Protein AF-0000000072290385 (afdb_homodimer)

Radius of gyration: 40.35 Å; Cα contacts (8 Å, |Δi|>4): 2577; chains: 2; bounding box: 77×145×84 Å

Secondary structure (DSSP, 8-state):
--TTSSTT--------SEEEEEEEE--SSB-EEEEEEEE-TTS--S--S-PPPEEP---TT--STTTTS-B--EE--TTS-TTSPPB-HHHHHHHHHSS----GGGEETTGGGGGS-TTSHHHHHHHHHHHHHHHHHT--HHHHHHHHHHHHHIIIII-TTSSS-STTTTTSPPGGGEEEEEEEEE-TTS-HHHHHHHHHHH--TT--GGGEEEEEHHHHHHHHHHHHHHHHT-S---TT-EEEEEEE-SSEEEEEEEEEEETTTTEEEE-S--EEEE-SHHHHHHHHHHHHHHHS-TTSTTHHHHHHHHHHHHHHTHHHHTTT----SPEEE--TT-SSPEEE-HHHHHHHHHHHHHHHHHHHHHHHTSSSS---SEEEEESTGGGSHHHHHHHHHHTTTSEEEE--S-TTHHHHHHHHHHHSSSSEEEEE-SSEEEEEEEEE--HHHHTTBTTTB-GGGEEE-TTT--EEEEEEEEEE-TT-EEETT--B-S--STT-EEEEE--SSTT--EEEEEEEEE-----TT--EEEE-TTS-EE-TTSPEEPPPSEEEEEEEEGGGGT--GGGS-EE--SSSSPEEEEEEEEEEEE-SS-EEEEEEEE-TT--EEEE-TT-EEEE---HHHHHHHHHHHS--S---------------------------------GGGTHHHHHHHHHHTT-/--TTSSTTS-------SEEEEEEEE--SSB-EEEEEEEE-TTS--S--S-PPPEEP---TT--STTTTS-B--EE--TTS-TTSPPB-HHHHHHHHHSS----GGGEETTGGGGGS-TTSHHHHHHHHHHHHHHHHHT--HHHHHHHHHHHHHHHHT-SS-SS--SSSTTTSPPGGGEEEEEEEEE-TTS-HHHHHHHHHHH--TT--GGGEEEEEHHHHHHHHHHHHHHHHT-S---TT-EEEEEEE-SSEEEEEEEEEEETTTTEEEE-S--EEEE-SHHHHHHHHHHHHHHHS-TTSTTHHHHHHHHHHHHHHTHHHHTTT----SPEEE--TT-SSPEEE-HHHHHHHHHHHHHHHHHHHHHHHTSSSS---SEEEEESTGGGSHHHHHHHHHHTTTSEEEE--S-TTHHHHHHHHHHHSSSSEEEEE-SSEEEEEEEEE--HHHHTTBTTTB-GGGEEE-TTT--EEEEEEEEEE-TT-EEETT--B-S--STT-EEEEE--SSTT--EEEEEEEEE-----TT--EEEE-TTS-EE-TTSPEEPPPSEEEEEEEEGGGGT--GGGS-EE--SSS--EEEEEEEEEEEE-SS-EEEEEEEE-TT--EEEEES--EEEE---HHHHHHHHHHHHS-S--------------------------------GGGGHHHHHHHHHHHTT-

Nearest PDB structures (foldseek):
  7n6g-assembly1_6L  TM=5.863E-01  e=6.118E-16  Chlamydomonas reinhardtii
  3l4i-assembly2_B  TM=6.721E-01  e=3.064E-13  Cryptosporidium parvum Iowa II
  3qfp-assembly1_A  TM=6.679E-01  e=7.447E-13  Saccharomyces cerevisiae
  6cz1-assembly2_B  TM=6.716E-01  e=2.350E-12  Homo sapiens
  7fgm-assembly1_A  TM=6.314E-01  e=1.547E-12  Homo sapiens

Sequence (1382 aa):
MSVMKLRNVVNNQSASKGRLIMGIDMGTTRGAVADLLLPDGNQELGHQHEPEPFLFADWKGSWGSGDEFPLTALYYNENDQQETLPMTGHELRMLLDSATPFNTERFFPIWKLLFHDSRDPVTASLQKPMLARLEKLNKTREDLLRDWVSIVYKELIYDSFGNLPALRKGVIPDLEDLKIEVIVPVPPGRSTIAHEMVRNALVQGPITSEQVFLVSEPECSFGWWCHIEAEKGQHEWKIGTRYIVLDAGGGTACTVTYKLTGINPPRFKQEFESESMICGAETISENFRRLLDAKVPEGIAHRPWAIQHALNSFNKGYKNYFGISKDPRPFCILIPGLVNELTINHEDIVQCFAKPLERLVIAVKRQMNRDRESVPDYLIMGGGMCLNTYISEALRKEFRQLKVCQLRHNKAHIVKGAVWLRSQQDFITRRPLKYTIGVVTSKEVDFSVRRFSGKGYRSEDTWKNQRDGKHYISVVYFLAKKGQLVDSSYKVTSEGFKDARLRYSTSALLQDLSFEDVVYTINYTPDQDEKFVFVRQDGRLVNIHGALIRDPEKSDRIRWNAMDSGIDLRELKQKRFRESTPSYMIKYTIHAEMTDVDCKYCVMIFSISGQQHGFCGDLQVKSITDIQQISENLSQSFAFGQREVAPARASKQTPTGASERPTKKVTRSSVRASNLQQISKAANAMIGERNMSVMKLRNVVNNQSASKGRLIMGIDMGTTRGAVADLLLPDGNQELGHQHEPEPFLFADWKGSWGSGDEFPLTALYYNENDQQETLPMTGHELRMLLDSATPFNTERFFPIWKLLFHDSRDPVTASLQKPMLARLEKLNKTREDLLRDWVSIVYKELIYDSFGNLPALRKGVIPDLEDLKIEVIVPVPPGRSTIAHEMVRNALVQGPITSEQVFLVSEPECSFGWWCHIEAEKGQHEWKIGTRYIVLDAGGGTACTVTYKLTGINPPRFKQEFESESMICGAETISENFRRLLDAKVPEGIAHRPWAIQHALNSFNKGYKNYFGISKDPRPFCILIPGLVNELTINHEDIVQCFAKPLERLVIAVKRQMNRDRESVPDYLIMGGGMCLNTYISEALRKEFRQLKVCQLRHNKAHIVKGAVWLRSQQDFITRRPLKYTIGVVTSKEVDFSVRRFSGKGYRSEDTWKNQRDGKHYISVVYFLAKKGQLVDSSYKVTSEGFKDARLRYSTSALLQDLSFEDVVYTINYTPDQDEKFVFVRQDGRLVNIHGALIRDPEKSDRIRWNAMDSGIDLRELKQKRFRESTPSYMIKYTIHAEMTDVDCKYCVMIFSISGQQHGFCGDLQVKSITDIQQISENLSQSFAFGQREVAPARASKQTPTGASERPTKKVTRSSVRASNLQQISKAANAMIGERN

pLDDT: mean 75.85, std 22.79, range [15.6, 97.5]

Structure (mmCIF, N/CA/C/O backbone):
data_AF-0000000072290385-model_v1
#
loop_
_entity.id
_entity.type
_entity.pdbx_description
1 polymer 'Hsp70 family protein'
#
loop_
_atom_site.group_PDB
_atom_site.id
_atom_site.type_symbol
_atom_site.label_atom_id
_atom_site.label_alt_id
_atom_site.label_comp_id
_atom_site.label_asym_id
_atom_site.label_entity_id
_atom_site.label_seq_id
_atom_site.pdbx_PDB_ins_code
_atom_site.Cartn_x
_atom_site.Cartn_y
_atom_site.Cartn_z
_atom_site.occupancy
_atom_site.B_iso_or_equiv
_atom_site.auth_seq_id
_atom_site.auth_comp_id
_atom_site.auth_asym_id
_atom_site.auth_atom_id
_atom_site.pdbx_PDB_model_num
ATOM 1 N N . MET A 1 1 ? -23.719 -56.969 23.625 1 21.11 1 MET A N 1
ATOM 2 C CA . MET A 1 1 ? -24.094 -55.625 24.109 1 21.11 1 MET A CA 1
ATOM 3 C C . MET A 1 1 ? -23.016 -54.594 23.766 1 21.11 1 MET A C 1
ATOM 5 O O . MET A 1 1 ? -23.281 -53.406 23.75 1 21.11 1 MET A O 1
ATOM 9 N N . SER A 1 2 ? -21.75 -54.938 24.016 1 23.09 2 SER A N 1
ATOM 10 C CA . SER A 1 2 ? -20.531 -54.125 24 1 23.09 2 SER A CA 1
ATOM 11 C C . SER A 1 2 ? -20.219 -53.625 22.594 1 23.09 2 SER A C 1
ATOM 13 O O . SER A 1 2 ? -19.438 -52.688 22.422 1 23.09 2 SER A O 1
ATOM 15 N N . VAL A 1 3 ? -20.359 -54.406 21.547 1 23.22 3 VAL A N 1
ATOM 16 C CA . VAL A 1 3 ? -20.125 -54.156 20.125 1 23.22 3 VAL A CA 1
ATOM 17 C C . VAL A 1 3 ? -20.984 -53 19.656 1 23.22 3 VAL A C 1
ATOM 19 O O . VAL A 1 3 ? -20.781 -52.438 18.562 1 23.22 3 VAL A O 1
ATOM 22 N N . MET A 1 4 ? -22.156 -52.688 20.25 1 21.08 4 MET A N 1
ATOM 23 C CA . MET A 1 4 ? -23.109 -51.625 19.891 1 21.08 4 MET A CA 1
ATOM 24 C C . MET A 1 4 ? -22.531 -50.25 20.156 1 21.08 4 MET A C 1
ATOM 26 O O . MET A 1 4 ? -23.125 -49.25 19.781 1 21.08 4 MET A O 1
ATOM 30 N N . LYS A 1 5 ? -21.656 -50.094 21.203 1 25.19 5 LYS A N 1
ATOM 31 C CA . LYS A 1 5 ? -21.234 -48.781 21.625 1 25.19 5 LYS A CA 1
ATOM 32 C C . LYS A 1 5 ? -20.344 -48.094 20.594 1 25.19 5 LYS A C 1
ATOM 34 O O . LYS A 1 5 ? -19.969 -46.938 20.734 1 25.19 5 LYS A O 1
ATOM 39 N N . LEU A 1 6 ? -19.547 -48.781 19.891 1 24.3 6 LEU A N 1
ATOM 40 C CA . LEU A 1 6 ? -18.562 -48.25 18.969 1 24.3 6 LEU A CA 1
ATOM 41 C C . LEU A 1 6 ? -19.234 -47.594 17.781 1 24.3 6 LEU A C 1
ATOM 43 O O . LEU A 1 6 ? -18.578 -46.969 16.953 1 24.3 6 LEU A O 1
ATOM 47 N N . ARG A 1 7 ? -20.344 -48 17.266 1 28.03 7 ARG A N 1
ATOM 48 C CA . ARG A 1 7 ? -21 -47.562 16.031 1 28.03 7 ARG A CA 1
ATOM 49 C C . ARG A 1 7 ? -21.453 -46.125 16.125 1 28.03 7 ARG A C 1
ATOM 51 O O . ARG A 1 7 ? -21.812 -45.5 15.117 1 28.03 7 ARG A O 1
ATOM 58 N N . ASN A 1 8 ? -21.922 -45.656 17.297 1 25.31 8 ASN A N 1
ATOM 59 C CA . ASN A 1 8 ? -22.531 -44.344 17.531 1 25.31 8 ASN A CA 1
ATOM 60 C C . ASN A 1 8 ? -21.5 -43.25 17.5 1 25.31 8 ASN A C 1
ATOM 62 O O . ASN A 1 8 ? -21.703 -42.188 18.094 1 25.31 8 ASN A O 1
ATOM 66 N N . VAL A 1 9 ? -20.203 -43.5 17.547 1 27.97 9 VAL A N 1
ATOM 67 C CA . VAL A 1 9 ? -19.344 -42.344 17.312 1 27.97 9 VAL A CA 1
ATOM 68 C C . VAL A 1 9 ? -19.781 -41.625 16.031 1 27.97 9 VAL A C 1
ATOM 70 O O . VAL A 1 9 ? -19.484 -42.062 14.93 1 27.97 9 VAL A O 1
ATOM 73 N N . VAL A 1 10 ? -21.031 -41.344 15.766 1 28.5 10 VAL A N 1
ATOM 74 C CA . VAL A 1 10 ? -21.875 -40.594 14.867 1 28.5 10 VAL A CA 1
ATOM 75 C C . VAL A 1 10 ? -21.141 -39.312 14.414 1 28.5 10 VAL A C 1
ATOM 77 O O . VAL A 1 10 ? -20.266 -38.812 15.117 1 28.5 10 VAL A O 1
ATOM 80 N N . ASN A 1 11 ? -21.375 -38.938 13.031 1 29.78 11 ASN A N 1
ATOM 81 C CA . ASN A 1 11 ? -21.094 -37.719 12.25 1 29.78 11 ASN A CA 1
ATOM 82 C C . ASN A 1 11 ? -21.375 -36.469 13.062 1 29.78 11 ASN A C 1
ATOM 84 O O . ASN A 1 11 ? -22.5 -35.938 13.047 1 29.78 11 ASN A O 1
ATOM 88 N N . ASN A 1 12 ? -21.297 -36.406 14.305 1 32.28 12 ASN A N 1
ATOM 89 C CA . ASN A 1 12 ? -21.328 -35.094 14.984 1 32.28 12 ASN A CA 1
ATOM 90 C C . ASN A 1 12 ? -20.578 -34.031 14.172 1 32.28 12 ASN A C 1
ATOM 92 O O . ASN A 1 12 ? -19.391 -33.844 14.359 1 32.28 12 ASN A O 1
ATOM 96 N N . GLN A 1 13 ? -20.703 -34.031 12.859 1 36.91 13 GLN A N 1
ATOM 97 C CA . GLN A 1 13 ? -20.422 -32.844 12.07 1 36.91 13 GLN A CA 1
ATOM 98 C C . GLN A 1 13 ? -20.828 -31.578 12.828 1 36.91 13 GLN A C 1
ATOM 100 O O . GLN A 1 13 ? -22.016 -31.234 12.891 1 36.91 13 GLN A O 1
ATOM 105 N N . SER A 1 14 ? -20.578 -31.344 13.992 1 41.06 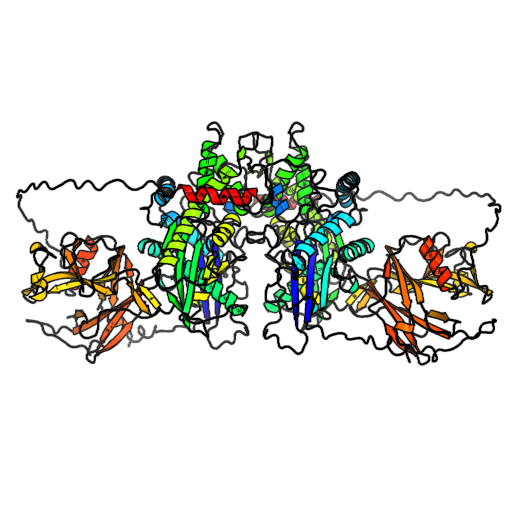14 SER A N 1
ATOM 106 C CA . SER A 1 14 ? -20.672 -30.047 14.664 1 41.06 14 SER A CA 1
ATOM 107 C C . SER A 1 14 ? -20.672 -28.891 13.656 1 41.06 14 SER A C 1
ATOM 109 O O . SER A 1 14 ? -19.812 -28.844 12.773 1 41.06 14 SER A O 1
ATOM 111 N N . ALA A 1 15 ? -21.828 -28.266 13.312 1 49.81 15 ALA A N 1
ATOM 112 C CA . ALA A 1 15 ? -22.25 -27.188 12.422 1 49.81 15 ALA A CA 1
ATOM 113 C C . ALA A 1 15 ? -21.188 -26.094 12.352 1 49.81 15 ALA A C 1
ATOM 115 O O . ALA A 1 15 ? -20.906 -25.422 13.352 1 49.81 15 ALA A O 1
ATOM 116 N N . SER A 1 16 ? -20.172 -26.234 11.594 1 61.44 16 SER A N 1
ATOM 117 C CA . SER A 1 16 ? -19.219 -25.156 11.367 1 61.44 16 SER A CA 1
ATOM 118 C C . SER A 1 16 ? -19.922 -23.797 11.367 1 61.44 16 SER A C 1
ATOM 120 O O . SER A 1 16 ? -21.031 -23.672 10.875 1 61.44 16 SER A O 1
ATOM 122 N N . LYS A 1 17 ? -19.609 -23 12.344 1 68.62 17 LYS A N 1
ATOM 123 C CA . LYS A 1 17 ? -20.141 -21.656 12.477 1 68.62 17 LYS A CA 1
ATOM 124 C C . LYS A 1 17 ? -19.875 -20.828 11.219 1 68.62 17 LYS A C 1
ATOM 126 O O . LYS A 1 17 ? -20.484 -19.766 11.023 1 68.62 17 LYS A O 1
ATOM 131 N N . GLY A 1 18 ? -19.047 -21.453 10.398 1 78.19 18 GLY A N 1
ATOM 132 C CA . GLY A 1 18 ? -18.75 -20.719 9.18 1 78.19 18 GLY A CA 1
ATOM 133 C C . GLY A 1 18 ? -17.594 -21.297 8.398 1 78.19 18 GLY A C 1
ATOM 134 O O . GLY A 1 18 ? -17.047 -22.344 8.766 1 78.19 18 GLY A O 1
ATOM 135 N N . ARG A 1 19 ? -17.391 -20.766 7.297 1 84.25 19 ARG A N 1
ATOM 136 C CA . ARG A 1 19 ? -16.328 -21.188 6.383 1 84.25 19 ARG A CA 1
ATOM 137 C C . ARG A 1 19 ? -15.273 -20.094 6.234 1 84.25 19 ARG A C 1
ATOM 139 O O . ARG A 1 19 ? -15.617 -18.922 6.023 1 84.25 19 ARG A O 1
ATOM 146 N N . LEU A 1 20 ? -13.977 -20.547 6.551 1 85.69 20 LEU A N 1
ATOM 147 C CA . LEU A 1 20 ? -12.867 -19.625 6.355 1 85.69 20 LEU A CA 1
ATOM 148 C C . LEU A 1 20 ? -12.023 -20.031 5.148 1 85.69 20 LEU A C 1
ATOM 150 O O . LEU A 1 20 ? -11.414 -21.094 5.145 1 85.69 20 LEU A O 1
ATOM 154 N N . ILE A 1 21 ? -12 -19.203 4.145 1 91.19 21 ILE A N 1
ATOM 155 C CA . ILE A 1 21 ? -11.156 -19.422 2.975 1 91.19 21 ILE A CA 1
ATOM 156 C C . ILE A 1 21 ? -9.867 -18.609 3.111 1 91.19 21 ILE A C 1
ATOM 158 O O . ILE A 1 21 ? -9.898 -17.391 3.242 1 91.19 21 ILE A O 1
ATOM 162 N N . MET A 1 22 ? -8.789 -19.281 3.121 1 91.44 22 MET A N 1
ATOM 163 C CA . MET A 1 22 ? -7.477 -18.656 3.188 1 91.44 22 MET A CA 1
ATOM 164 C C . MET A 1 22 ? -6.738 -18.797 1.861 1 91.44 22 MET A C 1
ATOM 166 O O . MET A 1 22 ? -6.469 -19.922 1.413 1 91.44 22 MET A O 1
ATOM 170 N N . GLY A 1 23 ? -6.477 -17.641 1.262 1 94.94 23 GLY A N 1
ATOM 171 C CA . GLY A 1 23 ? -5.672 -17.641 0.049 1 94.94 23 GLY A CA 1
ATOM 172 C C . GLY A 1 23 ? -4.203 -17.375 0.306 1 94.94 23 GLY A C 1
ATOM 173 O O . GLY A 1 23 ? -3.852 -16.453 1.044 1 94.94 23 GLY A O 1
ATOM 174 N N . ILE A 1 24 ? -3.33 -18.234 -0.231 1 94.88 24 ILE A N 1
ATOM 175 C CA . ILE A 1 24 ? -1.886 -18.078 -0.101 1 94.88 24 ILE A CA 1
ATOM 176 C C . ILE A 1 24 ? -1.25 -17.984 -1.486 1 94.88 24 ILE A C 1
ATOM 178 O O . ILE A 1 24 ? -1.144 -18.984 -2.201 1 94.88 24 ILE A O 1
ATOM 182 N N . ASP A 1 25 ? -0.816 -16.844 -1.859 1 95.12 25 ASP A N 1
ATOM 183 C CA . ASP A 1 25 ? -0.102 -16.609 -3.113 1 95.12 25 ASP A CA 1
ATOM 184 C C . ASP A 1 25 ? 1.408 -16.734 -2.912 1 95.12 25 ASP A C 1
ATOM 186 O O . ASP A 1 25 ? 2.029 -15.836 -2.324 1 95.12 25 ASP A O 1
ATOM 190 N N . MET A 1 26 ? 1.876 -17.766 -3.391 1 94.19 26 MET A N 1
ATOM 191 C CA . MET A 1 26 ? 3.322 -17.969 -3.367 1 94.19 26 MET A CA 1
ATOM 192 C C . MET A 1 26 ? 3.975 -17.375 -4.613 1 94.19 26 MET A C 1
ATOM 194 O O . MET A 1 26 ? 4.449 -18.109 -5.48 1 94.19 26 MET A O 1
ATOM 198 N N . GLY A 1 27 ? 4.117 -16.062 -4.652 1 92.25 27 GLY A N 1
ATOM 199 C CA . GLY A 1 27 ? 4.75 -15.422 -5.797 1 92.25 27 GLY A CA 1
ATOM 200 C C . GLY A 1 27 ? 6.223 -15.758 -5.922 1 92.25 27 GLY A C 1
ATOM 201 O O . GLY A 1 27 ? 6.844 -16.219 -4.969 1 92.25 27 GLY A O 1
ATOM 202 N N . THR A 1 28 ? 6.73 -15.547 -7.113 1 93.5 28 THR A N 1
ATOM 203 C CA . THR A 1 28 ? 8.148 -15.812 -7.332 1 93.5 28 THR A CA 1
ATOM 204 C C . THR A 1 28 ? 9.016 -14.828 -6.555 1 93.5 28 THR A C 1
ATOM 206 O O . THR A 1 28 ? 10.055 -15.195 -6.02 1 93.5 28 THR A O 1
ATOM 209 N N . THR A 1 29 ? 8.594 -13.586 -6.5 1 93.44 29 THR A N 1
ATOM 210 C CA . THR A 1 29 ? 9.375 -12.555 -5.824 1 93.44 29 THR A CA 1
ATOM 211 C C . THR A 1 29 ? 8.742 -12.18 -4.488 1 93.44 29 THR A C 1
ATOM 213 O O . THR A 1 29 ? 9.438 -12.047 -3.48 1 93.44 29 THR A O 1
ATOM 216 N N . ARG A 1 30 ? 7.457 -11.961 -4.543 1 92.25 30 ARG A N 1
ATOM 217 C CA . ARG A 1 30 ? 6.723 -11.57 -3.348 1 92.25 30 ARG A CA 1
ATOM 218 C C . ARG A 1 30 ? 5.469 -12.414 -3.168 1 92.25 30 ARG A C 1
ATOM 220 O O . ARG A 1 30 ? 4.84 -12.82 -4.148 1 92.25 30 ARG A O 1
ATOM 227 N N . GLY A 1 31 ? 5.152 -12.625 -1.897 1 92 31 GLY A N 1
ATOM 228 C CA . GLY A 1 31 ? 3.943 -13.367 -1.583 1 92 31 GLY A CA 1
ATOM 229 C C . GLY A 1 31 ? 2.859 -12.508 -0.954 1 92 31 GLY A C 1
ATOM 230 O O . GLY A 1 31 ? 3.078 -11.328 -0.677 1 92 31 GLY A O 1
ATOM 231 N N . ALA A 1 32 ? 1.714 -13.109 -0.82 1 92.88 32 ALA A N 1
ATOM 232 C CA . ALA A 1 32 ? 0.582 -12.438 -0.185 1 92.88 32 ALA A CA 1
ATOM 233 C C . ALA A 1 32 ? -0.418 -13.453 0.364 1 92.88 32 ALA A C 1
ATOM 235 O O . ALA A 1 32 ? -0.515 -14.57 -0.141 1 92.88 32 ALA A O 1
ATOM 236 N N . VAL A 1 33 ? -1.116 -13.055 1.402 1 92 33 VAL A N 1
ATOM 237 C CA . VAL A 1 33 ? -2.164 -13.891 1.989 1 92 33 VAL A CA 1
ATOM 238 C C . VAL A 1 33 ? -3.434 -13.062 2.174 1 92 33 VAL A C 1
ATOM 240 O O . VAL A 1 33 ? -3.371 -11.891 2.561 1 92 33 VAL A O 1
ATOM 243 N N . ALA A 1 34 ? -4.508 -13.609 1.805 1 90.75 34 ALA A N 1
ATOM 244 C CA . ALA A 1 34 ? -5.82 -13.008 2.029 1 90.75 34 ALA A CA 1
ATOM 245 C C . ALA A 1 34 ? -6.809 -14.031 2.57 1 90.75 34 ALA A C 1
ATOM 247 O O . ALA A 1 34 ? -6.617 -15.242 2.4 1 90.75 34 ALA A O 1
ATOM 248 N N . ASP A 1 35 ? -7.805 -13.57 3.27 1 87.5 35 ASP A N 1
ATOM 249 C CA . ASP A 1 35 ? -8.805 -14.508 3.777 1 87.5 35 ASP A CA 1
ATOM 250 C C . ASP A 1 35 ? -10.219 -13.938 3.621 1 87.5 35 ASP A C 1
ATOM 252 O O . ASP A 1 35 ? -10.383 -12.742 3.391 1 87.5 35 ASP A O 1
ATOM 256 N N . LEU A 1 36 ? -11.164 -14.781 3.611 1 86.38 36 LEU A N 1
ATOM 257 C CA . LEU A 1 36 ? -12.586 -14.469 3.566 1 86.38 36 LEU A CA 1
ATOM 258 C C . LEU A 1 36 ? -13.375 -15.375 4.504 1 86.38 36 LEU A C 1
ATOM 260 O O . LEU A 1 36 ? -13.305 -16.594 4.395 1 86.38 36 LEU A O 1
ATOM 264 N N . LEU A 1 37 ? -14.055 -14.758 5.477 1 81.62 37 LEU A N 1
ATOM 265 C CA . LEU A 1 37 ? -14.906 -15.492 6.406 1 81.62 37 LEU A CA 1
ATOM 266 C C . LEU A 1 37 ? -16.359 -15.484 5.934 1 81.62 37 LEU A C 1
ATOM 268 O O . LEU A 1 37 ? -16.938 -14.422 5.715 1 81.62 37 LEU A O 1
ATOM 272 N N . LEU A 1 38 ? -16.891 -16.625 5.66 1 80.69 38 LEU A N 1
ATOM 273 C CA . LEU A 1 38 ? -18.297 -16.797 5.262 1 80.69 38 LEU A CA 1
ATOM 274 C C . LEU A 1 38 ? -19.094 -17.453 6.379 1 80.69 38 LEU A C 1
ATOM 276 O O . LEU A 1 38 ? -18.828 -18.609 6.734 1 80.69 38 LEU A O 1
ATOM 280 N N . PRO A 1 39 ? -19.938 -16.656 7 1 72.25 39 PRO A N 1
ATOM 281 C CA . PRO A 1 39 ? -20.734 -17.25 8.078 1 72.25 39 PRO A CA 1
ATOM 282 C C . PRO A 1 39 ? -21.703 -18.328 7.582 1 72.25 39 PRO A C 1
ATOM 284 O O . PRO A 1 39 ? -22.078 -18.328 6.406 1 72.25 39 PRO A O 1
ATOM 287 N N . ASP A 1 40 ? -21.922 -19.281 8.383 1 65.75 40 ASP A N 1
ATOM 288 C CA . ASP A 1 40 ? -22.922 -20.281 8.031 1 65.75 40 ASP A CA 1
ATOM 289 C C . ASP A 1 40 ? -24.328 -19.688 8.07 1 65.75 40 ASP A C 1
ATOM 291 O O . ASP A 1 40 ? -24.609 -18.781 8.852 1 65.75 40 ASP A O 1
ATOM 295 N N . GLY A 1 41 ? -25.234 -19.844 7.02 1 53.12 41 GLY A N 1
ATOM 296 C CA . GLY A 1 41 ? -26.594 -19.438 6.711 1 53.12 41 GLY A CA 1
ATOM 297 C C . GLY A 1 41 ? -27.234 -18.625 7.812 1 53.12 41 GLY A C 1
ATOM 298 O O . GLY A 1 41 ? -27.969 -17.672 7.543 1 53.12 41 GLY A O 1
ATOM 299 N N . ASN A 1 42 ? -27.391 -19.203 9.031 1 45.81 42 ASN A N 1
ATOM 300 C CA . ASN A 1 42 ? -28.344 -18.641 9.984 1 45.81 42 ASN A CA 1
ATOM 301 C C . ASN A 1 42 ? -27.797 -17.375 10.641 1 45.81 42 ASN A C 1
ATOM 303 O O . ASN A 1 42 ? -28.5 -16.703 11.383 1 45.81 42 ASN A O 1
ATOM 307 N N . GLN A 1 43 ? -26.656 -17.312 10.781 1 42.97 43 GLN A N 1
ATOM 308 C CA . GLN A 1 43 ? -26.25 -16.156 11.578 1 42.97 43 GLN A CA 1
ATOM 309 C C . GLN A 1 43 ? -26 -14.938 10.695 1 42.97 43 GLN A C 1
ATOM 311 O O . GLN A 1 43 ? -25.25 -15.023 9.719 1 42.97 43 GLN A O 1
ATOM 316 N N . GLU A 1 44 ? -27.047 -14.219 10.508 1 39.72 44 GLU A N 1
ATOM 317 C CA . GLU A 1 44 ? -26.984 -12.883 9.914 1 39.72 44 GLU A CA 1
ATOM 318 C C . GLU A 1 44 ? -25.688 -12.172 10.297 1 39.72 44 GLU A C 1
ATOM 320 O O . GLU A 1 44 ? -25.578 -11.625 11.391 1 39.72 44 GLU A O 1
ATOM 325 N N . LEU A 1 45 ? -24.625 -12.805 10.141 1 39.66 45 LEU A N 1
ATOM 326 C CA . LEU A 1 45 ? -23.609 -11.797 10.43 1 39.66 45 LEU A CA 1
ATOM 327 C C . LEU A 1 45 ? -23.922 -10.484 9.711 1 39.66 45 LEU A C 1
ATOM 329 O O . LEU A 1 45 ? -24.359 -10.5 8.555 1 39.66 45 LEU A O 1
ATOM 333 N N . GLY A 1 46 ? -24.438 -9.648 10.375 1 35.09 46 GLY A N 1
ATOM 334 C CA . GLY A 1 46 ? -24.859 -8.281 10.102 1 35.09 46 GLY A CA 1
ATOM 335 C C . GLY A 1 46 ? -24.203 -7.68 8.875 1 35.09 46 GLY A C 1
ATOM 336 O O . GLY A 1 46 ? -24.125 -6.457 8.742 1 35.09 46 GLY A O 1
ATOM 337 N N . HIS A 1 47 ? -23.453 -8.617 8.148 1 39.22 47 HIS A N 1
ATOM 338 C CA . HIS A 1 47 ? -22.797 -7.797 7.137 1 39.22 47 HIS A CA 1
ATOM 339 C C . HIS A 1 47 ? -23.734 -7.512 5.965 1 39.22 47 HIS A C 1
ATOM 341 O O . HIS A 1 47 ? -24.281 -8.438 5.367 1 39.22 47 HIS A O 1
ATOM 347 N N . GLN A 1 48 ? -24.375 -6.551 5.98 1 41.16 48 GLN A N 1
ATOM 348 C CA . GLN A 1 48 ? -25.125 -5.977 4.867 1 41.16 48 GLN A CA 1
ATOM 349 C C . GLN A 1 48 ? -24.312 -6.02 3.578 1 41.16 48 GLN A C 1
ATOM 351 O O . GLN A 1 48 ? -24.828 -5.766 2.492 1 41.16 48 GLN A O 1
ATOM 356 N N . HIS A 1 49 ? -23.047 -6.207 3.576 1 44.41 49 HIS A N 1
ATOM 357 C CA . HIS A 1 49 ? -22.203 -6.109 2.385 1 44.41 49 HIS A CA 1
ATOM 358 C C . HIS A 1 49 ? -21.5 -7.434 2.096 1 44.41 49 HIS A C 1
ATOM 360 O O . HIS A 1 49 ? -21.312 -8.25 3 1 44.41 49 HIS A O 1
ATOM 366 N N . GLU A 1 50 ? -21.562 -7.879 0.817 1 56.22 50 GLU A N 1
ATOM 367 C CA . GLU A 1 50 ? -20.766 -9.047 0.431 1 56.22 50 GLU A CA 1
ATOM 368 C C . GLU A 1 50 ? -19.375 -9 1.059 1 56.22 50 GLU A C 1
ATOM 370 O O . GLU A 1 50 ? -18.688 -7.973 1 1 56.22 50 GLU A O 1
ATOM 375 N N . PRO A 1 51 ? -19.094 -9.961 1.715 1 65.62 51 PRO A N 1
ATOM 376 C CA . PRO A 1 51 ? -17.781 -9.961 2.375 1 65.62 51 PRO A CA 1
ATOM 377 C C . PRO A 1 51 ? -16.625 -9.797 1.393 1 65.62 51 PRO A C 1
ATOM 379 O O . PRO A 1 51 ? -16.688 -10.297 0.266 1 65.62 51 PRO A O 1
ATOM 382 N N . GLU A 1 52 ? -15.773 -8.914 1.6 1 77.25 52 GLU A N 1
ATOM 383 C CA . GLU A 1 52 ? -14.578 -8.688 0.787 1 77.25 52 GLU A CA 1
ATOM 384 C C . GLU A 1 52 ? -13.359 -9.383 1.388 1 77.25 52 GLU A C 1
ATOM 386 O O . GLU A 1 52 ? -13.234 -9.477 2.609 1 77.25 52 GLU A O 1
ATOM 391 N N . PRO A 1 53 ? -12.539 -9.969 0.426 1 85.19 53 PRO A N 1
ATOM 392 C CA . PRO A 1 53 ? -11.305 -10.578 0.931 1 85.19 53 PRO A CA 1
ATOM 393 C C . PRO A 1 53 ? -10.461 -9.602 1.755 1 85.19 53 PRO A C 1
ATOM 395 O O . PRO A 1 53 ? -10.344 -8.43 1.397 1 85.19 53 PRO A O 1
ATOM 398 N N . PHE A 1 54 ? -9.977 -10.086 2.83 1 81.38 54 PHE A N 1
ATOM 399 C CA . PHE A 1 54 ? -9.109 -9.305 3.707 1 81.38 54 PHE A CA 1
ATOM 400 C C . PHE A 1 54 ? -7.645 -9.648 3.457 1 81.38 54 PHE A C 1
ATOM 402 O O . PHE A 1 54 ? -7.242 -10.805 3.582 1 81.38 54 PHE A O 1
ATOM 409 N N . LEU A 1 55 ? -6.895 -8.641 3.061 1 84.38 55 LEU A N 1
ATOM 410 C CA . LEU A 1 55 ? -5.469 -8.836 2.812 1 84.38 55 LEU A CA 1
ATOM 411 C C . LEU A 1 55 ? -4.68 -8.781 4.113 1 84.38 55 LEU A C 1
ATOM 413 O O . LEU A 1 55 ? -4.809 -7.832 4.887 1 84.38 55 LEU A O 1
ATOM 417 N N . PHE A 1 56 ? -3.84 -9.75 4.355 1 82.75 56 PHE A N 1
ATOM 418 C CA . PHE A 1 56 ? -3.01 -9.797 5.555 1 82.75 56 PHE A CA 1
ATOM 419 C C . PHE A 1 56 ? -1.834 -8.828 5.434 1 82.75 56 PHE A C 1
ATOM 421 O O . PHE A 1 56 ? -1.132 -8.82 4.422 1 82.75 56 PHE A O 1
ATOM 428 N N . ALA A 1 57 ? -1.596 -8.055 6.457 1 78.56 57 ALA A N 1
ATOM 429 C CA . ALA A 1 57 ? -0.549 -7.043 6.363 1 78.56 57 ALA A CA 1
ATOM 430 C C . ALA A 1 57 ? 0.38 -7.102 7.574 1 78.56 57 ALA A C 1
ATOM 432 O O . ALA A 1 57 ? 1.453 -6.496 7.57 1 78.56 57 ALA A O 1
ATOM 433 N N . ASP A 1 58 ? 0.104 -7.852 8.609 1 76.5 58 ASP A N 1
ATOM 434 C CA . ASP A 1 58 ? 0.844 -7.828 9.867 1 76.5 58 ASP A CA 1
ATOM 435 C C . ASP A 1 58 ? 1.946 -8.883 9.875 1 76.5 58 ASP A C 1
ATOM 437 O O . ASP A 1 58 ? 2.051 -9.672 10.82 1 76.5 58 ASP A O 1
ATOM 441 N N . TRP A 1 59 ? 2.682 -8.891 8.812 1 83.81 59 TRP A N 1
ATOM 442 C CA . TRP A 1 59 ? 3.82 -9.797 8.734 1 83.81 59 TRP A CA 1
ATOM 443 C C . TRP A 1 59 ? 4.906 -9.406 9.727 1 83.81 59 TRP A C 1
ATOM 445 O O . TRP A 1 59 ? 5.039 -8.227 10.078 1 83.81 59 TRP A O 1
ATOM 455 N N . LYS A 1 60 ? 5.648 -10.359 10.133 1 78.75 60 LYS A N 1
ATOM 456 C CA . LYS A 1 60 ? 6.816 -10.07 10.961 1 78.75 60 LYS A CA 1
ATOM 457 C C . LYS A 1 60 ? 7.754 -9.094 10.258 1 78.75 60 LYS A C 1
ATOM 459 O O . LYS A 1 60 ? 8.125 -9.305 9.102 1 78.75 60 LYS A O 1
ATOM 464 N N . GLY A 1 61 ? 8.016 -8.023 10.891 1 76.69 61 GLY A N 1
ATOM 465 C CA . GLY A 1 61 ? 8.93 -7.039 10.344 1 76.69 61 GLY A CA 1
ATOM 466 C C . GLY A 1 61 ? 8.234 -5.977 9.508 1 76.69 61 GLY A C 1
ATOM 467 O O . GLY A 1 61 ? 8.891 -5.125 8.914 1 76.69 61 GLY A O 1
ATOM 468 N N . SER A 1 62 ? 6.922 -5.996 9.508 1 77.38 62 SER A N 1
ATOM 469 C CA . SER A 1 62 ? 6.172 -5.035 8.711 1 77.38 62 SER A CA 1
ATOM 470 C C . SER A 1 62 ? 6.152 -3.66 9.375 1 77.38 62 SER A C 1
ATOM 472 O O . SER A 1 62 ? 6.125 -3.559 10.602 1 77.38 62 SER A O 1
ATOM 474 N N . TRP A 1 63 ? 6.312 -2.455 8.734 1 67.81 63 TRP A N 1
ATOM 475 C CA . TRP A 1 63 ? 6.23 -1.125 9.328 1 67.81 63 TRP A CA 1
ATOM 476 C C . TRP A 1 63 ? 5.344 -0.209 8.484 1 67.81 63 TRP A C 1
ATOM 478 O O . TRP A 1 63 ? 4.859 0.815 8.977 1 67.81 63 TRP A O 1
ATOM 488 N N . GLY A 1 64 ? 5.113 -0.518 7.242 1 60.84 64 GLY A N 1
ATOM 489 C CA . GLY A 1 64 ? 4.359 0.472 6.484 1 60.84 64 GLY A CA 1
ATOM 490 C C . GLY A 1 64 ? 3.635 -0.114 5.289 1 60.84 64 GLY A C 1
ATOM 491 O O . GLY A 1 64 ? 3.441 -1.329 5.207 1 60.84 64 GLY A O 1
ATOM 492 N N . SER A 1 65 ? 3.215 0.905 4.527 1 56.97 65 SER A N 1
ATOM 493 C CA . SER A 1 65 ? 2.49 0.562 3.307 1 56.97 65 SER A CA 1
ATOM 494 C C . SER A 1 65 ? 3.357 -0.269 2.365 1 56.97 65 SER A C 1
ATOM 496 O O . SER A 1 65 ? 4.551 -0.002 2.213 1 56.97 65 SER A O 1
ATOM 498 N N . GLY A 1 66 ? 2.818 -1.288 1.832 1 62.75 66 GLY A N 1
ATOM 499 C CA . GLY A 1 66 ? 3.488 -2.203 0.922 1 62.75 66 GLY A CA 1
ATOM 500 C C . GLY A 1 66 ? 3.996 -3.459 1.606 1 62.75 66 GLY A C 1
ATOM 501 O O . GLY A 1 66 ? 4.395 -4.418 0.941 1 62.75 66 GLY A O 1
ATOM 502 N N . ASP A 1 67 ? 3.857 -3.402 2.91 1 75.25 67 ASP A N 1
ATOM 503 C CA . ASP A 1 67 ? 4.387 -4.543 3.648 1 75.25 67 ASP A CA 1
ATOM 504 C C . ASP A 1 67 ? 3.41 -5.719 3.621 1 75.25 67 ASP A C 1
ATOM 506 O O . ASP A 1 67 ? 3.648 -6.746 4.262 1 75.25 67 ASP A O 1
ATOM 510 N N . GLU A 1 68 ? 2.422 -5.523 2.805 1 82.44 68 GLU A N 1
ATOM 511 C CA . GLU A 1 68 ? 1.48 -6.621 2.623 1 82.44 68 GLU A CA 1
ATOM 512 C C . GLU A 1 68 ? 2.078 -7.719 1.747 1 82.44 68 GLU A C 1
ATOM 514 O O . GLU A 1 68 ? 1.56 -8.836 1.703 1 82.44 68 GLU A O 1
ATOM 519 N N . PHE A 1 69 ? 3.246 -7.398 1.161 1 88.88 69 PHE A N 1
ATOM 520 C CA . PHE A 1 69 ? 3.814 -8.328 0.187 1 88.88 69 PHE A CA 1
ATOM 521 C C . PHE A 1 69 ? 5.246 -8.688 0.555 1 88.88 69 PHE A C 1
ATOM 523 O O . PHE A 1 69 ? 6.195 -8.148 -0.022 1 88.88 69 PHE A O 1
ATOM 530 N N . PRO A 1 70 ? 5.473 -9.617 1.449 1 91.69 70 PRO A N 1
ATOM 531 C CA . PRO A 1 70 ? 6.828 -10.008 1.849 1 91.69 70 PRO A CA 1
ATOM 532 C C . PRO A 1 70 ? 7.574 -10.766 0.752 1 91.69 70 PRO A C 1
ATOM 534 O O . PRO A 1 70 ? 6.945 -11.383 -0.111 1 91.69 70 PRO A O 1
ATOM 537 N N . LEU A 1 71 ? 8.891 -10.719 0.802 1 94.25 71 LEU A N 1
ATOM 538 C CA . LEU A 1 71 ? 9.711 -11.508 -0.107 1 94.25 71 LEU A CA 1
ATOM 539 C C . LEU A 1 71 ? 9.477 -13 0.1 1 94.25 71 LEU A C 1
ATOM 541 O O . LEU A 1 71 ? 9.227 -13.438 1.224 1 94.25 71 LEU A O 1
ATOM 545 N N . THR A 1 72 ? 9.57 -13.734 -0.967 1 96.75 72 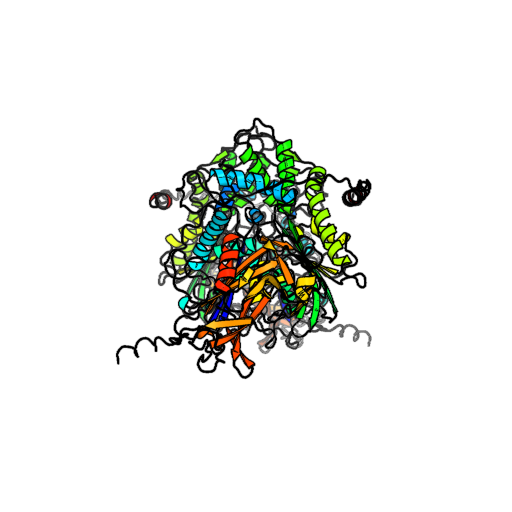THR A N 1
ATOM 546 C CA . THR A 1 72 ? 9.414 -15.18 -0.863 1 96.75 72 THR A CA 1
ATOM 547 C C . THR A 1 72 ? 10.781 -15.867 -0.865 1 96.75 72 THR A C 1
ATOM 549 O O . THR A 1 72 ? 10.883 -17.047 -0.522 1 96.75 72 THR A O 1
ATOM 552 N N . ALA A 1 73 ? 11.828 -15.094 -1.214 1 97.19 73 ALA A N 1
ATOM 553 C CA . ALA A 1 73 ? 13.172 -15.648 -1.23 1 97.19 73 ALA A CA 1
ATOM 554 C C . ALA A 1 73 ? 13.555 -16.203 0.141 1 97.19 73 ALA A C 1
ATOM 556 O O . ALA A 1 73 ? 13 -15.781 1.161 1 97.19 73 ALA A O 1
ATOM 557 N N . LEU A 1 74 ? 14.508 -17.156 0.137 1 97.31 74 LEU A N 1
ATOM 558 C CA . LEU A 1 74 ? 14.945 -17.797 1.372 1 97.31 74 LEU A CA 1
ATOM 559 C C . LEU A 1 74 ? 16.453 -17.656 1.548 1 97.31 74 LEU A C 1
ATOM 561 O O . LEU A 1 74 ? 17.203 -17.75 0.574 1 97.31 74 LEU A O 1
ATOM 565 N N . TYR A 1 75 ? 16.844 -17.375 2.707 1 96.31 75 TYR A N 1
ATOM 566 C CA . TYR A 1 75 ? 18.266 -17.375 3.076 1 96.31 75 TYR A CA 1
ATOM 567 C C . TYR A 1 75 ? 18.516 -18.25 4.293 1 96.31 75 TYR A C 1
ATOM 569 O O . TYR A 1 75 ? 17.969 -18 5.371 1 96.31 75 TYR A O 1
ATOM 577 N N . TYR A 1 76 ? 19.25 -19.297 4.098 1 95.12 76 TYR A N 1
ATOM 578 C CA . TYR A 1 76 ? 19.641 -20.188 5.191 1 95.12 76 TYR A CA 1
ATOM 579 C C . TYR A 1 76 ? 20.922 -19.703 5.863 1 95.12 76 TYR A C 1
ATOM 581 O O . TYR A 1 76 ? 22.016 -19.922 5.355 1 95.12 76 TYR A O 1
ATOM 589 N N . ASN A 1 77 ? 20.766 -19.156 7.012 1 89 77 ASN A N 1
ATOM 590 C CA . ASN A 1 77 ? 21.906 -18.562 7.727 1 89 77 ASN A CA 1
ATOM 591 C C . ASN A 1 77 ? 22.938 -19.625 8.102 1 89 77 ASN A C 1
ATOM 593 O O . ASN A 1 77 ? 22.578 -20.719 8.562 1 89 77 ASN A O 1
ATOM 597 N N . GLU A 1 78 ? 24.172 -19.312 7.938 1 84.56 78 GLU A N 1
ATOM 598 C CA . GLU A 1 78 ? 25.266 -20.25 8.195 1 84.56 78 GLU A CA 1
ATOM 599 C C . GLU A 1 78 ? 25.359 -20.594 9.68 1 84.56 78 GLU A C 1
ATOM 601 O O . GLU A 1 78 ? 25.781 -21.688 10.047 1 84.56 78 GLU A O 1
ATOM 606 N N . ASN A 1 79 ? 24.922 -19.672 10.445 1 80.38 79 ASN A N 1
ATOM 607 C CA . ASN A 1 79 ? 25.078 -19.844 11.891 1 80.38 79 ASN A CA 1
ATOM 608 C C . ASN A 1 79 ? 23.922 -20.625 12.492 1 80.38 79 ASN A C 1
ATOM 610 O O . ASN A 1 79 ? 23.953 -21.016 13.664 1 80.38 79 ASN A O 1
ATOM 614 N N . ASP A 1 80 ? 22.969 -20.875 11.68 1 78.81 80 ASP A N 1
ATOM 615 C CA . ASP A 1 80 ? 21.797 -21.562 12.195 1 78.81 80 ASP A CA 1
ATOM 616 C C . ASP A 1 80 ? 21.938 -23.078 12.062 1 78.81 80 ASP A C 1
ATOM 618 O O . ASP A 1 80 ? 22.734 -23.562 11.273 1 78.81 80 ASP A O 1
ATOM 622 N N . GLN A 1 81 ? 21.234 -23.703 12.938 1 72.81 81 GLN A N 1
ATOM 623 C CA . GLN A 1 81 ? 21.172 -25.172 12.844 1 72.81 81 GLN A CA 1
ATOM 624 C C . GLN A 1 81 ? 20.406 -25.594 11.602 1 72.81 81 GLN A C 1
ATOM 626 O O . GLN A 1 81 ? 19.625 -24.828 11.039 1 72.81 81 GLN A O 1
ATOM 631 N N . GLN A 1 82 ? 20.609 -26.766 11.25 1 66.38 82 GLN A N 1
ATOM 632 C CA . GLN A 1 82 ? 20.016 -27.312 10.031 1 66.38 82 GLN A CA 1
ATOM 633 C C . GLN A 1 82 ? 18.5 -27.281 10.078 1 66.38 82 GLN A C 1
ATOM 635 O O . GLN A 1 82 ? 17.844 -27.094 9.055 1 66.38 82 GLN A O 1
ATOM 640 N N . GLU A 1 83 ? 17.984 -27.359 11.227 1 71.69 83 GLU A N 1
ATOM 641 C CA . GLU A 1 83 ? 16.547 -27.469 11.367 1 71.69 83 GLU A CA 1
ATOM 642 C C . GLU A 1 83 ? 15.898 -26.094 11.5 1 71.69 83 GLU A C 1
ATOM 644 O O . GLU A 1 83 ? 14.672 -25.969 11.414 1 71.69 83 GLU A O 1
ATOM 649 N N . THR A 1 84 ? 16.75 -25.141 11.508 1 86.06 84 THR A N 1
ATOM 650 C CA . THR A 1 84 ? 16.219 -23.797 11.68 1 86.06 84 THR A CA 1
ATOM 651 C C . THR A 1 84 ? 15.602 -23.281 10.375 1 86.06 84 THR A C 1
ATOM 653 O O . THR A 1 84 ? 16.156 -23.516 9.297 1 86.06 84 THR A O 1
ATOM 656 N N . LEU A 1 85 ? 14.453 -22.734 10.5 1 91.25 85 LEU A N 1
ATOM 657 C CA . LEU A 1 85 ? 13.781 -22.172 9.336 1 91.25 85 LEU A CA 1
ATOM 658 C C . LEU A 1 85 ? 14.586 -21.016 8.758 1 91.25 85 LEU A C 1
ATOM 660 O O . LEU A 1 85 ? 15.227 -20.266 9.5 1 91.25 85 LEU A O 1
ATOM 664 N N . PRO A 1 86 ? 14.609 -20.875 7.48 1 94.88 86 PRO A N 1
ATOM 665 C CA . PRO A 1 86 ? 15.375 -19.828 6.82 1 94.88 86 PRO A CA 1
ATOM 666 C C . PRO A 1 86 ? 14.781 -18.438 7.047 1 94.88 86 PRO A C 1
ATOM 668 O O . PRO A 1 86 ? 13.625 -18.312 7.453 1 94.88 86 PRO A O 1
ATOM 671 N N . MET A 1 87 ? 15.656 -17.422 6.809 1 92.69 87 MET A N 1
ATOM 672 C CA . MET A 1 87 ? 15.188 -16.047 6.801 1 92.69 87 MET A CA 1
ATOM 673 C C . MET A 1 87 ? 14.422 -15.734 5.52 1 92.69 87 MET A C 1
ATOM 675 O O . MET A 1 87 ? 14.805 -16.188 4.438 1 92.69 87 MET A O 1
ATOM 679 N N . THR A 1 88 ? 13.266 -15.07 5.645 1 94.5 88 THR A N 1
ATOM 680 C CA . THR A 1 88 ? 12.453 -14.664 4.5 1 94.5 88 THR A CA 1
ATOM 681 C C . THR A 1 88 ? 11.664 -13.398 4.816 1 94.5 88 THR A C 1
ATOM 683 O O . THR A 1 88 ? 11.922 -12.734 5.824 1 94.5 88 THR A O 1
ATOM 686 N N . GLY A 1 89 ? 10.875 -12.922 3.895 1 91.69 89 GLY A N 1
ATOM 687 C CA . GLY A 1 89 ? 9.977 -11.805 4.148 1 91.69 89 GLY A CA 1
ATOM 688 C C . GLY A 1 89 ? 10.711 -10.492 4.375 1 91.69 89 GLY A C 1
ATOM 689 O O . GLY A 1 89 ? 11.672 -10.18 3.668 1 91.69 89 GLY A O 1
ATOM 690 N N . HIS A 1 90 ? 10.273 -9.781 5.316 1 88.19 90 HIS A N 1
ATOM 691 C CA . HIS A 1 90 ? 10.797 -8.438 5.57 1 88.19 90 HIS A CA 1
ATOM 692 C C . HIS A 1 90 ? 12.156 -8.5 6.254 1 88.19 90 HIS A C 1
ATOM 694 O O . HIS A 1 90 ? 13 -7.621 6.047 1 88.19 90 HIS A O 1
ATOM 700 N N . GLU A 1 91 ? 12.375 -9.523 6.988 1 86.25 91 GLU A N 1
ATOM 701 C CA . GLU A 1 91 ? 13.695 -9.688 7.594 1 86.25 91 GLU A CA 1
ATOM 702 C C . GLU A 1 91 ? 14.773 -9.859 6.531 1 86.25 91 GLU A C 1
ATOM 704 O O . GLU A 1 91 ? 15.867 -9.305 6.66 1 86.25 91 GLU A O 1
ATOM 709 N N . LEU A 1 92 ? 14.453 -10.68 5.59 1 91.06 92 LEU A N 1
ATOM 710 C CA . LEU A 1 92 ? 15.406 -10.859 4.5 1 91.06 92 LEU A CA 1
ATOM 711 C C . LEU A 1 92 ? 15.594 -9.562 3.721 1 91.06 92 LEU A C 1
ATOM 713 O O . LEU A 1 92 ? 16.703 -9.258 3.268 1 91.06 92 LEU A O 1
ATOM 717 N N . ARG A 1 93 ? 14.508 -8.859 3.488 1 90 93 ARG A N 1
ATOM 718 C CA . ARG A 1 93 ? 14.602 -7.57 2.818 1 90 93 ARG A CA 1
ATOM 719 C C . ARG A 1 93 ? 15.609 -6.66 3.514 1 90 93 ARG A C 1
ATOM 721 O O . ARG A 1 93 ? 16.391 -5.98 2.854 1 90 93 ARG A O 1
ATOM 728 N N . MET A 1 94 ? 15.609 -6.656 4.816 1 87.06 94 MET A N 1
ATOM 729 C CA . MET A 1 94 ? 16.516 -5.824 5.598 1 87.06 94 MET A CA 1
ATOM 730 C C . MET A 1 94 ? 17.969 -6.246 5.367 1 87.06 94 MET A C 1
ATOM 732 O O . MET A 1 94 ? 18.859 -5.398 5.25 1 87.06 94 MET A O 1
ATOM 736 N N . LEU A 1 95 ? 18.125 -7.5 5.312 1 88.25 95 LEU A N 1
ATOM 737 C CA . LEU A 1 95 ? 19.469 -8.023 5.047 1 88.25 95 LEU A CA 1
ATOM 738 C C . LEU A 1 95 ? 19.938 -7.613 3.656 1 88.25 95 LEU A C 1
ATOM 740 O O . LEU A 1 95 ? 21.094 -7.195 3.488 1 88.25 95 LEU A O 1
ATOM 744 N N . LEU A 1 96 ? 19.062 -7.715 2.701 1 90.69 96 LEU A N 1
ATOM 745 C CA . LEU A 1 96 ? 19.422 -7.406 1.321 1 90.69 96 LEU A CA 1
ATOM 746 C C . LEU A 1 96 ? 19.719 -5.918 1.156 1 90.69 96 LEU A C 1
ATOM 748 O O . LEU A 1 96 ? 20.531 -5.531 0.325 1 90.69 96 LEU A O 1
ATOM 752 N N . ASP A 1 97 ? 19.078 -5.09 1.926 1 86.75 97 ASP A N 1
ATOM 753 C CA . ASP A 1 97 ? 19.234 -3.641 1.84 1 86.75 97 ASP A CA 1
ATOM 754 C C . ASP A 1 97 ? 20.516 -3.186 2.533 1 86.75 97 ASP A C 1
ATOM 756 O O . ASP A 1 97 ? 21.031 -2.102 2.252 1 86.75 97 ASP A O 1
ATOM 760 N N . SER A 1 98 ? 20.984 -4.012 3.414 1 85.62 98 SER A N 1
ATOM 761 C CA . SER A 1 98 ? 22.172 -3.662 4.188 1 85.62 98 SER A CA 1
ATOM 762 C C . SER A 1 98 ? 23.438 -3.84 3.363 1 85.62 98 SER A C 1
ATOM 764 O O . SER A 1 98 ? 23.5 -4.711 2.492 1 85.62 98 SER A O 1
ATOM 766 N N . ALA A 1 99 ? 24.344 -2.953 3.57 1 90.12 99 ALA A N 1
ATOM 767 C CA . ALA A 1 99 ? 25.641 -3.098 2.912 1 90.12 99 ALA A CA 1
ATOM 768 C C . ALA A 1 99 ? 26.562 -4.008 3.715 1 90.12 99 ALA A C 1
ATOM 770 O O . ALA A 1 99 ? 27.719 -3.664 3.959 1 90.12 99 ALA A O 1
ATOM 771 N N . THR A 1 100 ? 26.062 -5.062 4.23 1 89.06 100 THR A N 1
ATOM 772 C CA . THR A 1 100 ? 26.828 -6.102 4.918 1 89.06 100 THR A CA 1
ATOM 773 C C . THR A 1 100 ? 26.844 -7.383 4.09 1 89.06 100 THR A C 1
ATOM 775 O O . THR A 1 100 ? 25.797 -7.961 3.795 1 89.06 100 THR A O 1
ATOM 778 N N . PRO A 1 101 ? 28.031 -7.789 3.787 1 90.94 101 PRO A N 1
ATOM 779 C CA . PRO A 1 101 ? 28.125 -9 2.965 1 90.94 101 PRO A CA 1
ATOM 780 C C . PRO A 1 101 ? 27.516 -10.219 3.643 1 90.94 101 PRO A C 1
ATOM 782 O O . PRO A 1 101 ? 27.609 -10.367 4.863 1 90.94 101 PRO A O 1
ATOM 785 N N . PHE A 1 102 ? 26.844 -11.062 2.891 1 91.5 102 PHE A N 1
ATOM 786 C CA . PHE A 1 102 ? 26.359 -12.359 3.338 1 91.5 102 PHE A CA 1
ATOM 787 C C . PHE A 1 102 ? 26.672 -13.445 2.314 1 91.5 102 PHE A C 1
ATOM 789 O O . PHE A 1 102 ? 27.078 -13.141 1.189 1 91.5 102 PHE A O 1
ATOM 796 N N . ASN A 1 103 ? 26.594 -14.703 2.684 1 93.69 103 ASN A N 1
ATOM 797 C CA . ASN A 1 103 ? 26.922 -15.82 1.811 1 93.69 103 ASN A CA 1
ATOM 798 C C . ASN A 1 103 ? 25.812 -16.078 0.787 1 93.69 103 ASN A C 1
ATOM 800 O O . ASN A 1 103 ? 24.828 -16.734 1.088 1 93.69 103 ASN A O 1
ATOM 804 N N . THR A 1 104 ? 26.047 -15.695 -0.452 1 94.5 104 THR A N 1
ATOM 805 C CA . THR A 1 104 ? 25.031 -15.773 -1.494 1 94.5 104 THR A CA 1
ATOM 806 C C . THR A 1 104 ? 24.781 -17.219 -1.9 1 94.5 104 THR A C 1
ATOM 808 O O . THR A 1 104 ? 23.781 -17.531 -2.549 1 94.5 104 THR A O 1
ATOM 811 N N . GLU A 1 105 ? 25.641 -18.156 -1.5 1 94.19 105 GLU A N 1
ATOM 812 C CA . GLU A 1 105 ? 25.453 -19.578 -1.812 1 94.19 105 GLU A CA 1
ATOM 813 C C . GLU A 1 105 ? 24.297 -20.172 -1.032 1 94.19 105 GLU A C 1
ATOM 815 O O . GLU A 1 105 ? 23.781 -21.234 -1.377 1 94.19 105 GLU A O 1
ATOM 820 N N . ARG A 1 106 ? 23.875 -19.469 -0.048 1 95.5 106 ARG A N 1
ATOM 821 C CA . ARG A 1 106 ? 22.797 -19.953 0.81 1 95.5 106 ARG A CA 1
ATOM 822 C C . ARG A 1 106 ? 21.516 -19.156 0.603 1 95.5 106 ARG A C 1
ATOM 824 O O . ARG A 1 106 ? 20.594 -19.219 1.421 1 95.5 106 ARG A O 1
ATOM 831 N N . PHE A 1 107 ? 21.641 -18.344 -0.414 1 96 107 PHE A N 1
ATOM 832 C CA . PHE A 1 107 ? 20.531 -17.484 -0.796 1 96 107 PHE A CA 1
ATOM 833 C C . PHE A 1 107 ? 19.766 -18.062 -1.978 1 96 107 PHE A C 1
ATOM 835 O O . PHE A 1 107 ? 20.359 -18.359 -3.02 1 96 107 PHE A O 1
ATOM 842 N N . PHE A 1 108 ? 18.422 -18.25 -1.845 1 97 108 PHE A N 1
ATOM 843 C CA . PHE A 1 108 ? 17.594 -18.891 -2.873 1 97 108 PHE A CA 1
ATOM 844 C C . PHE A 1 108 ? 16.469 -17.969 -3.305 1 97 108 PHE A C 1
ATOM 846 O O . PHE A 1 108 ? 15.32 -18.156 -2.895 1 97 108 PHE A O 1
ATOM 853 N N . PRO A 1 109 ? 16.891 -17.016 -4.188 1 94.88 109 PRO A N 1
ATOM 854 C CA . PRO A 1 109 ? 15.828 -16.219 -4.797 1 94.88 109 PRO A CA 1
ATOM 855 C C . PRO A 1 109 ? 15.062 -16.969 -5.887 1 94.88 109 PRO A C 1
ATOM 857 O O . PRO A 1 109 ? 15.602 -17.891 -6.488 1 94.88 109 PRO A O 1
ATOM 860 N N . ILE A 1 110 ? 13.844 -16.766 -6.16 1 94.56 110 ILE A N 1
ATOM 861 C CA . ILE A 1 110 ? 13 -17.234 -7.258 1 94.56 110 ILE A CA 1
ATOM 862 C C . ILE A 1 110 ? 12.922 -18.766 -7.23 1 94.56 110 ILE A C 1
ATOM 864 O O . ILE A 1 110 ? 12.898 -19.406 -8.281 1 94.56 110 ILE A O 1
ATOM 868 N N . TRP A 1 111 ? 13.078 -19.375 -6.074 1 95.06 111 TRP A N 1
ATOM 869 C CA . TRP A 1 111 ? 13.125 -20.828 -5.945 1 95.06 111 TRP A CA 1
ATOM 870 C C . TRP A 1 111 ? 11.852 -21.469 -6.492 1 95.06 111 TRP A C 1
ATOM 872 O O . TRP A 1 111 ? 11.852 -22.641 -6.844 1 95.06 111 TRP A O 1
ATOM 882 N N . LYS A 1 112 ? 10.828 -20.719 -6.609 1 92.25 112 LYS A N 1
ATOM 883 C CA . LYS A 1 112 ? 9.57 -21.203 -7.172 1 92.25 112 LYS A CA 1
ATOM 884 C C . LYS A 1 112 ? 9.773 -21.719 -8.594 1 92.25 112 LYS A C 1
ATOM 886 O O . LYS A 1 112 ? 9.031 -22.594 -9.047 1 92.25 112 LYS A O 1
ATOM 891 N N . LEU A 1 113 ? 10.719 -21.25 -9.297 1 91.12 113 LEU A N 1
ATOM 892 C CA . LEU A 1 113 ? 10.961 -21.609 -10.688 1 91.12 113 LEU A CA 1
ATOM 893 C C . LEU A 1 113 ? 11.516 -23.031 -10.789 1 91.12 113 LEU A C 1
ATOM 895 O O . LEU A 1 113 ? 11.523 -23.625 -11.867 1 91.12 113 LEU A O 1
ATOM 899 N N . LEU A 1 114 ? 11.906 -23.578 -9.664 1 90.81 114 LEU A N 1
ATOM 900 C CA . LEU A 1 114 ? 12.422 -24.938 -9.648 1 90.81 114 LEU A CA 1
ATOM 901 C C . LEU A 1 114 ? 11.312 -25.953 -9.938 1 90.81 114 LEU A C 1
ATOM 903 O O . LEU A 1 114 ? 11.594 -27.109 -10.25 1 90.81 114 LEU A O 1
ATOM 907 N N . PHE A 1 115 ? 10.07 -25.516 -9.914 1 87.19 115 PHE A N 1
ATOM 908 C CA . PHE A 1 115 ? 8.945 -26.422 -10.094 1 87.19 115 PHE A CA 1
ATOM 909 C C . PHE A 1 115 ? 8.438 -26.391 -11.531 1 87.19 115 PHE A C 1
ATOM 911 O O . PHE A 1 115 ? 7.473 -27.062 -11.875 1 87.19 115 PHE A O 1
ATOM 918 N N . HIS A 1 116 ? 9.094 -25.672 -12.328 1 82.56 116 HIS A N 1
ATOM 919 C CA . HIS A 1 116 ? 8.727 -25.625 -13.742 1 82.56 116 HIS A CA 1
ATOM 920 C C . HIS A 1 116 ? 9.523 -26.641 -14.555 1 82.56 116 HIS A C 1
ATOM 922 O O . HIS A 1 116 ? 10.57 -27.109 -14.109 1 82.56 116 HIS A O 1
ATOM 928 N N . ASP A 1 117 ? 8.93 -26.875 -15.727 1 75.81 117 ASP A N 1
ATOM 929 C CA . ASP A 1 117 ? 9.578 -27.828 -16.609 1 75.81 117 ASP A CA 1
ATOM 930 C C . ASP A 1 117 ? 10.883 -27.266 -17.172 1 75.81 117 ASP A C 1
ATOM 932 O O . ASP A 1 117 ? 10.922 -26.109 -17.609 1 75.81 117 ASP A O 1
ATOM 936 N N . SER A 1 118 ? 11.914 -28.031 -17.125 1 69.31 118 SER A N 1
ATOM 937 C CA . SER A 1 118 ? 13.266 -27.562 -17.453 1 69.31 118 SER A CA 1
ATOM 938 C C . SER A 1 118 ? 13.586 -27.797 -18.922 1 69.31 118 SER A C 1
ATOM 940 O O . SER A 1 118 ? 14.742 -27.672 -19.328 1 69.31 118 SER A O 1
ATOM 942 N N . ARG A 1 119 ? 12.734 -28.078 -19.797 1 70.75 119 ARG A N 1
ATOM 943 C CA . ARG A 1 119 ? 13.062 -28.391 -21.188 1 70.75 119 ARG A CA 1
ATOM 944 C C . ARG A 1 119 ? 13.438 -27.125 -21.953 1 70.75 119 ARG A C 1
ATOM 946 O O . ARG A 1 119 ? 14.258 -27.172 -22.875 1 70.75 119 ARG A O 1
ATOM 953 N N . ASP A 1 120 ? 12.898 -26.031 -21.5 1 75.12 120 ASP A N 1
ATOM 954 C CA . ASP A 1 120 ? 13.258 -24.75 -22.109 1 75.12 120 ASP A CA 1
ATOM 955 C C . ASP A 1 120 ? 14.617 -24.266 -21.594 1 75.12 120 ASP A C 1
ATOM 957 O O . ASP A 1 120 ? 14.891 -24.297 -20.391 1 75.12 120 ASP A O 1
ATOM 961 N N . PRO A 1 121 ? 15.523 -23.906 -22.484 1 76.94 121 PRO A N 1
ATOM 962 C CA . PRO A 1 121 ? 16.875 -23.5 -22.109 1 76.94 121 PRO A CA 1
ATOM 963 C C . PRO A 1 121 ? 16.906 -22.344 -21.109 1 76.94 121 PRO A C 1
ATOM 965 O O . PRO A 1 121 ? 17.766 -22.297 -20.234 1 76.94 121 PRO A O 1
ATOM 968 N N . VAL A 1 122 ? 16.031 -21.422 -21.281 1 75.81 122 VAL A N 1
ATOM 969 C CA . VAL A 1 122 ? 15.961 -20.281 -20.359 1 75.81 122 VAL A CA 1
ATOM 970 C C . VAL A 1 122 ? 15.656 -20.781 -18.953 1 75.81 122 VAL A C 1
ATOM 972 O O . VAL A 1 122 ? 16.281 -20.344 -17.984 1 75.81 122 VAL A O 1
ATOM 975 N N . THR A 1 123 ? 14.758 -21.719 -18.859 1 81.81 123 THR A N 1
ATOM 976 C CA . THR A 1 123 ? 14.375 -22.297 -17.578 1 81.81 123 THR A CA 1
ATOM 977 C C . THR A 1 123 ? 15.531 -23.062 -16.953 1 81.81 123 THR A C 1
ATOM 979 O O . THR A 1 123 ? 15.82 -22.906 -15.766 1 81.81 123 THR A O 1
ATOM 982 N N . ALA A 1 124 ? 16.141 -23.781 -17.75 1 84.5 124 ALA A N 1
ATOM 983 C CA . ALA A 1 124 ? 17.25 -24.594 -17.266 1 84.5 124 ALA A CA 1
ATOM 984 C C . ALA A 1 124 ? 18.391 -23.719 -16.734 1 84.5 124 ALA A C 1
ATOM 986 O O . ALA A 1 124 ? 19.031 -24.078 -15.75 1 84.5 124 ALA A O 1
ATOM 987 N N . SER A 1 125 ? 18.625 -22.641 -17.438 1 85.38 125 SER A N 1
ATOM 988 C CA . SER A 1 125 ? 19.703 -21.75 -17.047 1 85.38 125 SER A CA 1
ATOM 989 C C . SER A 1 125 ? 19.453 -21.125 -15.688 1 85.38 125 SER A C 1
ATOM 991 O O . SER A 1 125 ? 20.391 -20.828 -14.953 1 85.38 125 SER A O 1
ATOM 993 N N . LEU A 1 126 ? 18.266 -20.953 -15.328 1 86.75 126 LEU A N 1
ATOM 994 C CA . LEU A 1 126 ? 17.906 -20.359 -14.047 1 86.75 126 LEU A CA 1
ATOM 995 C C . LEU A 1 126 ? 17.891 -21.422 -12.945 1 86.75 126 LEU A C 1
ATOM 997 O O . LEU A 1 126 ? 18.188 -21.125 -11.789 1 86.75 126 LEU A O 1
ATOM 1001 N N . GLN A 1 127 ? 17.594 -22.672 -13.297 1 89.62 127 GLN A N 1
ATOM 1002 C CA . GLN A 1 127 ? 17.391 -23.734 -12.32 1 89.62 127 GLN A CA 1
ATOM 1003 C C . GLN A 1 127 ? 18.734 -24.359 -11.914 1 89.62 127 GLN A C 1
ATOM 1005 O O . GLN A 1 127 ? 18.938 -24.703 -10.75 1 89.62 127 GLN A O 1
ATOM 1010 N N . LYS A 1 128 ? 19.656 -24.469 -12.82 1 90.88 128 LYS A N 1
ATOM 1011 C CA . LYS A 1 128 ? 20.875 -25.25 -12.617 1 90.88 128 LYS A CA 1
ATOM 1012 C C . LYS A 1 128 ? 21.703 -24.688 -11.461 1 90.88 128 LYS A C 1
ATOM 1014 O O . LYS A 1 128 ? 22.094 -25.422 -10.555 1 90.88 128 LYS A O 1
ATOM 1019 N N . PRO A 1 129 ? 21.938 -23.375 -11.492 1 90.81 129 PRO A N 1
ATOM 1020 C CA . PRO A 1 129 ? 22.734 -22.859 -10.375 1 90.81 129 PRO A CA 1
ATOM 1021 C C . PRO A 1 129 ? 22.047 -23.031 -9.023 1 90.81 129 PRO A C 1
ATOM 1023 O O . PRO A 1 129 ? 22.719 -23.281 -8.016 1 90.81 129 PRO A O 1
ATOM 1026 N N . MET A 1 130 ? 20.828 -22.906 -8.93 1 93.88 130 MET A N 1
ATOM 1027 C CA . MET A 1 130 ? 20.078 -23.047 -7.68 1 93.88 130 MET A CA 1
ATOM 1028 C C . MET A 1 130 ? 20.109 -24.5 -7.199 1 93.88 130 MET A C 1
ATOM 1030 O O . MET A 1 130 ? 20.25 -24.75 -6 1 93.88 130 MET A O 1
ATOM 1034 N N . LEU A 1 131 ? 19.984 -25.438 -8.148 1 93.62 131 LEU A N 1
ATOM 1035 C CA . LEU A 1 131 ? 20.031 -26.859 -7.805 1 93.62 131 LEU A CA 1
ATOM 1036 C C . LEU A 1 131 ? 21.391 -27.25 -7.254 1 93.62 131 LEU A C 1
ATOM 1038 O O . LEU A 1 131 ? 21.484 -28.047 -6.316 1 93.62 131 LEU A O 1
ATOM 1042 N N . ALA A 1 132 ? 22.391 -26.656 -7.875 1 94.44 132 ALA A N 1
ATOM 1043 C CA . ALA A 1 132 ? 23.75 -26.922 -7.395 1 94.44 132 ALA A CA 1
ATOM 1044 C C . ALA A 1 132 ? 23.922 -26.422 -5.961 1 94.44 132 ALA A C 1
ATOM 1046 O O . ALA A 1 132 ? 24.562 -27.078 -5.145 1 94.44 132 ALA A O 1
ATOM 1047 N N . ARG A 1 133 ? 23.391 -25.297 -5.641 1 94.56 133 ARG A N 1
ATOM 1048 C CA . ARG A 1 133 ? 23.469 -24.75 -4.293 1 94.56 133 ARG A CA 1
ATOM 1049 C C . ARG A 1 133 ? 22.672 -25.578 -3.309 1 94.56 133 ARG A C 1
ATOM 1051 O O . ARG A 1 133 ? 23.078 -25.766 -2.16 1 94.56 133 ARG A O 1
ATOM 1058 N N . LEU A 1 134 ? 21.531 -26.062 -3.701 1 95.06 134 LEU A N 1
ATOM 1059 C CA . LEU A 1 134 ? 20.688 -26.891 -2.852 1 95.06 134 LEU A CA 1
ATOM 1060 C C . LEU A 1 134 ? 21.406 -28.172 -2.469 1 95.06 134 LEU A C 1
ATOM 1062 O O . LEU A 1 134 ? 21.281 -28.641 -1.333 1 95.06 134 LEU A O 1
ATOM 1066 N N . GLU A 1 135 ? 22.094 -28.719 -3.436 1 94.06 135 GLU A N 1
ATOM 1067 C CA . GLU A 1 135 ? 22.844 -29.953 -3.184 1 94.06 135 GLU A CA 1
ATOM 1068 C C . GLU A 1 135 ? 23.906 -29.734 -2.1 1 94.06 135 GLU A C 1
ATOM 1070 O O . GLU A 1 135 ? 24.094 -30.609 -1.245 1 94.06 135 GLU A O 1
ATOM 1075 N N . LYS A 1 136 ? 24.5 -28.594 -2.15 1 92.38 136 LYS A N 1
ATOM 1076 C CA . LYS A 1 136 ? 25.516 -28.281 -1.158 1 92.38 136 LYS A CA 1
ATOM 1077 C C . LYS A 1 136 ? 24.922 -28.172 0.238 1 92.38 136 LYS A C 1
ATOM 1079 O O . LYS A 1 136 ? 25.594 -28.422 1.236 1 92.38 136 LYS A O 1
ATOM 1084 N N . LEU A 1 137 ? 23.672 -27.766 0.358 1 93.19 137 LEU A N 1
ATOM 1085 C CA . LEU A 1 137 ? 23 -27.594 1.641 1 93.19 137 LEU A CA 1
ATOM 1086 C C . LEU A 1 137 ? 22.234 -28.875 2.029 1 93.19 137 LEU A C 1
ATOM 1088 O O . LEU A 1 137 ? 21.625 -28.938 3.098 1 93.19 137 LEU A O 1
ATOM 1092 N N . ASN A 1 138 ? 22.25 -29.938 1.177 1 91.94 138 ASN A N 1
ATOM 1093 C CA . ASN A 1 138 ? 21.5 -31.188 1.38 1 91.94 138 ASN A CA 1
ATOM 1094 C C . ASN A 1 138 ? 20 -30.922 1.529 1 91.94 138 ASN A C 1
ATOM 1096 O O . ASN A 1 138 ? 19.375 -31.406 2.467 1 91.94 138 ASN A O 1
ATOM 1100 N N . LYS A 1 139 ? 19.531 -30.016 0.666 1 93.44 139 LYS A N 1
ATOM 1101 C CA . LYS A 1 139 ? 18.109 -29.703 0.624 1 93.44 139 LYS A CA 1
ATOM 1102 C C . LYS A 1 139 ? 17.531 -29.922 -0.774 1 93.44 139 LYS A C 1
ATOM 1104 O O . LYS A 1 139 ? 18.281 -29.922 -1.759 1 93.44 139 LYS A O 1
ATOM 1109 N N . THR A 1 140 ? 16.234 -30.109 -0.855 1 92.56 140 THR A N 1
ATOM 1110 C CA . THR A 1 140 ? 15.531 -30.266 -2.121 1 92.56 140 THR A CA 1
ATOM 1111 C C . THR A 1 140 ? 14.609 -29.078 -2.377 1 92.56 140 THR A C 1
ATOM 1113 O O . THR A 1 140 ? 14.414 -28.234 -1.493 1 92.56 140 THR A O 1
ATOM 1116 N N . ARG A 1 141 ? 14.141 -29 -3.602 1 92.38 141 ARG A N 1
ATOM 1117 C CA . ARG A 1 141 ? 13.195 -27.953 -3.926 1 92.38 141 ARG A CA 1
ATOM 1118 C C . ARG A 1 141 ? 11.938 -28.062 -3.072 1 92.38 141 ARG A C 1
ATOM 1120 O O . ARG A 1 141 ? 11.336 -27.047 -2.711 1 92.38 141 ARG A O 1
ATOM 1127 N N . GLU A 1 142 ? 11.523 -29.234 -2.641 1 92.44 142 GLU A N 1
ATOM 1128 C CA . GLU A 1 142 ? 10.367 -29.422 -1.776 1 92.44 142 GLU A CA 1
ATOM 1129 C C . GLU A 1 142 ? 10.625 -28.891 -0.373 1 92.44 142 GLU A C 1
ATOM 1131 O O . GLU A 1 142 ? 9.719 -28.375 0.284 1 92.44 142 GLU A O 1
ATOM 1136 N N . ASP A 1 143 ? 11.875 -29.047 0.014 1 93.81 143 ASP A N 1
ATOM 1137 C CA . ASP A 1 143 ? 12.234 -28.516 1.326 1 93.81 143 ASP A CA 1
ATOM 1138 C C . ASP A 1 143 ? 12.047 -27 1.38 1 93.81 143 ASP A C 1
ATOM 1140 O O . ASP A 1 143 ? 11.594 -26.469 2.393 1 93.81 143 ASP A O 1
ATOM 1144 N N . LEU A 1 144 ? 12.484 -26.328 0.304 1 96 144 LEU A N 1
ATOM 1145 C CA . LEU A 1 144 ? 12.328 -24.875 0.241 1 96 144 LEU A CA 1
ATOM 1146 C C . LEU A 1 144 ? 10.859 -24.484 0.376 1 96 144 LEU A C 1
ATOM 1148 O O . LEU A 1 144 ? 10.531 -23.578 1.156 1 96 144 LEU A O 1
ATOM 1152 N N . LEU A 1 145 ? 10.062 -25.188 -0.368 1 95.5 145 LEU A N 1
ATOM 1153 C CA . LEU A 1 145 ? 8.633 -24.906 -0.351 1 95.5 145 LEU A CA 1
ATOM 1154 C C . LEU A 1 145 ? 8.031 -25.203 1.021 1 95.5 145 LEU A C 1
ATOM 1156 O O . LEU A 1 145 ? 7.258 -24.406 1.55 1 95.5 145 LEU A O 1
ATOM 1160 N N . ARG A 1 146 ? 8.32 -26.281 1.589 1 94.31 146 ARG A N 1
ATOM 1161 C CA . ARG A 1 146 ? 7.812 -26.672 2.902 1 94.31 146 ARG A CA 1
ATOM 1162 C C . ARG A 1 146 ? 8.25 -25.672 3.971 1 94.31 146 ARG A C 1
ATOM 1164 O O . ARG A 1 146 ? 7.465 -25.328 4.855 1 94.31 146 ARG A O 1
ATOM 1171 N N . ASP A 1 147 ? 9.531 -25.328 3.932 1 95.25 147 ASP A N 1
ATOM 1172 C CA . ASP A 1 147 ? 10.039 -24.344 4.887 1 95.25 147 ASP A CA 1
ATOM 1173 C C . ASP A 1 147 ? 9.281 -23.031 4.77 1 95.25 147 ASP A C 1
ATOM 1175 O O . ASP A 1 147 ? 8.914 -22.438 5.781 1 95.25 147 ASP A O 1
ATOM 1179 N N . TRP A 1 148 ? 9.102 -22.547 3.564 1 96.31 148 TRP A N 1
ATOM 1180 C CA . TRP A 1 148 ? 8.398 -21.297 3.354 1 96.31 148 TRP A CA 1
ATOM 1181 C C . TRP A 1 148 ? 6.965 -21.375 3.879 1 96.31 148 TRP A C 1
ATOM 1183 O O . TRP A 1 148 ? 6.488 -20.453 4.543 1 96.31 148 TRP A O 1
ATOM 1193 N N . VAL A 1 149 ? 6.262 -22.453 3.584 1 94.12 149 VAL A N 1
ATOM 1194 C CA . VAL A 1 149 ? 4.887 -22.656 4.035 1 94.12 149 VAL A CA 1
ATOM 1195 C C . VAL A 1 149 ? 4.844 -22.672 5.562 1 94.12 149 VAL A C 1
ATOM 1197 O O . VAL A 1 149 ? 3.926 -22.125 6.172 1 94.12 149 VAL A O 1
ATOM 1200 N N . SER A 1 150 ? 5.793 -23.359 6.137 1 91.81 150 SER A N 1
ATOM 1201 C CA . SER A 1 150 ? 5.863 -23.422 7.59 1 91.81 150 SER A CA 1
ATOM 1202 C C . SER A 1 150 ? 5.941 -22.031 8.203 1 91.81 150 SER A C 1
ATOM 1204 O O . SER A 1 150 ? 5.336 -21.766 9.242 1 91.81 150 SER A O 1
ATOM 1206 N N . ILE A 1 151 ? 6.723 -21.203 7.602 1 91.62 151 ILE A N 1
ATOM 1207 C CA . ILE A 1 151 ? 6.875 -19.844 8.094 1 91.62 151 ILE A CA 1
ATOM 1208 C C . ILE A 1 151 ? 5.559 -19.078 7.934 1 91.62 151 ILE A C 1
ATOM 1210 O O . ILE A 1 151 ? 5.129 -18.359 8.844 1 91.62 151 ILE A O 1
ATOM 1214 N N . VAL A 1 152 ? 4.91 -19.188 6.801 1 90.5 152 VAL A N 1
ATOM 1215 C CA . VAL A 1 152 ? 3.643 -18.516 6.52 1 90.5 152 VAL A CA 1
ATOM 1216 C C . VAL A 1 152 ? 2.59 -18.953 7.535 1 90.5 152 VAL A C 1
ATOM 1218 O O . VAL A 1 152 ? 1.879 -18.125 8.102 1 90.5 152 VAL A O 1
ATOM 1221 N N . TYR A 1 153 ? 2.537 -20.281 7.758 1 87.06 153 TYR A N 1
ATOM 1222 C CA . TYR A 1 153 ? 1.556 -20.812 8.703 1 87.06 153 TYR A CA 1
ATOM 1223 C C . TYR A 1 153 ? 1.839 -20.312 10.117 1 87.06 153 TYR A C 1
ATOM 1225 O O . TYR A 1 153 ? 0.913 -20 10.867 1 87.06 153 TYR A O 1
ATOM 1233 N N . LYS A 1 154 ? 3.068 -20.359 10.422 1 83.06 154 LYS A N 1
ATOM 1234 C CA . LYS A 1 154 ? 3.447 -19.891 11.75 1 83.06 154 LYS A CA 1
ATOM 1235 C C . LYS A 1 154 ? 3.02 -18.438 11.969 1 83.06 154 LYS A C 1
ATOM 1237 O O . LYS A 1 154 ? 2.57 -18.078 13.055 1 83.06 154 LYS A O 1
ATOM 1242 N N . GLU A 1 155 ? 3.182 -17.641 10.969 1 81 155 GLU A N 1
ATOM 1243 C CA . GLU A 1 155 ? 2.828 -16.234 11.094 1 81 155 GLU A CA 1
ATOM 1244 C C . GLU A 1 155 ? 1.316 -16.031 11.023 1 81 155 GLU A C 1
ATOM 1246 O O . GLU A 1 155 ? 0.776 -15.102 11.617 1 81 155 GLU A O 1
ATOM 1251 N N . LEU A 1 156 ? 0.71 -16.828 10.328 1 74.81 156 LEU A N 1
ATOM 1252 C CA . LEU A 1 156 ? -0.726 -16.656 10.133 1 74.81 156 LEU A CA 1
ATOM 1253 C C . LEU A 1 156 ? -1.51 -17.359 11.242 1 74.81 156 LEU A C 1
ATOM 1255 O O . LEU A 1 156 ? -2.502 -16.828 11.734 1 74.81 156 LEU A O 1
ATOM 1259 N N . ILE A 1 157 ? -1.135 -18.625 11.469 1 63.5 157 ILE A N 1
ATOM 1260 C CA . ILE A 1 157 ? -1.953 -19.484 12.32 1 63.5 157 ILE A CA 1
ATOM 1261 C C . ILE A 1 157 ? -1.389 -19.5 13.734 1 63.5 157 ILE A C 1
ATOM 1263 O O . ILE A 1 157 ? -2.137 -19.391 14.711 1 63.5 157 ILE A O 1
ATOM 1267 N N . TYR A 1 158 ? 0.067 -19.766 13.852 1 53.69 158 TYR A N 1
ATOM 1268 C CA . TYR A 1 158 ? 0.645 -20.109 15.141 1 53.69 158 TYR A CA 1
ATOM 1269 C C . TYR A 1 158 ? 1.16 -18.875 15.867 1 53.69 158 TYR A C 1
ATOM 1271 O O . TYR A 1 158 ? 1.617 -18.953 17 1 53.69 158 TYR A O 1
ATOM 1279 N N . ASP A 1 159 ? 1.187 -17.812 15.531 1 45.97 159 ASP A N 1
ATOM 1280 C CA . ASP A 1 159 ? 2.035 -16.906 16.297 1 45.97 159 ASP A CA 1
ATOM 1281 C C . ASP A 1 159 ? 1.862 -17.141 17.797 1 45.97 159 ASP A C 1
ATOM 1283 O O . ASP A 1 159 ? 0.943 -17.844 18.219 1 45.97 159 ASP A O 1
ATOM 1287 N N . SER A 1 160 ? 2.842 -16.297 18.547 1 34.31 160 SER A N 1
ATOM 1288 C CA . SER A 1 160 ? 3.357 -16.422 19.906 1 34.31 160 SER A CA 1
ATOM 1289 C C . SER A 1 160 ? 2.256 -16.812 20.891 1 34.31 160 SER A C 1
ATOM 1291 O O . SER A 1 160 ? 2.539 -17.219 22.016 1 34.31 160 SER A O 1
ATOM 1293 N N . PHE A 1 161 ? 1.229 -16.016 21.047 1 31.23 161 PHE A N 1
ATOM 1294 C CA . PHE A 1 161 ? 0.475 -16.188 22.281 1 31.23 161 PHE A CA 1
ATOM 1295 C C . PHE A 1 161 ? -0.364 -17.453 22.219 1 31.23 161 PHE A C 1
ATOM 1297 O O . PHE A 1 161 ? -1.208 -17.688 23.094 1 31.23 161 PHE A O 1
ATOM 1304 N N . GLY A 1 162 ? -0.002 -18.875 21.719 1 29.95 162 GLY A N 1
ATOM 1305 C CA . GLY A 1 162 ? -0.869 -20.031 21.734 1 29.95 162 GLY A CA 1
ATOM 1306 C C . GLY A 1 162 ? -2.01 -19.953 20.75 1 29.95 162 GLY A C 1
ATOM 1307 O O . GLY A 1 162 ? -2.672 -20.953 20.453 1 29.95 162 GLY A O 1
ATOM 1308 N N . ASN A 1 163 ? -3.104 -19.281 21.109 1 27.83 163 ASN A N 1
ATOM 1309 C CA . ASN A 1 163 ? -4.32 -19.094 20.328 1 27.83 163 ASN A CA 1
ATOM 1310 C C . ASN A 1 163 ? -4.012 -18.547 18.938 1 27.83 163 ASN A C 1
ATOM 1312 O O . ASN A 1 163 ? -2.951 -17.953 18.719 1 27.83 163 ASN A O 1
ATOM 1316 N N . LEU A 1 164 ? -4.688 -19.094 17.719 1 32.53 164 LEU A N 1
ATOM 1317 C CA . LEU A 1 164 ? -4.723 -18.719 16.312 1 32.53 164 LEU A CA 1
ATOM 1318 C C . LEU A 1 164 ? -4.262 -17.266 16.125 1 32.53 164 LEU A C 1
ATOM 1320 O O . LEU A 1 164 ? -4.551 -16.406 16.969 1 32.53 164 LEU A O 1
ATOM 1324 N N . PRO A 1 165 ? -3.211 -17.141 15.508 1 34.88 165 PRO A N 1
ATOM 1325 C CA . PRO A 1 165 ? -2.662 -15.875 15.039 1 34.88 165 PRO A CA 1
ATOM 1326 C C . PRO A 1 165 ? -3.703 -14.758 15.016 1 34.88 165 PRO A C 1
ATOM 1328 O O . PRO A 1 165 ? -4.906 -15.023 15.039 1 34.88 165 PRO A O 1
ATOM 1331 N N . ALA A 1 166 ? -3.152 -13.336 14.82 1 39.44 166 ALA A N 1
ATOM 1332 C CA . ALA A 1 166 ? -3.461 -11.93 14.57 1 39.44 166 ALA A CA 1
ATOM 1333 C C . ALA A 1 166 ? -4.523 -11.789 13.484 1 39.44 166 ALA A C 1
ATOM 1335 O O . ALA A 1 166 ? -4.734 -10.695 12.953 1 39.44 166 ALA A O 1
ATOM 1336 N N . LEU A 1 167 ? -4.695 -12.812 12.539 1 38.44 167 LEU A N 1
ATOM 1337 C CA . LEU A 1 167 ? -5.883 -12.469 11.766 1 38.44 167 LEU A CA 1
ATOM 1338 C C . LEU A 1 167 ? -6.938 -11.805 12.641 1 38.44 167 LEU A C 1
ATOM 1340 O O . LEU A 1 167 ? -7.113 -12.188 13.805 1 38.44 167 LEU A O 1
ATOM 1344 N N . ARG A 1 168 ? -7.664 -10.938 12.023 1 41.59 168 ARG A N 1
ATOM 1345 C CA . ARG A 1 168 ? -8.586 -9.969 12.609 1 41.59 168 ARG A CA 1
ATOM 1346 C C . ARG A 1 168 ? -8.781 -10.227 14.102 1 41.59 168 ARG A C 1
ATOM 1348 O O . ARG A 1 168 ? -9.672 -10.984 14.492 1 41.59 168 ARG A O 1
ATOM 1355 N N . LYS A 1 169 ? -7.762 -10.242 14.883 1 39.22 169 LYS A N 1
ATOM 1356 C CA . LYS A 1 169 ? -7.996 -10.258 16.328 1 39.22 169 LYS A CA 1
ATOM 1357 C C . LYS A 1 169 ? -9.352 -9.641 16.672 1 39.22 169 LYS A C 1
ATOM 1359 O O . LYS A 1 169 ? -9.703 -8.578 16.156 1 39.22 169 LYS A O 1
ATOM 1364 N N . GLY A 1 170 ? -10.148 -10.531 17.156 1 43.69 170 GLY A N 1
ATOM 1365 C CA . GLY A 1 170 ? -11.469 -10.133 17.625 1 43.69 170 GLY A CA 1
ATOM 1366 C C . GLY A 1 170 ? -12.562 -10.359 16.609 1 43.69 170 GLY A C 1
ATOM 1367 O O . GLY A 1 170 ? -13.75 -10.289 16.938 1 43.69 170 GLY A O 1
ATOM 1368 N N . VAL A 1 171 ? -12.07 -10.484 15.289 1 45.47 171 VAL A N 1
ATOM 1369 C CA . VAL A 1 171 ? -13.164 -10.594 14.328 1 45.47 171 VAL A CA 1
ATOM 1370 C C . VAL A 1 171 ? -13.461 -12.07 14.055 1 45.47 171 VAL A C 1
ATOM 1372 O O . VAL A 1 171 ? -14.625 -12.453 13.898 1 45.47 171 VAL A O 1
ATOM 1375 N N . ILE A 1 172 ? -12.406 -12.992 14.016 1 50.25 172 ILE A N 1
ATOM 1376 C CA . ILE A 1 172 ? -12.648 -14.375 13.609 1 50.25 172 ILE A CA 1
ATOM 1377 C C . ILE A 1 172 ? -12.898 -15.234 14.844 1 50.25 172 ILE A C 1
ATOM 1379 O O . ILE A 1 172 ? -12.117 -15.195 15.805 1 50.25 172 ILE A O 1
ATOM 1383 N N . PRO A 1 173 ? -14.125 -15.891 14.859 1 54.69 173 PRO A N 1
ATOM 1384 C CA . PRO A 1 173 ? -14.367 -16.859 15.93 1 54.69 173 PRO A CA 1
ATOM 1385 C C . PRO A 1 173 ? -13.258 -17.906 16.047 1 54.69 173 PRO A C 1
ATOM 1387 O O . PRO A 1 173 ? -12.336 -17.922 15.234 1 54.69 173 PRO A O 1
ATOM 1390 N N . ASP A 1 174 ? -13.305 -18.688 17.016 1 60.56 174 ASP A N 1
ATOM 1391 C CA . ASP A 1 174 ? -12.336 -19.75 17.234 1 60.56 174 ASP A CA 1
ATOM 1392 C C . ASP A 1 174 ? -12.211 -20.641 16 1 60.56 174 ASP A C 1
ATOM 1394 O O . ASP A 1 174 ? -13.211 -21.109 15.461 1 60.56 174 ASP A O 1
ATOM 1398 N N . LEU A 1 175 ? -11.094 -20.828 15.445 1 65.19 175 LEU A N 1
ATOM 1399 C CA . LEU A 1 175 ? -10.766 -21.562 14.227 1 65.19 175 LEU A CA 1
ATOM 1400 C C . LEU A 1 175 ? -11.344 -22.969 14.273 1 65.19 175 LEU A C 1
ATOM 1402 O O . LEU A 1 175 ? -11.672 -23.547 13.234 1 65.19 175 LEU A O 1
ATOM 1406 N N . GLU A 1 176 ? -11.398 -23.453 15.523 1 66 176 GLU A N 1
ATOM 1407 C CA . GLU A 1 176 ? -11.875 -24.828 15.672 1 66 176 GLU A CA 1
ATOM 1408 C C . GLU A 1 176 ? -13.336 -24.953 15.25 1 66 176 GLU A C 1
ATOM 1410 O O . GLU A 1 176 ? -13.789 -26.031 14.867 1 66 176 GLU A O 1
ATOM 1415 N N . ASP A 1 177 ? -13.867 -23.766 15.219 1 72.06 177 ASP A N 1
ATOM 1416 C CA . ASP A 1 177 ? -15.297 -23.781 14.906 1 72.06 177 ASP A CA 1
ATOM 1417 C C . ASP A 1 177 ? -15.531 -23.5 13.422 1 72.06 177 ASP A C 1
ATOM 1419 O O . ASP A 1 177 ? -16.672 -23.5 12.961 1 72.06 177 ASP A O 1
ATOM 1423 N N . LEU A 1 178 ? -14.422 -23.375 12.703 1 77.44 178 LEU A N 1
ATOM 1424 C CA . LEU A 1 178 ? -14.57 -22.984 11.305 1 77.44 178 LEU A CA 1
ATOM 1425 C C . LEU A 1 178 ? -14.07 -24.094 10.375 1 77.44 178 LEU A C 1
ATOM 1427 O O . LEU A 1 178 ? -13.148 -24.828 10.727 1 77.44 178 LEU A O 1
ATOM 1431 N N . LYS A 1 179 ? -14.781 -24.25 9.328 1 83.25 179 LYS A N 1
ATOM 1432 C CA . LYS A 1 179 ? -14.227 -25.031 8.227 1 83.25 179 LYS A CA 1
ATOM 1433 C C . LYS A 1 179 ? -13.172 -24.25 7.465 1 83.25 179 LYS A C 1
ATOM 1435 O O . LYS A 1 179 ? -13.492 -23.266 6.785 1 83.25 179 LYS A O 1
ATOM 1440 N N . ILE A 1 180 ? -11.984 -24.75 7.547 1 86.19 180 ILE A N 1
ATOM 1441 C CA . ILE A 1 180 ? -10.867 -24.016 6.953 1 86.19 180 ILE A CA 1
ATOM 1442 C C . ILE A 1 180 ? -10.578 -24.562 5.559 1 86.19 180 ILE A C 1
ATOM 1444 O O . ILE A 1 180 ? -10.492 -25.781 5.371 1 86.19 180 ILE A O 1
ATOM 1448 N N . GLU A 1 181 ? -10.453 -23.703 4.613 1 90.31 181 GLU A N 1
ATOM 1449 C CA . GLU A 1 181 ? -10.023 -24.031 3.258 1 90.31 181 GLU A CA 1
ATOM 1450 C C . GLU A 1 181 ? -8.82 -23.188 2.842 1 90.31 181 GLU A C 1
ATOM 1452 O O . GLU A 1 181 ? -8.805 -21.984 3.049 1 90.31 181 GLU A O 1
ATOM 1457 N N . VAL A 1 182 ? -7.812 -23.906 2.355 1 92.94 182 VAL A N 1
ATOM 1458 C CA . VAL A 1 182 ? -6.633 -23.219 1.842 1 92.94 182 VAL A CA 1
ATOM 1459 C C . VAL A 1 182 ? -6.633 -23.25 0.316 1 92.94 182 VAL A C 1
ATOM 1461 O O . VAL A 1 182 ? -6.676 -24.344 -0.28 1 92.94 182 VAL A O 1
ATOM 1464 N N . ILE A 1 183 ? -6.652 -22.125 -0.318 1 94.75 183 ILE A N 1
ATOM 1465 C CA . ILE A 1 183 ? -6.641 -22.047 -1.775 1 94.75 183 ILE A CA 1
ATOM 1466 C C . ILE A 1 183 ? -5.34 -21.406 -2.252 1 94.75 183 ILE A C 1
ATOM 1468 O O . ILE A 1 183 ? -4.926 -20.375 -1.726 1 94.75 183 ILE A O 1
ATOM 1472 N N . VAL A 1 184 ? -4.668 -22 -3.219 1 95.62 184 VAL A N 1
ATOM 1473 C CA . VAL A 1 184 ? -3.346 -21.562 -3.65 1 95.62 184 VAL A CA 1
ATOM 1474 C C . VAL A 1 184 ? -3.324 -21.391 -5.168 1 95.62 184 VAL A C 1
ATOM 1476 O O . VAL A 1 184 ? -3.582 -22.359 -5.906 1 95.62 184 VAL A O 1
ATOM 1479 N N . PRO A 1 185 ? -3.082 -20.172 -5.645 1 95.25 185 PRO A N 1
ATOM 1480 C CA . PRO A 1 185 ? -2.902 -19.984 -7.086 1 95.25 185 PRO A CA 1
ATOM 1481 C C . PRO A 1 185 ? -1.577 -20.547 -7.59 1 95.25 185 PRO A C 1
ATOM 1483 O O . PRO A 1 185 ? -0.532 -20.328 -6.973 1 95.25 185 PRO A O 1
ATOM 1486 N N . VAL A 1 186 ? -1.617 -21.281 -8.664 1 93.19 186 VAL A N 1
ATOM 1487 C CA . VAL A 1 186 ? -0.42 -21.844 -9.273 1 93.19 186 VAL A CA 1
ATOM 1488 C C . VAL A 1 186 ? -0.458 -21.625 -10.789 1 93.19 186 VAL A C 1
ATOM 1490 O O . VAL A 1 186 ? -1.535 -21.531 -11.383 1 93.19 186 VAL A O 1
ATOM 1493 N N . PRO A 1 187 ? 0.743 -21.453 -11.406 1 90.56 187 PRO A N 1
ATOM 1494 C CA . PRO A 1 187 ? 0.742 -21.359 -12.867 1 90.56 187 PRO A CA 1
ATOM 1495 C C . PRO A 1 187 ? 0.25 -22.656 -13.531 1 90.56 187 PRO A C 1
ATOM 1497 O O . PRO A 1 187 ? 0.672 -23.75 -13.148 1 90.56 187 PRO A O 1
ATOM 1500 N N . PRO A 1 188 ? -0.598 -22.547 -14.516 1 86.75 188 PRO A N 1
ATOM 1501 C CA . PRO A 1 188 ? -1.161 -23.75 -15.141 1 86.75 188 PRO A CA 1
ATOM 1502 C C . PRO A 1 188 ? -0.13 -24.531 -15.953 1 86.75 188 PRO A C 1
ATOM 1504 O O . PRO A 1 188 ? -0.328 -25.719 -16.219 1 86.75 188 PRO A O 1
ATOM 1507 N N . GLY A 1 189 ? 0.933 -23.922 -16.328 1 75.12 189 GLY A N 1
ATOM 1508 C CA . GLY A 1 189 ? 1.907 -24.578 -17.188 1 75.12 189 GLY A CA 1
ATOM 1509 C C . GLY A 1 189 ? 2.826 -25.531 -16.422 1 75.12 189 GLY A C 1
ATOM 1510 O O . GLY A 1 189 ? 3.598 -26.266 -17.031 1 75.12 189 GLY A O 1
ATOM 1511 N N . ARG A 1 190 ? 2.727 -25.625 -15.133 1 75.56 190 ARG A N 1
ATOM 1512 C CA . ARG A 1 190 ? 3.527 -26.547 -14.344 1 75.56 190 ARG A CA 1
ATOM 1513 C C . ARG A 1 190 ? 3.008 -27.984 -14.492 1 75.56 190 ARG A C 1
ATOM 1515 O O . ARG A 1 190 ? 1.858 -28.188 -14.891 1 75.56 190 ARG A O 1
ATOM 1522 N N . SER A 1 191 ? 3.926 -28.875 -14.219 1 70.88 191 SER A N 1
ATOM 1523 C CA . SER A 1 191 ? 3.539 -30.281 -14.305 1 70.88 191 SER A CA 1
ATOM 1524 C C . SER A 1 191 ? 2.58 -30.656 -13.18 1 70.88 191 SER A C 1
ATOM 1526 O O . SER A 1 191 ? 2.508 -29.969 -12.164 1 70.88 191 SER A O 1
ATOM 1528 N N . THR A 1 192 ? 1.911 -31.703 -13.461 1 71.81 192 THR A N 1
ATOM 1529 C CA . THR A 1 192 ? 1.001 -32.219 -12.445 1 71.81 192 THR A CA 1
ATOM 1530 C C . THR A 1 192 ? 1.763 -32.594 -11.172 1 71.81 192 THR A C 1
ATOM 1532 O O . THR A 1 192 ? 1.263 -32.406 -10.062 1 71.81 192 THR A O 1
ATOM 1535 N N . ILE A 1 193 ? 2.904 -33.094 -11.391 1 71.56 193 ILE A N 1
ATOM 1536 C CA . ILE A 1 193 ? 3.727 -33.469 -10.25 1 71.56 193 ILE A CA 1
ATOM 1537 C C . ILE A 1 193 ? 4.102 -32.219 -9.445 1 71.56 193 ILE A C 1
ATOM 1539 O O . ILE A 1 193 ? 4.113 -32.25 -8.211 1 71.56 193 ILE A O 1
ATOM 1543 N N . ALA A 1 194 ? 4.461 -31.203 -10.156 1 81 194 ALA A N 1
ATOM 1544 C CA . ALA A 1 194 ? 4.801 -29.953 -9.5 1 81 194 ALA A CA 1
ATOM 1545 C C . ALA A 1 194 ? 3.617 -29.406 -8.695 1 81 194 ALA A C 1
ATOM 1547 O O . ALA A 1 194 ? 3.791 -28.906 -7.59 1 81 194 ALA A O 1
ATOM 1548 N N . HIS A 1 195 ? 2.453 -29.531 -9.219 1 84.62 195 HIS A N 1
ATOM 1549 C CA . HIS A 1 195 ? 1.25 -29.094 -8.523 1 84.62 195 HIS A CA 1
ATOM 1550 C C . HIS A 1 195 ? 1.01 -29.922 -7.266 1 84.62 195 HIS A C 1
ATOM 1552 O O . HIS A 1 195 ? 0.607 -29.391 -6.23 1 84.62 195 HIS A O 1
ATOM 1558 N N . GLU A 1 196 ? 1.266 -31.172 -7.398 1 82 196 GLU A N 1
ATOM 1559 C CA . GLU A 1 196 ? 1.105 -32.031 -6.242 1 82 196 GLU A CA 1
ATOM 1560 C C . GLU A 1 196 ? 2.115 -31.703 -5.148 1 82 196 GLU A C 1
ATOM 1562 O O . GLU A 1 196 ? 1.812 -31.828 -3.959 1 82 196 GLU A O 1
ATOM 1567 N N . MET A 1 197 ? 3.303 -31.406 -5.566 1 83.12 197 MET A N 1
ATOM 1568 C CA . MET A 1 197 ? 4.32 -31 -4.598 1 83.12 197 MET A CA 1
ATOM 1569 C C . MET A 1 197 ? 3.881 -29.766 -3.824 1 83.12 197 MET A C 1
ATOM 1571 O O . MET A 1 197 ? 4.113 -29.656 -2.619 1 83.12 197 MET A O 1
ATOM 1575 N N . VAL A 1 198 ? 3.295 -28.844 -4.527 1 88.88 198 VAL A N 1
ATOM 1576 C CA . VAL A 1 198 ? 2.775 -27.641 -3.891 1 88.88 198 VAL A CA 1
ATOM 1577 C C . VAL A 1 198 ? 1.686 -28.016 -2.889 1 88.88 198 VAL A C 1
ATOM 1579 O O . VAL A 1 198 ? 1.699 -27.547 -1.745 1 88.88 198 VAL A O 1
ATOM 1582 N N . ARG A 1 199 ? 0.785 -28.844 -3.293 1 88.31 199 ARG A N 1
ATOM 1583 C CA . ARG A 1 199 ? -0.291 -29.297 -2.412 1 88.31 199 ARG A CA 1
ATOM 1584 C C . ARG A 1 199 ? 0.266 -29.953 -1.155 1 88.31 199 ARG A C 1
ATOM 1586 O O . ARG A 1 199 ? -0.161 -29.641 -0.042 1 88.31 199 ARG A O 1
ATOM 1593 N N . ASN A 1 200 ? 1.14 -30.828 -1.38 1 86.12 200 ASN A N 1
ATOM 1594 C CA . ASN A 1 200 ? 1.714 -31.578 -0.269 1 86.12 200 ASN A CA 1
ATOM 1595 C C . ASN A 1 200 ? 2.443 -30.672 0.709 1 86.12 200 ASN A C 1
ATOM 1597 O O . ASN A 1 200 ? 2.439 -30.906 1.917 1 86.12 200 ASN A O 1
ATOM 1601 N N . ALA A 1 201 ? 3.092 -29.703 0.171 1 90.56 201 ALA A N 1
ATOM 1602 C CA . ALA A 1 201 ? 3.834 -28.766 1.02 1 90.56 201 ALA A CA 1
ATOM 1603 C C . ALA A 1 201 ? 2.893 -27.969 1.917 1 90.56 201 ALA A C 1
ATOM 1605 O O . ALA A 1 201 ? 3.281 -27.547 3.004 1 90.56 201 ALA A O 1
ATOM 1606 N N . LEU A 1 202 ? 1.68 -27.781 1.476 1 92 202 LEU A N 1
ATOM 1607 C CA . LEU A 1 202 ? 0.706 -27 2.221 1 92 202 LEU A CA 1
ATOM 1608 C C . LEU A 1 202 ? 0.069 -27.828 3.332 1 92 202 LEU A C 1
ATOM 1610 O O . LEU A 1 202 ? -0.546 -27.281 4.246 1 92 202 LEU A O 1
ATOM 1614 N N . VAL A 1 203 ? 0.147 -29.109 3.195 1 90.88 203 VAL A N 1
ATOM 1615 C CA . VAL A 1 203 ? -0.399 -30 4.223 1 90.88 203 VAL A CA 1
ATOM 1616 C C . VAL A 1 203 ? 0.549 -30.047 5.418 1 90.88 203 VAL A C 1
ATOM 1618 O O . VAL A 1 203 ? 1.473 -30.859 5.457 1 90.88 203 VAL A O 1
ATOM 1621 N N . GLN A 1 204 ? 0.372 -29.219 6.312 1 87 204 GLN A N 1
ATOM 1622 C CA . GLN A 1 204 ? 1.172 -29.094 7.527 1 87 204 GLN A CA 1
ATOM 1623 C C . GLN A 1 204 ? 0.298 -28.75 8.727 1 87 204 GLN A C 1
ATOM 1625 O O . GLN A 1 204 ? -0.682 -28.016 8.594 1 87 204 GLN A O 1
ATOM 1630 N N . GLY A 1 205 ? 0.668 -29.219 9.906 1 80.06 205 GLY A N 1
ATOM 1631 C CA . GLY A 1 205 ? -0.097 -28.922 11.102 1 80.06 205 GLY A CA 1
ATOM 1632 C C . GLY A 1 205 ? -1.54 -29.375 11.023 1 80.06 205 GLY A C 1
ATOM 1633 O O . GLY A 1 205 ? -1.811 -30.531 10.711 1 80.06 205 GLY A O 1
ATOM 1634 N N . PRO A 1 206 ? -2.434 -28.375 11.266 1 76.25 206 PRO A N 1
ATOM 1635 C CA . PRO A 1 206 ? -3.846 -28.75 11.273 1 76.25 206 PRO A CA 1
ATOM 1636 C C . PRO A 1 206 ? -4.449 -28.812 9.875 1 76.25 206 PRO A C 1
ATOM 1638 O O . PRO A 1 206 ? -5.586 -29.266 9.703 1 76.25 206 PRO A O 1
ATOM 1641 N N . ILE A 1 207 ? -3.697 -28.469 8.945 1 85.81 207 ILE A N 1
ATOM 1642 C CA . ILE A 1 207 ? -4.223 -28.422 7.586 1 85.81 207 ILE A CA 1
ATOM 1643 C C . ILE A 1 207 ? -4.031 -29.781 6.914 1 85.81 207 ILE A C 1
ATOM 1645 O O . ILE A 1 207 ? -2.908 -30.281 6.824 1 85.81 207 ILE A O 1
ATOM 1649 N N . THR A 1 208 ? -5.078 -30.297 6.438 1 83.25 208 THR A N 1
ATOM 1650 C CA . THR A 1 208 ? -5.043 -31.594 5.77 1 83.25 208 THR A CA 1
ATOM 1651 C C . THR A 1 208 ? -5.203 -31.422 4.262 1 83.25 208 THR A C 1
ATOM 1653 O O . THR A 1 208 ? -5.512 -30.328 3.781 1 83.25 208 THR A O 1
ATOM 1656 N N . SER A 1 209 ? -4.949 -32.469 3.549 1 80.69 209 SER A N 1
ATOM 1657 C CA . SER A 1 209 ? -4.969 -32.438 2.09 1 80.69 209 SER A CA 1
ATOM 1658 C C . SER A 1 209 ? -6.355 -32.062 1.565 1 80.69 209 SER A C 1
ATOM 1660 O O . SER A 1 209 ? -6.48 -31.453 0.501 1 80.69 209 SER A O 1
ATOM 1662 N N . GLU A 1 210 ? -7.395 -32.344 2.311 1 77.31 210 GLU A N 1
ATOM 1663 C CA . GLU A 1 210 ? -8.758 -32.094 1.876 1 77.31 210 GLU A CA 1
ATOM 1664 C C . GLU A 1 210 ? -9.086 -30.594 1.944 1 77.31 210 GLU A C 1
ATOM 1666 O O . GLU A 1 210 ? -10.031 -30.141 1.312 1 77.31 210 GLU A O 1
ATOM 1671 N N . GLN A 1 211 ? -8.297 -29.984 2.664 1 87 211 GLN A N 1
ATOM 1672 C CA . GLN A 1 211 ? -8.562 -28.562 2.887 1 87 211 GLN A CA 1
ATOM 1673 C C . GLN A 1 211 ? -7.805 -27.703 1.886 1 87 211 GLN A C 1
ATOM 1675 O O . GLN A 1 211 ? -8.016 -26.484 1.829 1 87 211 GLN A O 1
ATOM 1680 N N . VAL A 1 212 ? -6.949 -28.359 1.107 1 90.19 212 VAL A N 1
ATOM 1681 C CA . VAL A 1 212 ? -6.078 -27.594 0.221 1 90.19 212 VAL A CA 1
ATOM 1682 C C . VAL A 1 212 ? -6.609 -27.672 -1.209 1 90.19 212 VAL A C 1
ATOM 1684 O O . VAL A 1 212 ? -6.875 -28.75 -1.729 1 90.19 212 VAL A O 1
ATOM 1687 N N . PHE A 1 213 ? -6.723 -26.516 -1.841 1 89.31 213 PHE A N 1
ATOM 1688 C CA . PHE A 1 213 ? -7.203 -26.406 -3.213 1 89.31 213 PHE A CA 1
ATOM 1689 C C . PHE A 1 213 ? -6.246 -25.578 -4.059 1 89.31 213 PHE A C 1
ATOM 1691 O O . PHE A 1 213 ? -5.676 -24.594 -3.576 1 89.31 213 PHE A O 1
ATOM 1698 N N . LEU A 1 214 ? -6.078 -25.969 -5.277 1 91.19 214 LEU A N 1
ATOM 1699 C CA . LEU A 1 214 ? -5.273 -25.203 -6.223 1 91.19 214 LEU A CA 1
ATOM 1700 C C . LEU A 1 214 ? -6.16 -24.484 -7.238 1 91.19 214 LEU A C 1
ATOM 1702 O O . LEU A 1 214 ? -7.246 -24.969 -7.562 1 91.19 214 LEU A O 1
ATOM 1706 N N . VAL A 1 215 ? -5.73 -23.359 -7.656 1 92 215 VAL A N 1
ATOM 1707 C CA . VAL A 1 215 ? -6.449 -22.594 -8.664 1 92 215 VAL A CA 1
ATOM 1708 C C . VAL A 1 215 ? -5.461 -21.969 -9.641 1 92 215 VAL A C 1
ATOM 1710 O O . VAL A 1 215 ? -4.305 -21.719 -9.289 1 92 215 VAL A O 1
ATOM 1713 N N . SER A 1 216 ? -5.918 -21.797 -10.883 1 92.44 216 SER A N 1
ATOM 1714 C CA . SER A 1 216 ? -5.074 -21.234 -11.93 1 92.44 216 SER A CA 1
ATOM 1715 C C . SER A 1 216 ? -4.828 -19.75 -11.695 1 92.44 216 SER A C 1
ATOM 1717 O O . SER A 1 216 ? -5.77 -18.984 -11.469 1 92.44 216 SER A O 1
ATOM 1719 N N . GLU A 1 217 ? -3.539 -19.266 -11.805 1 92.81 217 GLU A N 1
ATOM 1720 C CA . GLU A 1 217 ? -3.168 -17.875 -11.547 1 92.81 217 GLU A CA 1
ATOM 1721 C C . GLU A 1 217 ? -3.879 -16.938 -12.508 1 92.81 217 GLU A C 1
ATOM 1723 O O . GLU A 1 217 ? -4.461 -15.93 -12.086 1 92.81 217 GLU A O 1
ATOM 1728 N N . PRO A 1 218 ? -3.889 -17.188 -13.82 1 93.06 218 PRO A N 1
ATOM 1729 C CA . PRO A 1 218 ? -4.582 -16.25 -14.711 1 93.06 218 PRO A CA 1
ATOM 1730 C C . PRO A 1 218 ? -6.086 -16.188 -14.438 1 93.06 218 PRO A C 1
ATOM 1732 O O . PRO A 1 218 ? -6.711 -15.148 -14.664 1 93.06 218 PRO A O 1
ATOM 1735 N N . GLU A 1 219 ? -6.613 -17.328 -14.023 1 93.5 219 GLU A N 1
ATOM 1736 C CA . GLU A 1 219 ? -8.023 -17.328 -13.656 1 93.5 219 GLU A CA 1
ATOM 1737 C C . GLU A 1 219 ? -8.289 -16.391 -12.477 1 93.5 219 GLU A C 1
ATOM 1739 O O . GLU A 1 219 ? -9.32 -15.719 -12.43 1 93.5 219 GLU A O 1
ATOM 1744 N N . CYS A 1 220 ? -7.367 -16.438 -11.547 1 93.75 220 CYS A N 1
ATOM 1745 C CA . CYS A 1 220 ? -7.477 -15.547 -10.391 1 93.75 220 CYS A CA 1
ATOM 1746 C C . CYS A 1 220 ? -7.43 -14.094 -10.828 1 93.75 220 CYS A C 1
ATOM 1748 O O . CYS A 1 220 ? -8.242 -13.281 -10.383 1 93.75 220 CYS A O 1
ATOM 1750 N N . SER A 1 221 ? -6.473 -13.781 -11.672 1 92.88 221 SER A N 1
ATOM 1751 C CA . SER A 1 221 ? -6.344 -12.422 -12.18 1 92.88 221 SER A CA 1
ATOM 1752 C C . SER A 1 221 ? -7.617 -11.977 -12.891 1 92.88 221 SER A C 1
ATOM 1754 O O . SER A 1 221 ? -8.102 -10.867 -12.664 1 92.88 221 SER A O 1
ATOM 1756 N N . PHE A 1 222 ? -8.133 -12.836 -13.719 1 94.69 222 PHE A N 1
ATOM 1757 C CA . PHE A 1 222 ? -9.328 -12.531 -14.5 1 94.69 222 PHE A CA 1
ATOM 1758 C C . PHE A 1 222 ? -10.547 -12.383 -13.594 1 94.69 222 PHE A C 1
ATOM 1760 O O . PHE A 1 222 ? -11.336 -11.445 -13.75 1 94.69 222 PHE A O 1
ATOM 1767 N N . GLY A 1 223 ? -10.695 -13.344 -12.695 1 92.56 223 GLY A N 1
ATOM 1768 C CA . GLY A 1 223 ? -11.812 -13.273 -11.758 1 92.56 223 GLY A CA 1
ATOM 1769 C C . GLY A 1 223 ? -11.844 -11.984 -10.961 1 92.56 223 GLY A C 1
ATOM 1770 O O . GLY A 1 223 ? -12.906 -11.391 -10.789 1 92.56 223 GLY A O 1
ATOM 1771 N N . TRP A 1 224 ? -10.711 -11.578 -10.477 1 91.88 224 TRP A N 1
ATOM 1772 C CA . TRP A 1 224 ? -10.656 -10.352 -9.688 1 91.88 224 TRP A CA 1
ATOM 1773 C C . TRP A 1 224 ? -11 -9.133 -10.547 1 91.88 224 TRP A C 1
ATOM 1775 O O . TRP A 1 224 ? -11.68 -8.219 -10.078 1 91.88 224 TRP A O 1
ATOM 1785 N N . TRP A 1 225 ? -10.469 -9.078 -11.773 1 90.88 225 TRP A N 1
ATOM 1786 C CA . TRP A 1 225 ? -10.812 -7.996 -12.688 1 90.88 225 TRP A CA 1
ATOM 1787 C C . TRP A 1 225 ? -12.32 -7.914 -12.898 1 90.88 225 TRP A C 1
ATOM 1789 O O . TRP A 1 225 ? -12.898 -6.828 -12.859 1 90.88 225 TRP A O 1
ATOM 1799 N N . CYS A 1 226 ? -12.922 -9.047 -13.109 1 91.44 226 CYS A N 1
ATOM 1800 C CA . CYS A 1 226 ? -14.367 -9.102 -13.328 1 91.44 226 CYS A CA 1
ATOM 1801 C C . CYS A 1 226 ? -15.117 -8.594 -12.102 1 91.44 226 CYS A C 1
ATOM 1803 O O . CYS A 1 226 ? -16.109 -7.871 -12.234 1 91.44 226 CYS A O 1
ATOM 1805 N N . HIS A 1 227 ? -14.625 -9.062 -10.961 1 87.19 227 HIS A N 1
ATOM 1806 C CA . HIS A 1 227 ? -15.25 -8.625 -9.719 1 87.19 227 HIS A CA 1
ATOM 1807 C C . HIS A 1 227 ? -15.203 -7.109 -9.578 1 87.19 227 HIS A C 1
ATOM 1809 O O . HIS A 1 227 ? -16.219 -6.48 -9.266 1 87.19 227 HIS A O 1
ATOM 1815 N N . ILE A 1 228 ? -14.094 -6.5 -9.805 1 81.75 228 ILE A N 1
ATOM 1816 C CA . ILE A 1 228 ? -13.898 -5.062 -9.664 1 81.75 228 ILE A CA 1
ATOM 1817 C C . ILE A 1 228 ? -14.742 -4.324 -10.695 1 81.75 228 ILE A C 1
ATOM 1819 O O . ILE A 1 228 ? -15.391 -3.32 -10.383 1 81.75 228 ILE A O 1
ATOM 1823 N N . GLU A 1 229 ? -14.734 -4.801 -11.945 1 82.31 229 GLU A N 1
ATOM 1824 C CA . GLU A 1 229 ? -15.492 -4.152 -13.016 1 82.31 229 GLU A CA 1
ATOM 1825 C C . GLU A 1 229 ? -17 -4.262 -12.773 1 82.31 229 GLU A C 1
ATOM 1827 O O . GLU A 1 229 ? -17.75 -3.352 -13.117 1 82.31 229 GLU A O 1
ATOM 1832 N N . ALA A 1 230 ? -17.375 -5.359 -12.266 1 79.31 230 ALA A N 1
ATOM 1833 C CA . ALA A 1 230 ? -18.781 -5.531 -11.93 1 79.31 230 ALA A CA 1
ATOM 1834 C C . ALA A 1 230 ? -19.219 -4.547 -10.844 1 79.31 230 ALA A C 1
ATOM 1836 O O . ALA A 1 230 ? -20.328 -4.012 -10.891 1 79.31 230 ALA A O 1
ATOM 1837 N N . GLU A 1 231 ? -18.359 -4.41 -9.898 1 72.19 231 GLU A N 1
ATOM 1838 C CA . GLU A 1 231 ? -18.656 -3.479 -8.812 1 72.19 231 GLU A CA 1
ATOM 1839 C C . GLU A 1 231 ? -18.719 -2.041 -9.32 1 72.19 231 GLU A C 1
ATOM 1841 O O . GLU A 1 231 ? -19.547 -1.25 -8.859 1 72.19 231 GLU A O 1
ATOM 1846 N N . LYS A 1 232 ? -17.859 -1.729 -10.211 1 68 232 LYS A N 1
ATOM 1847 C CA . LYS A 1 232 ? -17.828 -0.383 -10.781 1 68 232 LYS A CA 1
ATOM 1848 C C . LYS A 1 232 ? -19.047 -0.132 -11.664 1 68 232 LYS A C 1
ATOM 1850 O O . LYS A 1 232 ? -19.5 1.004 -11.789 1 68 232 LYS A O 1
ATOM 1855 N N . GLY A 1 233 ? -19.5 -1.139 -12.336 1 70.38 233 GLY A N 1
ATOM 1856 C CA . GLY A 1 233 ? -20.672 -1.058 -13.195 1 70.38 233 GLY A CA 1
ATOM 1857 C C . GLY A 1 233 ? -20.406 -0.366 -14.516 1 70.38 233 GLY A C 1
ATOM 1858 O O . GLY A 1 233 ? -21.328 0.087 -15.188 1 70.38 233 GLY A O 1
ATOM 1859 N N . GLN A 1 234 ? -19.188 -0.209 -14.938 1 69.44 234 GLN A N 1
ATOM 1860 C CA . GLN A 1 234 ? -18.844 0.543 -16.141 1 69.44 234 GLN A CA 1
ATOM 1861 C C . GLN A 1 234 ? -18.641 -0.388 -17.328 1 69.44 234 GLN A C 1
ATOM 1863 O O . GLN A 1 234 ? -18.734 0.038 -18.484 1 69.44 234 GLN A O 1
ATOM 1868 N N . HIS A 1 235 ? -18.312 -1.621 -17.094 1 83.12 235 HIS A N 1
ATOM 1869 C CA . HIS A 1 235 ? -18.031 -2.576 -18.172 1 83.12 235 HIS A CA 1
ATOM 1870 C C . HIS A 1 235 ? -19.328 -3.111 -18.766 1 83.12 235 HIS A C 1
ATOM 1872 O O . HIS A 1 235 ? -20.234 -3.512 -18.047 1 83.12 235 HIS A O 1
ATOM 1878 N N . GLU A 1 236 ? -19.438 -3 -20.047 1 87.88 236 GLU A N 1
ATOM 1879 C CA . GLU A 1 236 ? -20.578 -3.564 -20.75 1 87.88 236 GLU A CA 1
ATOM 1880 C C . GLU A 1 236 ? -20.406 -5.059 -20.984 1 87.88 236 GLU A C 1
ATOM 1882 O O . GLU A 1 236 ? -19.609 -5.457 -21.844 1 87.88 236 GLU A O 1
ATOM 1887 N N . TRP A 1 237 ? -21.203 -5.789 -20.328 1 93.19 237 TRP A N 1
ATOM 1888 C CA . TRP A 1 237 ? -21.156 -7.238 -20.484 1 93.19 237 TRP A CA 1
ATOM 1889 C C . TRP A 1 237 ? -22.016 -7.691 -21.656 1 93.19 237 TRP A C 1
ATOM 1891 O O . TRP A 1 237 ? -23.25 -7.582 -21.609 1 93.19 237 TRP A O 1
ATOM 1901 N N . LYS A 1 238 ? -21.422 -8.109 -22.703 1 94.44 238 LYS A N 1
ATOM 1902 C CA . LYS A 1 238 ? -22.109 -8.641 -23.875 1 94.44 238 LYS A CA 1
ATOM 1903 C C . LYS A 1 238 ? -21.719 -10.094 -24.141 1 94.44 238 LYS A C 1
ATOM 1905 O O . LYS A 1 238 ? -20.531 -10.391 -24.312 1 94.44 238 LYS A O 1
ATOM 1910 N N . ILE A 1 239 ? -22.734 -10.945 -24.203 1 95.31 239 ILE A N 1
ATOM 1911 C CA . ILE A 1 239 ? -22.469 -12.359 -24.453 1 95.31 239 ILE A CA 1
ATOM 1912 C C . ILE A 1 239 ? -21.703 -12.523 -25.766 1 95.31 239 ILE A C 1
ATOM 1914 O O . ILE A 1 239 ? -22.047 -11.898 -26.766 1 95.31 239 ILE A O 1
ATOM 1918 N N . GLY A 1 240 ? -20.625 -13.305 -25.719 1 94.25 240 GLY A N 1
ATOM 1919 C CA . GLY A 1 240 ? -19.797 -13.523 -26.891 1 94.25 240 GLY A CA 1
ATOM 1920 C C . GLY A 1 240 ? -18.484 -12.758 -26.859 1 94.25 240 GLY A C 1
ATOM 1921 O O . GLY A 1 240 ? -17.562 -13.047 -27.625 1 94.25 240 GLY A O 1
ATOM 1922 N N . THR A 1 241 ? -18.438 -11.789 -25.922 1 96 241 THR A N 1
ATOM 1923 C CA . THR A 1 241 ? -17.203 -11.031 -25.781 1 96 241 THR A CA 1
ATOM 1924 C C . THR A 1 241 ? -16.047 -11.938 -25.375 1 96 241 THR A C 1
ATOM 1926 O O . THR A 1 241 ? -16.219 -12.844 -24.547 1 96 241 THR A O 1
ATOM 1929 N N . ARG A 1 242 ? -14.898 -11.742 -26 1 96.5 242 ARG A N 1
ATOM 1930 C CA . ARG A 1 242 ? -13.727 -12.586 -25.766 1 96.5 242 ARG A CA 1
ATOM 1931 C C . ARG A 1 242 ? -12.617 -11.789 -25.078 1 96.5 242 ARG A C 1
ATOM 1933 O O . ARG A 1 242 ? -12.32 -10.664 -25.484 1 96.5 242 ARG A O 1
ATOM 1940 N N . TYR A 1 243 ? -12.008 -12.398 -24.031 1 96.94 243 TYR A N 1
ATOM 1941 C CA . TYR A 1 243 ? -11 -11.758 -23.203 1 96.94 243 TYR A CA 1
ATOM 1942 C C . TYR A 1 243 ? -9.703 -12.562 -23.203 1 96.94 243 TYR A C 1
ATOM 1944 O O . TYR A 1 243 ? -9.664 -13.688 -22.703 1 96.94 243 TYR A O 1
ATOM 1952 N N . ILE A 1 244 ? -8.664 -12.047 -23.719 1 97.5 244 ILE A N 1
ATOM 1953 C CA . ILE A 1 244 ? -7.34 -12.625 -23.5 1 97.5 244 ILE A CA 1
ATOM 1954 C C . ILE A 1 244 ? -6.785 -12.148 -22.156 1 97.5 244 ILE A C 1
ATOM 1956 O O . ILE A 1 244 ? -6.777 -10.945 -21.875 1 97.5 244 ILE A O 1
ATOM 1960 N N . VAL A 1 245 ? -6.398 -13.062 -21.328 1 96.69 245 VAL A N 1
ATOM 1961 C CA . VAL A 1 245 ? -5.773 -12.727 -20.062 1 96.69 245 VAL A CA 1
ATOM 1962 C C . VAL A 1 245 ? -4.27 -12.969 -20.141 1 96.69 245 VAL A C 1
ATOM 1964 O O . VAL A 1 245 ? -3.826 -14.047 -20.531 1 96.69 245 VAL A O 1
ATOM 1967 N N . LEU A 1 246 ? -3.523 -11.969 -19.922 1 96.56 246 LEU A N 1
ATOM 1968 C CA . LEU A 1 246 ? -2.078 -12.062 -19.766 1 96.56 246 LEU A CA 1
ATOM 1969 C C . LEU A 1 246 ? -1.67 -11.758 -18.328 1 96.56 246 LEU A C 1
ATOM 1971 O O . LEU A 1 246 ? -1.717 -10.602 -17.891 1 96.56 246 LEU A O 1
ATOM 1975 N N . ASP A 1 247 ? -1.265 -12.742 -17.609 1 94.06 247 ASP A N 1
ATOM 1976 C CA . ASP A 1 247 ? -0.746 -12.578 -16.25 1 94.06 247 ASP A CA 1
ATOM 1977 C C . ASP A 1 247 ? 0.765 -12.797 -16.219 1 94.06 247 ASP A C 1
ATOM 1979 O O . ASP A 1 247 ? 1.231 -13.938 -16.219 1 94.06 247 ASP A O 1
ATOM 1983 N N . ALA A 1 248 ? 1.469 -11.703 -16.219 1 94.38 248 ALA A N 1
ATOM 1984 C CA . ALA A 1 248 ? 2.928 -11.758 -16.156 1 94.38 248 ALA A CA 1
ATOM 1985 C C . ALA A 1 248 ? 3.443 -11.281 -14.805 1 94.38 248 ALA A C 1
ATOM 1987 O O . ALA A 1 248 ? 3.471 -10.07 -14.539 1 94.38 248 ALA A O 1
ATOM 1988 N N . GLY A 1 249 ? 3.918 -12.211 -13.961 1 91.75 249 GLY A N 1
ATOM 1989 C CA . GLY A 1 249 ? 4.383 -11.898 -12.617 1 91.75 249 GLY A CA 1
ATOM 1990 C C . GLY A 1 249 ? 5.895 -11.805 -12.516 1 91.75 249 GLY A C 1
ATOM 1991 O O . GLY A 1 249 ? 6.543 -11.234 -13.398 1 91.75 249 GLY A O 1
ATOM 1992 N N . GLY A 1 250 ? 6.41 -12.289 -11.438 1 90.56 250 GLY A N 1
ATOM 1993 C CA . GLY A 1 250 ? 7.848 -12.258 -11.219 1 90.56 250 GLY A CA 1
ATOM 1994 C C . GLY A 1 250 ? 8.594 -13.297 -12.031 1 90.56 250 GLY A C 1
ATOM 1995 O O . GLY A 1 250 ? 9.664 -13.023 -12.578 1 90.56 250 GLY A O 1
ATOM 1996 N N . GLY A 1 251 ? 7.973 -14.453 -12.086 1 90.25 251 GLY A N 1
ATOM 1997 C CA . GLY A 1 251 ? 8.711 -15.539 -12.719 1 90.25 251 GLY A CA 1
ATOM 1998 C C . GLY A 1 251 ? 8.039 -16.062 -13.969 1 90.25 251 GLY A C 1
ATOM 1999 O O . GLY A 1 251 ? 8.711 -16.516 -14.898 1 90.25 251 GLY A O 1
ATOM 2000 N N . THR A 1 252 ? 6.758 -16.031 -13.969 1 91.31 252 THR A N 1
ATOM 2001 C CA . THR A 1 252 ? 6.035 -16.688 -15.055 1 91.31 252 THR A CA 1
ATOM 2002 C C . THR A 1 252 ? 5.066 -15.711 -15.719 1 91.31 252 THR A C 1
ATOM 2004 O O . THR A 1 252 ? 4.668 -14.711 -15.109 1 91.31 252 THR A O 1
ATOM 2007 N N . ALA A 1 253 ? 4.84 -15.93 -16.922 1 93.94 253 ALA A N 1
ATOM 2008 C CA . ALA A 1 253 ? 3.77 -15.281 -17.672 1 93.94 253 ALA A CA 1
ATOM 2009 C C . ALA A 1 253 ? 2.779 -16.312 -18.203 1 93.94 253 ALA A C 1
ATOM 2011 O O . ALA A 1 253 ? 3.18 -17.328 -18.797 1 93.94 253 ALA A O 1
ATOM 2012 N N . CYS A 1 254 ? 1.521 -16.109 -17.906 1 94.38 254 CYS A N 1
ATOM 2013 C CA . CYS A 1 254 ? 0.468 -17.031 -18.328 1 94.38 254 CYS A CA 1
ATOM 2014 C C . CYS A 1 254 ? -0.554 -16.328 -19.203 1 94.38 254 CYS A C 1
ATOM 2016 O O . CYS A 1 254 ? -0.88 -15.156 -18.984 1 94.38 254 CYS A O 1
ATOM 2018 N N . THR A 1 255 ? -1.006 -16.984 -20.234 1 95.06 255 THR A N 1
ATOM 2019 C CA . THR A 1 255 ? -2.039 -16.453 -21.125 1 95.06 255 THR A CA 1
ATOM 2020 C C . THR A 1 255 ? -3.188 -17.438 -21.266 1 95.06 255 THR A C 1
ATOM 2022 O O . THR A 1 255 ? -2.973 -18.656 -21.25 1 95.06 255 THR A O 1
ATOM 2025 N N . VAL A 1 256 ? -4.344 -16.984 -21.359 1 95.19 256 VAL A N 1
ATOM 2026 C CA . VAL A 1 256 ? -5.543 -17.781 -21.578 1 95.19 256 VAL A CA 1
ATOM 2027 C C . VAL A 1 256 ? -6.656 -16.906 -22.156 1 95.19 256 VAL A C 1
ATOM 2029 O O . VAL A 1 256 ? -6.656 -15.688 -21.953 1 95.19 256 VAL A O 1
ATOM 2032 N N . THR A 1 257 ? -7.555 -17.484 -22.906 1 95.81 257 THR A N 1
ATOM 2033 C CA . THR A 1 257 ? -8.672 -16.734 -23.484 1 95.81 257 THR A CA 1
ATOM 2034 C C . THR A 1 257 ? -10 -17.25 -22.922 1 95.81 257 THR A C 1
ATOM 2036 O O . THR A 1 257 ? -10.266 -18.453 -22.938 1 95.81 257 THR A O 1
ATOM 2039 N N . TYR A 1 258 ? -10.812 -16.344 -22.469 1 96.25 258 TYR A N 1
ATOM 2040 C CA . TYR A 1 258 ? -12.148 -16.641 -21.969 1 96.25 258 TYR A CA 1
ATOM 2041 C C . TYR A 1 258 ? -13.211 -15.977 -22.828 1 96.25 258 TYR A C 1
ATOM 2043 O O . TYR A 1 258 ? -12.984 -14.906 -23.391 1 96.25 258 TYR A O 1
ATOM 2051 N N . LYS A 1 259 ? -14.359 -16.609 -22.922 1 95.62 259 LYS A N 1
ATOM 2052 C CA . LYS A 1 259 ? -15.523 -16.078 -23.625 1 95.62 259 LYS A CA 1
ATOM 2053 C C . LYS A 1 259 ? -16.734 -15.969 -22.703 1 95.62 259 LYS A C 1
ATOM 2055 O O . LYS A 1 259 ? -17.047 -16.906 -21.969 1 95.62 259 LYS A O 1
ATOM 2060 N N . LEU A 1 260 ? -17.312 -14.836 -22.734 1 96.44 260 LEU A N 1
ATOM 2061 C CA . LEU A 1 260 ? -18.5 -14.625 -21.922 1 96.44 260 LEU A CA 1
ATOM 2062 C C . LEU A 1 260 ? -19.688 -15.43 -22.453 1 96.44 260 LEU A C 1
ATOM 2064 O O . LEU A 1 260 ? -20.062 -15.273 -23.625 1 96.44 260 LEU A O 1
ATOM 2068 N N . THR A 1 261 ? -20.312 -16.234 -21.625 1 94 261 THR A N 1
ATOM 2069 C CA . THR A 1 261 ? -21.391 -17.109 -22.062 1 94 261 THR A CA 1
ATOM 2070 C C . THR A 1 261 ? -22.688 -16.766 -21.328 1 94 261 THR A C 1
ATOM 2072 O O . THR A 1 261 ? -23.781 -17.188 -21.75 1 94 261 THR A O 1
ATOM 2075 N N . GLY A 1 262 ? -22.609 -16.109 -20.219 1 91.56 262 GLY A N 1
ATOM 2076 C CA . GLY A 1 262 ? -23.781 -15.711 -19.453 1 91.56 262 GLY A CA 1
ATOM 2077 C C . GLY A 1 262 ? -23.578 -14.422 -18.688 1 91.56 262 GLY A C 1
ATOM 2078 O O . GLY A 1 262 ? -22.453 -14.016 -18.422 1 91.56 262 GLY A O 1
ATOM 2079 N N . ILE A 1 263 ? -24.719 -13.883 -18.375 1 89.12 263 ILE A N 1
ATOM 2080 C CA . ILE A 1 263 ? -24.656 -12.625 -17.625 1 89.12 263 ILE A CA 1
ATOM 2081 C C . ILE A 1 263 ? -25.5 -12.734 -16.359 1 89.12 263 ILE A C 1
ATOM 2083 O O . ILE A 1 263 ? -26.375 -13.602 -16.25 1 89.12 263 ILE A O 1
ATOM 2087 N N . ASN A 1 264 ? -25.453 -11.961 -15.297 1 81.56 264 ASN A N 1
ATOM 2088 C CA . ASN A 1 264 ? -26.203 -11.836 -14.047 1 81.56 264 ASN A CA 1
ATOM 2089 C C . ASN A 1 264 ? -26.297 -13.164 -13.305 1 81.56 264 ASN A C 1
ATOM 2091 O O . ASN A 1 264 ? -27.391 -13.695 -13.109 1 81.56 264 ASN A O 1
ATOM 2095 N N . PRO A 1 265 ? -25.047 -13.641 -12.883 1 81.44 265 PRO A N 1
ATOM 2096 C CA . PRO A 1 265 ? -23.703 -13.086 -12.906 1 81.44 265 PRO A CA 1
ATOM 2097 C C . PRO A 1 265 ? -22.891 -13.516 -14.133 1 81.44 265 PRO A C 1
ATOM 2099 O O . PRO A 1 265 ? -23.297 -14.445 -14.844 1 81.44 265 PRO A O 1
ATOM 2102 N N . PRO A 1 266 ? -21.875 -12.883 -14.398 1 88.69 266 PRO A N 1
ATOM 2103 C CA . PRO A 1 266 ? -21.078 -13.266 -15.57 1 88.69 266 PRO A CA 1
ATOM 2104 C C . PRO A 1 266 ? -20.484 -14.672 -15.453 1 88.69 266 PRO A C 1
ATOM 2106 O O . PRO A 1 266 ? -20 -15.047 -14.383 1 88.69 266 PRO A O 1
ATOM 2109 N N . ARG A 1 267 ? -20.625 -15.453 -16.469 1 91.19 267 ARG A N 1
ATOM 2110 C CA . ARG A 1 267 ? -20.062 -16.797 -16.594 1 91.19 267 ARG A CA 1
ATOM 2111 C C . ARG A 1 267 ? -19.234 -16.922 -17.859 1 91.19 267 ARG A C 1
ATOM 2113 O O . ARG A 1 267 ? -19.562 -16.328 -18.891 1 91.19 267 ARG A O 1
ATOM 2120 N N . PHE A 1 268 ? -18.234 -17.766 -17.75 1 94.38 268 PHE A N 1
ATOM 2121 C CA . PHE A 1 268 ? -17.281 -17.797 -18.859 1 94.38 268 PHE A CA 1
ATOM 2122 C C . PHE A 1 268 ? -16.938 -19.219 -19.25 1 94.38 268 PHE A C 1
ATOM 2124 O O . PHE A 1 268 ? -17.062 -20.141 -18.422 1 94.38 268 PHE A O 1
ATOM 2131 N N . LYS A 1 269 ? -16.609 -19.375 -20.438 1 92.38 269 LYS A N 1
ATOM 2132 C CA . LYS A 1 269 ? -15.977 -20.594 -20.906 1 92.38 269 LYS A CA 1
ATOM 2133 C C . LYS A 1 269 ? -14.531 -20.344 -21.312 1 92.38 269 LYS A C 1
ATOM 2135 O O . LYS A 1 269 ? -14.219 -19.297 -21.891 1 92.38 269 LYS A O 1
ATOM 2140 N N . GLN A 1 270 ? -13.664 -21.203 -20.938 1 92.31 270 GLN A N 1
ATOM 2141 C CA . GLN A 1 270 ? -12.297 -21.156 -21.438 1 92.31 270 GLN A CA 1
ATOM 2142 C C . GLN A 1 270 ? -12.203 -21.703 -22.859 1 92.31 270 GLN A C 1
ATOM 2144 O O . GLN A 1 270 ? -12.547 -22.859 -23.109 1 92.31 270 GLN A O 1
ATOM 2149 N N . GLU A 1 271 ? -11.711 -20.922 -23.766 1 90.25 271 GLU A N 1
ATOM 2150 C CA . GLU A 1 271 ? -11.781 -21.312 -25.172 1 90.25 271 GLU A CA 1
ATOM 2151 C C . GLU A 1 271 ? -10.633 -22.25 -25.547 1 90.25 271 GLU A C 1
ATOM 2153 O O . GLU A 1 271 ? -10.82 -23.188 -26.328 1 90.25 271 GLU A O 1
ATOM 2158 N N . PHE A 1 272 ? -9.492 -21.953 -25.031 1 87.62 272 PHE A N 1
ATOM 2159 C CA . PHE A 1 272 ? -8.305 -22.719 -25.359 1 87.62 272 PHE A CA 1
ATOM 2160 C C . PHE A 1 272 ? -7.504 -23.062 -24.109 1 87.62 272 PHE A C 1
ATOM 2162 O O . PHE A 1 272 ? -7.766 -22.531 -23.031 1 87.62 272 PHE A O 1
ATOM 2169 N N . GLU A 1 273 ? -6.59 -23.969 -24.297 1 83.88 273 GLU A N 1
ATOM 2170 C CA . GLU A 1 273 ? -5.703 -24.328 -23.203 1 83.88 273 GLU A CA 1
ATOM 2171 C C . GLU A 1 273 ? -4.859 -23.141 -22.75 1 83.88 273 GLU A C 1
ATOM 2173 O O . GLU A 1 273 ? -4.418 -22.328 -23.578 1 83.88 273 GLU A O 1
ATOM 2178 N N . SER A 1 274 ? -4.637 -23 -21.5 1 88.75 274 SER A N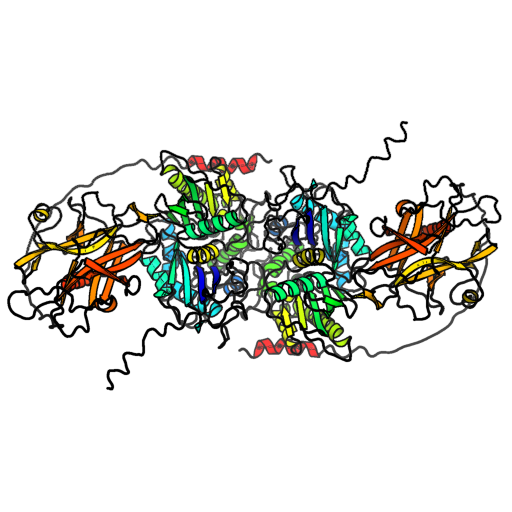 1
ATOM 2179 C CA . SER A 1 274 ? -3.771 -21.953 -20.953 1 88.75 274 SER A CA 1
ATOM 2180 C C . SER A 1 274 ? -2.305 -22.234 -21.266 1 88.75 274 SER A C 1
ATOM 2182 O O . SER A 1 274 ? -1.907 -23.391 -21.422 1 88.75 274 SER A O 1
ATOM 2184 N N . GLU A 1 275 ? -1.577 -21.188 -21.406 1 85.69 275 GLU A N 1
ATOM 2185 C CA . GLU A 1 275 ? -0.138 -21.297 -21.625 1 85.69 275 GLU A CA 1
ATOM 2186 C C . GLU A 1 275 ? 0.645 -20.609 -20.516 1 85.69 275 GLU A C 1
ATOM 2188 O O . GLU A 1 275 ? 0.213 -19.578 -19.984 1 85.69 275 GLU A O 1
ATOM 2193 N N . SER A 1 276 ? 1.754 -21.234 -20.109 1 87.69 276 SER A N 1
ATOM 2194 C CA . SER A 1 276 ? 2.645 -20.672 -19.109 1 87.69 276 SER A CA 1
ATOM 2195 C C . SER A 1 276 ? 4.102 -20.734 -19.547 1 87.69 276 SER A C 1
ATOM 2197 O O . SER A 1 276 ? 4.531 -21.734 -20.125 1 87.69 276 SER A O 1
ATOM 2199 N N . MET A 1 277 ? 4.797 -19.688 -19.422 1 85.31 277 MET A N 1
ATOM 2200 C CA . MET A 1 277 ? 6.223 -19.641 -19.734 1 85.31 277 MET A CA 1
ATOM 2201 C C . MET A 1 277 ? 7.008 -18.922 -18.641 1 85.31 277 MET A C 1
ATOM 2203 O O . MET A 1 277 ? 6.449 -18.094 -17.922 1 85.31 277 MET A O 1
ATOM 2207 N N . ILE A 1 278 ? 8.242 -19.328 -18.531 1 87.88 278 ILE A N 1
ATOM 2208 C CA . ILE A 1 278 ? 9.125 -18.578 -17.641 1 87.88 278 ILE A CA 1
ATOM 2209 C C . ILE A 1 278 ? 9.531 -17.266 -18.312 1 87.88 278 ILE A C 1
ATOM 2211 O O . ILE A 1 278 ? 10.422 -17.234 -19.172 1 87.88 278 ILE A O 1
ATOM 2215 N N . CYS A 1 279 ? 8.867 -16.266 -18.047 1 88.69 279 CYS A N 1
ATOM 2216 C CA . CYS A 1 279 ? 9.078 -14.93 -18.578 1 88.69 279 CYS A CA 1
ATOM 2217 C C . CYS A 1 279 ? 8.461 -13.875 -17.672 1 88.69 279 CYS A C 1
ATOM 2219 O O . CYS A 1 279 ? 7.516 -13.195 -18.062 1 88.69 279 CYS A O 1
ATOM 2221 N N . GLY A 1 280 ? 8.969 -13.789 -16.531 1 90.88 280 GLY A N 1
ATOM 2222 C CA . GLY A 1 280 ? 8.523 -12.766 -15.594 1 90.88 280 GLY A CA 1
ATOM 2223 C C . GLY A 1 280 ? 9.539 -11.664 -15.375 1 90.88 280 GLY A C 1
ATOM 2224 O O . GLY A 1 280 ? 10.586 -11.641 -16.031 1 90.88 280 GLY A O 1
ATOM 2225 N N . ALA A 1 281 ? 9.203 -10.766 -14.508 1 92.44 281 ALA A N 1
ATOM 2226 C CA . ALA A 1 281 ? 10.039 -9.609 -14.234 1 92.44 281 ALA A CA 1
ATOM 2227 C C . ALA A 1 281 ? 11.438 -10.031 -13.789 1 92.44 281 ALA A C 1
ATOM 2229 O O . ALA A 1 281 ? 12.414 -9.305 -14.008 1 92.44 281 ALA A O 1
ATOM 2230 N N . GLU A 1 282 ? 11.523 -11.188 -13.227 1 92.88 282 GLU A N 1
ATOM 2231 C CA . GLU A 1 282 ? 12.812 -11.672 -12.75 1 92.88 282 GLU A CA 1
ATOM 2232 C C . GLU A 1 282 ? 13.742 -12 -13.906 1 92.88 282 GLU A C 1
ATOM 2234 O O . GLU A 1 282 ? 14.961 -12.055 -13.742 1 92.88 282 GLU A O 1
ATOM 2239 N N . THR A 1 283 ? 13.18 -12.281 -15.086 1 92.38 283 THR A N 1
ATOM 2240 C CA . THR A 1 283 ? 14.031 -12.5 -16.25 1 92.38 283 THR A CA 1
ATOM 2241 C C . THR A 1 283 ? 14.758 -11.211 -16.625 1 92.38 283 THR A C 1
ATOM 2243 O O . THR A 1 283 ? 15.891 -11.25 -17.125 1 92.38 283 THR A O 1
ATOM 2246 N N . ILE A 1 284 ? 14.133 -10.07 -16.406 1 94.81 284 ILE A N 1
ATOM 2247 C CA . ILE A 1 284 ? 14.773 -8.773 -16.625 1 94.81 284 ILE A CA 1
ATOM 2248 C C . ILE A 1 284 ? 15.906 -8.594 -15.617 1 94.81 284 ILE A C 1
ATOM 2250 O O . ILE A 1 284 ? 17 -8.156 -15.977 1 94.81 284 ILE A O 1
ATOM 2254 N N . SER A 1 285 ? 15.617 -8.969 -14.375 1 95.31 285 SER A N 1
ATOM 2255 C CA . SER A 1 285 ? 16.625 -8.883 -13.32 1 95.31 285 SER A CA 1
ATOM 2256 C C . SER A 1 285 ? 17.828 -9.75 -13.641 1 95.31 285 SER A C 1
ATOM 2258 O O . SER A 1 285 ? 18.969 -9.336 -13.414 1 95.31 285 SER A O 1
ATOM 2260 N N . GLU A 1 286 ? 17.562 -10.938 -14.18 1 92.88 286 GLU A N 1
ATOM 2261 C CA . GLU A 1 286 ? 18.656 -11.844 -14.5 1 92.88 286 GLU A CA 1
ATOM 2262 C C . GLU A 1 286 ? 19.484 -11.32 -15.68 1 92.88 286 GLU A C 1
ATOM 2264 O O . GLU A 1 286 ? 20.688 -11.547 -15.742 1 92.88 286 GLU A O 1
ATOM 2269 N N . ASN A 1 287 ? 18.828 -10.742 -16.656 1 94.12 287 ASN A N 1
ATOM 2270 C CA . ASN A 1 287 ? 19.562 -10.086 -17.734 1 94.12 287 ASN A CA 1
ATOM 2271 C C . ASN A 1 287 ? 20.453 -8.969 -17.203 1 94.12 287 ASN A C 1
ATOM 2273 O O . ASN A 1 287 ? 21.578 -8.797 -17.656 1 94.12 287 ASN A O 1
ATOM 2277 N N . PHE A 1 288 ? 19.969 -8.219 -16.297 1 96.56 288 PHE A N 1
ATOM 2278 C CA . PHE A 1 288 ? 20.75 -7.145 -15.703 1 96.56 288 PHE A CA 1
ATOM 2279 C C . PHE A 1 288 ? 21.906 -7.703 -14.883 1 96.56 288 PHE A C 1
ATOM 2281 O O . PHE A 1 288 ? 22.984 -7.129 -14.859 1 96.56 288 PHE A O 1
ATOM 2288 N N . ARG A 1 289 ? 21.625 -8.773 -14.164 1 95.19 289 ARG A N 1
ATOM 2289 C CA . ARG A 1 289 ? 22.688 -9.43 -13.43 1 95.19 289 ARG A CA 1
ATOM 2290 C C . ARG A 1 289 ? 23.844 -9.789 -14.352 1 95.19 289 ARG A C 1
ATOM 2292 O O . ARG A 1 289 ? 25.016 -9.586 -14 1 95.19 289 ARG A O 1
ATOM 2299 N N . ARG A 1 290 ? 23.5 -10.32 -15.484 1 93.81 290 ARG A N 1
ATOM 2300 C CA . ARG A 1 290 ? 24.531 -10.672 -16.453 1 93.81 290 ARG A CA 1
ATOM 2301 C C . ARG A 1 290 ? 25.312 -9.43 -16.906 1 93.81 290 ARG A C 1
ATOM 2303 O O . ARG A 1 290 ? 26.531 -9.5 -17.109 1 93.81 290 ARG A O 1
ATOM 2310 N N . LEU A 1 291 ? 24.562 -8.391 -17.094 1 95.88 291 LEU A N 1
ATOM 2311 C CA . LEU A 1 291 ? 25.203 -7.125 -17.438 1 95.88 291 LEU A CA 1
ATOM 2312 C C . LEU A 1 291 ? 26.172 -6.695 -16.344 1 95.88 291 LEU A C 1
ATOM 2314 O O . LEU A 1 291 ? 27.281 -6.254 -16.625 1 95.88 291 LEU A O 1
ATOM 2318 N N . LEU A 1 292 ? 25.766 -6.816 -15.031 1 96.38 292 LEU A N 1
ATOM 2319 C CA . LEU A 1 292 ? 26.625 -6.477 -13.898 1 96.38 292 LEU A CA 1
ATOM 2320 C C . LEU A 1 292 ? 27.844 -7.383 -13.844 1 96.38 292 LEU A C 1
ATOM 2322 O O . LEU A 1 292 ? 28.953 -6.922 -13.562 1 96.38 292 LEU A O 1
ATOM 2326 N N . ASP A 1 293 ? 27.625 -8.648 -14.117 1 95 293 ASP A N 1
ATOM 2327 C CA . ASP A 1 293 ? 28.719 -9.609 -14.102 1 95 293 ASP A CA 1
ATOM 2328 C C . ASP A 1 293 ? 29.781 -9.242 -15.125 1 95 293 ASP A C 1
ATOM 2330 O O . ASP A 1 293 ? 30.969 -9.477 -14.906 1 95 293 ASP A O 1
ATOM 2334 N N . ALA A 1 294 ? 29.359 -8.68 -16.203 1 94.94 294 ALA A N 1
ATOM 2335 C CA . ALA A 1 294 ? 30.281 -8.289 -17.266 1 94.94 294 ALA A CA 1
ATOM 2336 C C . ALA A 1 294 ? 30.984 -6.98 -16.938 1 94.94 294 ALA A C 1
ATOM 2338 O O . ALA A 1 294 ? 32.125 -6.773 -17.328 1 94.94 294 ALA A O 1
ATOM 2339 N N . LYS A 1 295 ? 30.391 -6.113 -16.188 1 94.38 295 LYS A N 1
ATOM 2340 C CA . LYS A 1 295 ? 30.906 -4.758 -16.031 1 94.38 295 LYS A CA 1
ATOM 2341 C C . LYS A 1 295 ? 31.656 -4.613 -14.703 1 94.38 295 LYS A C 1
ATOM 2343 O O . LYS A 1 295 ? 32.562 -3.775 -14.586 1 94.38 295 LYS A O 1
ATOM 2348 N N . VAL A 1 296 ? 31.234 -5.375 -13.672 1 95.19 296 VAL A N 1
ATOM 2349 C CA . VAL A 1 296 ? 31.891 -5.281 -12.367 1 95.19 296 VAL A CA 1
ATOM 2350 C C . VAL A 1 296 ? 33.219 -6.023 -12.391 1 95.19 296 VAL A C 1
ATOM 2352 O O . VAL A 1 296 ? 33.281 -7.195 -12.773 1 95.19 296 VAL A O 1
ATOM 2355 N N . PRO A 1 297 ? 34.25 -5.414 -11.945 1 93.56 297 PRO A N 1
ATOM 2356 C CA . PRO A 1 297 ? 35.562 -6.027 -12.016 1 93.56 297 PRO A CA 1
ATOM 2357 C C . PRO A 1 297 ? 35.688 -7.277 -11.148 1 93.56 297 PRO A C 1
ATOM 2359 O O . PRO A 1 297 ? 35.062 -7.363 -10.094 1 93.56 297 PRO A O 1
ATOM 2362 N N . GLU A 1 298 ? 36.594 -8.25 -11.469 1 92.31 298 GLU A N 1
ATOM 2363 C CA . GLU A 1 298 ? 36.781 -9.516 -10.773 1 92.31 298 GLU A CA 1
ATOM 2364 C C . GLU A 1 298 ? 37.531 -9.32 -9.461 1 92.31 298 GLU A C 1
ATOM 2366 O O . GLU A 1 298 ? 37.375 -10.117 -8.531 1 92.31 298 GLU A O 1
ATOM 2371 N N . GLY A 1 299 ? 38.156 -8.32 -9.203 1 88.56 299 GLY A N 1
ATOM 2372 C CA . GLY A 1 299 ? 39 -8.133 -8.039 1 88.56 299 GLY A CA 1
ATOM 2373 C C . GLY A 1 299 ? 38.25 -7.559 -6.844 1 88.56 299 GLY A C 1
ATOM 2374 O O . GLY A 1 299 ? 38.844 -7.43 -5.758 1 88.56 299 GLY A O 1
ATOM 2375 N N . ILE A 1 300 ? 36.938 -7.402 -6.953 1 89.62 300 ILE A N 1
ATOM 2376 C CA . ILE A 1 300 ? 36.188 -6.797 -5.867 1 89.62 300 ILE A CA 1
ATOM 2377 C C . ILE A 1 300 ? 35.938 -7.832 -4.777 1 89.62 300 ILE A C 1
ATOM 2379 O O . ILE A 1 300 ? 35.656 -8.992 -5.07 1 89.62 300 ILE A O 1
ATOM 2383 N N . ALA A 1 301 ? 36.156 -7.371 -3.459 1 88.75 301 ALA A N 1
ATOM 2384 C CA . ALA A 1 301 ? 35.875 -8.25 -2.322 1 88.75 301 ALA A CA 1
ATOM 2385 C C . ALA A 1 301 ? 34.406 -8.656 -2.281 1 88.75 301 ALA A C 1
ATOM 2387 O O . ALA A 1 301 ? 33.531 -7.84 -2.531 1 88.75 301 ALA A O 1
ATOM 2388 N N . HIS A 1 302 ? 34.125 -9.914 -1.979 1 92.75 302 HIS A N 1
ATOM 2389 C CA . HIS A 1 302 ? 32.75 -10.445 -1.895 1 92.75 302 HIS A CA 1
ATOM 2390 C C . HIS A 1 302 ? 31.953 -10.117 -3.154 1 92.75 302 HIS A C 1
ATOM 2392 O O . HIS A 1 302 ? 30.844 -9.602 -3.074 1 92.75 302 HIS A O 1
ATOM 2398 N N . ARG A 1 303 ? 32.531 -10.328 -4.25 1 94.88 303 ARG A N 1
ATOM 2399 C CA . ARG A 1 303 ? 32 -9.922 -5.551 1 94.88 303 ARG A CA 1
ATOM 2400 C C . ARG A 1 303 ? 30.594 -10.461 -5.766 1 94.88 303 ARG A C 1
ATOM 2402 O O . ARG A 1 303 ? 29.719 -9.734 -6.223 1 94.88 303 ARG A O 1
ATOM 2409 N N . PRO A 1 304 ? 30.328 -11.805 -5.418 1 94.44 304 PRO A N 1
ATOM 2410 C CA . PRO A 1 304 ? 28.969 -12.289 -5.629 1 94.44 304 PRO A CA 1
ATOM 2411 C C . PRO A 1 304 ? 27.938 -11.508 -4.828 1 94.44 304 PRO A C 1
ATOM 2413 O O . PRO A 1 304 ? 26.844 -11.211 -5.336 1 94.44 304 PRO A O 1
ATOM 2416 N N . TRP A 1 305 ? 28.297 -11.188 -3.658 1 95.12 305 TRP A N 1
ATOM 2417 C CA . TRP A 1 305 ? 27.406 -10.398 -2.822 1 95.12 305 TRP A CA 1
ATOM 2418 C C . TRP A 1 305 ? 27.266 -8.977 -3.361 1 95.12 305 TRP A C 1
ATOM 2420 O O . TRP A 1 305 ? 26.172 -8.406 -3.357 1 95.12 305 TRP A O 1
ATOM 2430 N N . ALA A 1 306 ? 28.344 -8.344 -3.785 1 94.88 306 ALA A N 1
ATOM 2431 C CA . ALA A 1 306 ? 28.328 -6.984 -4.32 1 94.88 306 ALA A CA 1
ATOM 2432 C C . ALA A 1 306 ? 27.375 -6.887 -5.516 1 94.88 306 ALA A C 1
ATOM 2434 O O . ALA A 1 306 ? 26.625 -5.914 -5.648 1 94.88 306 ALA A O 1
ATOM 2435 N N . ILE A 1 307 ? 27.453 -7.887 -6.32 1 95.81 307 ILE A N 1
ATOM 2436 C CA . ILE A 1 307 ? 26.594 -7.938 -7.492 1 95.81 307 ILE A CA 1
ATOM 2437 C C . ILE A 1 307 ? 25.141 -8.102 -7.051 1 95.81 307 ILE A C 1
ATOM 2439 O O . ILE A 1 307 ? 24.25 -7.441 -7.586 1 95.81 307 ILE A O 1
ATOM 2443 N N . GLN A 1 308 ? 24.922 -8.977 -6.062 1 95.81 308 GLN A N 1
ATOM 2444 C CA . GLN A 1 308 ? 23.578 -9.172 -5.543 1 95.81 308 GLN A CA 1
ATOM 2445 C C . GLN A 1 308 ? 23.031 -7.883 -4.934 1 95.81 308 GLN A C 1
ATOM 2447 O O . GLN A 1 308 ? 21.844 -7.574 -5.09 1 95.81 308 GLN A O 1
ATOM 2452 N N . HIS A 1 309 ? 23.875 -7.164 -4.227 1 94.62 309 HIS A N 1
ATOM 2453 C CA . HIS A 1 309 ? 23.469 -5.902 -3.613 1 94.62 309 HIS A CA 1
ATOM 2454 C C . HIS A 1 309 ? 23.047 -4.883 -4.668 1 94.62 309 HIS A C 1
ATOM 2456 O O . HIS A 1 309 ? 22.047 -4.191 -4.512 1 94.62 309 HIS A O 1
ATOM 2462 N N . ALA A 1 310 ? 23.828 -4.789 -5.711 1 93.94 310 ALA A N 1
ATOM 2463 C CA . ALA A 1 310 ? 23.531 -3.887 -6.82 1 93.94 310 ALA A CA 1
ATOM 2464 C C . ALA A 1 310 ? 22.234 -4.297 -7.52 1 93.94 310 ALA A C 1
ATOM 2466 O O . ALA A 1 310 ? 21.422 -3.445 -7.895 1 93.94 310 ALA A O 1
ATOM 2467 N N . LEU A 1 311 ? 22.094 -5.602 -7.68 1 95.94 311 LEU A N 1
ATOM 2468 C CA . LEU A 1 311 ? 20.891 -6.117 -8.312 1 95.94 311 LEU A CA 1
ATOM 2469 C C . LEU A 1 311 ? 19.656 -5.746 -7.5 1 95.94 311 LEU A C 1
ATOM 2471 O O . LEU A 1 311 ? 18.609 -5.387 -8.062 1 95.94 311 LEU A O 1
ATOM 2475 N N . ASN A 1 312 ? 19.766 -5.867 -6.219 1 93.69 312 ASN A N 1
ATOM 2476 C CA . ASN A 1 312 ? 18.672 -5.5 -5.336 1 93.69 312 ASN A CA 1
ATOM 2477 C C . ASN A 1 312 ? 18.297 -4.027 -5.484 1 93.69 312 ASN A C 1
ATOM 2479 O O . ASN A 1 312 ? 17.109 -3.678 -5.48 1 93.69 312 ASN A O 1
ATOM 2483 N N . SER A 1 313 ? 19.281 -3.188 -5.586 1 90.88 313 SER A N 1
ATOM 2484 C CA . SER A 1 313 ? 19.047 -1.761 -5.773 1 90.88 313 SER A CA 1
ATOM 2485 C C . SER A 1 313 ? 18.328 -1.489 -7.09 1 90.88 313 SER A C 1
ATOM 2487 O O . SER A 1 313 ? 17.438 -0.635 -7.152 1 90.88 313 SER A O 1
ATOM 2489 N N . PHE A 1 314 ? 18.734 -2.205 -8.156 1 93.19 314 PHE A N 1
ATOM 2490 C CA . PHE A 1 314 ? 18.078 -2.092 -9.453 1 93.19 314 PHE A CA 1
ATOM 2491 C C . PHE A 1 314 ? 16.609 -2.533 -9.359 1 93.19 314 PHE A C 1
ATOM 2493 O O . PHE A 1 314 ? 15.719 -1.843 -9.852 1 93.19 314 PHE A O 1
ATOM 2500 N N . ASN A 1 315 ? 16.375 -3.688 -8.68 1 92 315 ASN A N 1
ATOM 2501 C CA . ASN A 1 315 ? 15.047 -4.285 -8.594 1 92 315 ASN A CA 1
ATOM 2502 C C . ASN A 1 315 ? 14.086 -3.4 -7.801 1 92 315 ASN A C 1
ATOM 2504 O O . ASN A 1 315 ? 12.898 -3.338 -8.117 1 92 315 ASN A O 1
ATOM 2508 N N . LYS A 1 316 ? 14.562 -2.707 -6.828 1 83.5 316 LYS A N 1
ATOM 2509 C CA . LYS A 1 316 ? 13.719 -1.888 -5.961 1 83.5 316 LYS A CA 1
ATOM 2510 C C . LYS A 1 316 ? 13.5 -0.501 -6.559 1 83.5 316 LYS A C 1
ATOM 2512 O O . LYS A 1 316 ? 12.555 0.198 -6.188 1 83.5 316 LYS A O 1
ATOM 2517 N N . GLY A 1 317 ? 14.305 -0.179 -7.48 1 83.38 317 GLY A N 1
ATOM 2518 C CA . GLY A 1 317 ? 14.266 1.181 -7.992 1 83.38 317 GLY A CA 1
ATOM 2519 C C . GLY A 1 317 ? 14.039 1.245 -9.492 1 83.38 317 GLY A C 1
ATOM 2520 O O . GLY A 1 317 ? 12.906 1.14 -9.961 1 83.38 317 GLY A O 1
ATOM 2521 N N . TYR A 1 318 ? 15.164 1.285 -10.18 1 82.5 318 TYR A N 1
ATOM 2522 C CA . TYR A 1 318 ? 15.18 1.656 -11.586 1 82.5 318 TYR A CA 1
ATOM 2523 C C . TYR A 1 318 ? 14.328 0.694 -12.414 1 82.5 318 TYR A C 1
ATOM 2525 O O . TYR A 1 318 ? 13.695 1.098 -13.391 1 82.5 318 TYR A O 1
ATOM 2533 N N . LYS A 1 319 ? 14.359 -0.554 -12.07 1 88.69 319 LYS A N 1
ATOM 2534 C CA . LYS A 1 319 ? 13.562 -1.512 -12.828 1 88.69 319 LYS A CA 1
ATOM 2535 C C . LYS A 1 319 ? 12.086 -1.117 -12.828 1 88.69 319 LYS A C 1
ATOM 2537 O O . LYS A 1 319 ? 11.414 -1.227 -13.859 1 88.69 319 LYS A O 1
ATOM 2542 N N . ASN A 1 320 ? 11.68 -0.694 -11.75 1 81.69 320 ASN A N 1
ATOM 2543 C CA . ASN A 1 320 ? 10.273 -0.348 -11.594 1 81.69 320 ASN A CA 1
ATOM 2544 C C . ASN A 1 320 ? 9.945 0.986 -12.266 1 81.69 320 ASN A C 1
ATOM 2546 O O . ASN A 1 320 ? 8.82 1.205 -12.703 1 81.69 320 ASN A O 1
ATOM 2550 N N . TYR A 1 321 ? 10.977 1.811 -12.477 1 80.25 321 TYR A N 1
ATOM 2551 C CA . TYR A 1 321 ? 10.781 3.158 -13 1 80.25 321 TYR A CA 1
ATOM 2552 C C . TYR A 1 321 ? 11.047 3.203 -14.5 1 80.25 321 TYR A C 1
ATOM 2554 O O . TYR A 1 321 ? 10.766 4.211 -15.156 1 80.25 321 TYR A O 1
ATOM 2562 N N . PHE A 1 322 ? 11.547 2.189 -14.867 1 85.38 322 PHE A N 1
ATOM 2563 C CA . PHE A 1 322 ? 11.961 2.232 -16.266 1 85.38 322 PHE A CA 1
ATOM 2564 C C . PHE A 1 322 ? 10.758 2.459 -17.172 1 85.38 322 PHE A C 1
ATOM 2566 O O . PHE A 1 322 ? 9.758 1.751 -17.078 1 85.38 322 PHE A O 1
ATOM 2573 N N . GLY A 1 323 ? 10.844 3.488 -17.906 1 81.56 323 GLY A N 1
ATOM 2574 C CA . GLY A 1 323 ? 9.75 3.865 -18.781 1 81.56 323 GLY A CA 1
ATOM 2575 C C . GLY A 1 323 ? 9.055 5.145 -18.344 1 81.56 323 GLY A C 1
ATOM 2576 O O . GLY A 1 323 ? 8.359 5.773 -19.141 1 81.56 323 GLY A O 1
ATOM 2577 N N . ILE A 1 324 ? 9.195 5.484 -17.078 1 75.5 324 ILE A N 1
ATOM 2578 C CA . ILE A 1 324 ? 8.539 6.676 -16.547 1 75.5 324 ILE A CA 1
ATOM 2579 C C . ILE A 1 324 ? 9.492 7.871 -16.641 1 75.5 324 ILE A C 1
ATOM 2581 O O . ILE A 1 324 ? 9.102 8.938 -17.109 1 75.5 324 ILE A O 1
ATOM 2585 N N . SER A 1 325 ? 10.68 7.613 -16.219 1 66.31 325 SER A N 1
ATOM 2586 C CA . SER A 1 325 ? 11.656 8.688 -16.109 1 66.31 325 SER A CA 1
ATOM 2587 C C . SER A 1 325 ? 12.086 9.18 -17.484 1 66.31 325 SER A C 1
ATOM 2589 O O . SER A 1 325 ? 12.336 8.375 -18.391 1 66.31 325 SER A O 1
ATOM 2591 N N . LYS A 1 326 ? 12.125 10.539 -17.547 1 67.5 326 LYS A N 1
ATOM 2592 C CA . LYS A 1 326 ? 12.578 11.133 -18.797 1 67.5 326 LYS A CA 1
ATOM 2593 C C . LYS A 1 326 ? 13.984 11.711 -18.656 1 67.5 326 LYS A C 1
ATOM 2595 O O . LYS A 1 326 ? 14.438 12.469 -19.516 1 67.5 326 LYS A O 1
ATOM 2600 N N . ASP A 1 327 ? 14.539 11.305 -17.578 1 73.19 327 ASP A N 1
ATOM 2601 C CA . ASP A 1 327 ? 15.906 11.766 -17.375 1 73.19 327 ASP A CA 1
ATOM 2602 C C . ASP A 1 327 ? 16.844 11.172 -18.422 1 73.19 327 ASP A C 1
ATOM 2604 O O . ASP A 1 327 ? 17.016 9.953 -18.5 1 73.19 327 ASP A O 1
ATOM 2608 N N . PRO A 1 328 ? 17.422 12.039 -19.172 1 79.12 328 PRO A N 1
ATOM 2609 C CA . PRO A 1 328 ? 18.281 11.531 -20.25 1 79.12 328 PRO A CA 1
ATOM 2610 C C . PRO A 1 328 ? 19.609 11.008 -19.734 1 79.12 328 PRO A C 1
ATOM 2612 O O . PRO A 1 328 ? 20.344 10.336 -20.469 1 79.12 328 PRO A O 1
ATOM 2615 N N . ARG A 1 329 ? 20.062 11.18 -18.656 1 84.94 329 ARG A N 1
ATOM 2616 C CA . ARG A 1 329 ? 21.344 10.727 -18.109 1 84.94 329 ARG A CA 1
ATOM 2617 C C . ARG A 1 329 ? 21.344 9.219 -17.906 1 84.94 329 ARG A C 1
ATOM 2619 O O . ARG A 1 329 ? 20.297 8.617 -17.656 1 84.94 329 ARG A O 1
ATOM 2626 N N . PRO A 1 330 ? 22.516 8.695 -17.875 1 88.5 330 PRO A N 1
ATOM 2627 C CA . PRO A 1 330 ? 22.594 7.246 -17.656 1 88.5 330 PRO A CA 1
ATOM 2628 C C . PRO A 1 330 ? 22.219 6.832 -16.25 1 88.5 330 PRO A C 1
ATOM 2630 O O . PRO A 1 330 ? 22.188 7.672 -15.336 1 88.5 330 PRO A O 1
ATOM 2633 N N . PHE A 1 331 ? 21.953 5.59 -16.25 1 87.75 331 PHE A N 1
ATOM 2634 C CA . PHE A 1 331 ? 21.641 5.02 -14.945 1 87.75 331 PHE A CA 1
ATOM 2635 C C . PHE A 1 331 ? 22.922 4.715 -14.18 1 87.75 331 PHE A C 1
ATOM 2637 O O . PHE A 1 331 ? 23.812 4.027 -14.688 1 87.75 331 PHE A O 1
ATOM 2644 N N . CYS A 1 332 ? 22.984 5.312 -12.953 1 91.5 332 CYS A N 1
ATOM 2645 C CA . CYS A 1 332 ? 24.172 5.094 -12.133 1 91.5 332 CYS A CA 1
ATOM 2646 C C . CYS A 1 332 ? 23.812 4.305 -10.875 1 91.5 332 CYS A C 1
ATOM 2648 O O . CYS A 1 332 ? 22.797 4.555 -10.242 1 91.5 332 CYS A O 1
ATOM 2650 N N . ILE A 1 333 ? 24.688 3.322 -10.531 1 92.06 333 ILE A N 1
ATOM 2651 C CA . ILE A 1 333 ? 24.438 2.475 -9.375 1 92.06 333 ILE A CA 1
ATOM 2652 C C . ILE A 1 333 ? 25.719 2.295 -8.578 1 92.06 333 ILE A C 1
ATOM 2654 O O . ILE A 1 333 ? 26.812 2.252 -9.156 1 92.06 333 ILE A O 1
ATOM 2658 N N . LEU A 1 334 ? 25.609 2.266 -7.289 1 92.94 334 LEU A N 1
ATOM 2659 C CA . LEU A 1 334 ? 26.766 2.033 -6.43 1 92.94 334 LEU A CA 1
ATOM 2660 C C . LEU A 1 334 ? 27.062 0.542 -6.297 1 92.94 334 LEU A C 1
ATOM 2662 O O . LEU A 1 334 ? 26.141 -0.261 -6.133 1 92.94 334 LEU A O 1
ATOM 2666 N N . ILE A 1 335 ? 28.25 0.217 -6.48 1 93.19 335 ILE A N 1
ATOM 2667 C CA . ILE A 1 335 ? 28.719 -1.153 -6.293 1 93.19 335 ILE A CA 1
ATOM 2668 C C . ILE A 1 335 ? 29.641 -1.224 -5.082 1 93.19 335 ILE A C 1
ATOM 2670 O O . ILE A 1 335 ? 30.672 -0.539 -5.039 1 93.19 335 ILE A O 1
ATOM 2674 N N . PRO A 1 336 ? 29.219 -2.047 -4.082 1 90.5 336 PRO A N 1
ATOM 2675 C CA . PRO A 1 336 ? 30.172 -2.203 -2.975 1 90.5 336 PRO A CA 1
ATOM 2676 C C . PRO A 1 336 ? 31.578 -2.576 -3.445 1 90.5 336 PRO A C 1
ATOM 2678 O O . PRO A 1 336 ? 31.734 -3.471 -4.277 1 90.5 336 PRO A O 1
ATOM 2681 N N . GLY A 1 337 ? 32.594 -1.905 -2.918 1 88.25 337 GLY A N 1
ATOM 2682 C CA . GLY A 1 337 ? 33.969 -2.199 -3.291 1 88.25 337 GLY A CA 1
ATOM 2683 C C . GLY A 1 337 ? 34.469 -1.294 -4.391 1 88.25 337 GLY A C 1
ATOM 2684 O O . GLY A 1 337 ? 35.688 -1.27 -4.66 1 88.25 337 GLY A O 1
ATOM 2685 N N . LEU A 1 338 ? 33.594 -0.595 -5.035 1 89.31 338 LEU A N 1
ATOM 2686 C CA . LEU A 1 338 ? 34 0.36 -6.062 1 89.31 338 LEU A CA 1
ATOM 2687 C C . LEU A 1 338 ? 33.875 1.791 -5.555 1 89.31 338 LEU A C 1
ATOM 2689 O O . LEU A 1 338 ? 32.906 2.129 -4.875 1 89.31 338 LEU A O 1
ATOM 2693 N N . VAL A 1 339 ? 34.844 2.561 -5.84 1 82.75 339 VAL A N 1
ATOM 2694 C CA . VAL A 1 339 ? 34.844 3.945 -5.375 1 82.75 339 VAL A CA 1
ATOM 2695 C C . VAL A 1 339 ? 33.781 4.742 -6.109 1 82.75 339 VAL A C 1
ATOM 2697 O O . VAL A 1 339 ? 33 5.488 -5.488 1 82.75 339 VAL A O 1
ATOM 2700 N N . ASN A 1 340 ? 33.75 4.535 -7.43 1 83.19 340 ASN A N 1
ATOM 2701 C CA . ASN A 1 340 ? 32.812 5.297 -8.234 1 83.19 340 ASN A CA 1
ATOM 2702 C C . ASN A 1 340 ? 31.578 4.469 -8.594 1 83.19 340 ASN A C 1
ATOM 2704 O O . ASN A 1 340 ? 31.641 3.236 -8.578 1 83.19 340 ASN A O 1
ATOM 2708 N N . GLU A 1 341 ? 30.516 5.195 -8.883 1 89.31 341 GLU A N 1
ATOM 2709 C CA . GLU A 1 341 ? 29.312 4.539 -9.359 1 89.31 341 GLU A CA 1
ATOM 2710 C C . GLU A 1 341 ? 29.547 3.836 -10.695 1 89.31 341 GLU A C 1
ATOM 2712 O O . GLU A 1 341 ? 30.453 4.195 -11.438 1 89.31 341 GLU A O 1
ATOM 2717 N N . LEU A 1 342 ? 28.891 2.812 -10.867 1 92.69 342 LEU A N 1
ATOM 2718 C CA . LEU A 1 342 ? 28.859 2.168 -12.172 1 92.69 342 LEU A CA 1
ATOM 2719 C C . LEU A 1 342 ? 27.828 2.814 -13.078 1 92.69 342 LEU A C 1
ATOM 2721 O O . LEU A 1 342 ? 26.656 2.914 -12.703 1 92.69 342 LEU A O 1
ATOM 2725 N N . THR A 1 343 ? 28.203 3.242 -14.211 1 92.94 343 THR A N 1
ATOM 2726 C CA . THR A 1 343 ? 27.312 3.896 -15.164 1 92.94 343 THR A CA 1
ATOM 2727 C C . THR A 1 343 ? 26.781 2.896 -16.188 1 92.94 343 THR A C 1
ATOM 2729 O O . THR A 1 343 ? 27.562 2.182 -16.828 1 92.94 343 THR A O 1
ATOM 2732 N N . ILE A 1 344 ? 25.531 2.861 -16.312 1 92.5 344 ILE A N 1
ATOM 2733 C CA . ILE A 1 344 ? 24.875 1.984 -17.266 1 92.5 344 ILE A CA 1
ATOM 2734 C C . ILE A 1 344 ? 24.047 2.816 -18.25 1 92.5 344 ILE A C 1
ATOM 2736 O O . ILE A 1 344 ? 23.172 3.574 -17.828 1 92.5 344 ILE A O 1
ATOM 2740 N N . ASN A 1 345 ? 24.25 2.6 -19.484 1 91 345 ASN A N 1
ATOM 2741 C CA . ASN A 1 345 ? 23.5 3.334 -20.5 1 91 345 ASN A CA 1
ATOM 2742 C C . ASN A 1 345 ? 22.078 2.822 -20.609 1 91 345 ASN A C 1
ATOM 2744 O O . ASN A 1 345 ? 21.812 1.638 -20.406 1 91 345 ASN A O 1
ATOM 2748 N N . HIS A 1 346 ? 21.219 3.715 -21.016 1 88.75 346 HIS A N 1
ATOM 2749 C CA . HIS A 1 346 ? 19.812 3.361 -21.156 1 88.75 346 HIS A CA 1
ATOM 2750 C C . HIS A 1 346 ? 19.625 2.25 -22.188 1 88.75 346 HIS A C 1
ATOM 2752 O O . HIS A 1 346 ? 18.75 1.396 -22.031 1 88.75 346 HIS A O 1
ATOM 2758 N N . GLU A 1 347 ? 20.469 2.295 -23.188 1 90.75 347 GLU A N 1
ATOM 2759 C CA . GLU A 1 347 ? 20.359 1.296 -24.234 1 90.75 347 GLU A CA 1
ATOM 2760 C C . GLU A 1 347 ? 20.609 -0.109 -23.703 1 90.75 347 GLU A C 1
ATOM 2762 O O . GLU A 1 347 ? 19.984 -1.07 -24.125 1 90.75 347 GLU A O 1
ATOM 2767 N N . ASP A 1 348 ? 21.547 -0.183 -22.797 1 94.06 348 ASP A N 1
ATOM 2768 C CA . ASP A 1 348 ? 21.844 -1.477 -22.188 1 94.06 348 ASP A CA 1
ATOM 2769 C C . ASP A 1 348 ? 20.656 -1.98 -21.359 1 94.06 348 ASP A C 1
ATOM 2771 O O . ASP A 1 348 ? 20.391 -3.184 -21.312 1 94.06 348 ASP A O 1
ATOM 2775 N N . ILE A 1 349 ? 20 -1.104 -20.719 1 92.31 349 ILE A N 1
ATOM 2776 C CA . ILE A 1 349 ? 18.844 -1.476 -19.906 1 92.31 349 ILE A CA 1
ATOM 2777 C C . ILE A 1 349 ? 17.688 -1.909 -20.797 1 92.31 349 ILE A C 1
ATOM 2779 O O . ILE A 1 349 ? 16.984 -2.867 -20.484 1 92.31 349 ILE A O 1
ATOM 2783 N N . VAL A 1 350 ? 17.484 -1.208 -21.875 1 93.81 350 VAL A N 1
ATOM 2784 C CA . VAL A 1 350 ? 16.453 -1.564 -22.844 1 93.81 350 VAL A CA 1
ATOM 2785 C C . VAL A 1 350 ? 16.656 -2.998 -23.312 1 93.81 350 VAL A C 1
ATOM 2787 O O . VAL A 1 350 ? 15.695 -3.746 -23.5 1 93.81 350 VAL A O 1
ATOM 2790 N N . GLN A 1 351 ? 17.891 -3.352 -23.5 1 95.12 351 GLN A N 1
ATOM 2791 C CA . GLN A 1 351 ? 18.219 -4.703 -23.953 1 95.12 351 GLN A CA 1
ATOM 2792 C C . GLN A 1 351 ? 17.812 -5.742 -22.906 1 95.12 351 GLN A C 1
ATOM 2794 O O . GLN A 1 351 ? 17.453 -6.867 -23.266 1 95.12 351 GLN A O 1
ATOM 2799 N N . CYS A 1 352 ? 17.875 -5.395 -21.672 1 95.12 352 CYS A N 1
ATOM 2800 C CA . CYS A 1 352 ? 17.453 -6.309 -20.609 1 95.12 352 CYS A CA 1
ATOM 2801 C C . CYS A 1 352 ? 15.961 -6.574 -20.672 1 95.12 352 CYS A C 1
ATOM 2803 O O . CYS A 1 352 ? 15.492 -7.625 -20.219 1 95.12 352 CYS A O 1
ATOM 2805 N N . PHE A 1 353 ? 15.164 -5.633 -21.25 1 96.06 353 PHE A N 1
ATOM 2806 C CA . PHE A 1 353 ? 13.711 -5.742 -21.328 1 96.06 353 PHE A CA 1
ATOM 2807 C C . PHE A 1 353 ? 13.289 -6.375 -22.641 1 96.06 353 PHE A C 1
ATOM 2809 O O . PHE A 1 353 ? 12.156 -6.852 -22.766 1 96.06 353 PHE A O 1
ATOM 2816 N N . ALA A 1 354 ? 14.141 -6.379 -23.625 1 95.56 354 ALA A N 1
ATOM 2817 C CA . ALA A 1 354 ? 13.773 -6.645 -25.016 1 95.56 354 ALA A CA 1
ATOM 2818 C C . ALA A 1 354 ? 13.25 -8.07 -25.188 1 95.56 354 ALA A C 1
ATOM 2820 O O . ALA A 1 354 ? 12.156 -8.281 -25.719 1 95.56 354 ALA A O 1
ATOM 2821 N N . LYS A 1 355 ? 14.047 -9.016 -24.781 1 92.81 355 LYS A N 1
ATOM 2822 C CA . LYS A 1 355 ? 13.672 -10.414 -25 1 92.81 355 LYS A CA 1
ATOM 2823 C C . LYS A 1 355 ? 12.414 -10.773 -24.219 1 92.81 355 LYS A C 1
ATOM 2825 O O . LYS A 1 355 ? 11.508 -11.414 -24.75 1 92.81 355 LYS A O 1
ATOM 2830 N N . PRO A 1 356 ? 12.359 -10.438 -22.922 1 93.75 356 PRO A N 1
ATOM 2831 C CA . PRO A 1 356 ? 11.117 -10.711 -22.203 1 93.75 356 PRO A CA 1
ATOM 2832 C C . PRO A 1 356 ? 9.898 -10.086 -22.859 1 93.75 356 PRO A C 1
ATOM 2834 O O . PRO A 1 356 ? 8.836 -10.711 -22.938 1 93.75 356 PRO A O 1
ATOM 2837 N N . LEU A 1 357 ? 9.977 -8.859 -23.297 1 96.38 357 LEU A N 1
ATOM 2838 C CA . LEU A 1 357 ? 8.867 -8.18 -23.969 1 96.38 357 LEU A CA 1
ATOM 2839 C C . LEU A 1 357 ? 8.469 -8.914 -25.25 1 96.38 357 LEU A C 1
ATOM 2841 O O . LEU A 1 357 ? 7.285 -9.094 -25.516 1 96.38 357 LEU A O 1
ATOM 2845 N N . GLU A 1 358 ? 9.422 -9.281 -26.016 1 96.19 358 GLU A N 1
ATOM 2846 C CA . GLU A 1 358 ? 9.164 -10.023 -27.25 1 96.19 358 GLU A CA 1
ATOM 2847 C C . GLU A 1 358 ? 8.406 -11.32 -26.953 1 96.19 358 GLU A C 1
ATOM 2849 O O . GLU A 1 358 ? 7.48 -11.672 -27.688 1 96.19 358 GLU A O 1
ATOM 2854 N N . ARG A 1 359 ? 8.797 -11.984 -25.969 1 93.88 359 ARG A N 1
ATOM 2855 C CA . ARG A 1 359 ? 8.148 -13.242 -25.609 1 93.88 359 ARG A CA 1
ATOM 2856 C C . ARG A 1 359 ? 6.695 -13.016 -25.203 1 93.88 359 ARG A C 1
ATOM 2858 O O . ARG A 1 359 ? 5.824 -13.82 -25.531 1 93.88 359 ARG A O 1
ATOM 2865 N N . LEU A 1 360 ? 6.449 -11.969 -24.453 1 96.44 360 LEU A N 1
ATOM 2866 C CA . LEU A 1 360 ? 5.078 -11.641 -24.062 1 96.44 360 LEU A CA 1
ATOM 2867 C C . LEU A 1 360 ? 4.219 -11.375 -25.297 1 96.44 360 LEU A C 1
ATOM 2869 O O . LEU A 1 360 ? 3.088 -11.852 -25.391 1 96.44 360 LEU A O 1
ATOM 2873 N N . VAL A 1 361 ? 4.762 -10.602 -26.234 1 97.19 361 VAL A N 1
ATOM 2874 C CA . VAL A 1 361 ? 4.035 -10.242 -27.453 1 97.19 361 VAL A CA 1
ATOM 2875 C C . VAL A 1 361 ? 3.684 -11.508 -28.234 1 97.19 361 VAL A C 1
ATOM 2877 O O . VAL A 1 361 ? 2.555 -11.664 -28.703 1 97.19 361 VAL A O 1
ATOM 2880 N N . ILE A 1 362 ? 4.621 -12.391 -28.344 1 95.56 362 ILE A N 1
ATOM 2881 C CA . ILE A 1 362 ? 4.422 -13.633 -29.078 1 95.56 362 ILE A CA 1
ATOM 2882 C C . ILE A 1 362 ? 3.332 -14.461 -28.406 1 95.56 362 ILE A C 1
ATOM 2884 O O . ILE A 1 362 ? 2.49 -15.055 -29.078 1 95.56 362 ILE A O 1
ATOM 2888 N N . ALA A 1 363 ? 3.365 -14.523 -27.109 1 94.38 363 ALA A N 1
ATOM 2889 C CA . ALA A 1 363 ? 2.383 -15.305 -26.359 1 94.38 363 ALA A CA 1
ATOM 2890 C C . ALA A 1 363 ? 0.972 -14.773 -26.578 1 94.38 363 ALA A C 1
ATOM 2892 O O . ALA A 1 363 ? 0.032 -15.539 -26.781 1 94.38 363 ALA A O 1
ATOM 2893 N N . VAL A 1 364 ? 0.804 -13.477 -26.484 1 96 364 VAL A N 1
ATOM 2894 C CA . VAL A 1 364 ? -0.507 -12.859 -26.688 1 96 364 VAL A CA 1
ATOM 2895 C C . VAL A 1 364 ? -0.966 -13.07 -28.125 1 96 364 VAL A C 1
ATOM 2897 O O . VAL A 1 364 ? -2.137 -13.367 -28.375 1 96 364 VAL A O 1
ATOM 2900 N N . LYS A 1 365 ? -0.066 -12.914 -29.109 1 95 365 LYS A N 1
ATOM 2901 C CA . LYS A 1 365 ? -0.396 -13.117 -30.516 1 95 365 LYS A CA 1
ATOM 2902 C C . LYS A 1 365 ? -0.857 -14.555 -30.766 1 95 365 LYS A C 1
ATOM 2904 O O . LYS A 1 365 ? -1.731 -14.789 -31.609 1 95 365 LYS A O 1
ATOM 2909 N N . ARG A 1 366 ? -0.233 -15.461 -30.094 1 92.5 366 ARG A N 1
ATOM 2910 C CA . ARG A 1 366 ? -0.634 -16.859 -30.234 1 92.5 366 ARG A CA 1
ATOM 2911 C C . ARG A 1 366 ? -2.078 -17.062 -29.797 1 92.5 366 ARG A C 1
ATOM 2913 O O . ARG A 1 366 ? -2.85 -17.75 -30.469 1 92.5 366 ARG A O 1
ATOM 2920 N N . GLN A 1 367 ? -2.424 -16.516 -28.672 1 92.56 367 GLN A N 1
ATOM 2921 C CA . GLN A 1 367 ? -3.799 -16.609 -28.203 1 92.56 367 GLN A CA 1
ATOM 2922 C C . GLN A 1 367 ? -4.762 -15.906 -29.156 1 92.56 367 GLN A C 1
ATOM 2924 O O . GLN A 1 367 ? -5.867 -16.391 -29.406 1 92.56 367 GLN A O 1
ATOM 2929 N N . MET A 1 368 ? -4.328 -14.805 -29.625 1 92.75 368 MET A N 1
ATOM 2930 C CA . MET A 1 368 ? -5.156 -13.984 -30.516 1 92.75 368 MET A CA 1
ATOM 2931 C C . MET A 1 368 ? -5.449 -14.727 -31.812 1 92.75 368 MET A C 1
ATOM 2933 O O . MET A 1 368 ? -6.539 -14.586 -32.375 1 92.75 368 MET A O 1
ATOM 2937 N N . ASN A 1 369 ? -4.527 -15.492 -32.188 1 90.19 369 ASN A N 1
ATOM 2938 C CA . ASN A 1 369 ? -4.629 -16.109 -33.5 1 90.19 369 ASN A CA 1
ATOM 2939 C C . ASN A 1 369 ? -5.145 -17.547 -33.406 1 90.19 369 ASN A C 1
ATOM 2941 O O . ASN A 1 369 ? -5.16 -18.266 -34.406 1 90.19 369 ASN A O 1
ATOM 2945 N N . ARG A 1 370 ? -5.461 -17.984 -32.281 1 87.31 370 ARG A N 1
ATOM 2946 C CA . ARG A 1 370 ? -5.941 -19.359 -32.125 1 87.31 370 ARG A CA 1
ATOM 2947 C C . ARG A 1 370 ? -7.254 -19.562 -32.875 1 87.31 370 ARG A C 1
ATOM 2949 O O . ARG A 1 370 ? -7.52 -20.656 -33.375 1 87.31 370 ARG A O 1
ATOM 2956 N N . ASP A 1 371 ? -8.109 -18.531 -32.719 1 83.44 371 ASP A N 1
ATOM 2957 C CA . ASP A 1 371 ? -9.336 -18.562 -33.5 1 83.44 371 ASP A CA 1
ATOM 2958 C C . ASP A 1 371 ? -9.172 -17.797 -34.812 1 83.44 371 ASP A C 1
ATOM 2960 O O . ASP A 1 371 ? -8.93 -16.578 -34.812 1 83.44 371 ASP A O 1
ATOM 2964 N N . ARG A 1 372 ? -9.312 -18.453 -35.906 1 79.62 372 ARG A N 1
ATOM 2965 C CA . ARG A 1 372 ? -9.086 -17.844 -37.219 1 79.62 372 ARG A CA 1
ATOM 2966 C C . ARG A 1 372 ? -10.273 -16.984 -37.656 1 79.62 372 ARG A C 1
ATOM 2968 O O . ARG A 1 372 ? -10.148 -16.141 -38.531 1 79.62 372 ARG A O 1
ATOM 2975 N N . GLU A 1 373 ? -11.312 -17.094 -36.938 1 79.38 373 GLU A N 1
ATOM 2976 C CA . GLU A 1 373 ? -12.531 -16.438 -37.406 1 79.38 373 GLU A CA 1
ATOM 2977 C C . GLU A 1 373 ? -12.727 -15.094 -36.75 1 79.38 373 GLU A C 1
ATOM 2979 O O . GLU A 1 373 ? -13.406 -14.211 -37.281 1 79.38 373 GLU A O 1
ATOM 2984 N N . SER A 1 374 ? -12.336 -14.992 -35.531 1 83.5 374 SER A N 1
ATOM 2985 C CA . SER A 1 374 ? -12.633 -13.758 -34.812 1 83.5 374 SER A CA 1
ATOM 2986 C C . SER A 1 374 ? -11.477 -13.344 -33.906 1 83.5 374 SER A C 1
ATOM 2988 O O . SER A 1 374 ? -10.797 -14.203 -33.344 1 83.5 374 SER A O 1
ATOM 2990 N N . VAL A 1 375 ? -11.305 -12.008 -33.906 1 87.62 375 VAL A N 1
ATOM 2991 C CA . VAL A 1 375 ? -10.312 -11.422 -33.031 1 87.62 375 VAL A CA 1
ATOM 2992 C C . VAL A 1 375 ? -10.938 -11.117 -31.656 1 87.62 375 VAL A C 1
ATOM 2994 O O . VAL A 1 375 ? -12.078 -10.641 -31.594 1 87.62 375 VAL A O 1
ATOM 2997 N N . PRO A 1 376 ? -10.242 -11.508 -30.594 1 94.94 376 PRO A N 1
ATOM 2998 C CA . PRO A 1 376 ? -10.781 -11.195 -29.266 1 94.94 376 PRO A CA 1
ATOM 2999 C C . PRO A 1 376 ? -10.984 -9.7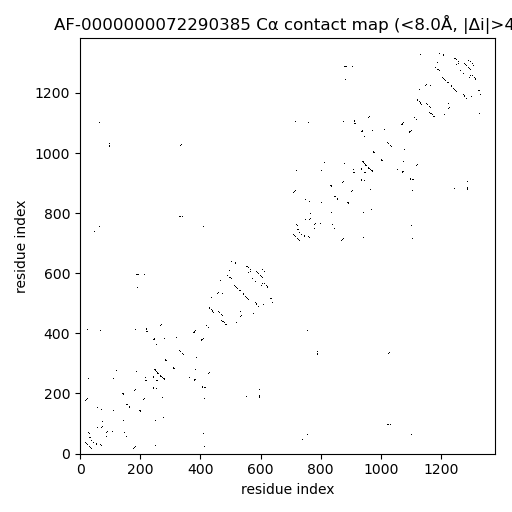03 -29.047 1 94.94 376 PRO A C 1
ATOM 3001 O O . PRO A 1 376 ? -10.453 -8.883 -29.812 1 94.94 376 PRO A O 1
ATOM 3004 N N . ASP A 1 377 ? -11.711 -9.312 -28.062 1 95.69 377 ASP A N 1
ATOM 3005 C CA . ASP A 1 377 ? -12.125 -7.934 -27.844 1 95.69 377 ASP A CA 1
ATOM 3006 C C . ASP A 1 377 ? -11.211 -7.227 -26.844 1 95.69 377 ASP A C 1
ATOM 3008 O O . ASP A 1 377 ? -10.922 -6.035 -27 1 95.69 377 ASP A O 1
ATOM 3012 N N . TYR A 1 378 ? -10.773 -8.008 -25.828 1 96.19 378 TYR A N 1
ATOM 3013 C CA . TYR A 1 378 ? -10.07 -7.387 -24.719 1 96.19 378 TYR A CA 1
ATOM 3014 C C . TYR A 1 378 ? -8.742 -8.094 -24.453 1 96.19 378 TYR A C 1
ATOM 3016 O O . TYR A 1 378 ? -8.602 -9.289 -24.734 1 96.19 378 TYR A O 1
ATOM 3024 N N . LEU A 1 379 ? -7.812 -7.391 -24 1 96.5 379 LEU A N 1
ATOM 3025 C CA . LEU A 1 379 ? -6.598 -7.895 -23.359 1 96.5 379 LEU A CA 1
ATOM 3026 C C . LEU A 1 379 ? -6.516 -7.438 -21.906 1 96.5 379 LEU A C 1
ATOM 3028 O O . LEU A 1 379 ? -6.387 -6.238 -21.641 1 96.5 379 LEU A O 1
ATOM 3032 N N . ILE A 1 380 ? -6.633 -8.352 -21 1 95.62 380 ILE A N 1
ATOM 3033 C CA . ILE A 1 380 ? -6.539 -8.055 -19.578 1 95.62 380 ILE A CA 1
ATOM 3034 C C . ILE A 1 380 ? -5.125 -8.359 -19.078 1 95.62 380 ILE A C 1
ATOM 3036 O O . ILE A 1 380 ? -4.707 -9.523 -19.062 1 95.62 380 ILE A O 1
ATOM 3040 N N . MET A 1 381 ? -4.41 -7.316 -18.672 1 93.5 381 MET A N 1
ATOM 3041 C CA . MET A 1 381 ? -3.033 -7.477 -18.219 1 93.5 381 MET A CA 1
ATOM 3042 C C . MET A 1 381 ? -2.957 -7.477 -16.703 1 93.5 381 MET A C 1
ATOM 3044 O O . MET A 1 381 ? -3.383 -6.52 -16.047 1 93.5 381 MET A O 1
ATOM 3048 N N . GLY A 1 382 ? -2.461 -8.531 -16.141 1 90.69 382 GLY A N 1
ATOM 3049 C CA . GLY A 1 382 ? -2.205 -8.656 -14.719 1 90.69 382 GLY A CA 1
ATOM 3050 C C . GLY A 1 382 ? -0.778 -9.062 -14.406 1 90.69 382 GLY A C 1
ATOM 3051 O O . GLY A 1 382 ? -0.03 -9.461 -15.297 1 90.69 382 GLY A O 1
ATOM 3052 N N . GLY A 1 383 ? -0.421 -8.883 -13.078 1 89.31 383 GLY A N 1
ATOM 3053 C CA . GLY A 1 383 ? 0.91 -9.266 -12.633 1 89.31 383 GLY A CA 1
ATOM 3054 C C . GLY A 1 383 ? 1.854 -8.086 -12.492 1 89.31 383 GLY A C 1
ATOM 3055 O O . GLY A 1 383 ? 1.677 -7.062 -13.156 1 89.31 383 GLY A O 1
ATOM 3056 N N . GLY A 1 384 ? 2.943 -8.32 -11.828 1 87 384 GLY A N 1
ATOM 3057 C CA . GLY A 1 384 ? 3.885 -7.258 -11.516 1 87 384 GLY A CA 1
ATOM 3058 C C . GLY A 1 384 ? 4.641 -6.754 -12.734 1 87 384 GLY A C 1
ATOM 3059 O O . GLY A 1 384 ? 4.984 -5.574 -12.812 1 87 384 GLY A O 1
ATOM 3060 N N . MET A 1 385 ? 4.934 -7.629 -13.68 1 91.25 385 MET A N 1
ATOM 3061 C CA . MET A 1 385 ? 5.672 -7.219 -14.875 1 91.25 385 MET A CA 1
ATOM 3062 C C . MET A 1 385 ? 4.855 -6.246 -15.711 1 91.25 385 MET A C 1
ATOM 3064 O O . MET A 1 385 ? 5.398 -5.301 -16.281 1 91.25 385 MET A O 1
ATOM 3068 N N . CYS A 1 386 ? 3.58 -6.5 -15.766 1 89.81 386 CYS A N 1
ATOM 3069 C CA . CYS A 1 386 ? 2.703 -5.652 -16.562 1 89.81 386 CYS A CA 1
ATOM 3070 C C . CYS A 1 386 ? 2.506 -4.293 -15.906 1 89.81 386 CYS A C 1
ATOM 3072 O O . CYS A 1 386 ? 2.033 -3.352 -16.547 1 89.81 386 CYS A O 1
ATOM 3074 N N . LEU A 1 387 ? 2.959 -4.176 -14.695 1 83.62 387 LEU A N 1
ATOM 3075 C CA . LEU A 1 387 ? 2.854 -2.895 -14 1 83.62 387 LEU A CA 1
ATOM 3076 C C . LEU A 1 387 ? 3.973 -1.952 -14.43 1 83.62 387 LEU A C 1
ATOM 3078 O O . LEU A 1 387 ? 3.881 -0.739 -14.234 1 83.62 387 LEU A O 1
ATOM 3082 N N . ASN A 1 388 ? 5.023 -2.557 -14.914 1 87.19 388 ASN A N 1
ATOM 3083 C CA . ASN A 1 388 ? 6.094 -1.717 -15.445 1 87.19 388 ASN A CA 1
ATOM 3084 C C . ASN A 1 388 ? 5.617 -0.881 -16.625 1 87.19 388 ASN A C 1
ATOM 3086 O O . ASN A 1 388 ? 5.066 -1.419 -17.594 1 87.19 388 ASN A O 1
ATOM 3090 N N . THR A 1 389 ? 5.855 0.362 -16.625 1 84.88 389 THR A N 1
ATOM 3091 C CA . THR A 1 389 ? 5.324 1.291 -17.609 1 84.88 389 THR A CA 1
ATOM 3092 C C . THR A 1 389 ? 5.906 1.002 -18.984 1 84.88 389 THR A C 1
ATOM 3094 O O . THR A 1 389 ? 5.215 1.128 -20 1 84.88 389 THR A O 1
ATOM 3097 N N . TYR A 1 390 ? 7.172 0.685 -19.031 1 90.5 390 TYR A N 1
ATOM 3098 C CA . TYR A 1 390 ? 7.797 0.389 -20.312 1 90.5 390 TYR A CA 1
ATOM 3099 C C . TYR A 1 390 ? 7.121 -0.799 -20.984 1 90.5 390 TYR A C 1
ATOM 3101 O O . TYR A 1 390 ? 6.82 -0.754 -22.172 1 90.5 390 TYR A O 1
ATOM 3109 N N . ILE A 1 391 ? 6.855 -1.803 -20.234 1 93 391 ILE A N 1
ATOM 3110 C CA . ILE A 1 391 ? 6.242 -3.025 -20.734 1 93 391 ILE A CA 1
ATOM 3111 C C . ILE A 1 391 ? 4.781 -2.76 -21.094 1 93 391 ILE A C 1
ATOM 3113 O O . ILE A 1 391 ? 4.324 -3.117 -22.188 1 93 391 ILE A O 1
ATOM 3117 N N . SER A 1 392 ? 4.023 -2.17 -20.234 1 89.94 392 SER A N 1
ATOM 3118 C CA . SER A 1 392 ? 2.598 -1.952 -20.453 1 89.94 392 SER A CA 1
ATOM 3119 C C . SER A 1 392 ? 2.354 -1.056 -21.656 1 89.94 392 SER A C 1
ATOM 3121 O O . SER A 1 392 ? 1.431 -1.298 -22.438 1 89.94 392 SER A O 1
ATOM 3123 N N . GLU A 1 393 ? 3.148 -0.037 -21.828 1 90.12 393 GLU A N 1
ATOM 3124 C CA . GLU A 1 393 ? 2.984 0.855 -22.969 1 90.12 393 GLU A CA 1
ATOM 3125 C C . GLU A 1 393 ? 3.338 0.15 -24.266 1 90.12 393 GLU A C 1
ATOM 3127 O O . GLU A 1 393 ? 2.693 0.372 -25.297 1 90.12 393 GLU A O 1
ATOM 3132 N N . ALA A 1 394 ? 4.367 -0.605 -24.203 1 94.81 394 ALA A N 1
ATOM 3133 C CA . ALA A 1 394 ? 4.746 -1.366 -25.391 1 94.81 394 ALA A CA 1
ATOM 3134 C C . ALA A 1 394 ? 3.633 -2.322 -25.812 1 94.81 394 ALA A C 1
ATOM 3136 O O . ALA A 1 394 ? 3.342 -2.461 -27 1 94.81 394 ALA A O 1
ATOM 3137 N N . LEU A 1 395 ? 3.031 -3.004 -24.891 1 95.56 395 LEU A N 1
ATOM 3138 C CA . LEU A 1 395 ? 1.952 -3.939 -25.172 1 95.56 395 LEU A CA 1
ATOM 3139 C C . LEU A 1 395 ? 0.722 -3.205 -25.703 1 95.56 395 LEU A C 1
ATOM 3141 O O . LEU A 1 395 ? 0.058 -3.68 -26.625 1 95.56 395 LEU A O 1
ATOM 3145 N N . ARG A 1 396 ? 0.433 -2.07 -25.141 1 94.31 396 ARG A N 1
ATOM 3146 C CA . ARG A 1 396 ? -0.694 -1.271 -25.609 1 94.31 396 ARG A CA 1
ATOM 3147 C C . ARG A 1 396 ? -0.489 -0.833 -27.047 1 94.31 396 ARG A C 1
ATOM 3149 O O . ARG A 1 396 ? -1.44 -0.791 -27.828 1 94.31 396 ARG A O 1
ATOM 3156 N N . LYS A 1 397 ? 0.68 -0.432 -27.328 1 94.56 397 LYS A N 1
ATOM 3157 C CA . LYS A 1 397 ? 1.009 -0.005 -28.688 1 94.56 397 LYS A CA 1
ATOM 3158 C C . LYS A 1 397 ? 0.92 -1.172 -29.672 1 94.56 397 LYS A C 1
ATOM 3160 O O . LYS A 1 397 ? 0.451 -1.008 -30.797 1 94.56 397 LYS A O 1
ATOM 3165 N N . GLU A 1 398 ? 1.45 -2.283 -29.234 1 96.5 398 GLU A N 1
ATOM 3166 C CA . GLU A 1 398 ? 1.469 -3.469 -30.094 1 96.5 398 GLU A CA 1
ATOM 3167 C C . GLU A 1 398 ? 0.056 -3.977 -30.359 1 96.5 398 GLU A C 1
ATOM 3169 O O . GLU A 1 398 ? -0.234 -4.473 -31.453 1 96.5 398 GLU A O 1
ATOM 3174 N N . PHE A 1 399 ? -0.782 -3.914 -29.391 1 96.38 399 PHE A N 1
ATOM 3175 C CA . PHE A 1 399 ? -2.111 -4.5 -29.5 1 96.38 399 PHE A CA 1
ATOM 3176 C C . PHE A 1 399 ? -3.186 -3.42 -29.469 1 96.38 399 PHE A C 1
ATOM 3178 O O . PHE A 1 399 ? -4.164 -3.529 -28.719 1 96.38 399 PHE A O 1
ATOM 3185 N N . ARG A 1 400 ? -3.084 -2.438 -30.219 1 92.06 400 ARG A N 1
ATOM 3186 C CA . ARG A 1 400 ? -3.982 -1.288 -30.266 1 92.06 400 ARG A CA 1
ATOM 3187 C C . ARG A 1 400 ? -5.371 -1.699 -30.75 1 92.06 400 ARG A C 1
ATOM 3189 O O . ARG A 1 400 ? -6.355 -1.001 -30.484 1 92.06 400 ARG A O 1
ATOM 3196 N N . GLN A 1 401 ? -5.465 -2.771 -31.422 1 91.44 401 GLN A N 1
ATOM 3197 C CA . GLN A 1 401 ? -6.742 -3.238 -31.938 1 91.44 401 GLN A CA 1
ATOM 3198 C C . GLN A 1 401 ? -7.609 -3.824 -30.828 1 91.44 401 GLN A C 1
ATOM 3200 O O . GLN A 1 401 ? -8.812 -4.012 -31.016 1 91.44 401 GLN A O 1
ATOM 3205 N N . LEU A 1 402 ? -7.031 -4.199 -29.719 1 93.94 402 LEU A N 1
ATOM 3206 C CA . LEU A 1 402 ? -7.754 -4.715 -28.562 1 93.94 402 LEU A CA 1
ATOM 3207 C C . LEU A 1 402 ? -8 -3.615 -27.547 1 93.94 402 LEU A C 1
ATOM 3209 O O . LEU A 1 402 ? -7.277 -2.615 -27.516 1 93.94 402 LEU A O 1
ATOM 3213 N N . LYS A 1 403 ? -9.016 -3.742 -26.797 1 93.69 403 LYS A N 1
ATOM 3214 C CA . LYS A 1 403 ? -9.164 -2.926 -25.594 1 93.69 403 LYS A CA 1
ATOM 3215 C C . LYS A 1 403 ? -8.281 -3.441 -24.453 1 93.69 403 LYS A C 1
ATOM 3217 O O . LYS A 1 403 ? -8.625 -4.418 -23.797 1 93.69 403 LYS A O 1
ATOM 3222 N N . VAL A 1 404 ? -7.27 -2.756 -24.188 1 93.25 404 VAL A N 1
ATOM 3223 C CA . VAL A 1 404 ? -6.273 -3.221 -23.219 1 93.25 404 VAL A CA 1
ATOM 3224 C C . VAL A 1 404 ? -6.605 -2.68 -21.828 1 93.25 404 VAL A C 1
ATOM 3226 O O . VAL A 1 404 ? -6.695 -1.464 -21.641 1 93.25 404 VAL A O 1
ATOM 3229 N N . CYS A 1 405 ? -6.871 -3.602 -20.891 1 89.62 405 CYS A N 1
ATOM 3230 C CA . CYS A 1 405 ? -7.141 -3.266 -19.5 1 89.62 405 CYS A CA 1
ATOM 3231 C C . CYS A 1 405 ? -6.02 -3.758 -18.594 1 89.62 405 CYS A C 1
ATOM 3233 O O . CYS A 1 405 ? -5.336 -4.73 -18.906 1 89.62 405 CYS A O 1
ATOM 3235 N N . GLN A 1 406 ? -5.812 -3.002 -17.594 1 85.25 406 GLN A N 1
ATOM 3236 C CA . GLN A 1 406 ? -4.742 -3.359 -16.672 1 85.25 406 GLN A CA 1
ATOM 3237 C C . GLN A 1 406 ? -5.246 -3.398 -15.227 1 85.25 406 GLN A C 1
ATOM 3239 O O . GLN A 1 406 ? -6.031 -2.543 -14.82 1 85.25 406 GLN A O 1
ATOM 3244 N N . LEU A 1 407 ? -5.027 -4.535 -14.57 1 80.62 407 LEU A N 1
ATOM 3245 C CA . LEU A 1 407 ? -5.289 -4.602 -13.133 1 80.62 407 LEU A CA 1
ATOM 3246 C C . LEU A 1 407 ? -4.285 -3.756 -12.359 1 80.62 407 LEU A C 1
ATOM 3248 O O . LEU A 1 407 ? -3.094 -4.07 -12.328 1 80.62 407 LEU A O 1
ATOM 3252 N N . ARG A 1 408 ? -4.832 -2.557 -12.062 1 63.16 408 ARG A N 1
ATOM 3253 C CA . ARG A 1 408 ? -3.945 -1.564 -11.461 1 63.16 408 ARG A CA 1
ATOM 3254 C C . ARG A 1 408 ? -3.875 -1.739 -9.945 1 63.16 408 ARG A C 1
ATOM 3256 O O . ARG A 1 408 ? -4.785 -2.307 -9.336 1 63.16 408 ARG A O 1
ATOM 3263 N N . HIS A 1 409 ? -2.771 -1.223 -9.078 1 57 409 HIS A N 1
ATOM 3264 C CA . HIS A 1 409 ? -2.223 -0.733 -7.816 1 57 409 HIS A CA 1
ATOM 3265 C C . HIS A 1 409 ? -2.408 -1.756 -6.699 1 57 409 HIS A C 1
ATOM 3267 O O . HIS A 1 409 ? -2.043 -1.5 -5.551 1 57 409 HIS A O 1
ATOM 3273 N N . ASN A 1 410 ? -3.088 -2.867 -7.172 1 59.94 410 ASN A N 1
ATOM 3274 C CA . ASN A 1 410 ? -2.994 -3.719 -5.992 1 59.94 410 ASN A CA 1
ATOM 3275 C C . ASN A 1 410 ? -2.402 -5.086 -6.328 1 59.94 410 ASN A C 1
ATOM 3277 O O . ASN A 1 410 ? -3.033 -5.883 -7.023 1 59.94 410 ASN A O 1
ATOM 3281 N N . LYS A 1 411 ? -1.201 -5.199 -6 1 69.31 411 LYS A N 1
ATOM 3282 C CA . LYS A 1 411 ? -0.469 -6.445 -6.211 1 69.31 411 LYS A CA 1
ATOM 3283 C C . LYS A 1 411 ? -1.183 -7.621 -5.547 1 69.31 411 LYS A C 1
ATOM 3285 O O . LYS A 1 411 ? -0.733 -8.766 -5.652 1 69.31 411 LYS A O 1
ATOM 3290 N N . ALA A 1 412 ? -2.338 -7.332 -5 1 83 412 ALA A N 1
ATOM 3291 C CA . ALA A 1 412 ? -3.018 -8.398 -4.273 1 83 412 ALA A CA 1
ATOM 3292 C C . ALA A 1 412 ? -4.09 -9.055 -5.137 1 83 412 ALA A C 1
ATOM 3294 O O . ALA A 1 412 ? -4.891 -9.852 -4.645 1 83 412 ALA A O 1
ATOM 3295 N N . HIS A 1 413 ? -4.105 -8.812 -6.414 1 87.06 413 HIS A N 1
ATOM 3296 C CA . HIS A 1 413 ? -5.203 -9.258 -7.266 1 87.06 413 HIS A CA 1
ATOM 3297 C C . HIS A 1 413 ? -5.234 -10.773 -7.375 1 87.06 413 HIS A C 1
ATOM 3299 O O . HIS A 1 413 ? -6.305 -11.375 -7.465 1 87.06 413 HIS A O 1
ATOM 3305 N N . ILE A 1 414 ? -4.039 -11.359 -7.324 1 91.94 414 ILE A N 1
ATOM 3306 C CA . ILE A 1 414 ? -4 -12.805 -7.492 1 91.94 414 ILE A CA 1
ATOM 3307 C C . ILE A 1 414 ? -4.59 -13.484 -6.262 1 91.94 414 ILE A C 1
ATOM 3309 O O . ILE A 1 414 ? -5.48 -14.328 -6.375 1 91.94 414 ILE A O 1
ATOM 3313 N N . VAL A 1 415 ? -4.102 -13.07 -5.113 1 94.75 415 VAL A N 1
ATOM 3314 C CA . VAL A 1 415 ? -4.539 -13.758 -3.904 1 94.75 415 VAL A CA 1
ATOM 3315 C C . VAL A 1 415 ? -6 -13.422 -3.613 1 94.75 415 VAL A C 1
ATOM 3317 O O . VAL A 1 415 ? -6.766 -14.273 -3.164 1 94.75 415 VAL A O 1
ATOM 3320 N N . LYS A 1 416 ? -6.414 -12.234 -3.791 1 92.81 416 LYS A N 1
ATOM 3321 C CA . LYS A 1 416 ? -7.816 -11.867 -3.611 1 92.81 416 LYS A CA 1
ATOM 3322 C C . LYS A 1 416 ? -8.703 -12.586 -4.621 1 92.81 416 LYS A C 1
ATOM 3324 O O . LYS A 1 416 ? -9.812 -13.008 -4.285 1 92.81 416 LYS A O 1
ATOM 3329 N N . GLY A 1 417 ? -8.211 -12.664 -5.848 1 93.5 417 GLY A N 1
ATOM 3330 C CA . GLY A 1 417 ? -8.938 -13.414 -6.855 1 93.5 417 GLY A CA 1
ATOM 3331 C C . GLY A 1 417 ? -9.125 -14.875 -6.492 1 93.5 417 GLY A C 1
ATOM 3332 O O . GLY A 1 417 ? -10.18 -15.461 -6.762 1 93.5 417 GLY A O 1
ATOM 3333 N N . ALA A 1 418 ? -8.109 -15.438 -5.914 1 95.06 418 ALA A N 1
ATOM 3334 C CA . ALA A 1 418 ? -8.18 -16.844 -5.516 1 95.06 418 ALA A CA 1
ATOM 3335 C C . ALA A 1 418 ? -9.281 -17.062 -4.477 1 95.06 418 ALA A C 1
ATOM 3337 O O . ALA A 1 418 ? -10.102 -17.969 -4.613 1 95.06 418 ALA A O 1
ATOM 3338 N N . VAL A 1 419 ? -9.266 -16.203 -3.443 1 94.31 419 VAL A N 1
ATOM 3339 C CA . VAL A 1 419 ? -10.242 -16.312 -2.363 1 94.31 419 VAL A CA 1
ATOM 3340 C C . VAL A 1 419 ? -11.641 -16.047 -2.906 1 94.31 419 VAL A C 1
ATOM 3342 O O . VAL A 1 419 ? -12.594 -16.766 -2.572 1 94.31 419 VAL A O 1
ATOM 3345 N N . TRP A 1 420 ? -11.758 -15.078 -3.686 1 92.69 420 TRP A N 1
ATOM 3346 C CA . TRP A 1 420 ? -13.047 -14.727 -4.273 1 92.69 420 TRP A CA 1
ATOM 3347 C C . TRP A 1 420 ? -13.578 -15.859 -5.141 1 92.69 420 TRP A C 1
ATOM 3349 O O . TRP A 1 420 ? -14.75 -16.234 -5.039 1 92.69 420 TRP A O 1
ATOM 3359 N N . LEU A 1 421 ? -12.766 -16.422 -6.027 1 91.5 421 LEU A N 1
ATOM 3360 C CA . LEU A 1 421 ? -13.172 -17.5 -6.922 1 91.5 421 LEU A CA 1
ATOM 3361 C C . LEU A 1 421 ? -13.672 -18.719 -6.133 1 91.5 421 LEU A C 1
ATOM 3363 O O . LEU A 1 421 ? -14.633 -19.375 -6.535 1 91.5 421 LEU A O 1
ATOM 3367 N N . ARG A 1 422 ? -12.938 -18.984 -5.059 1 91.38 422 ARG A N 1
ATOM 3368 C CA . ARG A 1 422 ? -13.344 -20.125 -4.234 1 91.38 422 ARG A CA 1
ATOM 3369 C C . ARG A 1 422 ? -14.719 -19.891 -3.625 1 91.38 422 ARG A C 1
ATOM 3371 O O . ARG A 1 422 ? -15.453 -20.859 -3.367 1 91.38 422 ARG A O 1
ATOM 3378 N N . SER A 1 423 ? -15.008 -18.641 -3.393 1 88.31 423 SER A N 1
ATOM 3379 C CA . SER A 1 423 ? -16.297 -18.312 -2.787 1 88.31 423 SER A CA 1
ATOM 3380 C C . SER A 1 423 ? -17.406 -18.312 -3.826 1 88.31 423 SER A C 1
ATOM 3382 O O . SER A 1 423 ? -18.594 -18.375 -3.475 1 88.31 423 SER A O 1
ATOM 3384 N N . GLN A 1 424 ? -17 -18.234 -5.082 1 82.19 424 GLN A N 1
ATOM 3385 C CA . GLN A 1 424 ? -17.984 -18.172 -6.156 1 82.19 424 GLN A CA 1
ATOM 3386 C C . GLN A 1 424 ? -18.344 -19.562 -6.652 1 82.19 424 GLN A C 1
ATOM 3388 O O . GLN A 1 424 ? -17.547 -20.5 -6.496 1 82.19 424 GLN A O 1
ATOM 3393 N N . GLN A 1 425 ? -19.531 -19.547 -7.129 1 72.25 425 GLN A N 1
ATOM 3394 C CA . GLN A 1 425 ? -19.953 -20.781 -7.773 1 72.25 425 GLN A CA 1
ATOM 3395 C C . GLN A 1 425 ? -20.016 -20.625 -9.289 1 72.25 425 GLN A C 1
ATOM 3397 O O . GLN A 1 425 ? -20.562 -19.641 -9.789 1 72.25 425 GLN A O 1
ATOM 3402 N N . ASP A 1 426 ? -19.359 -21.5 -10.07 1 77.56 426 ASP A N 1
ATOM 3403 C CA . ASP A 1 426 ? -19.516 -21.672 -11.516 1 77.56 426 ASP A CA 1
ATOM 3404 C C . ASP A 1 426 ? -19.047 -20.438 -12.273 1 77.56 426 ASP A C 1
ATOM 3406 O O . ASP A 1 426 ? -19.766 -19.906 -13.117 1 77.56 426 ASP A O 1
ATOM 3410 N N . PHE A 1 427 ? -17.953 -19.922 -12 1 89 427 PHE A N 1
ATOM 3411 C CA . PHE A 1 427 ? -17.391 -18.797 -12.727 1 89 427 PHE A CA 1
ATOM 3412 C C . PHE A 1 427 ? -16.906 -19.219 -14.109 1 89 427 PHE A C 1
ATOM 3414 O O . PHE A 1 427 ? -17.297 -18.625 -15.117 1 89 427 PHE A O 1
ATOM 3421 N N . ILE A 1 428 ? -16.047 -20.156 -14.18 1 88.75 428 ILE A N 1
ATOM 3422 C CA . ILE A 1 428 ? -15.711 -20.828 -15.438 1 88.75 428 ILE A CA 1
ATOM 3423 C C . ILE A 1 428 ? -16.562 -22.094 -15.594 1 88.75 428 ILE A C 1
ATOM 3425 O O . ILE A 1 428 ? -16.375 -23.047 -14.844 1 88.75 428 ILE A O 1
ATOM 3429 N N . THR A 1 429 ? -17.406 -22.109 -16.578 1 85.38 429 THR A N 1
ATOM 3430 C CA . THR A 1 429 ? -18.406 -23.156 -16.672 1 85.38 429 THR A CA 1
ATOM 3431 C C . THR A 1 429 ? -17.922 -24.297 -17.562 1 85.38 429 THR A C 1
ATOM 3433 O O . THR A 1 429 ? -18.344 -25.438 -17.391 1 85.38 429 THR A O 1
ATOM 3436 N N . ARG A 1 430 ? -17.062 -23.938 -18.5 1 86.94 430 ARG A N 1
ATOM 3437 C CA . ARG A 1 430 ? -16.547 -24.953 -19.406 1 86.94 430 ARG A CA 1
ATOM 3438 C C . ARG A 1 430 ? -15.078 -24.688 -19.734 1 86.94 430 ARG A C 1
ATOM 3440 O O . ARG A 1 430 ? -14.648 -23.531 -19.812 1 86.94 430 ARG A O 1
ATOM 3447 N N . ARG A 1 431 ? -14.422 -25.844 -19.891 1 88.38 431 ARG A N 1
ATOM 3448 C CA . ARG A 1 431 ? -13.016 -25.734 -20.281 1 88.38 431 ARG A CA 1
ATOM 3449 C C . ARG A 1 431 ? -12.57 -26.953 -21.078 1 88.38 431 ARG A C 1
ATOM 3451 O O . ARG A 1 431 ? -13.141 -28.031 -20.938 1 88.38 431 ARG A O 1
ATOM 3458 N N . PRO A 1 432 ? -11.586 -26.672 -21.891 1 85.38 432 PRO A N 1
ATOM 3459 C CA . PRO A 1 432 ? -11 -27.844 -22.562 1 85.38 432 PRO A CA 1
ATOM 3460 C C . PRO A 1 432 ? -10.102 -28.656 -21.625 1 85.38 432 PRO A C 1
ATOM 3462 O O . PRO A 1 432 ? -9.367 -28.094 -20.828 1 85.38 432 PRO A O 1
ATOM 3465 N N . LEU A 1 433 ? -10.172 -29.938 -21.812 1 82.94 433 LEU A N 1
ATOM 3466 C CA . LEU A 1 433 ? -9.297 -30.781 -21 1 82.94 433 LEU A CA 1
ATOM 3467 C C . LEU A 1 433 ? -7.848 -30.672 -21.453 1 82.94 433 LEU A C 1
ATOM 3469 O O . LEU A 1 433 ? -7.562 -30.703 -22.656 1 82.94 433 LEU A O 1
ATOM 3473 N N . LYS A 1 434 ? -7.062 -30.516 -20.562 1 80.12 434 LYS A N 1
ATOM 3474 C CA . LYS A 1 434 ? -5.645 -30.328 -20.844 1 80.12 434 LYS A CA 1
ATOM 3475 C C . LYS A 1 434 ? -4.973 -31.672 -21.172 1 80.12 434 LYS A C 1
ATOM 3477 O O . LYS A 1 434 ? -3.988 -31.703 -21.922 1 80.12 434 LYS A O 1
ATOM 3482 N N . TYR A 1 435 ? -5.5 -32.688 -20.547 1 84.06 435 TYR A N 1
ATOM 3483 C CA . TYR A 1 435 ? -4.895 -34.031 -20.688 1 84.06 435 TYR A CA 1
ATOM 3484 C C . TYR A 1 435 ? -5.949 -35.062 -20.984 1 84.06 435 TYR A C 1
ATOM 3486 O O . TYR A 1 435 ? -7.141 -34.844 -20.75 1 84.06 435 TYR A O 1
ATOM 3494 N N . THR A 1 436 ? -5.422 -36.094 -21.531 1 88.69 436 THR A N 1
ATOM 3495 C CA . THR A 1 436 ? -6.23 -37.281 -21.594 1 88.69 436 THR A CA 1
ATOM 3496 C C . THR A 1 436 ? -6.094 -38.094 -20.297 1 88.69 436 THR A C 1
ATOM 3498 O O . THR A 1 436 ? -4.984 -38.312 -19.812 1 88.69 436 THR A O 1
ATOM 3501 N N . ILE A 1 437 ? -7.238 -38.406 -19.797 1 87.62 437 ILE A N 1
ATOM 3502 C CA . ILE A 1 437 ? -7.27 -39.219 -18.594 1 87.62 437 ILE A CA 1
ATOM 3503 C C . ILE A 1 437 ? -7.723 -40.625 -18.922 1 87.62 437 ILE A C 1
ATOM 3505 O O . ILE A 1 437 ? -8.727 -40.812 -19.609 1 87.62 437 ILE A O 1
ATOM 3509 N N . GLY A 1 438 ? -6.895 -41.531 -18.438 1 89.81 438 GLY A N 1
ATOM 3510 C CA . GLY A 1 438 ? -7.254 -42.938 -18.703 1 89.81 438 GLY A CA 1
ATOM 3511 C C . GLY A 1 438 ? -6.977 -43.844 -17.516 1 89.81 438 GLY A C 1
ATOM 3512 O O . GLY A 1 438 ? -6.07 -43.594 -16.719 1 89.81 438 GLY A O 1
ATOM 3513 N N . VAL A 1 439 ? -7.77 -44.906 -17.406 1 88.81 439 VAL A N 1
ATOM 3514 C CA . VAL A 1 439 ? -7.578 -45.906 -16.375 1 88.81 439 VAL A CA 1
ATOM 3515 C C . VAL A 1 439 ? -6.824 -47.094 -16.953 1 88.81 439 VAL A C 1
ATOM 3517 O O . VAL A 1 439 ? -7.113 -47.562 -18.062 1 88.81 439 VAL A O 1
ATOM 3520 N N . VAL A 1 440 ? -5.805 -47.5 -16.172 1 87.62 440 VAL A N 1
ATOM 3521 C CA . VAL A 1 440 ? -5.074 -48.719 -16.578 1 87.62 440 VAL A CA 1
ATOM 3522 C C . VAL A 1 440 ? -5.906 -49.938 -16.25 1 87.62 440 VAL A C 1
ATOM 3524 O O . VAL A 1 440 ? -6.277 -50.156 -15.094 1 87.62 440 VAL A O 1
ATOM 3527 N N . THR A 1 441 ? -6.238 -50.656 -17.234 1 86.25 441 THR A N 1
ATOM 3528 C CA . THR A 1 441 ? -7.07 -51.812 -17.062 1 86.25 441 THR A CA 1
ATOM 3529 C C . THR A 1 441 ? -6.684 -52.906 -18.062 1 86.25 441 THR A C 1
ATOM 3531 O O . THR A 1 441 ? -5.754 -52.75 -18.844 1 86.25 441 THR A O 1
ATOM 3534 N N . SER A 1 442 ? -7.32 -54.062 -17.906 1 86.5 442 SER A N 1
ATOM 3535 C CA . SER A 1 442 ? -7.059 -55.188 -18.828 1 86.5 442 SER A CA 1
ATOM 3536 C C . SER A 1 442 ? -8.172 -55.312 -19.859 1 86.5 442 SER A C 1
ATOM 3538 O O . SER A 1 442 ? -9.352 -55.156 -19.531 1 86.5 442 SER A O 1
ATOM 3540 N N . LYS A 1 443 ? -7.754 -55.531 -21 1 87.75 443 LYS A N 1
ATOM 3541 C CA . LYS A 1 443 ? -8.695 -55.781 -22.094 1 87.75 443 LYS A CA 1
ATOM 3542 C C . LYS A 1 443 ? -8.516 -57.188 -22.672 1 87.75 443 LYS A C 1
ATOM 3544 O O . LYS A 1 443 ? -7.383 -57.625 -22.891 1 87.75 443 LYS A O 1
ATOM 3549 N N . GLU A 1 444 ? -9.641 -57.812 -22.875 1 87.94 444 GLU A N 1
ATOM 3550 C CA . GLU A 1 444 ? -9.602 -59.156 -23.469 1 87.94 444 GLU A CA 1
ATOM 3551 C C . GLU A 1 444 ? -9.109 -59.094 -24.922 1 87.94 444 GLU A C 1
ATOM 3553 O O . GLU A 1 444 ? -9.5 -58.188 -25.672 1 87.94 444 GLU A O 1
ATOM 3558 N N . VAL A 1 445 ? -8.273 -60.062 -25.234 1 92.38 445 VAL A N 1
ATOM 3559 C CA . VAL A 1 445 ? -7.766 -60.156 -26.609 1 92.38 445 VAL A CA 1
ATOM 3560 C C . VAL A 1 445 ? -8.781 -60.875 -27.484 1 92.38 445 VAL A C 1
ATOM 3562 O O . VAL A 1 445 ? -8.531 -62 -27.922 1 92.38 445 VAL A O 1
ATOM 3565 N N . ASP A 1 446 ? -9.812 -60.188 -27.781 1 89.5 446 ASP A N 1
ATOM 3566 C CA . ASP A 1 446 ? -10.82 -60.719 -28.703 1 89.5 446 ASP A CA 1
ATOM 3567 C C . ASP A 1 446 ? -10.484 -60.375 -30.141 1 89.5 446 ASP A C 1
ATOM 3569 O O . ASP A 1 446 ? -9.383 -59.938 -30.438 1 89.5 446 ASP A O 1
ATOM 3573 N N . PHE A 1 447 ? -11.445 -60.625 -31.031 1 89 447 PHE A N 1
ATOM 3574 C CA . PHE A 1 447 ? -11.203 -60.438 -32.438 1 89 447 PHE A CA 1
ATOM 3575 C C . PHE A 1 447 ? -10.867 -58.969 -32.75 1 89 447 PHE A C 1
ATOM 3577 O O . PHE A 1 447 ? -10.008 -58.688 -33.562 1 89 447 PHE A O 1
ATOM 3584 N N . SER A 1 448 ? -11.523 -58.156 -31.969 1 87.38 448 SER A N 1
ATOM 3585 C CA . SER A 1 448 ? -11.344 -56.719 -32.219 1 87.38 448 SER A CA 1
ATOM 3586 C C . SER A 1 448 ? -9.969 -56.25 -31.734 1 87.38 448 SER A C 1
ATOM 3588 O O . SER A 1 448 ? -9.422 -55.281 -32.281 1 87.38 448 SER A O 1
ATOM 3590 N N . VAL A 1 449 ? -9.398 -56.844 -30.797 1 90.88 449 VAL A N 1
ATOM 3591 C CA . VAL A 1 449 ? -8.109 -56.438 -30.234 1 90.88 449 VAL A CA 1
ATOM 3592 C C . VAL A 1 449 ? -6.98 -57.188 -30.969 1 90.88 449 VAL A C 1
ATOM 3594 O O . VAL A 1 449 ? -5.879 -56.656 -31.109 1 90.88 449 VAL A O 1
ATOM 3597 N N . ARG A 1 450 ? -7.223 -58.375 -31.438 1 89.88 450 ARG A N 1
ATOM 3598 C CA . ARG A 1 450 ? -6.219 -59.188 -32.094 1 89.88 450 ARG A CA 1
ATOM 3599 C C . ARG A 1 450 ? -5.684 -58.5 -33.344 1 89.88 450 ARG A C 1
ATOM 3601 O O . ARG A 1 450 ? -4.535 -58.719 -33.75 1 89.88 450 ARG A O 1
ATOM 3608 N N . ARG A 1 451 ? -6.578 -57.75 -33.906 1 88.62 451 ARG A N 1
ATOM 3609 C CA . ARG A 1 451 ? -6.191 -57.062 -35.125 1 88.62 451 ARG A CA 1
ATOM 3610 C C . ARG A 1 451 ? -5.016 -56.125 -34.875 1 88.62 451 ARG A C 1
ATOM 3612 O O . ARG A 1 451 ? -4.328 -55.719 -35.844 1 88.62 451 ARG A O 1
ATOM 3619 N N . PHE A 1 452 ? -4.816 -55.781 -33.688 1 90.62 452 PHE A N 1
ATOM 3620 C CA . PHE A 1 452 ? -3.75 -54.812 -33.406 1 90.62 452 PHE A CA 1
ATOM 3621 C C . PHE A 1 452 ? -2.467 -55.562 -33.031 1 90.62 452 PHE A C 1
ATOM 3623 O O . PHE A 1 452 ? -1.462 -54.938 -32.688 1 90.62 452 PHE A O 1
ATOM 3630 N N . SER A 1 453 ? -2.506 -56.875 -33.062 1 88.88 453 SER A N 1
ATOM 3631 C CA . SER A 1 453 ? -1.315 -57.656 -32.781 1 88.88 453 SER A CA 1
ATOM 3632 C C . SER A 1 453 ? -0.173 -57.312 -33.719 1 88.88 453 SER A C 1
ATOM 3634 O O . SER A 1 453 ? -0.377 -57.219 -34.938 1 88.88 453 SER A O 1
ATOM 3636 N N . GLY A 1 454 ? 1.054 -57.188 -33.219 1 84.56 454 GLY A N 1
ATOM 3637 C CA . GLY A 1 454 ? 2.207 -56.812 -34 1 84.56 454 GLY A CA 1
ATOM 3638 C C . GLY A 1 454 ? 2.385 -55.312 -34.156 1 84.56 454 GLY A C 1
ATOM 3639 O O . GLY A 1 454 ? 3.502 -54.812 -34.344 1 84.56 454 GLY A O 1
ATOM 3640 N N . LYS A 1 455 ? 1.29 -54.594 -34.094 1 86.19 455 LYS A N 1
ATOM 3641 C CA . LYS A 1 455 ? 1.322 -53.156 -34.219 1 86.19 455 LYS A CA 1
ATOM 3642 C C . LYS A 1 455 ? 1.213 -52.469 -32.844 1 86.19 455 LYS A C 1
ATOM 3644 O O . LYS A 1 455 ? 2.143 -51.812 -32.406 1 86.19 455 LYS A O 1
ATOM 3649 N N . GLY A 1 456 ? 0.172 -52.781 -32.25 1 88.94 456 GLY A N 1
ATOM 3650 C CA . GLY A 1 456 ? -0.104 -52.188 -30.938 1 88.94 456 GLY A CA 1
ATOM 3651 C C . GLY A 1 456 ? 0.562 -52.906 -29.797 1 88.94 456 GLY A C 1
ATOM 3652 O O . GLY A 1 456 ? 0.999 -52.281 -28.828 1 88.94 456 GLY A O 1
ATOM 3653 N N . TYR A 1 457 ? 0.598 -54.156 -29.875 1 90.69 457 TYR A N 1
ATOM 3654 C CA . TYR A 1 457 ? 1.178 -54.969 -28.812 1 90.69 457 TYR A CA 1
ATOM 3655 C C . TYR A 1 457 ? 1.83 -56.219 -29.391 1 90.69 457 TYR A C 1
ATOM 3657 O O . TYR A 1 457 ? 1.666 -56.531 -30.578 1 90.69 457 TYR A O 1
ATOM 3665 N N . ARG A 1 458 ? 2.619 -56.844 -28.547 1 91.62 458 ARG A N 1
ATOM 3666 C CA . ARG A 1 458 ? 3.305 -58.094 -28.906 1 91.62 458 ARG A CA 1
ATOM 3667 C C . ARG A 1 458 ? 2.711 -59.281 -28.156 1 91.62 458 ARG A C 1
ATOM 3669 O O . ARG A 1 458 ? 1.985 -59.094 -27.172 1 91.62 458 ARG A O 1
ATOM 3676 N N . SER A 1 459 ? 2.949 -60.438 -28.656 1 87.62 459 SER A N 1
ATOM 3677 C CA . SER A 1 459 ? 2.441 -61.656 -28.016 1 87.62 459 SER A CA 1
ATOM 3678 C C . SER A 1 459 ? 2.918 -61.75 -26.562 1 87.62 459 SER A C 1
ATOM 3680 O O . SER A 1 459 ? 2.188 -62.219 -25.688 1 87.62 459 SER A O 1
ATOM 3682 N N . GLU A 1 460 ? 4.07 -61.219 -26.312 1 88.69 460 GLU A N 1
ATOM 3683 C CA . GLU A 1 460 ? 4.648 -61.281 -24.969 1 88.69 460 GLU A CA 1
ATOM 3684 C C . GLU A 1 460 ? 3.947 -60.312 -24.031 1 88.69 460 GLU A C 1
ATOM 3686 O O . GLU A 1 460 ? 4.062 -60.438 -22.797 1 88.69 460 GLU A O 1
ATOM 3691 N N . ASP A 1 461 ? 3.217 -59.438 -24.656 1 90.81 461 ASP A N 1
ATOM 3692 C CA . ASP A 1 461 ? 2.549 -58.438 -23.844 1 90.81 461 ASP A CA 1
ATOM 3693 C C . ASP A 1 461 ? 1.222 -58.938 -23.297 1 90.81 461 ASP A C 1
ATOM 3695 O O . ASP A 1 461 ? 0.591 -58.312 -22.453 1 90.81 461 ASP A O 1
ATOM 3699 N N . THR A 1 462 ? 0.812 -60.031 -23.734 1 90.62 462 THR A N 1
ATOM 3700 C CA . THR A 1 462 ? -0.47 -60.594 -23.312 1 90.62 462 THR A CA 1
ATOM 3701 C C . THR A 1 462 ? -0.279 -61.562 -22.156 1 90.62 462 THR A C 1
ATOM 3703 O O . THR A 1 462 ? 0.83 -62.062 -21.938 1 90.62 462 THR A O 1
ATOM 3706 N N . TRP A 1 463 ? -1.309 -61.75 -21.406 1 86.88 463 TRP A N 1
ATOM 3707 C CA . TRP A 1 463 ? -1.3 -62.75 -20.328 1 86.88 463 TRP A CA 1
ATOM 3708 C C . TRP A 1 463 ? -2.6 -63.562 -20.312 1 86.88 463 TRP A C 1
ATOM 3710 O O . TRP A 1 463 ? -3.641 -63.062 -20.766 1 86.88 463 TRP A O 1
ATOM 3720 N N . LYS A 1 464 ? -2.541 -64.75 -19.844 1 85 464 LYS A N 1
ATOM 3721 C CA . LYS A 1 464 ? -3.707 -65.625 -19.766 1 85 464 LYS A CA 1
ATOM 3722 C C . LYS A 1 464 ? -4.277 -65.625 -18.359 1 85 464 LYS A C 1
ATOM 3724 O O . LYS A 1 464 ? -3.543 -65.875 -17.391 1 85 464 LYS A O 1
ATOM 3729 N N . ASN A 1 465 ? -5.543 -65.312 -18.312 1 77.44 465 ASN A N 1
ATOM 3730 C CA . ASN A 1 465 ? -6.227 -65.438 -17.031 1 77.44 465 ASN A CA 1
ATOM 3731 C C . ASN A 1 465 ? -6.59 -66.875 -16.734 1 77.44 465 ASN A C 1
ATOM 3733 O O . ASN A 1 465 ? -7.285 -67.5 -17.516 1 77.44 465 ASN A O 1
ATOM 3737 N N . GLN A 1 466 ? -6.184 -67.312 -15.586 1 71.75 466 GLN A N 1
ATOM 3738 C CA . GLN A 1 466 ? -6.387 -68.75 -15.227 1 71.75 466 GLN A CA 1
ATOM 3739 C C . GLN A 1 466 ? -7.852 -69 -14.891 1 71.75 466 GLN A C 1
ATOM 3741 O O . GLN A 1 466 ? -8.328 -70.125 -15.031 1 71.75 466 GLN A O 1
ATOM 3746 N N . ARG A 1 467 ? -8.5 -68 -14.633 1 68.25 467 ARG A N 1
ATOM 3747 C CA . ARG A 1 467 ? -9.875 -68.188 -14.188 1 68.25 467 ARG A CA 1
ATOM 3748 C C . ARG A 1 467 ? -10.82 -68.375 -15.375 1 68.25 467 ARG A C 1
ATOM 3750 O O . ARG A 1 467 ? -11.695 -69.25 -15.344 1 68.25 467 ARG A O 1
ATOM 3757 N N . ASP A 1 468 ? -10.656 -67.625 -16.344 1 74.31 468 ASP A N 1
ATOM 3758 C CA . ASP A 1 468 ? -11.586 -67.688 -17.469 1 74.31 468 ASP A CA 1
ATOM 3759 C C . ASP A 1 468 ? -10.898 -68.25 -18.703 1 74.31 468 ASP A C 1
ATOM 3761 O O . ASP A 1 468 ? -11.555 -68.562 -19.703 1 74.31 468 ASP A O 1
ATOM 3765 N N . GLY A 1 469 ? -9.586 -68.438 -18.594 1 77.69 469 GLY A N 1
ATOM 3766 C CA . GLY A 1 469 ? -8.82 -69.062 -19.672 1 77.69 469 GLY A CA 1
ATOM 3767 C C . GLY A 1 469 ? -8.609 -68.125 -20.859 1 77.69 469 GLY A C 1
ATOM 3768 O O . GLY A 1 469 ? -8.07 -68.5 -21.891 1 77.69 469 GLY A O 1
ATOM 3769 N N . LYS A 1 470 ? -9.016 -66.938 -20.672 1 83.5 470 LYS A N 1
ATOM 3770 C CA . LYS A 1 470 ? -8.906 -66 -21.781 1 83.5 470 LYS A CA 1
ATOM 3771 C C . LYS A 1 470 ? -7.609 -65.188 -21.688 1 83.5 470 LYS A C 1
ATOM 3773 O O . LYS A 1 470 ? -6.949 -65.188 -20.641 1 83.5 470 LYS A O 1
ATOM 3778 N N . HIS A 1 471 ? -7.211 -64.625 -22.875 1 88.69 471 HIS A N 1
ATOM 3779 C CA . HIS A 1 471 ? -6.023 -63.812 -22.922 1 88.69 471 HIS A CA 1
ATOM 3780 C C . HIS A 1 471 ? -6.387 -62.344 -22.766 1 88.69 471 HIS A C 1
ATOM 3782 O O . HIS A 1 471 ? -7.402 -61.875 -23.281 1 88.69 471 HIS A O 1
ATOM 3788 N N . TYR A 1 472 ? -5.547 -61.719 -21.953 1 89.5 472 TYR A N 1
ATOM 3789 C CA . TYR A 1 472 ? -5.777 -60.312 -21.703 1 89.5 472 TYR A CA 1
ATOM 3790 C C . TYR A 1 472 ? -4.523 -59.5 -22 1 89.5 472 TYR A C 1
ATOM 3792 O O . TYR A 1 472 ? -3.416 -60.031 -22.047 1 89.5 472 TYR A O 1
ATOM 3800 N N . ILE A 1 473 ? -4.703 -58.25 -22.281 1 89.81 473 ILE A N 1
ATOM 3801 C CA . ILE A 1 473 ? -3.627 -57.281 -22.438 1 89.81 473 ILE A CA 1
ATOM 3802 C C . ILE A 1 473 ? -3.953 -56 -21.625 1 89.81 473 ILE A C 1
ATOM 3804 O O . ILE A 1 473 ? -5.125 -55.688 -21.438 1 89.81 473 ILE A O 1
ATOM 3808 N N . SER A 1 474 ? -2.863 -55.406 -21.109 1 89.38 474 SER A N 1
ATOM 3809 C CA . SER A 1 474 ? -3.039 -54.156 -20.359 1 89.38 474 SER A CA 1
ATOM 3810 C C . SER A 1 474 ? -3.205 -52.969 -21.281 1 89.38 474 SER A C 1
ATOM 3812 O O . SER A 1 474 ? -2.477 -52.812 -22.266 1 89.38 474 SER A O 1
ATOM 3814 N N . VAL A 1 475 ? -4.195 -52.156 -21 1 91.31 475 VAL A N 1
ATOM 3815 C CA . VAL A 1 475 ? -4.453 -50.969 -21.797 1 91.31 475 VAL A CA 1
ATOM 3816 C C . VAL A 1 475 ? -4.734 -49.781 -20.859 1 91.31 475 VAL A C 1
ATOM 3818 O O . VAL A 1 475 ? -5.016 -49.969 -19.672 1 91.31 475 VAL A O 1
ATOM 3821 N N . VAL A 1 476 ? -4.512 -48.625 -21.359 1 93.06 476 VAL A N 1
ATOM 3822 C CA . VAL A 1 476 ? -5.047 -47.406 -20.734 1 93.06 476 VAL A CA 1
ATOM 3823 C C . VAL A 1 476 ? -6.34 -47 -21.438 1 93.06 476 VAL A C 1
ATOM 3825 O O . VAL A 1 476 ? -6.309 -46.469 -22.547 1 93.06 476 VAL A O 1
ATOM 3828 N N . TYR A 1 477 ? -7.422 -47.25 -20.766 1 90.62 477 TYR A N 1
ATOM 3829 C CA . TYR A 1 477 ? -8.727 -46.906 -21.328 1 90.62 477 TYR A CA 1
ATOM 3830 C C . TYR A 1 477 ? -9.055 -45.438 -21.031 1 90.62 477 TYR A C 1
ATOM 3832 O O . TYR A 1 477 ? -9.047 -45 -19.875 1 90.62 477 TYR A O 1
ATOM 3840 N N . PHE A 1 478 ? -9.383 -44.719 -22.109 1 90.44 478 PHE A N 1
ATOM 3841 C CA . PHE A 1 478 ? -9.578 -43.281 -21.969 1 90.44 478 PHE A CA 1
ATOM 3842 C C . PHE A 1 478 ? -10.914 -42.969 -21.297 1 90.44 478 PHE A C 1
ATOM 3844 O O . PHE A 1 478 ? -11.961 -43.438 -21.766 1 90.44 478 PHE A O 1
ATOM 3851 N N . LEU A 1 479 ? -10.805 -42.25 -20.203 1 86.69 479 LEU A N 1
ATOM 3852 C CA . LEU A 1 479 ? -12 -41.75 -19.547 1 86.69 479 LEU A CA 1
ATOM 3853 C C . LEU A 1 479 ? -12.414 -40.406 -20.125 1 86.69 479 LEU A C 1
ATOM 3855 O O . LEU A 1 479 ? -13.609 -40.094 -20.219 1 86.69 479 LEU A O 1
ATOM 3859 N N . ALA A 1 480 ? -11.461 -39.656 -20.406 1 87.19 480 ALA A N 1
ATOM 3860 C CA . ALA A 1 480 ? -11.617 -38.344 -21 1 87.19 480 ALA A CA 1
ATOM 3861 C C . ALA A 1 480 ? -10.445 -38.031 -21.938 1 87.19 480 ALA A C 1
ATOM 3863 O O . ALA A 1 480 ? -9.312 -38.438 -21.672 1 87.19 480 ALA A O 1
ATOM 3864 N N . LYS A 1 481 ? -10.766 -37.281 -22.984 1 88.5 481 LYS A N 1
ATOM 3865 C CA . LYS A 1 481 ? -9.758 -37.031 -24.016 1 88.5 481 LYS A CA 1
ATOM 3866 C C . LYS A 1 481 ? -9.336 -35.562 -24 1 88.5 481 LYS A C 1
ATOM 3868 O O . LYS A 1 481 ? -10.172 -34.656 -23.797 1 88.5 481 LYS A O 1
ATOM 3873 N N . LYS A 1 482 ? -8.109 -35.406 -24.188 1 87.75 482 LYS A N 1
ATOM 3874 C CA . LYS A 1 482 ? -7.547 -34.062 -24.266 1 87.75 482 LYS A CA 1
ATOM 3875 C C . LYS A 1 482 ? -8.273 -33.219 -25.312 1 87.75 482 LYS A C 1
ATOM 3877 O O . LYS A 1 482 ? -8.57 -33.719 -26.406 1 87.75 482 LYS A O 1
ATOM 3882 N N . GLY A 1 483 ? -8.547 -31.938 -24.984 1 82.62 483 GLY A N 1
ATOM 3883 C CA . GLY A 1 483 ? -9.18 -31.016 -25.922 1 82.62 483 GLY A CA 1
ATOM 3884 C C . GLY A 1 483 ? -10.695 -31 -25.812 1 82.62 483 GLY A C 1
ATOM 3885 O O . GLY A 1 483 ? -11.344 -30.062 -26.281 1 82.62 483 GLY A O 1
ATOM 3886 N N . GLN A 1 484 ? -11.234 -32.031 -25.203 1 81.81 484 GLN A N 1
ATOM 3887 C CA . GLN A 1 484 ? -12.68 -32.094 -25 1 81.81 484 GLN A CA 1
ATOM 3888 C C . GLN A 1 484 ? -13.156 -31 -24.047 1 81.81 484 GLN A C 1
ATOM 3890 O O . GLN A 1 484 ? -12.547 -30.766 -23 1 81.81 484 GLN A O 1
ATOM 3895 N N . LEU A 1 485 ? -14.211 -30.297 -24.5 1 80.94 485 LEU A N 1
ATOM 3896 C CA . LEU A 1 485 ? -14.797 -29.281 -23.641 1 80.94 485 LEU A CA 1
ATOM 3897 C C . LEU A 1 485 ? -15.688 -29.906 -22.578 1 80.94 485 LEU A C 1
ATOM 3899 O O . LEU A 1 485 ? -16.594 -30.688 -22.891 1 80.94 485 LEU A O 1
ATOM 3903 N N . VAL A 1 486 ? -15.352 -29.547 -21.375 1 79.31 486 VAL A N 1
ATOM 3904 C CA . VAL A 1 486 ? -16.109 -30.156 -20.297 1 79.31 486 VAL A CA 1
ATOM 3905 C C . VAL A 1 486 ? -16.641 -29.078 -19.344 1 79.31 486 VAL A C 1
ATOM 3907 O O . VAL A 1 486 ? -16.047 -28.016 -19.219 1 79.31 486 VAL A O 1
ATOM 3910 N N . ASP A 1 487 ? -17.719 -29.297 -18.75 1 73.62 487 ASP A N 1
ATOM 3911 C CA . ASP A 1 487 ? -18.312 -28.375 -17.797 1 73.62 487 ASP A CA 1
ATOM 3912 C C . ASP A 1 487 ? -17.594 -28.422 -16.453 1 73.62 487 ASP A C 1
ATOM 3914 O O . ASP A 1 487 ? -17.141 -29.484 -16.031 1 73.62 487 ASP A O 1
ATOM 3918 N N . SER A 1 488 ? -17.203 -27.156 -15.828 1 62 488 SER A N 1
ATOM 3919 C CA . SER A 1 488 ? -16.375 -26.953 -14.641 1 62 488 SER A CA 1
ATOM 3920 C C . SER A 1 488 ? -17.031 -27.578 -13.406 1 62 488 SER A C 1
ATOM 3922 O O . SER A 1 488 ? -16.328 -28 -12.484 1 62 488 SER A O 1
ATOM 3924 N N . SER A 1 489 ? -17.75 -28.438 -13.227 1 57.5 489 SER A N 1
ATOM 3925 C CA . SER A 1 489 ? -18.344 -29.141 -12.086 1 57.5 489 SER A CA 1
ATOM 3926 C C . SER A 1 489 ? -18.891 -30.5 -12.492 1 57.5 489 SER A C 1
ATOM 3928 O O . SER A 1 489 ? -19.516 -31.188 -11.688 1 57.5 489 SER A O 1
ATOM 3930 N N . TYR A 1 490 ? -18.375 -30.781 -13.68 1 56.97 490 TYR A N 1
ATOM 3931 C CA . TYR A 1 490 ? -18.969 -32.062 -14.094 1 56.97 490 TYR A CA 1
ATOM 3932 C C . TYR A 1 490 ? -17.906 -33.125 -14.18 1 56.97 490 TYR A C 1
ATOM 3934 O O . TYR A 1 490 ? -16.781 -32.875 -14.586 1 56.97 490 TYR A O 1
ATOM 3942 N N . LYS A 1 491 ? -18.297 -34.125 -13.625 1 65.06 491 LYS A N 1
ATOM 3943 C CA . LYS A 1 491 ? -17.547 -35.375 -13.719 1 65.06 491 LYS A CA 1
ATOM 3944 C C . LYS A 1 491 ? -17.531 -35.906 -15.148 1 65.06 491 LYS A C 1
ATOM 3946 O O . LYS A 1 491 ? -18.562 -35.875 -15.844 1 65.06 491 LYS A O 1
ATOM 3951 N N . VAL A 1 492 ? -16.297 -36 -15.602 1 68.5 492 VAL A N 1
ATOM 3952 C CA . VAL A 1 492 ? -16.172 -36.5 -16.969 1 68.5 492 VAL A CA 1
ATOM 3953 C C . VAL A 1 492 ? -15.727 -37.969 -16.969 1 68.5 492 VAL A C 1
ATOM 3955 O O . VAL A 1 492 ? -14.828 -38.344 -16.203 1 68.5 492 VAL A O 1
ATOM 3958 N N . THR A 1 493 ? -16.609 -38.719 -17.594 1 73.44 493 THR A N 1
ATOM 3959 C CA . THR A 1 493 ? -16.234 -40.125 -17.797 1 73.44 493 THR A CA 1
ATOM 3960 C C . THR A 1 493 ? -16.797 -40.625 -19.125 1 73.44 493 THR A C 1
ATOM 3962 O O . THR A 1 493 ? -17.781 -40.125 -19.625 1 73.44 493 THR A O 1
ATOM 3965 N N . SER A 1 494 ? -15.969 -41.406 -19.766 1 63.84 494 SER A N 1
ATOM 3966 C CA . SER A 1 494 ? -16.5 -42.125 -20.922 1 63.84 494 SER A CA 1
ATOM 3967 C C . SER A 1 494 ? -17.25 -43.375 -20.5 1 63.84 494 SER A C 1
ATOM 3969 O O . SER A 1 494 ? -17.828 -44.094 -21.344 1 63.84 494 SER A O 1
ATOM 3971 N N . GLU A 1 495 ? -17.281 -43.531 -19.203 1 67.69 495 GLU A N 1
ATOM 3972 C CA . GLU A 1 495 ? -17.859 -44.781 -18.703 1 67.69 495 GLU A CA 1
ATOM 3973 C C . GLU A 1 495 ? -19.281 -44.594 -18.219 1 67.69 495 GLU A C 1
ATOM 3975 O O . GLU A 1 495 ? -19.609 -43.562 -17.625 1 67.69 495 GLU A O 1
ATOM 3980 N N . GLY A 1 496 ? -20.188 -45.406 -18.766 1 63.91 496 GLY A N 1
ATOM 3981 C CA . GLY A 1 496 ? -21.531 -45.5 -18.219 1 63.91 496 GLY A CA 1
ATOM 3982 C C . GLY A 1 496 ? -21.812 -46.844 -17.562 1 63.91 496 GLY A C 1
ATOM 3983 O O . GLY A 1 496 ? -20.906 -47.625 -17.312 1 63.91 496 GLY A O 1
ATOM 3984 N N . PHE A 1 497 ? -23.047 -46.969 -17.188 1 64.06 497 PHE A N 1
ATOM 3985 C CA . PHE A 1 497 ? -23.469 -48.219 -16.547 1 64.06 497 PHE A CA 1
ATOM 3986 C C . PHE A 1 497 ? -23.109 -49.406 -17.391 1 64.06 497 PHE A C 1
ATOM 3988 O O . PHE A 1 497 ? -22.656 -50.438 -16.875 1 64.06 497 PHE A O 1
ATOM 3995 N N . LYS A 1 498 ? -23.219 -49.281 -18.688 1 62.22 498 LYS A N 1
ATOM 3996 C CA . LYS A 1 498 ? -22.969 -50.406 -19.609 1 62.22 498 LYS A CA 1
ATOM 3997 C C . LYS A 1 498 ? -21.484 -50.719 -19.688 1 62.22 498 LYS A C 1
ATOM 3999 O O . LYS A 1 498 ? -21.094 -51.844 -19.875 1 62.22 498 LYS A O 1
ATOM 4004 N N . ASP A 1 499 ? -20.703 -49.656 -19.422 1 70.38 499 ASP A N 1
ATOM 4005 C CA . ASP A 1 499 ? -19.266 -49.812 -19.562 1 70.38 499 ASP A CA 1
ATOM 4006 C C . ASP A 1 499 ? -18.578 -49.875 -18.203 1 70.38 499 ASP A C 1
ATOM 4008 O O . ASP A 1 499 ? -17.375 -49.656 -18.094 1 70.38 499 ASP A O 1
ATOM 4012 N N . ALA A 1 500 ? -19.422 -50.094 -17.25 1 77.31 500 ALA A N 1
ATOM 4013 C CA . ALA A 1 500 ? -18.875 -50.094 -15.898 1 77.31 500 ALA A CA 1
ATOM 4014 C C . ALA A 1 500 ? -17.891 -51.25 -15.688 1 77.31 500 ALA A C 1
ATOM 4016 O O . ALA A 1 500 ? -18.078 -52.312 -16.234 1 77.31 500 ALA A O 1
ATOM 4017 N N . ARG A 1 501 ? -16.953 -50.906 -15.031 1 78.19 501 ARG A N 1
ATOM 4018 C CA . ARG A 1 501 ? -15.969 -51.938 -14.656 1 78.19 501 ARG A CA 1
ATOM 4019 C C . ARG A 1 501 ? -16.516 -52.844 -13.555 1 78.19 501 ARG A C 1
ATOM 4021 O O . ARG A 1 501 ? -17.438 -52.469 -12.828 1 78.19 501 ARG A O 1
ATOM 4028 N N . LEU A 1 502 ? -15.898 -53.969 -13.555 1 76 502 LEU A N 1
ATOM 4029 C CA . LEU A 1 502 ? -16.391 -54.938 -12.594 1 76 502 LEU A CA 1
ATOM 4030 C C . LEU A 1 502 ? -15.297 -55.344 -11.602 1 76 502 LEU A C 1
ATOM 4032 O O . LEU A 1 502 ? -14.133 -55.5 -11.984 1 76 502 LEU A O 1
ATOM 4036 N N . ARG A 1 503 ? -15.688 -55.344 -10.406 1 75.44 503 ARG A N 1
ATOM 4037 C CA . ARG A 1 503 ? -14.891 -55.969 -9.344 1 75.44 503 ARG A CA 1
ATOM 4038 C C . ARG A 1 503 ? -15.68 -57.062 -8.633 1 75.44 503 ARG A C 1
ATOM 4040 O O . ARG A 1 503 ? -16.906 -57 -8.594 1 75.44 503 ARG A O 1
ATOM 4047 N N . TYR A 1 504 ? -14.867 -58.094 -8.227 1 69.75 504 TYR A N 1
ATOM 4048 C CA . TYR A 1 504 ? -15.531 -59.188 -7.562 1 69.75 504 TYR A CA 1
ATOM 4049 C C . TYR A 1 504 ? -15 -59.406 -6.148 1 69.75 504 TYR A C 1
ATOM 4051 O O . TYR A 1 504 ? -13.82 -59.156 -5.887 1 69.75 504 TYR A O 1
ATOM 4059 N N . SER A 1 505 ? -15.828 -59.688 -5.27 1 66.38 505 SER A N 1
ATOM 4060 C CA . SER A 1 505 ? -15.43 -60.062 -3.914 1 66.38 505 SER A CA 1
ATOM 4061 C C . SER A 1 505 ? -16.094 -61.375 -3.488 1 66.38 505 SER A C 1
ATOM 4063 O O . SER A 1 505 ? -17.281 -61.594 -3.738 1 66.38 505 SER A O 1
ATOM 4065 N N . THR A 1 506 ? -15.156 -62.438 -3.096 1 59.56 506 THR A N 1
ATOM 4066 C CA . THR A 1 506 ? -15.695 -63.719 -2.66 1 59.56 506 THR A CA 1
ATOM 4067 C C . THR A 1 506 ? -16.094 -63.656 -1.188 1 59.56 506 THR A C 1
ATOM 4069 O O . THR A 1 506 ? -16.734 -64.562 -0.678 1 59.56 506 THR A O 1
ATOM 4072 N N . SER A 1 507 ? -15.414 -62.812 -0.314 1 53.28 507 SER A N 1
ATOM 4073 C CA . SER A 1 507 ? -15.703 -62.906 1.113 1 53.28 507 SER A CA 1
ATOM 4074 C C . SER A 1 507 ? -17.062 -62.25 1.444 1 53.28 507 SER A C 1
ATOM 4076 O O . SER A 1 507 ? -17.344 -61.156 1.003 1 53.28 507 SER A O 1
ATOM 4078 N N . ALA A 1 508 ? -17.906 -63.031 1.839 1 44.06 508 ALA A N 1
ATOM 4079 C CA . ALA A 1 508 ? -19.188 -62.656 2.439 1 44.06 508 ALA A CA 1
ATOM 4080 C C . ALA A 1 508 ? -18.969 -61.625 3.545 1 44.06 508 ALA A C 1
ATOM 4082 O O . ALA A 1 508 ? -19.938 -61.031 4.039 1 44.06 508 ALA A O 1
ATOM 4083 N N . LEU A 1 509 ? -18.031 -61.906 4.434 1 46.03 509 LEU A N 1
ATOM 4084 C CA . LEU A 1 509 ? -17.812 -61 5.543 1 46.03 509 LEU A CA 1
ATOM 4085 C C . LEU A 1 509 ? -17.297 -59.656 5.043 1 46.03 509 LEU A C 1
ATOM 4087 O O . LEU A 1 509 ? -16.188 -59.562 4.516 1 46.03 509 LEU A O 1
ATOM 4091 N N . LEU A 1 510 ? -18.062 -58.812 4.473 1 47.56 510 LEU A N 1
ATOM 4092 C CA . LEU A 1 510 ? -18.188 -57.531 3.814 1 47.56 510 LEU A CA 1
ATOM 4093 C C . LEU A 1 510 ? -17.188 -56.531 4.379 1 47.56 510 LEU A C 1
ATOM 4095 O O . LEU A 1 510 ? -17.312 -55.312 4.148 1 47.56 510 LEU A O 1
ATOM 4099 N N . GLN A 1 511 ? -16.344 -56.906 5.238 1 49 511 GLN A N 1
ATOM 4100 C CA . GLN A 1 511 ? -15.711 -55.812 5.973 1 49 511 GLN A CA 1
ATOM 4101 C C . GLN A 1 511 ? -14.672 -55.094 5.113 1 49 511 GLN A C 1
ATOM 4103 O O . GLN A 1 511 ? -14.453 -53.906 5.273 1 49 511 GLN A O 1
ATOM 4108 N N . ASP A 1 512 ? -13.805 -55.656 4.27 1 56.09 512 ASP A N 1
ATOM 4109 C CA . ASP A 1 512 ? -12.742 -54.844 3.705 1 56.09 512 ASP A CA 1
ATOM 4110 C C . ASP A 1 512 ? -12.781 -54.875 2.18 1 56.09 512 ASP A C 1
ATOM 4112 O O . ASP A 1 512 ? -12.086 -55.656 1.544 1 56.09 512 ASP A O 1
ATOM 4116 N N . LEU A 1 513 ? -13.719 -54.25 1.518 1 68.94 513 LEU A N 1
ATOM 4117 C CA . LEU A 1 513 ? -13.812 -54.125 0.067 1 68.94 513 LEU A CA 1
ATOM 4118 C C . LEU A 1 513 ? -13.008 -52.938 -0.43 1 68.94 513 LEU A C 1
ATOM 4120 O O . LEU A 1 513 ? -13.562 -52 -1.033 1 68.94 513 LEU A O 1
ATOM 4124 N N . SER A 1 514 ? -11.688 -53.031 -0.13 1 73.75 514 SER A N 1
ATOM 4125 C CA . SER A 1 514 ? -10.773 -52 -0.595 1 73.75 514 SER A CA 1
ATOM 4126 C C . SER A 1 514 ? -10.18 -52.344 -1.951 1 73.75 514 SER A C 1
ATOM 4128 O O . SER A 1 514 ? -9.68 -53.469 -2.146 1 73.75 514 SER A O 1
ATOM 4130 N N . PHE A 1 515 ? -10.43 -51.469 -2.908 1 76.5 515 PHE A N 1
ATOM 4131 C CA . PHE A 1 515 ? -9.906 -51.688 -4.254 1 76.5 515 PHE A CA 1
ATOM 4132 C C . PHE A 1 515 ? -8.945 -50.562 -4.629 1 76.5 515 PHE A C 1
ATOM 4134 O O . PHE A 1 515 ? -8.891 -49.531 -3.951 1 76.5 515 PHE A O 1
ATOM 4141 N N . GLU A 1 516 ? -8.141 -50.938 -5.625 1 78.44 516 GLU A N 1
ATOM 4142 C CA . GLU A 1 516 ? -7.188 -49.938 -6.125 1 78.44 516 GLU A CA 1
ATOM 4143 C C . GLU A 1 516 ? -7.23 -49.844 -7.648 1 78.44 516 GLU A C 1
ATOM 4145 O O . GLU A 1 516 ? -7.371 -50.875 -8.328 1 78.44 516 GLU A O 1
ATOM 4150 N N . ASP A 1 517 ? -7.215 -48.656 -8.164 1 82.62 517 ASP A N 1
ATOM 4151 C CA . ASP A 1 517 ? -7.098 -48.406 -9.594 1 82.62 517 ASP A CA 1
ATOM 4152 C C . ASP A 1 517 ? -5.977 -47.406 -9.891 1 82.62 517 ASP A C 1
ATOM 4154 O O . ASP A 1 517 ? -5.613 -46.594 -9.031 1 82.62 517 ASP A O 1
ATOM 4158 N N . VAL A 1 518 ? -5.422 -47.594 -11.07 1 84.06 518 VAL A N 1
ATOM 4159 C CA . VAL A 1 518 ? -4.379 -46.656 -11.5 1 84.06 518 VAL A CA 1
ATOM 4160 C C . VAL A 1 518 ? -4.891 -45.812 -12.664 1 84.06 518 VAL A C 1
ATOM 4162 O O . VAL A 1 518 ? -5.414 -46.344 -13.648 1 84.06 518 VAL A O 1
ATOM 4165 N N . VAL A 1 519 ? -4.773 -44.562 -12.484 1 86.19 519 VAL A N 1
ATOM 4166 C CA . VAL A 1 519 ? -5.199 -43.625 -13.516 1 86.19 519 VAL A CA 1
ATOM 4167 C C . VAL A 1 519 ? -3.992 -42.875 -14.07 1 86.19 519 VAL A C 1
ATOM 4169 O O . VAL A 1 519 ? -3.135 -42.406 -13.305 1 86.19 519 VAL A O 1
ATOM 4172 N N . TYR A 1 520 ? -3.904 -42.781 -15.414 1 86.25 520 TYR A N 1
ATOM 4173 C CA . TYR A 1 520 ? -2.844 -42.062 -16.094 1 86.25 520 TYR A CA 1
ATOM 4174 C C . TYR A 1 520 ? -3.35 -40.719 -16.594 1 86.25 520 TYR A C 1
ATOM 4176 O O . TYR A 1 520 ? -4.484 -40.625 -17.078 1 86.25 520 TYR A O 1
ATOM 4184 N N . THR A 1 521 ? -2.625 -39.719 -16.359 1 84.19 521 THR A N 1
ATOM 4185 C CA . THR A 1 521 ? -2.758 -38.438 -17.031 1 84.19 521 THR A CA 1
ATOM 4186 C C . THR A 1 521 ? -1.737 -38.312 -18.172 1 84.19 521 THR A C 1
ATOM 4188 O O . THR A 1 521 ? -0.53 -38.312 -17.922 1 84.19 521 THR A O 1
ATOM 4191 N N . ILE A 1 522 ? -2.266 -38.25 -19.406 1 87.12 522 ILE A N 1
ATOM 4192 C CA . ILE A 1 522 ? -1.38 -38.344 -20.562 1 87.12 522 ILE A CA 1
ATOM 4193 C C . ILE A 1 522 ? -1.543 -37.125 -21.469 1 87.12 522 ILE A C 1
ATOM 4195 O O . ILE A 1 522 ? -2.666 -36.719 -21.75 1 87.12 522 ILE A O 1
ATOM 4199 N N . ASN A 1 523 ? -0.393 -36.562 -21.797 1 85.5 523 ASN A N 1
ATOM 4200 C CA . ASN A 1 523 ? -0.402 -35.5 -22.781 1 85.5 523 ASN A CA 1
ATOM 4201 C C . ASN A 1 523 ? -0.466 -36.031 -24.203 1 85.5 523 ASN A C 1
ATOM 4203 O O . ASN A 1 523 ? 0.53 -36.031 -24.938 1 85.5 523 ASN A O 1
ATOM 4207 N N . TYR A 1 524 ? -1.606 -36.594 -24.562 1 90.62 524 TYR A N 1
ATOM 4208 C CA . TYR A 1 524 ? -1.865 -37.25 -25.828 1 90.62 524 TYR A CA 1
ATOM 4209 C C . TYR A 1 524 ? -3.281 -36.969 -26.328 1 90.62 524 TYR A C 1
ATOM 4211 O O . TYR A 1 524 ? -4.234 -37.031 -25.547 1 90.62 524 TYR A O 1
ATOM 4219 N N . THR A 1 525 ? -3.375 -36.562 -27.609 1 90.94 525 THR A N 1
ATOM 4220 C CA . THR A 1 525 ? -4.684 -36.344 -28.219 1 90.94 525 THR A CA 1
ATOM 4221 C C . THR A 1 525 ? -5.094 -37.562 -29.031 1 90.94 525 THR A C 1
ATOM 4223 O O . THR A 1 525 ? -4.688 -37.719 -30.188 1 90.94 525 THR A O 1
ATOM 4226 N N . PRO A 1 526 ? -5.984 -38.344 -28.469 1 91.19 526 PRO A N 1
ATOM 4227 C CA . PRO A 1 526 ? -6.426 -39.531 -29.203 1 91.19 526 PRO A CA 1
ATOM 4228 C C . PRO A 1 526 ? -7.32 -39.188 -30.391 1 91.19 526 PRO A C 1
ATOM 4230 O O . PRO A 1 526 ? -8.016 -38.156 -30.375 1 91.19 526 PRO A O 1
ATOM 4233 N N . ASP A 1 527 ? -7.27 -40.062 -31.344 1 87.81 527 ASP A N 1
ATOM 4234 C CA . ASP A 1 527 ? -8.219 -39.938 -32.438 1 87.81 527 ASP A CA 1
ATOM 4235 C C . ASP A 1 527 ? -9.641 -40.219 -31.969 1 87.81 527 ASP A C 1
ATOM 4237 O O . ASP A 1 527 ? -9.844 -40.812 -30.906 1 87.81 527 ASP A O 1
ATOM 4241 N N . GLN A 1 528 ? -10.562 -39.781 -32.75 1 83.44 528 GLN A N 1
ATOM 4242 C CA . GLN A 1 528 ? -11.969 -39.938 -32.375 1 83.44 528 GLN A CA 1
ATOM 4243 C C . GLN A 1 528 ? -12.32 -41.406 -32.125 1 83.44 528 GLN A C 1
ATOM 4245 O O . GLN A 1 528 ? -13.078 -41.688 -31.203 1 83.44 528 GLN A O 1
ATOM 4250 N N . ASP A 1 529 ? -11.773 -42.281 -32.844 1 83.56 529 ASP A N 1
ATOM 4251 C CA . ASP A 1 529 ? -12.148 -43.688 -32.719 1 83.56 529 ASP A CA 1
ATOM 4252 C C . ASP A 1 529 ? -11.234 -44.438 -31.766 1 83.56 529 ASP A C 1
ATOM 4254 O O . ASP A 1 529 ? -11.469 -45.594 -31.438 1 83.56 529 ASP A O 1
ATOM 4258 N N . GLU A 1 530 ? -10.266 -43.75 -31.281 1 90.12 530 GLU A N 1
ATOM 4259 C CA . GLU A 1 530 ? -9.328 -44.375 -30.359 1 90.12 530 GLU A CA 1
ATOM 4260 C C . GLU A 1 530 ? -9.867 -44.344 -28.922 1 90.12 530 GLU A C 1
ATOM 4262 O O . GLU A 1 530 ? -10.094 -43.281 -28.359 1 90.12 530 GLU A O 1
ATOM 4267 N N . LYS A 1 531 ? -10.031 -45.531 -28.328 1 90.06 531 LYS A N 1
ATOM 4268 C CA . LYS A 1 531 ? -10.617 -45.594 -26.984 1 90.06 531 LYS A CA 1
ATOM 4269 C C . LYS A 1 531 ? -9.562 -45.938 -25.938 1 90.06 531 LYS A C 1
ATOM 4271 O O . LYS A 1 531 ? -9.789 -45.75 -24.734 1 90.06 531 LYS A O 1
ATOM 4276 N N . PHE A 1 532 ? -8.5 -46.469 -26.359 1 92.62 532 PHE A N 1
ATOM 4277 C CA . PHE A 1 532 ? -7.449 -46.844 -25.438 1 92.62 532 PHE A CA 1
ATOM 4278 C C . PHE A 1 532 ? -6.098 -46.906 -26.141 1 92.62 532 PHE A C 1
ATOM 4280 O O . PHE A 1 532 ? -6.027 -46.812 -27.359 1 92.62 532 PHE A O 1
ATOM 4287 N N . VAL A 1 533 ? -5.086 -47.031 -25.375 1 94.69 533 VAL A N 1
ATOM 4288 C CA . VAL A 1 533 ? -3.738 -47.344 -25.844 1 94.69 533 VAL A CA 1
ATOM 4289 C C . VAL A 1 533 ? -3.205 -48.594 -25.141 1 94.69 533 VAL A C 1
ATOM 4291 O O . VAL A 1 533 ? -3.666 -48.938 -24.047 1 94.69 533 VAL A O 1
ATOM 4294 N N . PHE A 1 534 ? -2.256 -49.219 -25.719 1 94.31 534 PHE A N 1
ATOM 4295 C CA . PHE A 1 534 ? -1.697 -50.469 -25.172 1 94.31 534 PHE A CA 1
ATOM 4296 C C . PHE A 1 534 ? -0.564 -50.156 -24.203 1 94.31 534 PHE A C 1
ATOM 4298 O O . PHE A 1 534 ? 0.216 -49.219 -24.422 1 94.31 534 PHE A O 1
ATOM 4305 N N . VAL A 1 535 ? -0.539 -50.875 -23.156 1 92.94 535 VAL A N 1
ATOM 4306 C CA . VAL A 1 535 ? 0.595 -50.875 -22.234 1 92.94 535 VAL A CA 1
ATOM 4307 C C . VAL A 1 535 ? 1.448 -52.094 -22.453 1 92.94 535 VAL A C 1
ATOM 4309 O O . VAL A 1 535 ? 1.034 -53.219 -22.094 1 92.94 535 VAL A O 1
ATOM 4312 N N . ARG A 1 536 ? 2.582 -51.906 -22.875 1 89.31 536 ARG A N 1
ATOM 4313 C CA . ARG A 1 536 ? 3.465 -53.031 -23.109 1 89.31 536 ARG A CA 1
ATOM 4314 C C . ARG A 1 536 ? 4.145 -53.469 -21.828 1 89.31 536 ARG A C 1
ATOM 4316 O O . ARG A 1 536 ? 4.074 -52.781 -20.812 1 89.31 536 ARG A O 1
ATOM 4323 N N . GLN A 1 537 ? 4.781 -54.594 -21.812 1 84.69 537 GLN A N 1
ATOM 4324 C CA . GLN A 1 537 ? 5.418 -55.156 -20.641 1 84.69 537 GLN A CA 1
ATOM 4325 C C . GLN A 1 537 ? 6.547 -54.281 -20.125 1 84.69 537 GLN A C 1
ATOM 4327 O O . GLN A 1 537 ? 6.852 -54.25 -18.938 1 84.69 537 GLN A O 1
ATOM 4332 N N . ASP A 1 538 ? 7.121 -53.562 -21.031 1 81.5 538 ASP A N 1
ATOM 4333 C CA . ASP A 1 538 ? 8.203 -52.656 -20.625 1 81.5 538 ASP A CA 1
ATOM 4334 C C . ASP A 1 538 ? 7.66 -51.312 -20.125 1 81.5 538 ASP A C 1
ATOM 4336 O O . ASP A 1 538 ? 8.43 -50.438 -19.781 1 81.5 538 ASP A O 1
ATOM 4340 N N . GLY A 1 539 ? 6.398 -51.219 -20.109 1 82.25 539 GLY A N 1
ATOM 4341 C CA . GLY A 1 539 ? 5.777 -50.031 -19.547 1 82.25 539 GLY A CA 1
ATOM 4342 C C . GLY A 1 539 ? 5.488 -48.969 -20.562 1 82.25 539 GLY A C 1
ATOM 4343 O O . GLY A 1 539 ? 4.844 -47.938 -20.266 1 82.25 539 GLY A O 1
ATOM 4344 N N . ARG A 1 540 ? 5.938 -49.156 -21.828 1 89.94 540 ARG A N 1
ATOM 4345 C CA . ARG A 1 540 ? 5.746 -48.156 -22.875 1 89.94 540 ARG A CA 1
ATOM 4346 C C . ARG A 1 540 ? 4.309 -48.156 -23.375 1 89.94 540 ARG A C 1
ATOM 4348 O O . ARG A 1 540 ? 3.668 -49.219 -23.438 1 89.94 540 ARG A O 1
ATOM 4355 N N . LEU A 1 541 ? 3.816 -47 -23.703 1 93.56 541 LEU A N 1
ATOM 4356 C CA . LEU A 1 541 ? 2.473 -46.844 -24.25 1 93.56 541 LEU A CA 1
ATOM 4357 C C . LEU A 1 541 ? 2.51 -46.781 -25.781 1 93.56 541 LEU A C 1
ATOM 4359 O O . LEU A 1 541 ? 3.342 -46.062 -26.359 1 93.56 541 LEU A O 1
ATOM 4363 N N . VAL A 1 542 ? 1.65 -47.594 -26.391 1 94.94 542 VAL A N 1
ATOM 4364 C CA . VAL A 1 542 ? 1.582 -47.656 -27.859 1 94.94 542 VAL A CA 1
ATOM 4365 C C . VAL A 1 542 ? 0.135 -47.5 -28.312 1 94.94 542 VAL A C 1
ATOM 4367 O O . VAL A 1 542 ? -0.77 -48.156 -27.781 1 94.94 542 VAL A O 1
ATOM 4370 N N . ASN A 1 543 ? -0.074 -46.594 -29.281 1 94.06 543 ASN A N 1
ATOM 4371 C CA . ASN A 1 543 ? -1.442 -46.406 -29.75 1 94.06 543 ASN A CA 1
ATOM 4372 C C . ASN A 1 543 ? -1.868 -47.5 -30.719 1 94.06 543 ASN A C 1
ATOM 4374 O O . ASN A 1 543 ? -1.096 -48.406 -31 1 94.06 543 ASN A O 1
ATOM 4378 N N . ILE A 1 544 ? -3.1 -47.438 -31.234 1 90.38 544 ILE A N 1
ATOM 4379 C CA . ILE A 1 544 ? -3.68 -48.5 -32.062 1 90.38 544 ILE A CA 1
ATOM 4380 C C . ILE A 1 544 ? -3.016 -48.531 -33.438 1 90.38 544 ILE A C 1
ATOM 4382 O O . ILE A 1 544 ? -3.135 -49.5 -34.156 1 90.38 544 ILE A O 1
ATOM 4386 N N . HIS A 1 545 ? -2.301 -47.5 -33.75 1 91.06 545 HIS A N 1
ATOM 4387 C CA . HIS A 1 545 ? -1.61 -47.406 -35.031 1 91.06 545 HIS A CA 1
ATOM 4388 C C . HIS A 1 545 ? -0.17 -47.906 -34.906 1 91.06 545 HIS A C 1
ATOM 4390 O O . HIS A 1 545 ? 0.561 -47.938 -35.906 1 91.06 545 HIS A O 1
ATOM 4396 N N . GLY A 1 546 ? 0.26 -48.219 -33.688 1 90.75 546 GLY A N 1
ATOM 4397 C CA . GLY A 1 546 ? 1.593 -48.75 -33.469 1 90.75 546 GLY A CA 1
ATOM 4398 C C . GLY A 1 546 ? 2.617 -47.688 -33.125 1 90.75 546 GLY A C 1
ATOM 4399 O O . GLY A 1 546 ? 3.814 -47.969 -33.031 1 90.75 546 GLY A O 1
ATOM 4400 N N . ALA A 1 547 ? 2.145 -46.531 -32.938 1 92.69 547 ALA A N 1
ATOM 4401 C CA . ALA A 1 547 ? 3.062 -45.438 -32.594 1 92.69 547 ALA A CA 1
ATOM 4402 C C . ALA A 1 547 ? 3.283 -45.375 -31.094 1 92.69 547 ALA A C 1
ATOM 4404 O O . ALA A 1 547 ? 2.346 -45.562 -30.312 1 92.69 547 ALA A O 1
ATOM 4405 N N . LEU A 1 548 ? 4.488 -45.094 -30.703 1 92.56 548 LEU A N 1
ATOM 4406 C CA . LEU A 1 548 ? 4.824 -44.875 -29.297 1 92.56 548 LEU A CA 1
ATOM 4407 C C . LEU A 1 548 ? 4.301 -43.531 -28.797 1 92.56 548 LEU A C 1
ATOM 4409 O O . LEU A 1 548 ? 4.391 -42.531 -29.5 1 92.56 548 LEU A O 1
ATOM 4413 N N . ILE A 1 549 ? 3.633 -43.594 -27.656 1 91.56 549 ILE A N 1
ATOM 4414 C CA . ILE A 1 549 ? 3.125 -42.406 -26.984 1 91.56 549 ILE A CA 1
ATOM 4415 C C . ILE A 1 549 ? 4.031 -42.062 -25.812 1 91.56 549 ILE A C 1
ATOM 4417 O O . ILE A 1 549 ? 4.621 -42.938 -25.188 1 91.56 549 ILE A O 1
ATOM 4421 N N . ARG A 1 550 ? 4.102 -40.75 -25.562 1 85.31 550 ARG A N 1
ATOM 4422 C CA . ARG A 1 550 ? 4.918 -40.281 -24.453 1 85.31 550 ARG A CA 1
ATOM 4423 C C . ARG A 1 550 ? 4.426 -40.844 -23.125 1 85.31 550 ARG A C 1
ATOM 4425 O O . ARG A 1 550 ? 3.23 -41.094 -22.969 1 85.31 550 ARG A O 1
ATOM 4432 N N . ASP A 1 551 ? 5.371 -40.906 -22.188 1 84.75 551 ASP A N 1
ATOM 4433 C CA . ASP A 1 551 ? 5.027 -41.375 -20.844 1 84.75 551 ASP A CA 1
ATOM 4434 C C . ASP A 1 551 ? 3.998 -40.469 -20.188 1 84.75 551 ASP A C 1
ATOM 4436 O O . ASP A 1 551 ? 3.947 -39.281 -20.5 1 84.75 551 ASP A O 1
ATOM 4440 N N . PRO A 1 552 ? 3.172 -41.094 -19.344 1 84.44 552 PRO A N 1
ATOM 4441 C CA . PRO A 1 552 ? 2.184 -40.25 -18.656 1 84.44 552 PRO A CA 1
ATOM 4442 C C . PRO A 1 552 ? 2.824 -39.156 -17.828 1 84.44 552 PRO A C 1
ATOM 4444 O O . PRO A 1 552 ? 3.908 -39.344 -17.266 1 84.44 552 PRO A O 1
ATOM 4447 N N . GLU A 1 553 ? 2.078 -38.062 -17.797 1 74.81 553 GLU A N 1
ATOM 4448 C CA . GLU A 1 553 ? 2.531 -36.969 -16.984 1 74.81 553 GLU A CA 1
ATOM 4449 C C . GLU A 1 553 ? 2.455 -37.281 -15.492 1 74.81 553 GLU A C 1
ATOM 4451 O O . GLU A 1 553 ? 3.223 -36.75 -14.688 1 74.81 553 GLU A O 1
ATOM 4456 N N . LYS A 1 554 ? 1.426 -38.031 -15.219 1 76.62 554 LYS A N 1
ATOM 4457 C CA . LYS A 1 554 ? 1.169 -38.406 -13.836 1 76.62 554 LYS A CA 1
ATOM 4458 C C . LYS A 1 554 ? 0.452 -39.75 -13.766 1 76.62 554 LYS A C 1
ATOM 4460 O O . LYS A 1 554 ? -0.32 -40.094 -14.664 1 76.62 554 LYS A O 1
ATOM 4465 N N . SER A 1 555 ? 0.854 -40.469 -12.781 1 79.69 555 SER A N 1
ATOM 4466 C CA . SER A 1 555 ? 0.169 -41.719 -12.453 1 79.69 555 SER A CA 1
ATOM 4467 C C . SER A 1 555 ? -0.413 -41.656 -11.047 1 79.69 555 SER A C 1
ATOM 4469 O O . SER A 1 555 ? 0.32 -41.469 -10.07 1 79.69 555 SER A O 1
ATOM 4471 N N . ASP A 1 556 ? -1.757 -41.844 -10.992 1 78.31 556 ASP A N 1
ATOM 4472 C CA . ASP A 1 556 ? -2.428 -41.812 -9.695 1 78.31 556 ASP A CA 1
ATOM 4473 C C . ASP A 1 556 ? -3.004 -43.156 -9.312 1 78.31 556 ASP A C 1
ATOM 4475 O O . ASP A 1 556 ? -3.652 -43.812 -10.133 1 78.31 556 ASP A O 1
ATOM 4479 N N . ARG A 1 557 ? -2.645 -43.562 -8.125 1 79.31 557 ARG A N 1
ATOM 4480 C CA . ARG A 1 557 ? -3.316 -44.719 -7.539 1 79.31 557 ARG A CA 1
ATOM 4481 C C . ARG A 1 557 ? -4.516 -44.281 -6.703 1 79.31 557 ARG A C 1
ATOM 4483 O O . ARG A 1 557 ? -4.375 -43.5 -5.77 1 79.31 557 ARG A O 1
ATOM 4490 N N . ILE A 1 558 ? -5.629 -44.781 -7.137 1 77.75 558 ILE A N 1
ATOM 4491 C CA . ILE A 1 558 ? -6.859 -44.438 -6.426 1 77.75 558 ILE A CA 1
ATOM 4492 C C . ILE A 1 558 ? -7.305 -45.656 -5.586 1 77.75 558 ILE A C 1
ATOM 4494 O O . ILE A 1 558 ? -7.461 -46.75 -6.105 1 77.75 558 ILE A O 1
ATOM 4498 N N . ARG A 1 559 ? -7.422 -45.375 -4.285 1 77.19 559 ARG A N 1
ATOM 4499 C CA . ARG A 1 559 ? -7.941 -46.406 -3.391 1 77.19 559 ARG A CA 1
ATOM 4500 C C . ARG A 1 559 ? -9.359 -46.062 -2.932 1 77.19 559 ARG A C 1
ATOM 4502 O O . ARG A 1 559 ? -9.648 -44.906 -2.602 1 77.19 559 ARG A O 1
ATOM 4509 N N . TRP A 1 560 ? -10.156 -47.062 -3.074 1 76.06 560 TRP A N 1
ATOM 4510 C CA . TRP A 1 560 ? -11.547 -46.812 -2.682 1 76.06 560 TRP A CA 1
ATOM 4511 C C . TRP A 1 560 ? -12.156 -48.062 -2.072 1 76.06 560 TRP A C 1
ATOM 4513 O O . TRP A 1 560 ? -11.719 -49.188 -2.365 1 76.06 560 TRP A O 1
ATOM 4523 N N . ASN A 1 561 ? -12.984 -47.781 -1.083 1 74.56 561 ASN A N 1
ATOM 4524 C CA . ASN A 1 561 ? -13.734 -48.844 -0.414 1 74.56 561 ASN A CA 1
ATOM 4525 C C . ASN A 1 561 ? -15.211 -48.812 -0.791 1 74.56 561 ASN A C 1
ATOM 4527 O O . ASN A 1 561 ? -15.883 -47.781 -0.608 1 74.56 561 ASN A O 1
ATOM 4531 N N . ALA A 1 562 ? -15.672 -49.906 -1.356 1 73.38 562 ALA A N 1
ATOM 4532 C CA . ALA A 1 562 ? -17.047 -49.969 -1.83 1 73.38 562 ALA A CA 1
ATOM 4533 C C . ALA A 1 562 ? -18.031 -49.688 -0.69 1 73.38 562 ALA A C 1
ATOM 4535 O O . ALA A 1 562 ? -19.125 -49.188 -0.913 1 73.38 562 ALA A O 1
ATOM 4536 N N . MET A 1 563 ? -17.641 -49.969 0.457 1 73.19 563 MET A N 1
ATOM 4537 C CA . MET A 1 563 ? -18.547 -49.812 1.595 1 73.19 563 MET A CA 1
ATOM 4538 C C . MET A 1 563 ? -18.766 -48.312 1.91 1 73.19 563 MET A C 1
ATOM 4540 O O . MET A 1 563 ? -19.781 -47.969 2.512 1 73.19 563 MET A O 1
ATOM 4544 N N . ASP A 1 564 ? -17.812 -47.5 1.525 1 72.94 564 ASP A N 1
ATOM 4545 C CA . ASP A 1 564 ? -17.922 -46.094 1.808 1 72.94 564 ASP A CA 1
ATOM 4546 C C . ASP A 1 564 ? -19.062 -45.438 1.019 1 72.94 564 ASP A C 1
ATOM 4548 O O . ASP A 1 564 ? -19.531 -44.344 1.356 1 72.94 564 ASP A O 1
ATOM 4552 N N . SER A 1 565 ? -19.453 -46.062 -0.042 1 70 565 SER A N 1
ATOM 4553 C CA . SER A 1 565 ? -20.516 -45.5 -0.876 1 70 565 SER A CA 1
ATOM 4554 C C . SER A 1 565 ? -21.875 -45.719 -0.229 1 70 565 SER A C 1
ATOM 4556 O O . SER A 1 565 ? -22.859 -45.094 -0.633 1 70 565 SER A O 1
ATOM 4558 N N . GLY A 1 566 ? -21.938 -46.5 0.762 1 69.19 566 GLY A N 1
ATOM 4559 C CA . GLY A 1 566 ? -23.219 -46.812 1.394 1 69.19 566 GLY A CA 1
ATOM 4560 C C . GLY A 1 566 ? -24 -47.875 0.664 1 69.19 566 GLY A C 1
ATOM 4561 O O . GLY A 1 566 ? -25.172 -48.125 0.971 1 69.19 566 GLY A O 1
ATOM 4562 N N . ILE A 1 567 ? -23.406 -48.531 -0.268 1 70.19 567 ILE A N 1
ATOM 4563 C CA . ILE A 1 567 ? -24.125 -49.531 -1.031 1 70.19 567 ILE A CA 1
ATOM 4564 C C . ILE A 1 567 ? -24.312 -50.781 -0.171 1 70.19 567 ILE A C 1
ATOM 4566 O O . ILE A 1 567 ? -23.484 -51.094 0.681 1 70.19 567 ILE A O 1
ATOM 4570 N N . ASP A 1 568 ? -25.562 -51.375 -0.255 1 69.69 568 ASP A N 1
ATOM 4571 C CA . ASP A 1 568 ? -25.812 -52.656 0.369 1 69.69 568 ASP A CA 1
ATOM 4572 C C . ASP A 1 568 ? -25.344 -53.812 -0.522 1 69.69 568 ASP A C 1
ATOM 4574 O O . ASP A 1 568 ? -25.922 -54.062 -1.577 1 69.69 568 ASP A O 1
ATOM 4578 N N . LEU A 1 569 ? -24.312 -54.438 -0.186 1 66.62 569 LEU A N 1
ATOM 4579 C CA . LEU A 1 569 ? -23.672 -55.438 -1 1 66.62 569 LEU A CA 1
ATOM 4580 C C . LEU A 1 569 ? -24.625 -56.625 -1.247 1 66.62 569 LEU A C 1
ATOM 4582 O O . LEU A 1 569 ? -24.5 -57.312 -2.248 1 66.62 569 LEU A O 1
ATOM 4586 N N . ARG A 1 570 ? -25.484 -56.875 -0.266 1 68.69 570 ARG A N 1
ATOM 4587 C CA . ARG A 1 570 ? -26.422 -58 -0.396 1 68.69 570 ARG A CA 1
ATOM 4588 C C . ARG A 1 570 ? -27.328 -57.812 -1.614 1 68.69 570 ARG A C 1
ATOM 4590 O O . ARG A 1 570 ? -27.938 -58.781 -2.09 1 68.69 570 ARG A O 1
ATOM 4597 N N . GLU A 1 571 ? -27.25 -56.594 -2.023 1 69.81 571 GLU A N 1
ATOM 4598 C CA . GLU A 1 571 ? -28.125 -56.312 -3.158 1 69.81 571 GLU A CA 1
ATOM 4599 C C . GLU A 1 571 ? -27.375 -56.406 -4.477 1 69.81 571 GLU A C 1
ATOM 4601 O O . GLU A 1 571 ? -27.938 -56.188 -5.547 1 69.81 571 GLU A O 1
ATOM 4606 N N . LEU A 1 572 ? -26.203 -56.875 -4.332 1 75 572 LEU A N 1
ATOM 4607 C CA . LEU A 1 572 ? -25.406 -56.938 -5.555 1 75 572 LEU A CA 1
ATOM 4608 C C . LEU A 1 572 ? -25.578 -58.281 -6.254 1 75 572 LEU A C 1
ATOM 4610 O O . LEU A 1 572 ? -25.875 -59.281 -5.613 1 75 572 LEU A O 1
ATOM 4614 N N . LYS A 1 573 ? -25.438 -58.219 -7.531 1 74.38 573 LYS A N 1
ATOM 4615 C CA . LYS A 1 573 ? -25.484 -59.438 -8.312 1 74.38 573 LYS A CA 1
ATOM 4616 C C . LYS A 1 573 ? -24.328 -60.375 -7.965 1 74.38 573 LYS A C 1
ATOM 4618 O O . LYS A 1 573 ? -23.219 -59.906 -7.695 1 74.38 573 LYS A O 1
ATOM 4623 N N . GLN A 1 574 ? -24.672 -61.625 -7.832 1 74.31 574 GLN A N 1
ATOM 4624 C CA . GLN A 1 574 ? -23.641 -62.625 -7.535 1 74.31 574 GLN A CA 1
ATOM 4625 C C . GLN A 1 574 ? -23.312 -63.438 -8.773 1 74.31 574 GLN A C 1
ATOM 4627 O O . GLN A 1 574 ? -24.172 -63.719 -9.609 1 74.31 574 GLN A O 1
ATOM 4632 N N . LYS A 1 575 ? -22.078 -63.562 -9.086 1 71.5 575 LYS A N 1
ATOM 4633 C CA . LYS A 1 575 ? -21.609 -64.438 -10.172 1 71.5 575 LYS A CA 1
ATOM 4634 C C . LYS A 1 575 ? -20.812 -65.625 -9.641 1 71.5 575 LYS A C 1
ATOM 4636 O O . LYS A 1 575 ? -20.016 -65.438 -8.703 1 71.5 575 LYS A O 1
ATOM 4641 N N . ARG A 1 576 ? -21.141 -66.812 -10.109 1 67.44 576 ARG A N 1
ATOM 4642 C CA . ARG A 1 576 ? -20.438 -68 -9.703 1 67.44 576 ARG A CA 1
ATOM 4643 C C . ARG A 1 576 ? -19.375 -68.438 -10.727 1 67.44 576 ARG A C 1
ATOM 4645 O O . ARG A 1 576 ? -19.656 -68.438 -11.93 1 67.44 576 ARG A O 1
ATOM 4652 N N . PHE A 1 577 ? -18.188 -68.25 -10.273 1 62.84 577 PHE A N 1
ATOM 4653 C CA . PHE A 1 577 ? -17.125 -68.75 -11.133 1 62.84 577 PHE A CA 1
ATOM 4654 C C . PHE A 1 577 ? -16.859 -70.25 -10.867 1 62.84 577 PHE A C 1
ATOM 4656 O O . PHE A 1 577 ? -17.438 -70.812 -9.953 1 62.84 577 PHE A O 1
ATOM 4663 N N . ARG A 1 578 ? -16.109 -70.938 -11.766 1 56.47 578 ARG A N 1
ATOM 4664 C CA . ARG A 1 578 ? -15.867 -72.375 -11.594 1 56.47 578 ARG A CA 1
ATOM 4665 C C . ARG A 1 578 ? -15.742 -72.75 -10.117 1 56.47 578 ARG A C 1
ATOM 4667 O O . ARG A 1 578 ? -15.992 -73.875 -9.734 1 56.47 578 ARG A O 1
ATOM 4674 N N . GLU A 1 579 ? -15.125 -71.812 -9.406 1 55.16 579 GLU A N 1
ATOM 4675 C CA . GLU A 1 579 ? -15.039 -72.25 -8.008 1 55.16 579 GLU A CA 1
ATOM 4676 C C . GLU A 1 579 ? -16.312 -71.875 -7.25 1 55.16 579 GLU A C 1
ATOM 4678 O O . GLU A 1 579 ? -17.094 -71 -7.684 1 55.16 579 GLU A O 1
ATOM 4683 N N . SER A 1 580 ? -16.719 -72.688 -6.25 1 57.88 580 SER A N 1
ATOM 4684 C CA . SER A 1 580 ? -17.953 -72.875 -5.5 1 57.88 580 SER A CA 1
ATOM 4685 C C . SER A 1 580 ? -18.469 -71.562 -4.918 1 57.88 580 SER A C 1
ATOM 4687 O O . SER A 1 580 ? -19.656 -71.5 -4.555 1 57.88 580 SER A O 1
ATOM 4689 N N . THR A 1 581 ? -17.641 -70.625 -4.496 1 60.88 581 THR A N 1
ATOM 4690 C CA . THR A 1 581 ? -18.25 -69.562 -3.664 1 60.88 581 THR A CA 1
ATOM 4691 C C . THR A 1 581 ? -18.734 -68.375 -4.516 1 60.88 581 THR A C 1
ATOM 4693 O O . THR A 1 581 ? -18 -67.938 -5.395 1 60.88 581 THR A O 1
ATOM 4696 N N . PRO A 1 582 ? -20.031 -68.125 -4.492 1 65.5 582 PRO A N 1
ATOM 4697 C CA . PRO A 1 582 ? -20.594 -67 -5.203 1 65.5 582 PRO A CA 1
ATOM 4698 C C . PRO A 1 582 ? -19.828 -65.688 -4.926 1 65.5 582 PRO A C 1
ATOM 4700 O O . PRO A 1 582 ? -19.406 -65.438 -3.791 1 65.5 582 PRO A O 1
ATOM 4703 N N . SER A 1 583 ? -19.422 -65 -5.965 1 72.19 583 SER A N 1
ATOM 4704 C CA . SER A 1 583 ? -18.75 -63.688 -5.832 1 72.19 583 SER A CA 1
ATOM 4705 C C . SER A 1 583 ? -19.703 -62.531 -6.105 1 72.19 583 SER A C 1
ATOM 4707 O O . SER A 1 583 ? -20.516 -62.625 -7.027 1 72.19 583 SER A O 1
ATOM 4709 N N . TYR A 1 584 ? -19.688 -61.562 -5.176 1 74.44 584 TYR A N 1
ATOM 4710 C CA . TYR A 1 584 ? -20.484 -60.344 -5.375 1 74.44 584 TYR A CA 1
ATOM 4711 C C . TYR A 1 584 ? -19.875 -59.469 -6.457 1 74.44 584 TYR A C 1
ATOM 4713 O O . TYR A 1 584 ? -18.656 -59.219 -6.449 1 74.44 584 TYR A O 1
ATOM 4721 N N . MET A 1 585 ? -20.688 -59.094 -7.367 1 77.31 585 MET A N 1
ATOM 4722 C CA . MET A 1 585 ? -20.25 -58.25 -8.477 1 77.31 585 MET A CA 1
ATOM 4723 C C . MET A 1 585 ? -20.453 -56.781 -8.156 1 77.31 585 MET A C 1
ATOM 4725 O O . MET A 1 585 ? -21.594 -56.344 -7.953 1 77.31 585 MET A O 1
ATOM 4729 N N . ILE A 1 586 ? -19.375 -56.062 -8.133 1 79.5 586 ILE A N 1
ATOM 4730 C CA . ILE A 1 586 ? -19.438 -54.625 -7.926 1 79.5 586 ILE A CA 1
ATOM 4731 C C . ILE A 1 586 ? -19.203 -53.906 -9.25 1 79.5 586 ILE A C 1
ATOM 4733 O O . ILE A 1 586 ? -18.109 -54 -9.828 1 79.5 586 ILE A O 1
ATOM 4737 N N . LYS A 1 587 ? -20.203 -53.219 -9.727 1 79.94 587 LYS A N 1
ATOM 4738 C CA . LYS A 1 587 ? -20.094 -52.406 -10.922 1 79.94 587 LYS A CA 1
ATOM 4739 C C . LYS A 1 587 ? -19.766 -50.938 -10.555 1 79.94 587 LYS A C 1
ATOM 4741 O O . LYS A 1 587 ? -20.453 -50.344 -9.742 1 79.94 587 LYS A O 1
ATOM 4746 N N . TYR A 1 588 ? -18.672 -50.531 -11.195 1 81.94 588 TYR A N 1
ATOM 4747 C CA . TYR A 1 588 ? -18.297 -49.188 -10.828 1 81.94 588 TYR A CA 1
ATOM 4748 C C . TYR A 1 588 ? -17.688 -48.438 -12.016 1 81.94 588 TYR A C 1
ATOM 4750 O O . TYR A 1 588 ? -17.281 -49.062 -12.992 1 81.94 588 TYR A O 1
ATOM 4758 N N . THR A 1 589 ? -17.766 -47.125 -11.969 1 82.81 589 THR A N 1
ATOM 4759 C CA . THR A 1 589 ? -17.125 -46.25 -12.93 1 82.81 589 THR A CA 1
ATOM 4760 C C . THR A 1 589 ? -16.25 -45.219 -12.219 1 82.81 589 THR A C 1
ATOM 4762 O O . THR A 1 589 ? -16.438 -44.969 -11.031 1 82.81 589 THR A O 1
ATOM 4765 N N . ILE A 1 590 ? -15.25 -44.812 -12.945 1 81.38 590 ILE A N 1
ATOM 4766 C CA . ILE A 1 590 ? -14.383 -43.75 -12.453 1 81.38 590 ILE A CA 1
ATOM 4767 C C . ILE A 1 590 ? -14.641 -42.469 -13.25 1 81.38 590 ILE A C 1
ATOM 4769 O O . ILE A 1 590 ? -14.664 -42.5 -14.477 1 81.38 590 ILE A O 1
ATOM 4773 N N . HIS A 1 591 ? -14.867 -41.469 -12.516 1 78.81 591 HIS A N 1
ATOM 4774 C CA . HIS A 1 591 ? -15.078 -40.125 -13.102 1 78.81 591 HIS A CA 1
ATOM 4775 C C . HIS A 1 591 ? -13.992 -39.156 -12.68 1 78.81 591 HIS A C 1
ATOM 4777 O O . HIS A 1 591 ? -13.398 -39.312 -11.609 1 78.81 591 HIS A O 1
ATOM 4783 N N . ALA A 1 592 ? -13.719 -38.312 -13.586 1 76.5 592 ALA A N 1
ATOM 4784 C CA . ALA A 1 592 ? -12.703 -37.312 -13.289 1 76.5 592 ALA A CA 1
ATOM 4785 C C . ALA A 1 592 ? -13.297 -35.906 -13.336 1 76.5 592 ALA A C 1
ATOM 4787 O O . ALA A 1 592 ? -14.164 -35.625 -14.172 1 76.5 592 ALA A O 1
ATOM 4788 N N . GLU A 1 593 ? -12.914 -35.094 -12.391 1 73.81 593 GLU A N 1
ATOM 4789 C CA . GLU A 1 593 ? -13.18 -33.656 -12.398 1 73.81 593 GLU A CA 1
ATOM 4790 C C . GLU A 1 593 ? -11.883 -32.844 -12.547 1 73.81 593 GLU A C 1
ATOM 4792 O O . GLU A 1 593 ? -11.023 -32.906 -11.664 1 73.81 593 GLU A O 1
ATOM 4797 N N . MET A 1 594 ? -11.82 -32.188 -13.688 1 73.38 594 MET A N 1
ATOM 4798 C CA . MET A 1 594 ? -10.547 -31.531 -13.984 1 73.38 594 MET A CA 1
ATOM 4799 C C . MET A 1 594 ? -10.711 -30.016 -14.055 1 73.38 594 MET A C 1
ATOM 4801 O O . MET A 1 594 ? -11.703 -29.516 -14.586 1 73.38 594 MET A O 1
ATOM 4805 N N . THR A 1 595 ? -9.812 -29.375 -13.414 1 73.38 595 THR A N 1
ATOM 4806 C CA . THR A 1 595 ? -9.648 -27.938 -13.594 1 73.38 595 THR A CA 1
ATOM 4807 C C . THR A 1 595 ? -8.359 -27.641 -14.367 1 73.38 595 THR A C 1
ATOM 4809 O O . THR A 1 595 ? -7.746 -28.547 -14.938 1 73.38 595 THR A O 1
ATOM 4812 N N . ASP A 1 596 ? -8.094 -26.406 -14.484 1 72.69 596 ASP A N 1
ATOM 4813 C CA . ASP A 1 596 ? -6.895 -26 -15.211 1 72.69 596 ASP A CA 1
ATOM 4814 C C . ASP A 1 596 ? -5.637 -26.5 -14.508 1 72.69 596 ASP A C 1
ATOM 4816 O O . ASP A 1 596 ? -4.574 -26.609 -15.125 1 72.69 596 ASP A O 1
ATOM 4820 N N . VAL A 1 597 ? -5.781 -26.734 -13.188 1 72.31 597 VAL A N 1
ATOM 4821 C CA . VAL A 1 597 ? -4.551 -27.016 -12.453 1 72.31 597 VAL A CA 1
ATOM 4822 C C . VAL A 1 597 ? -4.766 -28.203 -11.523 1 72.31 597 VAL A C 1
ATOM 4824 O O . VAL A 1 597 ? -3.852 -28.594 -10.797 1 72.31 597 VAL A O 1
ATOM 4827 N N . ASP A 1 598 ? -5.938 -28.734 -11.555 1 72.06 598 ASP A N 1
ATOM 4828 C CA . ASP A 1 598 ? -6.223 -29.828 -10.617 1 72.06 598 ASP A CA 1
ATOM 4829 C C . ASP A 1 598 ? -7.117 -30.875 -11.258 1 72.06 598 ASP A C 1
ATOM 4831 O O . ASP A 1 598 ? -7.809 -30.609 -12.242 1 72.06 598 ASP A O 1
ATOM 4835 N N . CYS A 1 599 ? -6.945 -32.125 -10.797 1 72.69 599 CYS A N 1
ATOM 4836 C CA . CYS A 1 599 ? -7.789 -33.219 -11.219 1 72.69 599 CYS A CA 1
ATOM 4837 C C . CYS A 1 599 ? -8.234 -34.062 -10.016 1 72.69 599 CYS A C 1
ATOM 4839 O O . CYS A 1 599 ? -7.398 -34.5 -9.227 1 72.69 599 CYS A O 1
ATOM 4841 N N . LYS A 1 600 ? -9.516 -34.219 -9.875 1 74.25 600 LYS A N 1
ATOM 4842 C CA . LYS A 1 600 ? -10.078 -35.062 -8.836 1 74.25 600 LYS A CA 1
ATOM 4843 C C . LYS A 1 600 ? -10.828 -36.25 -9.438 1 74.25 600 LYS A C 1
ATOM 4845 O O . LYS A 1 600 ? -11.289 -36.188 -10.578 1 74.25 600 LYS A O 1
ATOM 4850 N N . TYR A 1 601 ? -10.852 -37.344 -8.617 1 77.5 601 TYR A N 1
ATOM 4851 C CA . TYR A 1 601 ? -11.508 -38.562 -9.117 1 77.5 601 TYR A CA 1
ATOM 4852 C C . TYR A 1 601 ? -12.703 -38.906 -8.25 1 77.5 601 TYR A C 1
ATOM 4854 O O . TYR A 1 601 ? -12.695 -38.688 -7.039 1 77.5 601 TYR A O 1
ATOM 4862 N N . CYS A 1 602 ? -13.719 -39.438 -8.898 1 78.12 602 CYS A N 1
ATOM 4863 C CA . CYS A 1 602 ? -14.898 -39.969 -8.242 1 78.12 602 CYS A CA 1
ATOM 4864 C C . CYS A 1 602 ? -15.195 -41.375 -8.711 1 78.12 602 CYS A C 1
ATOM 4866 O O . CYS A 1 602 ? -15.047 -41.688 -9.898 1 78.12 602 CYS A O 1
ATOM 4868 N N . VAL A 1 603 ? -15.492 -42.219 -7.672 1 80.69 603 VAL A N 1
ATOM 4869 C CA . VAL A 1 603 ? -15.906 -43.562 -8.016 1 80.69 603 VAL A CA 1
ATOM 4870 C C . VAL A 1 603 ? -17.406 -43.719 -7.824 1 80.69 603 VAL A C 1
ATOM 4872 O O . VAL A 1 603 ? -17.938 -43.406 -6.754 1 80.69 603 VAL A O 1
ATOM 4875 N N . MET A 1 604 ? -18 -44.125 -8.953 1 79.62 604 MET A N 1
ATOM 4876 C CA . MET A 1 604 ? -19.438 -44.344 -8.906 1 79.62 604 MET A CA 1
ATOM 4877 C C . MET A 1 604 ? -19.766 -45.812 -8.961 1 79.62 604 MET A C 1
ATOM 4879 O O . MET A 1 604 ? -19.344 -46.531 -9.883 1 79.62 604 MET A O 1
ATOM 4883 N N . ILE A 1 605 ? -20.5 -46.219 -7.887 1 79.75 605 ILE A N 1
ATOM 4884 C CA . ILE A 1 605 ? -20.875 -47.625 -7.82 1 79.75 605 ILE A CA 1
ATOM 4885 C C . ILE A 1 605 ? -22.359 -47.781 -8.172 1 79.75 605 ILE A C 1
ATOM 4887 O O . ILE A 1 605 ? -23.188 -46.938 -7.789 1 79.75 605 ILE A O 1
ATOM 4891 N N . PHE A 1 606 ? -22.625 -48.844 -8.914 1 77.75 606 PHE A N 1
ATOM 4892 C CA . PHE A 1 606 ? -23.984 -49.031 -9.383 1 77.75 606 PHE A CA 1
ATOM 4893 C C . PHE A 1 606 ? -24.656 -50.188 -8.664 1 77.75 606 PHE A C 1
ATOM 4895 O O . PHE A 1 606 ? -24.016 -51.219 -8.398 1 77.75 606 PHE A O 1
ATOM 4902 N N . SER A 1 607 ? -25.969 -49.906 -8.336 1 72.31 607 SER A N 1
ATOM 4903 C CA . SER A 1 607 ? -26.812 -51 -7.879 1 72.31 607 SER A CA 1
ATOM 4904 C C . SER A 1 607 ? -27.266 -51.875 -9.047 1 72.31 607 SER A C 1
ATOM 4906 O O . SER A 1 607 ? -26.984 -51.562 -10.211 1 72.31 607 SER A O 1
ATOM 4908 N N . ILE A 1 608 ? -27.969 -52.938 -8.703 1 67.31 608 ILE A N 1
ATOM 4909 C CA . ILE A 1 608 ? -28.5 -53.844 -9.711 1 67.31 608 ILE A CA 1
ATOM 4910 C C . ILE A 1 608 ? -29.5 -53.094 -10.609 1 67.31 608 ILE A C 1
ATOM 4912 O O . ILE A 1 608 ? -29.594 -53.375 -11.805 1 67.31 608 ILE A O 1
ATOM 4916 N N . SER A 1 609 ? -30.109 -52.188 -9.977 1 65.12 609 SER A N 1
ATOM 4917 C CA . SER A 1 609 ? -31.141 -51.438 -10.711 1 65.12 609 SER A CA 1
ATOM 4918 C C . SER A 1 609 ? -30.516 -50.281 -11.484 1 65.12 609 SER A C 1
ATOM 4920 O O . SER A 1 609 ? -31.219 -49.594 -12.234 1 65.12 609 SER A O 1
ATOM 4922 N N . GLY A 1 610 ? -29.203 -50.188 -11.391 1 64.56 610 GLY A N 1
ATOM 4923 C CA . GLY A 1 610 ? -28.547 -49.094 -12.117 1 64.56 610 GLY A CA 1
ATOM 4924 C C . GLY A 1 610 ? -28.453 -47.812 -11.328 1 64.56 610 GLY A C 1
ATOM 4925 O O . GLY A 1 610 ? -27.984 -46.812 -11.844 1 64.56 610 GLY A O 1
ATOM 4926 N N . GLN A 1 611 ? -28.984 -47.906 -10.109 1 69.25 611 GLN A N 1
ATOM 4927 C CA . GLN A 1 611 ? -28.891 -46.688 -9.281 1 69.25 611 GLN A CA 1
ATOM 4928 C C . GLN A 1 611 ? -27.453 -46.406 -8.875 1 69.25 611 GLN A C 1
ATOM 4930 O O . GLN A 1 611 ? -26.719 -47.344 -8.5 1 69.25 611 GLN A O 1
ATOM 4935 N N . GLN A 1 612 ? -27.031 -45.156 -9.18 1 67.5 612 GLN A N 1
ATOM 4936 C CA . GLN A 1 612 ? -25.656 -44.75 -8.906 1 67.5 612 GLN A CA 1
ATOM 4937 C C . GLN A 1 612 ? -25.484 -44.344 -7.438 1 67.5 612 GLN A C 1
ATOM 4939 O O . GLN A 1 612 ? -26.312 -43.625 -6.883 1 67.5 612 GLN A O 1
ATOM 4944 N N . HIS A 1 613 ? -24.594 -45.062 -6.754 1 65.44 613 HIS A N 1
ATOM 4945 C CA . HIS A 1 613 ? -24.125 -44.688 -5.426 1 65.44 613 HIS A CA 1
ATOM 4946 C C . HIS A 1 613 ? -22.672 -44.25 -5.469 1 65.44 613 HIS A C 1
ATOM 4948 O O . HIS A 1 613 ? -21.812 -44.938 -6.043 1 65.44 613 HIS A O 1
ATOM 4954 N N . GLY A 1 614 ? -22.422 -42.844 -5.523 1 62.84 614 GLY A N 1
ATOM 4955 C CA . GLY A 1 614 ? -21.031 -42.438 -5.734 1 62.84 614 GLY A CA 1
ATOM 4956 C C . GLY A 1 614 ? -20.484 -41.562 -4.625 1 62.84 614 GLY A C 1
ATOM 4957 O O . GLY A 1 614 ? -21.25 -41.094 -3.781 1 62.84 614 GLY A O 1
ATOM 4958 N N . PHE A 1 615 ? -19.25 -41.812 -4.16 1 59.03 615 PHE A N 1
ATOM 4959 C CA . PHE A 1 615 ? -18.547 -40.938 -3.246 1 59.03 615 PHE A CA 1
ATOM 4960 C C . PHE A 1 615 ? -17.406 -40.219 -3.955 1 59.03 615 PHE A C 1
ATOM 4962 O O . PHE A 1 615 ? -16.656 -40.812 -4.719 1 59.03 615 PHE A O 1
ATOM 4969 N N . CYS A 1 616 ? -17.438 -39 -4.316 1 54.47 616 CYS A N 1
ATOM 4970 C CA . CYS A 1 616 ? -16.469 -38.125 -4.996 1 54.47 616 CYS A CA 1
ATOM 4971 C C . CYS A 1 616 ? -15.352 -37.719 -4.047 1 54.47 616 CYS A C 1
ATOM 4973 O O . CYS A 1 616 ? -14.188 -37.656 -4.445 1 54.47 616 CYS A O 1
ATOM 4975 N N . GLY A 1 617 ? -15.406 -37.156 -2.871 1 50.06 617 GLY A N 1
ATOM 4976 C CA . GLY A 1 617 ? -14.508 -36.219 -2.248 1 50.06 617 GLY A CA 1
ATOM 4977 C C . GLY A 1 617 ? -13.367 -36.875 -1.497 1 50.06 617 GLY A C 1
ATOM 4978 O O . GLY A 1 617 ? -12.266 -36.312 -1.431 1 50.06 617 GLY A O 1
ATOM 4979 N N . ASP A 1 618 ? -13.43 -38.156 -0.997 1 49.25 618 ASP A N 1
ATOM 4980 C CA . ASP A 1 618 ? -12.484 -38.562 0.03 1 49.25 618 ASP A CA 1
ATOM 4981 C C . ASP A 1 618 ? -11.578 -39.688 -0.486 1 49.25 618 ASP A C 1
ATOM 4983 O O . ASP A 1 618 ? -11.195 -40.562 0.271 1 49.25 618 ASP A O 1
ATOM 4987 N N . LEU A 1 619 ? -11.297 -39.562 -1.799 1 53.31 619 LEU A N 1
ATOM 4988 C CA . LEU A 1 619 ? -10.438 -40.656 -2.232 1 53.31 619 LEU A CA 1
ATOM 4989 C C . LEU A 1 619 ? -8.984 -40.375 -1.863 1 53.31 619 LEU A C 1
ATOM 4991 O O . LEU A 1 619 ? -8.539 -39.219 -1.899 1 53.31 619 LEU A O 1
ATOM 4995 N N . GLN A 1 620 ? -8.375 -41.25 -1.264 1 49.09 620 GLN A N 1
ATOM 4996 C CA . GLN A 1 620 ? -6.93 -41.156 -1.071 1 49.09 620 GLN A CA 1
ATOM 4997 C C . GLN A 1 620 ? -6.188 -41.344 -2.395 1 49.09 620 GLN A C 1
ATOM 4999 O O . GLN A 1 620 ? -6.301 -42.375 -3.045 1 49.09 620 GLN A O 1
ATOM 5004 N N . VAL A 1 621 ? -5.816 -40.281 -2.969 1 51.34 621 VAL A N 1
ATOM 5005 C CA . VAL A 1 621 ? -5.082 -40.312 -4.227 1 51.34 621 VAL A CA 1
ATOM 5006 C C . VAL A 1 621 ? -3.59 -40.125 -3.959 1 51.34 621 VAL A C 1
ATOM 5008 O O . VAL A 1 621 ? -3.199 -39.219 -3.203 1 51.34 621 VAL A O 1
ATOM 5011 N N . LYS A 1 622 ? -2.762 -41.219 -4.277 1 52 622 LYS A N 1
ATOM 5012 C CA . LYS A 1 622 ? -1.311 -41.094 -4.172 1 52 622 LYS A CA 1
ATOM 5013 C C . LYS A 1 622 ? -0.657 -41.094 -5.551 1 52 622 LYS A C 1
ATOM 5015 O O . LYS A 1 622 ? -0.865 -42.031 -6.344 1 52 622 LYS A O 1
ATOM 5020 N N . SER A 1 623 ? -0.01 -40.094 -5.891 1 49.09 623 SER A N 1
ATOM 5021 C CA . SER A 1 623 ? 0.724 -40.031 -7.152 1 49.09 623 SER A CA 1
ATOM 5022 C C . SER A 1 623 ? 1.919 -40.969 -7.137 1 49.09 623 SER A C 1
ATOM 5024 O O . SER A 1 623 ? 2.68 -41 -6.164 1 49.09 623 SER A O 1
ATOM 5026 N N . ILE A 1 624 ? 1.997 -42.062 -8.008 1 40.38 624 ILE A N 1
ATOM 5027 C CA . ILE A 1 624 ? 3.039 -43.094 -8.039 1 40.38 624 ILE A CA 1
ATOM 5028 C C . ILE A 1 624 ? 3.971 -42.844 -9.227 1 40.38 624 ILE A C 1
ATOM 5030 O O . ILE A 1 624 ? 3.518 -42.5 -10.32 1 40.38 624 ILE A O 1
ATOM 5034 N N . THR A 1 625 ? 5.168 -42.688 -9.062 1 45.88 625 THR A N 1
ATOM 5035 C CA . THR A 1 625 ? 6.133 -42.469 -10.141 1 45.88 625 THR A CA 1
ATOM 5036 C C . THR A 1 625 ? 6.77 -43.812 -10.547 1 45.88 625 THR A C 1
ATOM 5038 O O . THR A 1 625 ? 7.441 -43.875 -11.578 1 45.88 625 THR A O 1
ATOM 5041 N N . ASP A 1 626 ? 6.727 -44.969 -9.844 1 41.72 626 ASP A N 1
ATOM 5042 C CA . ASP A 1 626 ? 7.453 -46.188 -10.133 1 41.72 626 ASP A CA 1
ATOM 5043 C C . ASP A 1 626 ? 6.594 -47.156 -10.961 1 41.72 626 ASP A C 1
ATOM 5045 O O . ASP A 1 626 ? 5.453 -47.438 -10.594 1 41.72 626 ASP A O 1
ATOM 5049 N N . ILE A 1 627 ? 7.129 -47.531 -12.156 1 41.91 627 ILE A N 1
ATOM 5050 C CA . ILE A 1 627 ? 6.504 -48.438 -13.109 1 41.91 627 ILE A CA 1
ATOM 5051 C C . ILE A 1 627 ? 6.148 -49.75 -12.414 1 41.91 627 ILE A C 1
ATOM 5053 O O . ILE A 1 627 ? 5.121 -50.344 -12.711 1 41.91 627 ILE A O 1
ATOM 5057 N N . GLN A 1 628 ? 6.977 -50.188 -11.57 1 39.41 628 GLN A N 1
ATOM 5058 C CA . GLN A 1 628 ? 6.754 -51.469 -10.891 1 39.41 628 GLN A CA 1
ATOM 5059 C C . GLN A 1 628 ? 5.477 -51.406 -10.055 1 39.41 628 GLN A C 1
ATOM 5061 O O . GLN A 1 628 ? 4.711 -52.375 -10.039 1 39.41 628 GLN A O 1
ATOM 5066 N N . GLN A 1 629 ? 5.219 -50.344 -9.555 1 44.12 629 GLN A N 1
ATOM 5067 C CA . GLN A 1 629 ? 4.031 -50.219 -8.719 1 44.12 629 GLN A CA 1
ATOM 5068 C C . GLN A 1 629 ? 2.76 -50.219 -9.555 1 44.12 629 GLN A C 1
ATOM 5070 O O . GLN A 1 629 ? 1.736 -50.781 -9.141 1 44.12 629 GLN A O 1
ATOM 5075 N N . ILE A 1 630 ? 2.867 -49.75 -10.727 1 43.12 630 ILE A N 1
ATOM 5076 C CA . ILE A 1 630 ? 1.736 -49.75 -11.648 1 43.12 630 ILE A CA 1
ATOM 5077 C C . ILE A 1 630 ? 1.385 -51.188 -12.031 1 43.12 630 ILE A C 1
ATOM 5079 O O . ILE A 1 630 ? 0.212 -51.562 -12.016 1 43.12 630 ILE A O 1
ATOM 5083 N N . SER A 1 631 ? 2.475 -51.938 -12.359 1 41.94 631 SER A N 1
ATOM 5084 C CA . SER A 1 631 ? 2.291 -53.344 -12.75 1 41.94 631 SER A CA 1
ATOM 5085 C C . SER A 1 631 ? 1.664 -54.156 -11.625 1 41.94 631 SER A C 1
ATOM 5087 O O . SER A 1 631 ? 0.786 -54.969 -11.867 1 41.94 631 SER A O 1
ATOM 5089 N N . GLU A 1 632 ? 2.094 -53.969 -10.469 1 41.97 632 GLU A N 1
ATOM 5090 C CA . GLU A 1 632 ? 1.564 -54.688 -9.32 1 41.97 632 GLU A CA 1
ATOM 5091 C C . GLU A 1 632 ? 0.084 -54.375 -9.109 1 41.97 632 GLU A C 1
ATOM 5093 O O . GLU A 1 632 ? -0.702 -55.281 -8.805 1 41.97 632 GLU A O 1
ATOM 5098 N N . ASN A 1 633 ? -0.224 -53.281 -9.352 1 42.16 633 ASN A N 1
ATOM 5099 C CA . ASN A 1 633 ? -1.608 -52.875 -9.133 1 42.16 633 ASN A CA 1
ATOM 5100 C C . ASN A 1 633 ? -2.541 -53.469 -10.18 1 42.16 633 ASN A C 1
ATOM 5102 O O . ASN A 1 633 ? -3.664 -53.875 -9.867 1 42.16 633 ASN A O 1
ATOM 5106 N N . LEU A 1 634 ? -2.068 -53.469 -11.375 1 41.88 634 LEU A N 1
ATOM 5107 C CA . LEU A 1 634 ? -2.844 -54.125 -12.43 1 41.88 634 LEU A CA 1
ATOM 5108 C C . LEU A 1 634 ? -3.076 -55.594 -12.109 1 41.88 634 LEU A C 1
ATOM 5110 O O . LEU A 1 634 ? -4.164 -56.125 -12.352 1 41.88 634 LEU A O 1
ATOM 5114 N N . SER A 1 635 ? -1.93 -56.219 -11.617 1 39.22 635 SER A N 1
ATOM 5115 C CA . SER A 1 635 ? -2.082 -57.625 -11.227 1 39.22 635 SER A CA 1
ATOM 5116 C C . SER A 1 635 ? -3.078 -57.781 -10.078 1 39.22 635 SER A C 1
ATOM 5118 O O . SER A 1 635 ? -3.834 -58.75 -10.031 1 39.22 635 SER A O 1
ATOM 5120 N N . GLN A 1 636 ? -2.986 -56.781 -9.203 1 39.81 636 GLN A N 1
ATOM 5121 C CA . GLN A 1 636 ? -3.895 -56.844 -8.062 1 39.81 636 GLN A CA 1
ATOM 5122 C C . GLN A 1 636 ? -5.332 -56.562 -8.492 1 39.81 636 GLN A C 1
ATOM 5124 O O . GLN A 1 636 ? -6.277 -56.969 -7.797 1 39.81 636 GLN A O 1
ATOM 5129 N N . SER A 1 637 ? -5.395 -55.781 -9.391 1 36.03 637 SER A N 1
ATOM 5130 C CA . SER A 1 637 ? -6.762 -55.5 -9.812 1 36.03 637 SER A CA 1
ATOM 5131 C C . SER A 1 637 ? -7.48 -56.75 -10.242 1 36.03 637 SER A C 1
ATOM 5133 O O . SER A 1 637 ? -8.711 -56.812 -10.266 1 36.03 637 SER A O 1
ATOM 5135 N N . PHE A 1 638 ? -6.68 -57.656 -10.875 1 31.48 638 PHE A N 1
ATOM 5136 C CA . PHE A 1 638 ? -7.27 -58.969 -11.102 1 31.48 638 PHE A CA 1
ATOM 5137 C C . PHE A 1 638 ? -7.129 -59.844 -9.859 1 31.48 638 PHE A C 1
ATOM 5139 O O . PHE A 1 638 ? -7.547 -61 -9.859 1 31.48 638 PHE A O 1
ATOM 5146 N N . ALA A 1 639 ? -6.141 -59.531 -8.961 1 32.06 639 ALA A N 1
ATOM 5147 C CA . ALA A 1 639 ? -5.973 -60.406 -7.805 1 32.06 639 ALA A CA 1
ATOM 5148 C C . ALA A 1 639 ? -7.234 -60.438 -6.945 1 32.06 639 ALA A C 1
ATOM 5150 O O . ALA A 1 639 ? -7.84 -59.375 -6.691 1 32.06 639 ALA A O 1
ATOM 5151 N N . PHE A 1 640 ? -7.922 -61.438 -6.977 1 27.36 640 PHE A N 1
ATOM 5152 C CA . PHE A 1 640 ? -8.891 -61.75 -5.93 1 27.36 640 PHE A CA 1
ATOM 5153 C C . PHE A 1 640 ? -8.336 -61.375 -4.559 1 27.36 640 PHE A C 1
ATOM 5155 O O . PHE A 1 640 ? -7.117 -61.281 -4.375 1 27.36 640 PHE A O 1
ATOM 5162 N N . GLY A 1 641 ? -9 -60.906 -3.539 1 28.34 641 GLY A N 1
ATOM 5163 C CA . GLY A 1 641 ? -8.609 -60.875 -2.139 1 28.34 641 GLY A CA 1
ATOM 5164 C C . GLY A 1 641 ? -7.66 -62 -1.753 1 28.34 641 GLY A C 1
ATOM 5165 O O . GLY A 1 641 ? -7.902 -62.719 -0.783 1 28.34 641 GLY A O 1
ATOM 5166 N N . GLN A 1 642 ? -6.879 -62.656 -2.676 1 25.56 642 GLN A N 1
ATOM 5167 C CA . GLN A 1 642 ? -6.086 -63.719 -2.105 1 25.56 642 GLN A CA 1
ATOM 5168 C C . GLN A 1 642 ? -5.031 -63.188 -1.142 1 25.56 642 GLN A C 1
ATOM 5170 O O . GLN A 1 642 ? -4.586 -62.062 -1.276 1 25.56 642 GLN A O 1
ATOM 5175 N N . ARG A 1 643 ? -4.926 -63.875 0.088 1 24.42 643 ARG A N 1
ATOM 5176 C CA . ARG A 1 643 ? -3.846 -63.781 1.067 1 24.42 643 ARG A CA 1
ATOM 5177 C C . ARG A 1 643 ? -2.486 -63.719 0.38 1 24.42 643 ARG A C 1
ATOM 5179 O O . ARG A 1 643 ? -2.328 -64.188 -0.746 1 24.42 643 ARG A O 1
ATOM 5186 N N . GLU A 1 644 ? -1.498 -63.031 0.939 1 26.97 644 GLU A N 1
ATOM 5187 C CA . GLU A 1 644 ? -0.051 -63 0.752 1 26.97 644 GLU A CA 1
ATOM 5188 C C . GLU A 1 644 ? 0.502 -64.375 0.466 1 26.97 644 GLU A C 1
ATOM 5190 O O . GLU A 1 644 ? 0.739 -65.188 1.39 1 26.97 644 GLU A O 1
ATOM 5195 N N . VAL A 1 645 ? 0.092 -65.25 -0.418 1 22.72 645 VAL A N 1
ATOM 5196 C CA . VAL A 1 645 ? 1.026 -66.375 -0.427 1 22.72 645 VAL A CA 1
ATOM 5197 C C . VAL A 1 645 ? 2.359 -65.938 -1.025 1 22.72 645 VAL A C 1
ATOM 5199 O O . VAL A 1 645 ? 2.391 -65.125 -1.978 1 22.72 645 VAL A O 1
ATOM 5202 N N . ALA A 1 646 ? 3.559 -66.125 -0.31 1 23.34 646 ALA A N 1
ATOM 5203 C CA . ALA A 1 646 ? 4.984 -65.875 -0.523 1 23.34 646 ALA A CA 1
ATOM 5204 C C . ALA A 1 646 ? 5.414 -66.312 -1.912 1 23.34 646 ALA A C 1
ATOM 5206 O O . ALA A 1 646 ? 5.086 -67.438 -2.332 1 23.34 646 ALA A O 1
ATOM 5207 N N . PRO A 1 647 ? 5.754 -65.375 -2.799 1 22.05 647 PRO A N 1
ATOM 5208 C CA . PRO A 1 647 ? 6.262 -65.75 -4.117 1 22.05 647 PRO A CA 1
ATOM 5209 C C . PRO A 1 647 ? 7.359 -66.812 -4.039 1 22.05 647 PRO A C 1
ATOM 5211 O O . PRO A 1 647 ? 8.234 -66.75 -3.174 1 22.05 647 PRO A O 1
ATOM 5214 N N . ALA A 1 648 ? 7.09 -68 -4.504 1 20 648 ALA A N 1
ATOM 5215 C CA . ALA A 1 648 ? 8.078 -69.062 -4.762 1 20 648 ALA A CA 1
ATOM 5216 C C . ALA A 1 648 ? 9.188 -68.562 -5.676 1 20 648 ALA A C 1
ATOM 5218 O O . ALA A 1 648 ? 8.961 -67.625 -6.492 1 20 648 ALA A O 1
ATOM 5219 N N . ARG A 1 649 ? 10.516 -68.938 -5.555 1 19.05 649 ARG A N 1
ATOM 5220 C CA . ARG A 1 649 ? 11.883 -68.812 -6.047 1 19.05 649 ARG A CA 1
ATOM 5221 C C . ARG A 1 649 ? 11.977 -69.188 -7.52 1 19.05 649 ARG A C 1
ATOM 5223 O O . ARG A 1 649 ? 12.195 -70.375 -7.855 1 19.05 649 ARG A O 1
ATOM 5230 N N . ALA A 1 650 ? 11.055 -68.75 -8.375 1 18.12 650 ALA A N 1
ATOM 5231 C CA . ALA A 1 650 ? 11.234 -69.438 -9.633 1 18.12 650 ALA A CA 1
ATOM 5232 C C . ALA A 1 650 ? 12.633 -69.25 -10.203 1 18.12 650 ALA A C 1
ATOM 5234 O O . ALA A 1 650 ? 13.273 -68.25 -9.891 1 18.12 650 ALA A O 1
ATOM 5235 N N . SER A 1 651 ? 13.039 -70.125 -11.242 1 17.8 651 SER A N 1
ATOM 5236 C CA . SER A 1 651 ? 14.094 -70.75 -12 1 17.8 651 SER A CA 1
ATOM 5237 C C . SER A 1 651 ? 14.711 -69.812 -13.023 1 17.8 651 SER A C 1
ATOM 5239 O O . SER A 1 651 ? 14.094 -68.812 -13.406 1 17.8 651 SER A O 1
ATOM 5241 N N . LYS A 1 652 ? 15.898 -70.062 -13.516 1 19.62 652 LYS A N 1
ATOM 5242 C CA . LYS A 1 652 ? 17.141 -69.625 -14.148 1 19.62 652 LYS A CA 1
ATOM 5243 C C . LYS A 1 652 ? 16.922 -69.375 -15.641 1 19.62 652 LYS A C 1
ATOM 5245 O O . LYS A 1 652 ? 17.812 -68.812 -16.312 1 19.62 652 LYS A O 1
ATOM 5250 N N . GLN A 1 653 ? 15.805 -69.625 -16.375 1 17.14 653 GLN A N 1
ATOM 5251 C CA . GLN A 1 653 ? 16.297 -70.125 -17.656 1 17.14 653 GLN A CA 1
ATOM 5252 C C . GLN A 1 653 ? 16.922 -69 -18.5 1 17.14 653 GLN A C 1
ATOM 5254 O O . GLN A 1 653 ? 16.688 -67.875 -18.234 1 17.14 653 GLN A O 1
ATOM 5259 N N . THR A 1 654 ? 17.078 -69.25 -19.938 1 18.08 654 THR A N 1
ATOM 5260 C CA . THR A 1 654 ? 18.062 -69.312 -21.016 1 18.08 654 THR A CA 1
ATOM 5261 C C . THR A 1 654 ? 17.844 -68.188 -22.016 1 18.08 654 THR A C 1
ATOM 5263 O O . THR A 1 654 ? 16.844 -68.188 -22.734 1 18.08 654 THR A O 1
ATOM 5266 N N . PRO A 1 655 ? 17.875 -66.938 -21.719 1 17.55 655 PRO A N 1
ATOM 5267 C CA . PRO A 1 655 ? 17.578 -66 -22.812 1 17.55 655 PRO A CA 1
ATOM 5268 C C . PRO A 1 655 ? 18.469 -66.25 -24.031 1 17.55 655 PRO A C 1
ATOM 5270 O O . PRO A 1 655 ? 19.703 -66.25 -23.891 1 17.55 655 PRO A O 1
ATOM 5273 N N . THR A 1 656 ? 17.969 -66.688 -25.125 1 16.7 656 THR A N 1
ATOM 5274 C CA . THR A 1 656 ? 18.453 -67 -26.469 1 16.7 656 THR A CA 1
ATOM 5275 C C . THR A 1 656 ? 18.812 -65.75 -27.219 1 16.7 656 THR A C 1
ATOM 5277 O O . THR A 1 656 ? 18.438 -64.688 -26.812 1 16.7 656 THR A O 1
ATOM 5280 N N . GLY A 1 657 ? 18.453 -65.625 -28.609 1 16.58 657 GLY A N 1
ATOM 5281 C CA . GLY A 1 657 ? 19.156 -65.5 -29.875 1 16.58 657 GLY A CA 1
ATOM 5282 C C . GLY A 1 657 ? 19.25 -64.062 -30.391 1 16.58 657 GLY A C 1
ATOM 5283 O O . GLY A 1 657 ? 18.641 -63.188 -29.828 1 16.58 657 GLY A O 1
ATOM 5284 N N . ALA A 1 658 ? 19.219 -63.812 -31.828 1 17.48 658 ALA A N 1
ATOM 5285 C CA . ALA A 1 658 ? 20.156 -63.344 -32.844 1 17.48 658 ALA A CA 1
ATOM 5286 C C . ALA A 1 658 ? 19.828 -61.938 -33.312 1 17.48 658 ALA A C 1
ATOM 5288 O O . ALA A 1 658 ? 20.703 -61.062 -33.344 1 17.48 658 ALA A O 1
ATOM 5289 N N . SER A 1 659 ? 18.781 -61.562 -34.094 1 16.39 659 SER A N 1
ATOM 5290 C CA . SER A 1 659 ? 19.125 -61.188 -35.469 1 16.39 659 SER A CA 1
ATOM 5291 C C . SER A 1 659 ? 19.312 -59.688 -35.625 1 16.39 659 SER A C 1
ATOM 5293 O O . SER A 1 659 ? 18.875 -58.906 -34.75 1 16.39 659 SER A O 1
ATOM 5295 N N . GLU A 1 660 ? 19.109 -58.969 -37 1 16.8 660 GLU A N 1
ATOM 5296 C CA . GLU A 1 660 ? 19.875 -58.312 -38.031 1 16.8 660 GLU A CA 1
ATOM 5297 C C . GLU A 1 660 ? 19.547 -56.812 -38.094 1 16.8 660 GLU A C 1
ATOM 5299 O O . GLU A 1 660 ? 20.453 -55.969 -38.125 1 16.8 660 GLU A O 1
ATOM 5304 N N . ARG A 1 661 ? 18.375 -56.094 -38.5 1 17.67 661 ARG A N 1
ATOM 5305 C CA . ARG A 1 661 ? 18.453 -55.469 -39.812 1 17.67 661 ARG A CA 1
ATOM 5306 C C . ARG A 1 661 ? 18.75 -53.969 -39.656 1 17.67 661 ARG A C 1
ATOM 5308 O O . ARG A 1 661 ? 18.312 -53.344 -38.688 1 17.67 661 ARG A O 1
ATOM 5315 N N . PRO A 1 662 ? 19.375 -53.125 -40.656 1 16.98 662 PRO A N 1
ATOM 5316 C CA . PRO A 1 662 ? 20.25 -51.969 -40.906 1 16.98 662 PRO A CA 1
ATOM 5317 C C . PRO A 1 662 ? 19.484 -50.656 -40.969 1 16.98 662 PRO A C 1
ATOM 5319 O O . PRO A 1 662 ? 19.984 -49.625 -40.531 1 16.98 662 PRO A O 1
ATOM 5322 N N . THR A 1 663 ? 18.281 -50.438 -41.406 1 16.73 663 THR A N 1
ATOM 5323 C CA . THR A 1 663 ? 18.25 -49.594 -42.625 1 16.73 663 THR A CA 1
ATOM 5324 C C . THR A 1 663 ? 18.375 -48.125 -42.281 1 16.73 663 THR A C 1
ATOM 5326 O O . THR A 1 663 ? 18.109 -47.719 -41.125 1 16.73 663 THR A O 1
ATOM 5329 N N . LYS A 1 664 ? 18.062 -46.938 -43.219 1 15.6 664 LYS A N 1
ATOM 5330 C CA . LYS A 1 664 ? 18.656 -45.844 -44 1 15.6 664 LYS A CA 1
ATOM 5331 C C . LYS A 1 664 ? 18.156 -44.5 -43.562 1 15.6 664 LYS A C 1
ATOM 5333 O O . LYS A 1 664 ? 18.891 -43.5 -43.594 1 15.6 664 LYS A O 1
ATOM 5338 N N . LYS A 1 665 ? 16.828 -44.219 -43.156 1 15.91 665 LYS A N 1
ATOM 5339 C CA . LYS A 1 665 ? 16.312 -43.156 -44.031 1 15.91 665 LYS A CA 1
ATOM 5340 C C . LYS A 1 665 ? 16.969 -41.812 -43.719 1 15.91 665 LYS A C 1
ATOM 5342 O O . LYS A 1 665 ? 17.562 -41.656 -42.656 1 15.91 665 LYS A O 1
ATOM 5347 N N . VAL A 1 666 ? 16.109 -40.562 -43.594 1 16.11 666 VAL A N 1
ATOM 5348 C CA . VAL A 1 666 ? 15.766 -39.406 -44.438 1 16.11 666 VAL A CA 1
ATOM 5349 C C . VAL A 1 666 ? 16.281 -38.125 -43.812 1 16.11 666 VAL A C 1
ATOM 5351 O O . VAL A 1 666 ? 16.328 -38 -42.594 1 16.11 666 VAL A O 1
ATOM 5354 N N . THR A 1 667 ? 16.703 -37 -44.594 1 15.95 667 THR A N 1
ATOM 5355 C CA . THR A 1 667 ? 17.578 -35.844 -44.812 1 15.95 667 THR A CA 1
ATOM 5356 C C . THR A 1 667 ? 16.891 -34.562 -44.344 1 15.95 667 THR A C 1
ATOM 5358 O O . THR A 1 667 ? 17.531 -33.531 -44.25 1 15.95 667 THR A O 1
ATOM 5361 N N . ARG A 1 668 ? 15.688 -34.312 -43.781 1 17.23 668 ARG A N 1
ATOM 5362 C CA . ARG A 1 668 ? 15.055 -33.062 -44.25 1 17.23 668 ARG A CA 1
ATOM 5363 C C . ARG A 1 668 ? 15.758 -31.844 -43.688 1 17.23 668 ARG A C 1
ATOM 5365 O O . ARG A 1 668 ? 16.312 -31.891 -42.594 1 17.23 668 ARG A O 1
ATOM 5372 N N . SER A 1 669 ? 15.641 -30.562 -44.438 1 16.69 669 SER A N 1
ATOM 5373 C CA . SER A 1 669 ? 16.234 -29.312 -44.906 1 16.69 669 SER A CA 1
ATOM 5374 C C . SER A 1 669 ? 16.125 -28.219 -43.875 1 16.69 669 SER A C 1
ATOM 5376 O O . SER A 1 669 ? 15.344 -28.328 -42.906 1 16.69 669 SER A O 1
ATOM 5378 N N . SER A 1 670 ? 16.453 -26.75 -44.219 1 17.03 670 SER A N 1
ATOM 5379 C CA . SER A 1 670 ? 17.344 -25.594 -44.031 1 17.03 670 SER A CA 1
ATOM 5380 C C . SER A 1 670 ? 16.641 -24.469 -43.312 1 17.03 670 SER A C 1
ATOM 5382 O O . SER A 1 670 ? 17.297 -23.625 -42.688 1 17.03 670 SER A O 1
ATOM 5384 N N . VAL A 1 671 ? 15.297 -23.969 -43.375 1 16.84 671 VAL A N 1
ATOM 5385 C CA . VAL A 1 671 ? 14.953 -22.609 -43.781 1 16.84 671 VAL A CA 1
ATOM 5386 C C . VAL A 1 671 ? 14.898 -21.719 -42.531 1 16.84 671 VAL A C 1
ATOM 5388 O O . VAL A 1 671 ? 14.234 -20.672 -42.562 1 16.84 671 VAL A O 1
ATOM 5391 N N . ARG A 1 672 ? 15.406 -21.719 -41.375 1 16.84 672 ARG A N 1
ATOM 5392 C CA . ARG A 1 672 ? 14.852 -21.047 -40.219 1 16.84 672 ARG A CA 1
ATOM 5393 C C . ARG A 1 672 ? 15.367 -19.609 -40.125 1 16.84 672 ARG A C 1
ATOM 5395 O O . ARG A 1 672 ? 15.234 -18.969 -39.094 1 16.84 672 ARG A O 1
ATOM 5402 N N . ALA A 1 673 ? 15.969 -18.906 -41.094 1 17.27 673 ALA A N 1
ATOM 5403 C CA . ALA A 1 673 ? 16.875 -17.797 -40.75 1 17.27 673 ALA A CA 1
ATOM 5404 C C . ALA A 1 673 ? 16.078 -16.562 -40.344 1 17.27 673 ALA A C 1
ATOM 5406 O O . ALA A 1 673 ? 16.547 -15.75 -39.531 1 17.27 673 ALA A O 1
ATOM 5407 N N . SER A 1 674 ? 15.055 -16.031 -41 1 17.88 674 SER A N 1
ATOM 5408 C CA . SER A 1 674 ? 14.93 -14.641 -41.438 1 17.88 674 SER A CA 1
ATOM 5409 C C . SER A 1 674 ? 14.5 -13.734 -40.312 1 17.88 674 SER A C 1
ATOM 5411 O O . SER A 1 674 ? 14.992 -12.609 -40.188 1 17.88 674 SER A O 1
ATOM 5413 N N . ASN A 1 675 ? 13.383 -13.828 -39.531 1 17.52 675 ASN A N 1
ATOM 5414 C CA . ASN A 1 675 ? 12.5 -12.719 -39.188 1 17.52 675 ASN A CA 1
ATOM 5415 C C . ASN A 1 675 ? 13 -11.969 -37.969 1 17.52 675 ASN A C 1
ATOM 5417 O O . ASN A 1 675 ? 12.273 -11.148 -37.406 1 17.52 675 ASN A O 1
ATOM 5421 N N . LEU A 1 676 ? 14.164 -12.055 -37.5 1 18.67 676 LEU A N 1
ATOM 5422 C CA . LEU A 1 676 ? 14.562 -11.453 -36.25 1 18.67 676 LEU A CA 1
ATOM 5423 C C . LEU A 1 676 ? 14.656 -9.938 -36.344 1 18.67 676 LEU A C 1
ATOM 5425 O O . LEU A 1 676 ? 14.758 -9.234 -35.344 1 18.67 676 LEU A O 1
ATOM 5429 N N . GLN A 1 677 ? 14.867 -9.398 -37.531 1 21.06 677 GLN A N 1
ATOM 5430 C CA . GLN A 1 677 ? 15.367 -8.031 -37.688 1 21.06 677 GLN A CA 1
ATOM 5431 C C . GLN A 1 677 ? 14.336 -7.016 -37.188 1 21.06 677 GLN A C 1
ATOM 5433 O O . GLN A 1 677 ? 14.703 -5.953 -36.688 1 21.06 677 GLN A O 1
ATOM 5438 N N . GLN A 1 678 ? 13.094 -7.219 -37.375 1 20.5 678 GLN A N 1
ATOM 5439 C CA . GLN A 1 678 ? 12.164 -6.094 -37.375 1 20.5 678 GLN A CA 1
ATOM 5440 C C . GLN A 1 678 ? 11.938 -5.562 -35.969 1 20.5 678 GLN A C 1
ATOM 5442 O O . GLN A 1 678 ? 11.539 -4.41 -35.812 1 20.5 678 GLN A O 1
ATOM 5447 N N . ILE A 1 679 ? 11.992 -6.328 -35 1 20.8 679 ILE A N 1
ATOM 5448 C CA . ILE A 1 679 ? 11.477 -5.84 -33.75 1 20.8 679 ILE A CA 1
ATOM 5449 C C . ILE A 1 679 ? 12.43 -4.797 -33.156 1 20.8 679 ILE A C 1
ATOM 5451 O O . ILE A 1 679 ? 12.039 -4.004 -32.312 1 20.8 679 ILE A O 1
ATOM 5455 N N . SER A 1 680 ? 13.688 -4.676 -33.656 1 24.16 680 SER A N 1
ATOM 5456 C CA . SER A 1 680 ? 14.617 -3.721 -33.031 1 24.16 680 SER A CA 1
ATOM 5457 C C . SER A 1 680 ? 14.188 -2.283 -33.344 1 24.16 680 SER A C 1
ATOM 5459 O O . SER A 1 680 ? 14.438 -1.387 -32.531 1 24.16 680 SER A O 1
ATOM 5461 N N . LYS A 1 681 ? 13.695 -1.996 -34.531 1 27.69 681 LYS A N 1
ATOM 5462 C CA . LYS A 1 681 ? 13.547 -0.61 -34.938 1 27.69 681 LYS A CA 1
ATOM 5463 C C . LYS A 1 681 ? 12.531 0.135 -34.094 1 27.69 681 LYS A C 1
ATOM 5465 O O . LYS A 1 681 ? 12.695 1.327 -33.812 1 27.69 681 LYS A O 1
ATOM 5470 N N . ALA A 1 682 ? 11.492 -0.505 -33.75 1 24.38 682 ALA A N 1
ATOM 5471 C CA . ALA A 1 682 ? 10.43 0.281 -33.125 1 24.38 682 ALA A CA 1
ATOM 5472 C C . ALA A 1 682 ? 10.859 0.822 -31.766 1 24.38 682 ALA A C 1
ATOM 5474 O O . ALA A 1 682 ? 10.359 1.856 -31.328 1 24.38 682 ALA A O 1
ATOM 5475 N N . ALA A 1 683 ? 11.75 0.21 -31.109 1 25.53 683 ALA A N 1
ATOM 5476 C CA . ALA A 1 683 ? 12.117 0.709 -29.781 1 25.53 683 ALA A CA 1
ATOM 5477 C C . ALA A 1 683 ? 12.844 2.047 -29.875 1 25.53 683 ALA A C 1
ATOM 5479 O O . ALA A 1 683 ? 12.664 2.926 -29.031 1 25.53 683 ALA A O 1
ATOM 5480 N N . ASN A 1 684 ? 13.594 2.291 -31 1 27.25 684 ASN A N 1
ATOM 5481 C CA . ASN A 1 684 ? 14.375 3.52 -31.078 1 27.25 684 ASN A CA 1
ATOM 5482 C C . ASN A 1 684 ? 13.484 4.746 -31.234 1 27.25 684 ASN A C 1
ATOM 5484 O O . ASN A 1 684 ? 13.844 5.844 -30.812 1 27.25 684 ASN A O 1
ATOM 5488 N N . ALA A 1 685 ? 12.453 4.633 -32.062 1 30.28 685 ALA A N 1
ATOM 5489 C CA . ALA A 1 685 ? 11.711 5.844 -32.406 1 30.28 685 ALA A CA 1
ATOM 5490 C C . ALA A 1 685 ? 11.109 6.488 -31.156 1 30.28 685 ALA A C 1
ATOM 5492 O O . ALA A 1 685 ? 10.938 7.711 -31.094 1 30.28 685 ALA A O 1
ATOM 5493 N N . MET A 1 686 ? 10.719 5.742 -30.25 1 27.88 686 MET A N 1
ATOM 5494 C CA . MET A 1 686 ? 10.016 6.387 -29.156 1 27.88 686 MET A CA 1
ATOM 5495 C C . MET A 1 686 ? 10.953 7.285 -28.344 1 27.88 686 MET A C 1
ATOM 5497 O O . MET A 1 686 ? 10.508 8.164 -27.625 1 27.88 686 MET A O 1
ATOM 5501 N N . ILE A 1 687 ? 12.266 7.004 -28.422 1 28.44 687 ILE A N 1
ATOM 5502 C CA . ILE A 1 687 ? 13.117 7.922 -27.672 1 28.44 687 ILE A CA 1
ATOM 5503 C C . ILE A 1 687 ? 13.227 9.25 -28.422 1 28.44 687 ILE A C 1
ATOM 5505 O O . ILE A 1 687 ? 13.398 10.305 -27.797 1 28.44 687 ILE A O 1
ATOM 5509 N N . GLY A 1 688 ? 13.258 9.289 -29.844 1 26.89 688 GLY A N 1
ATOM 5510 C CA . GLY A 1 688 ? 13.625 10.492 -30.562 1 26.89 688 GLY A CA 1
ATOM 5511 C C . GLY A 1 688 ? 12.555 11.57 -30.516 1 26.89 688 GLY A C 1
ATOM 5512 O O . GLY A 1 688 ? 12.867 12.766 -30.594 1 26.89 688 GLY A O 1
ATOM 5513 N N . GLU A 1 689 ? 11.359 11.305 -30.969 1 26.25 689 GLU A N 1
ATOM 5514 C CA . GLU A 1 689 ? 10.562 12.477 -31.344 1 26.25 689 GLU A CA 1
ATOM 5515 C C . GLU A 1 689 ? 10.344 13.406 -30.156 1 26.25 689 GLU A C 1
ATOM 5517 O O . GLU A 1 689 ? 9.945 14.555 -30.312 1 26.25 689 GLU A O 1
ATOM 5522 N N . ARG A 1 690 ? 10.273 12.922 -28.938 1 24.94 690 ARG A N 1
ATOM 5523 C CA . ARG A 1 690 ? 9.914 13.969 -27.984 1 24.94 690 ARG A CA 1
ATOM 5524 C C . ARG A 1 690 ? 11.141 14.781 -27.578 1 24.94 690 ARG A C 1
ATOM 5526 O O . ARG A 1 690 ? 11.078 15.586 -26.656 1 24.94 690 ARG A O 1
ATOM 5533 N N . ASN A 1 691 ? 12.359 14.766 -28.406 1 19.95 691 ASN A N 1
ATOM 5534 C CA . ASN A 1 691 ? 13.102 16.016 -28.281 1 19.95 691 ASN A CA 1
ATOM 5535 C C . ASN A 1 691 ? 12.414 17.156 -29.016 1 19.95 691 ASN A C 1
ATOM 5537 O O . ASN A 1 691 ? 12.008 17 -30.172 1 19.95 691 ASN A O 1
ATOM 5541 N N . MET B 1 1 ? -38.281 49.906 -17.828 1 20.84 1 MET B N 1
ATOM 5542 C CA . MET B 1 1 ? -38.438 48.531 -18.312 1 20.84 1 MET B CA 1
ATOM 5543 C C . MET B 1 1 ? -37.125 47.781 -18.25 1 20.84 1 MET B C 1
ATOM 5545 O O . MET B 1 1 ? -37.125 46.562 -18.281 1 20.84 1 MET B O 1
ATOM 5549 N N . SER B 1 2 ? -36.031 48.375 -18.766 1 22.58 2 SER B N 1
ATOM 5550 C CA . SER B 1 2 ? -34.688 47.906 -19 1 22.58 2 SER B CA 1
ATOM 5551 C C . SER B 1 2 ? -34 47.531 -17.703 1 22.58 2 SER B C 1
ATOM 5553 O O . SER B 1 2 ? -33 46.781 -17.719 1 22.58 2 SER B O 1
ATOM 5555 N N . VAL B 1 3 ? -34.062 48.344 -16.672 1 23.33 3 VAL B N 1
ATOM 5556 C CA . VAL B 1 3 ? -33.5 48.156 -15.328 1 23.33 3 VAL B CA 1
ATOM 5557 C C . VAL B 1 3 ? -34 46.844 -14.734 1 23.33 3 VAL B C 1
ATOM 5559 O O . VAL B 1 3 ? -33.5 46.406 -13.703 1 23.33 3 VAL B O 1
ATOM 5562 N N . MET B 1 4 ? -35.188 46.281 -15.102 1 20.72 4 MET B N 1
ATOM 5563 C CA . MET B 1 4 ? -35.812 45.062 -14.617 1 20.72 4 MET B CA 1
ATOM 5564 C C . MET B 1 4 ? -35 43.844 -15.023 1 20.72 4 MET B C 1
ATOM 5566 O O . MET B 1 4 ? -35.312 42.719 -14.594 1 20.72 4 MET B O 1
ATOM 5570 N N . LYS B 1 5 ? -34.344 43.875 -16.25 1 25.23 5 LYS B N 1
ATOM 5571 C CA . LYS B 1 5 ? -33.719 42.688 -16.797 1 25.23 5 LYS B CA 1
ATOM 5572 C C . LYS B 1 5 ? -32.531 42.281 -15.953 1 25.23 5 LYS B C 1
ATOM 5574 O O . LYS B 1 5 ? -31.922 41.219 -16.188 1 25.23 5 LYS B O 1
ATOM 5579 N N . LEU B 1 6 ? -31.781 43.156 -15.453 1 24.3 6 LEU B N 1
ATOM 5580 C CA . LEU B 1 6 ? -30.531 42.906 -14.742 1 24.3 6 LEU B CA 1
ATOM 5581 C C . LEU B 1 6 ? -30.812 42.156 -13.438 1 24.3 6 LEU B C 1
ATOM 5583 O O . LEU B 1 6 ? -29.875 41.719 -12.766 1 24.3 6 LEU B O 1
ATOM 5587 N N . ARG B 1 7 ? -31.844 42.344 -12.742 1 27.62 7 ARG B N 1
ATOM 5588 C CA . ARG B 1 7 ? -32.125 41.812 -11.414 1 27.62 7 ARG B CA 1
ATOM 5589 C C . ARG B 1 7 ? -32.281 40.312 -11.453 1 27.62 7 ARG B C 1
ATOM 5591 O O . ARG B 1 7 ? -32.312 39.656 -10.406 1 27.62 7 ARG B O 1
ATOM 5598 N N . ASN B 1 8 ? -32.875 39.719 -12.5 1 25.06 8 ASN B N 1
ATOM 5599 C CA . ASN B 1 8 ? -33.219 38.312 -12.641 1 25.06 8 ASN B CA 1
ATOM 5600 C C . ASN B 1 8 ? -31.984 37.438 -12.836 1 25.06 8 ASN B C 1
ATOM 5602 O O . ASN B 1 8 ? -32.094 36.312 -13.352 1 25.06 8 ASN B O 1
ATOM 5606 N N . VAL B 1 9 ? -30.828 37.906 -13.211 1 28.25 9 VAL B N 1
ATOM 5607 C CA . VAL B 1 9 ? -29.641 37.062 -13.18 1 28.25 9 VAL B CA 1
ATOM 5608 C C . VAL B 1 9 ? -29.484 36.438 -11.789 1 28.25 9 VAL B C 1
ATOM 5610 O O . VAL B 1 9 ? -28.828 37.031 -10.922 1 28.25 9 VAL B O 1
ATOM 5613 N N . VAL B 1 10 ? -30.484 36.25 -10.914 1 27.97 10 VAL B N 1
ATOM 5614 C CA . VAL B 1 10 ? -30.797 35.625 -9.633 1 27.97 10 VAL B CA 1
ATOM 5615 C C . VAL B 1 10 ? -29.953 34.344 -9.477 1 27.97 10 VAL B C 1
ATOM 5617 O O . VAL B 1 10 ? -29.438 33.812 -10.461 1 27.97 10 VAL B O 1
ATOM 5620 N N . ASN B 1 11 ? -30.219 33.562 -8.156 1 29.38 11 ASN B N 1
ATOM 5621 C CA . ASN B 1 11 ? -29.75 32.375 -7.457 1 29.38 11 ASN B CA 1
ATOM 5622 C C . ASN B 1 11 ? -29.844 31.141 -8.328 1 29.38 11 ASN B C 1
ATOM 5624 O O . ASN B 1 11 ? -30.812 30.391 -8.227 1 29.38 11 ASN B O 1
ATOM 5628 N N . ASN B 1 12 ? -29.984 31.156 -9.547 1 32.12 12 ASN B N 1
ATOM 5629 C CA . ASN B 1 12 ? -29.891 29.906 -10.273 1 32.12 12 ASN B CA 1
ATOM 5630 C C . ASN B 1 12 ? -28.812 29 -9.688 1 32.12 12 ASN B C 1
ATOM 5632 O O . ASN B 1 12 ? -27.672 29.016 -10.141 1 32.12 12 ASN B O 1
ATOM 5636 N N . GLN B 1 13 ? -28.625 28.969 -8.398 1 36.5 13 GLN B N 1
ATOM 5637 C CA . GLN B 1 13 ? -27.953 27.875 -7.707 1 36.5 13 GLN B CA 1
ATOM 5638 C C . GLN B 1 13 ? -28.25 26.531 -8.375 1 36.5 13 GLN B C 1
ATOM 5640 O O . GLN B 1 13 ? -29.328 25.953 -8.164 1 36.5 13 GLN B O 1
ATOM 5645 N N . SER B 1 14 ? -28.25 26.344 -9.555 1 41 14 SER B N 1
ATOM 5646 C CA . SER B 1 14 ? -28.25 25.047 -10.227 1 41 14 SER B CA 1
ATOM 5647 C C . SER B 1 14 ? -27.812 23.922 -9.281 1 41 14 SER B C 1
ATOM 5649 O O . SER B 1 14 ? -26.781 24.047 -8.594 1 41 14 SER B O 1
ATOM 5651 N N . ALA B 1 15 ? -28.75 23.125 -8.727 1 49.94 15 ALA B N 1
ATOM 5652 C CA . ALA B 1 15 ? -28.766 22 -7.789 1 49.94 15 ALA B CA 1
ATOM 5653 C C . ALA B 1 15 ? -27.531 21.125 -7.961 1 49.94 15 ALA B C 1
ATOM 5655 O O . ALA B 1 15 ? -27.344 20.5 -9.016 1 49.94 15 ALA B O 1
ATOM 5656 N N . SER B 1 16 ? -26.438 21.469 -7.426 1 61.66 16 SER B N 1
ATOM 5657 C CA . SER B 1 16 ? -25.281 20.594 -7.414 1 61.66 16 SER B CA 1
ATOM 5658 C C . SER B 1 16 ? -25.703 19.125 -7.305 1 61.66 16 SER B C 1
ATOM 5660 O O . SER B 1 16 ? -26.672 18.797 -6.605 1 61.66 16 SER B O 1
ATOM 5662 N N . LYS B 1 17 ? -25.453 18.391 -8.352 1 68.38 17 LYS B N 1
ATOM 5663 C CA . LYS B 1 17 ? -25.75 16.953 -8.398 1 68.38 17 LYS B CA 1
ATOM 5664 C C . LYS B 1 17 ? -25.109 16.234 -7.219 1 68.38 17 LYS B C 1
ATOM 5666 O O . LYS B 1 17 ? -25.484 15.094 -6.914 1 68.38 17 LYS B O 1
ATOM 5671 N N . GLY B 1 18 ? -24.281 17 -6.582 1 78.19 18 GLY B N 1
ATOM 5672 C CA . GLY B 1 18 ? -23.625 16.359 -5.445 1 78.19 18 GLY B CA 1
ATOM 5673 C C . GLY B 1 18 ? -22.469 17.172 -4.887 1 78.19 18 GLY B C 1
ATOM 5674 O O . GLY B 1 18 ? -22.203 18.281 -5.344 1 78.19 18 GLY B O 1
ATOM 5675 N N . ARG B 1 19 ? -21.969 16.719 -3.852 1 84.25 19 ARG B N 1
ATOM 5676 C CA . ARG B 1 19 ? -20.844 17.344 -3.148 1 84.25 19 ARG B CA 1
ATOM 5677 C C . ARG B 1 19 ? -19.609 16.469 -3.219 1 84.25 19 ARG B C 1
ATOM 5679 O O . ARG B 1 19 ? -19.672 15.258 -2.969 1 84.25 19 ARG B O 1
ATOM 5686 N N . LEU B 1 20 ? -18.5 17.141 -3.766 1 85.75 20 LEU B N 1
ATOM 5687 C CA . LEU B 1 20 ? -17.219 16.453 -3.797 1 85.75 20 LEU B CA 1
ATOM 5688 C C . LEU B 1 20 ? -16.266 17.031 -2.756 1 85.75 20 LEU B C 1
ATOM 5690 O O . LEU B 1 20 ? -15.875 18.188 -2.846 1 85.75 20 LEU B O 1
ATOM 5694 N N . ILE B 1 21 ? -15.906 16.25 -1.788 1 91.25 21 ILE B N 1
ATOM 5695 C CA . ILE B 1 21 ? -14.914 16.641 -0.788 1 91.25 21 ILE B CA 1
ATOM 5696 C C . ILE B 1 21 ? -13.547 16.078 -1.173 1 91.25 21 ILE B C 1
ATOM 5698 O O . ILE B 1 21 ? -13.375 14.867 -1.308 1 91.25 21 ILE B O 1
ATOM 5702 N N . MET B 1 22 ? -12.641 16.938 -1.373 1 91.62 22 MET B N 1
ATOM 5703 C CA . MET B 1 22 ? -11.266 16.562 -1.691 1 91.62 22 MET B CA 1
ATOM 5704 C C . MET B 1 22 ? -10.336 16.859 -0.523 1 91.62 22 MET B C 1
ATOM 5706 O O . MET B 1 22 ? -10.211 18.016 -0.104 1 91.62 22 MET B O 1
ATOM 5710 N N . GLY B 1 23 ? -9.734 15.789 -0.003 1 95 23 GLY B N 1
ATOM 5711 C CA . GLY B 1 23 ? -8.742 15.969 1.039 1 95 23 GLY B CA 1
ATOM 5712 C C . GLY B 1 23 ? -7.316 15.977 0.507 1 95 23 GLY B C 1
ATOM 5713 O O . GLY B 1 23 ? -6.941 15.117 -0.295 1 95 23 GLY B O 1
ATOM 5714 N N . ILE B 1 24 ? -6.547 16.984 0.885 1 95.06 24 ILE B N 1
ATOM 5715 C CA . ILE B 1 24 ? -5.148 17.109 0.484 1 95.06 24 ILE B CA 1
ATOM 5716 C C . ILE B 1 24 ? -4.258 17.141 1.724 1 95.06 24 ILE B C 1
ATOM 5718 O O . ILE B 1 24 ? -4.203 18.156 2.424 1 95.06 24 ILE B O 1
ATOM 5722 N N . ASP B 1 25 ? -3.557 16.109 1.992 1 95.12 25 ASP B N 1
ATOM 5723 C CA . ASP B 1 25 ? -2.59 16.047 3.082 1 95.12 25 ASP B CA 1
ATOM 5724 C C . ASP B 1 25 ? -1.193 16.438 2.604 1 95.12 25 ASP B C 1
ATOM 5726 O O . ASP B 1 25 ? -0.544 15.672 1.883 1 95.12 25 ASP B O 1
ATOM 5730 N N . MET B 1 26 ? -0.857 17.547 3.018 1 94 26 MET B N 1
ATOM 5731 C CA . MET B 1 26 ? 0.493 18.016 2.723 1 94 26 MET B CA 1
ATOM 5732 C C . MET B 1 26 ? 1.473 17.578 3.805 1 94 26 MET B C 1
ATOM 5734 O O . MET B 1 26 ? 1.976 18.406 4.566 1 94 26 MET B O 1
ATOM 5738 N N . GLY B 1 27 ? 1.859 16.297 3.805 1 92.12 27 GLY B N 1
ATOM 5739 C CA . GLY B 1 27 ? 2.807 15.805 4.789 1 92.12 27 GLY B CA 1
ATOM 5740 C C . GLY B 1 27 ? 4.191 16.406 4.641 1 92.12 27 GLY B C 1
ATOM 5741 O O . GLY B 1 27 ? 4.527 16.953 3.588 1 92.12 27 GLY B O 1
ATOM 5742 N N . THR B 1 28 ? 4.945 16.328 5.699 1 93.44 28 THR B N 1
ATOM 5743 C CA . THR B 1 28 ? 6.301 16.859 5.652 1 93.44 28 THR B CA 1
ATOM 5744 C C . THR B 1 28 ? 7.172 16.047 4.707 1 93.44 28 THR B C 1
ATOM 5746 O O . THR B 1 28 ? 8.016 16.594 3.994 1 93.44 28 THR B O 1
ATOM 5749 N N . THR B 1 29 ? 6.984 14.742 4.715 1 93.5 29 THR B N 1
ATOM 5750 C CA . THR B 1 29 ? 7.805 13.867 3.887 1 93.5 29 THR B CA 1
ATOM 5751 C C . THR B 1 29 ? 7.012 13.352 2.688 1 93.5 29 THR B C 1
ATOM 5753 O O . THR B 1 29 ? 7.52 13.336 1.563 1 93.5 29 THR B O 1
ATOM 5756 N N . ARG B 1 30 ? 5.828 12.891 2.982 1 92.38 30 ARG B N 1
ATOM 5757 C CA . ARG B 1 30 ? 4.965 12.336 1.942 1 92.38 30 ARG B CA 1
ATOM 5758 C C . ARG B 1 30 ? 3.562 12.93 2.021 1 92.38 30 ARG B C 1
ATOM 5760 O O . ARG B 1 30 ? 3.059 13.203 3.113 1 92.38 30 ARG B O 1
ATOM 5767 N N . GLY B 1 31 ? 2.98 13.07 0.839 1 92 31 GLY B N 1
ATOM 5768 C CA . GLY B 1 31 ? 1.617 13.57 0.775 1 92 31 GLY B CA 1
ATOM 5769 C C . GLY B 1 31 ? 0.615 12.523 0.341 1 92 31 GLY B C 1
ATOM 5770 O O . GLY B 1 31 ? 0.993 11.391 0.017 1 92 31 GLY B O 1
ATOM 5771 N N . ALA B 1 32 ? -0.626 12.898 0.425 1 93 32 ALA B N 1
ATOM 5772 C CA . ALA B 1 32 ? -1.71 12.016 -0.003 1 93 32 ALA B CA 1
ATOM 5773 C C . ALA B 1 32 ? -2.965 12.812 -0.34 1 93 32 ALA B C 1
ATOM 5775 O O . ALA B 1 32 ? -3.172 13.906 0.188 1 93 32 ALA B O 1
ATOM 5776 N N . VAL B 1 33 ? -3.76 12.281 -1.236 1 92.25 33 VAL B N 1
ATOM 5777 C CA . VAL B 1 33 ? -5.035 12.883 -1.601 1 92.25 33 VAL B CA 1
ATOM 5778 C C . VAL B 1 33 ? -6.141 11.836 -1.555 1 92.25 33 VAL B C 1
ATOM 5780 O O . VAL B 1 33 ? -5.934 10.688 -1.966 1 92.25 33 VAL B O 1
ATOM 5783 N N . ALA B 1 34 ? -7.203 12.172 -0.975 1 90.94 34 ALA B N 1
ATOM 5784 C CA . ALA B 1 34 ? -8.398 11.336 -0.961 1 90.94 34 ALA B CA 1
ATOM 5785 C C . ALA B 1 34 ? -9.648 12.148 -1.293 1 90.94 34 ALA B C 1
ATOM 5787 O O . ALA B 1 34 ? -9.656 13.375 -1.14 1 90.94 34 ALA B O 1
ATOM 5788 N N . ASP B 1 35 ? -10.648 11.5 -1.808 1 87.56 35 ASP B N 1
ATOM 5789 C CA . ASP B 1 35 ? -11.883 12.227 -2.105 1 87.56 35 ASP B CA 1
ATOM 5790 C C . ASP B 1 35 ? -13.109 11.406 -1.701 1 87.56 35 ASP B C 1
ATOM 5792 O O . ASP B 1 35 ? -13.008 10.203 -1.476 1 87.56 35 ASP B O 1
ATOM 5796 N N . LEU B 1 36 ? -14.172 12.062 -1.498 1 86.38 36 LEU B N 1
ATOM 5797 C CA . LEU B 1 36 ? -15.477 11.484 -1.192 1 86.38 36 LEU B CA 1
ATOM 5798 C C . LEU B 1 36 ? -16.578 12.219 -1.95 1 86.38 36 LEU B C 1
ATOM 5800 O O . LEU B 1 36 ? -16.719 13.438 -1.834 1 86.38 36 LEU B O 1
ATOM 5804 N N . LEU B 1 37 ? -17.312 11.469 -2.787 1 81.62 37 LEU B N 1
ATOM 5805 C CA . LEU B 1 37 ? -18.438 12.016 -3.525 1 81.62 37 LEU B CA 1
ATOM 5806 C C . LEU B 1 37 ? -19.75 11.75 -2.787 1 81.62 37 LEU B C 1
ATOM 5808 O O . LEU B 1 37 ? -20.078 10.602 -2.482 1 81.62 37 LEU B O 1
ATOM 5812 N N . LEU B 1 38 ? -20.438 12.758 -2.395 1 80.69 38 LEU B N 1
ATOM 5813 C CA . LEU B 1 38 ? -21.734 12.68 -1.74 1 80.69 38 LEU B CA 1
ATOM 5814 C C . LEU B 1 38 ? -22.844 13.156 -2.674 1 80.69 38 LEU B C 1
ATOM 5816 O O . LEU B 1 38 ? -22.875 14.328 -3.057 1 80.69 38 LEU B O 1
ATOM 5820 N N . PRO B 1 39 ? -23.625 12.195 -3.129 1 72.25 39 PRO B N 1
ATOM 5821 C CA . PRO B 1 39 ? -24.703 12.609 -4.031 1 72.25 39 PRO B CA 1
ATOM 5822 C C . PRO B 1 39 ? -25.75 13.492 -3.344 1 72.25 39 PRO B C 1
ATOM 5824 O O . PRO B 1 39 ? -25.891 13.445 -2.119 1 72.25 39 PRO B O 1
ATOM 5827 N N . ASP B 1 40 ? -26.281 14.383 -4.07 1 65.44 40 ASP B N 1
ATOM 5828 C CA . ASP B 1 40 ? -27.359 15.188 -3.525 1 65.44 40 ASP B CA 1
ATOM 5829 C C . ASP B 1 40 ? -28.625 14.344 -3.328 1 65.44 40 ASP B C 1
ATOM 5831 O O . ASP B 1 40 ? -28.875 13.406 -4.086 1 65.44 40 ASP B O 1
ATOM 5835 N N . GLY B 1 41 ? -29.344 14.344 -2.127 1 53.06 41 GLY B N 1
ATOM 5836 C CA . GLY B 1 41 ? -30.531 13.711 -1.587 1 53.06 41 GLY B CA 1
ATOM 5837 C C . GLY B 1 41 ? -31.188 12.734 -2.549 1 53.06 41 GLY B C 1
ATOM 5838 O O . GLY B 1 41 ? -31.625 11.656 -2.143 1 53.06 41 GLY B O 1
ATOM 5839 N N . ASN B 1 42 ? -31.688 13.227 -3.713 1 45.44 42 ASN B N 1
ATOM 5840 C CA . ASN B 1 42 ? -32.688 12.461 -4.465 1 45.44 42 ASN B CA 1
ATOM 5841 C C . ASN B 1 42 ? -32.031 11.297 -5.207 1 45.44 42 ASN B C 1
ATOM 5843 O O . ASN B 1 42 ? -32.75 10.461 -5.785 1 45.44 42 ASN B O 1
ATOM 5847 N N . GLN B 1 43 ? -30.969 11.422 -5.582 1 42.62 43 GLN B N 1
ATOM 5848 C CA . GLN B 1 43 ? -30.531 10.336 -6.445 1 42.62 43 GLN B CA 1
ATOM 5849 C C . GLN B 1 43 ? -29.875 9.219 -5.633 1 42.62 43 GLN B C 1
ATOM 5851 O O . GLN B 1 43 ? -28.984 9.469 -4.828 1 42.62 43 GLN B O 1
ATOM 5856 N N . GLU B 1 44 ? -30.719 8.32 -5.238 1 39.62 44 GLU B N 1
ATOM 5857 C CA . GLU B 1 44 ? -30.297 7.039 -4.68 1 39.62 44 GLU B CA 1
ATOM 5858 C C . GLU B 1 44 ? -28.984 6.57 -5.297 1 39.62 44 GLU B C 1
ATOM 5860 O O . GLU B 1 44 ? -28.969 6.027 -6.402 1 39.62 44 GLU B O 1
ATOM 5865 N N . LEU B 1 45 ? -28.047 7.383 -5.344 1 39.38 45 LEU B N 1
ATOM 5866 C CA . LEU B 1 45 ? -26.938 6.57 -5.832 1 39.38 45 LEU B CA 1
ATOM 5867 C C . LEU B 1 45 ? -26.875 5.246 -5.078 1 39.38 45 LEU B C 1
ATOM 5869 O O . LEU B 1 45 ? -27.062 5.207 -3.861 1 39.38 45 LEU B O 1
ATOM 5873 N N . GLY B 1 46 ? -27.312 4.297 -5.652 1 34.56 46 GLY B N 1
ATOM 5874 C CA . GLY B 1 46 ? -27.422 2.883 -5.32 1 34.56 46 GLY B CA 1
ATOM 5875 C C . GLY B 1 46 ? -26.453 2.451 -4.238 1 34.56 46 GLY B C 1
ATOM 5876 O O . GLY B 1 46 ? -26.125 1.269 -4.125 1 34.56 46 GLY B O 1
ATOM 5877 N N . HIS B 1 47 ? -25.734 3.523 -3.668 1 39.06 47 HIS B N 1
ATOM 5878 C CA . HIS B 1 47 ? -24.75 2.861 -2.818 1 39.06 47 HIS B CA 1
ATOM 5879 C C . HIS B 1 47 ? -25.359 2.475 -1.474 1 39.06 47 HIS B C 1
ATOM 5881 O O . HIS B 1 47 ? -25.922 3.32 -0.777 1 39.06 47 HIS B O 1
ATOM 5887 N N . GLN B 1 48 ? -25.844 1.411 -1.342 1 41.19 48 GLN B N 1
ATOM 5888 C CA . GLN B 1 48 ? -26.234 0.759 -0.094 1 41.19 48 GLN B CA 1
ATOM 5889 C C . GLN B 1 48 ? -25.188 0.993 0.993 1 41.19 48 GLN B C 1
ATOM 5891 O O . GLN B 1 48 ? -25.422 0.685 2.164 1 41.19 48 GLN B O 1
ATOM 5896 N N . HIS B 1 49 ? -24 1.391 0.727 1 43.88 49 HIS B N 1
ATOM 5897 C CA . HIS B 1 49 ? -22.938 1.494 1.724 1 43.88 49 HIS B CA 1
ATOM 5898 C C . HIS B 1 49 ? -22.469 2.936 1.875 1 43.88 49 HIS B C 1
ATOM 5900 O O . HIS B 1 49 ? -22.625 3.744 0.958 1 43.88 49 HIS B O 1
ATOM 5906 N N . GLU B 1 50 ? -22.359 3.418 3.133 1 55.97 50 GLU B N 1
ATOM 5907 C CA . GLU B 1 50 ? -21.75 4.719 3.367 1 55.97 50 GLU B CA 1
ATOM 5908 C C . GLU B 1 50 ? -20.516 4.922 2.48 1 55.97 50 GLU B C 1
ATOM 5910 O O . GLU B 1 50 ? -19.672 4.039 2.387 1 55.97 50 GLU B O 1
ATOM 5915 N N . PRO B 1 51 ? -20.578 5.906 1.8 1 64.5 51 PRO B N 1
ATOM 5916 C CA . PRO B 1 51 ? -19.438 6.133 0.897 1 64.5 51 PRO B CA 1
ATOM 5917 C C . PRO B 1 51 ? -18.109 6.195 1.632 1 64.5 51 PRO B C 1
ATOM 5919 O O . PRO B 1 51 ? -18.031 6.688 2.762 1 64.5 51 PRO B O 1
ATOM 5922 N N . GLU B 1 52 ? -17.156 5.484 1.234 1 76.94 52 GLU B N 1
ATOM 5923 C CA . GLU B 1 52 ? -15.812 5.484 1.799 1 76.94 52 GLU B CA 1
ATOM 5924 C C . GLU B 1 52 ? -14.875 6.383 0.994 1 76.94 52 GLU B C 1
ATOM 5926 O O . GLU B 1 52 ? -14.992 6.477 -0.23 1 76.94 52 GLU B O 1
ATOM 5931 N N . PRO B 1 53 ? -14.016 7.133 1.8 1 85 53 PRO B N 1
ATOM 5932 C CA . PRO B 1 53 ? -13.031 7.953 1.085 1 85 53 PRO B CA 1
ATOM 5933 C C . PRO B 1 53 ? -12.188 7.137 0.105 1 85 53 PRO B C 1
ATOM 5935 O O . PRO B 1 53 ? -11.781 6.012 0.416 1 85 53 PRO B O 1
ATOM 5938 N N . PHE B 1 54 ? -12.016 7.68 -1.036 1 81.25 54 PHE B N 1
ATOM 5939 C CA . PHE B 1 54 ? -11.195 7.059 -2.068 1 81.25 54 PHE B CA 1
ATOM 5940 C C . PHE B 1 54 ? -9.797 7.672 -2.092 1 81.25 54 PHE B C 1
ATOM 5942 O O . PHE B 1 54 ? -9.648 8.883 -2.268 1 81.25 54 PHE B O 1
ATOM 5949 N N . LEU B 1 55 ? -8.797 6.836 -1.858 1 84.38 55 LEU B N 1
ATOM 5950 C CA . LEU B 1 55 ? -7.418 7.297 -1.877 1 84.38 55 LEU B CA 1
ATOM 5951 C C . LEU B 1 55 ? -6.887 7.371 -3.307 1 84.38 55 LEU B C 1
ATOM 5953 O O . LEU B 1 55 ? -6.98 6.398 -4.059 1 84.38 55 LEU B O 1
ATOM 5957 N N . PHE B 1 56 ? -6.316 8.477 -3.688 1 82.81 56 PHE B N 1
ATOM 5958 C CA . PHE B 1 56 ? -5.75 8.656 -5.016 1 82.81 56 PHE B CA 1
ATOM 5959 C C . PHE B 1 56 ? -4.414 7.934 -5.141 1 82.81 56 PHE B C 1
ATOM 5961 O O . PHE B 1 56 ? -3.541 8.078 -4.281 1 82.81 56 PHE B O 1
ATOM 5968 N N . ALA B 1 57 ? -4.238 7.191 -6.199 1 78.62 57 ALA B N 1
ATOM 5969 C CA . ALA B 1 57 ? -3.025 6.387 -6.32 1 78.62 57 ALA B CA 1
ATOM 5970 C C . ALA B 1 57 ? -2.363 6.598 -7.68 1 78.62 57 ALA B C 1
ATOM 5972 O O . ALA B 1 57 ? -1.215 6.195 -7.887 1 78.62 57 ALA B O 1
ATOM 5973 N N . ASP B 1 58 ? -2.949 7.262 -8.625 1 76.5 58 ASP B N 1
ATOM 5974 C CA . ASP B 1 58 ? -2.461 7.355 -10 1 76.5 58 ASP B CA 1
ATOM 5975 C C . ASP B 1 58 ? -1.597 8.602 -10.195 1 76.5 58 ASP B C 1
ATOM 5977 O O . ASP B 1 58 ? -1.796 9.359 -11.148 1 76.5 58 ASP B O 1
ATOM 5981 N N . TRP B 1 59 ? -0.693 8.766 -9.281 1 83.88 59 TRP B N 1
ATOM 5982 C CA . TRP B 1 59 ? 0.252 9.875 -9.398 1 83.88 59 TRP B CA 1
ATOM 5983 C C . TRP B 1 59 ? 1.188 9.672 -10.586 1 83.88 59 TRP B C 1
ATOM 5985 O O . TRP B 1 59 ? 1.469 8.531 -10.969 1 83.88 59 TRP B O 1
ATOM 5995 N N . LYS B 1 60 ? 1.641 10.75 -11.109 1 78.88 60 LYS B N 1
ATOM 5996 C CA . LYS B 1 60 ? 2.664 10.664 -12.148 1 78.88 60 LYS B CA 1
ATOM 5997 C C . LYS B 1 60 ? 3.883 9.891 -11.648 1 78.88 60 LYS B C 1
ATOM 5999 O O . LYS B 1 60 ? 4.418 10.188 -10.578 1 78.88 60 LYS B O 1
ATOM 6004 N N . GLY B 1 61 ? 4.211 8.875 -12.344 1 77.06 61 GLY B N 1
ATOM 6005 C CA . GLY B 1 61 ? 5.379 8.086 -11.992 1 77.06 61 GLY B CA 1
ATOM 6006 C C . GLY B 1 61 ? 5.062 6.926 -11.07 1 77.06 61 GLY B C 1
ATOM 6007 O O . GLY B 1 61 ? 5.969 6.223 -10.617 1 77.06 61 GLY B O 1
ATOM 6008 N N . SER B 1 62 ? 3.797 6.691 -10.828 1 77.62 62 SER B N 1
ATOM 6009 C CA . SER B 1 62 ? 3.404 5.617 -9.922 1 77.62 62 SER B CA 1
ATOM 6010 C C . SER B 1 62 ? 3.518 4.254 -10.602 1 77.62 62 SER B C 1
ATOM 6012 O O . SER B 1 62 ? 3.291 4.137 -11.805 1 77.62 62 SER B O 1
ATOM 6014 N N . TRP B 1 63 ? 4.008 3.117 -10.008 1 67.38 63 TRP B N 1
ATOM 6015 C CA . TRP B 1 63 ? 4.066 1.789 -10.609 1 67.38 63 TRP B CA 1
ATOM 6016 C C . TRP B 1 63 ? 3.529 0.733 -9.648 1 67.38 63 TRP B C 1
ATOM 6018 O O . TRP B 1 63 ? 3.188 -0.376 -10.062 1 67.38 63 TRP B O 1
ATOM 6028 N N . GLY B 1 64 ? 3.441 1.019 -8.383 1 60.75 64 GLY B N 1
ATOM 6029 C CA . GLY B 1 64 ? 3.023 -0.08 -7.523 1 60.75 64 GLY B CA 1
ATOM 6030 C C . GLY B 1 64 ? 2.445 0.383 -6.199 1 60.75 64 GLY B C 1
ATOM 6031 O O . GLY B 1 64 ? 2.062 1.545 -6.059 1 60.75 64 GLY B O 1
ATOM 6032 N N . SER B 1 65 ? 2.383 -0.678 -5.391 1 56.81 65 SER B N 1
ATOM 6033 C CA . SER B 1 65 ? 1.858 -0.458 -4.047 1 56.81 65 SER B CA 1
ATOM 6034 C C . SER B 1 65 ? 2.732 0.517 -3.266 1 56.81 65 SER B C 1
ATOM 6036 O O . SER B 1 65 ? 3.961 0.457 -3.342 1 56.81 65 SER B O 1
ATOM 6038 N N . GLY B 1 66 ? 2.139 1.422 -2.625 1 63.03 66 GLY B N 1
ATOM 6039 C CA . GLY B 1 66 ? 2.805 2.443 -1.833 1 63.03 66 GLY B CA 1
ATOM 6040 C C . GLY B 1 66 ? 2.943 3.768 -2.562 1 63.03 66 GLY B C 1
ATOM 6041 O O . GLY B 1 66 ? 3.279 4.785 -1.953 1 63.03 66 GLY B O 1
ATOM 6042 N N . ASP B 1 67 ? 2.557 3.684 -3.816 1 75.5 67 ASP B N 1
ATOM 6043 C CA . ASP B 1 67 ? 2.732 4.898 -4.605 1 75.5 67 ASP B CA 1
ATOM 6044 C C . ASP B 1 67 ? 1.576 5.871 -4.387 1 75.5 67 ASP B C 1
ATOM 6046 O O . ASP B 1 67 ? 1.495 6.91 -5.047 1 75.5 67 ASP B O 1
ATOM 6050 N N . GLU B 1 68 ? 0.791 5.508 -3.402 1 82.56 68 GLU B N 1
ATOM 6051 C CA . GLU B 1 68 ? -0.287 6.418 -3.027 1 82.56 68 GLU B CA 1
ATOM 6052 C C . GLU B 1 68 ? 0.25 7.625 -2.264 1 82.56 68 GLU B C 1
ATOM 6054 O O . GLU B 1 68 ? -0.449 8.625 -2.107 1 82.56 68 GLU B O 1
ATOM 6059 N N . PHE B 1 69 ? 1.552 7.539 -1.9 1 89 69 PHE B N 1
ATOM 6060 C CA . PHE B 1 69 ? 2.111 8.57 -1.036 1 89 69 PHE B CA 1
ATOM 6061 C C . PHE B 1 69 ? 3.357 9.18 -1.662 1 89 69 PHE B C 1
ATOM 6063 O O . PHE B 1 69 ? 4.48 8.836 -1.287 1 89 69 PHE B O 1
ATOM 6070 N N . PRO B 1 70 ? 3.229 10.125 -2.568 1 91.81 70 PRO B N 1
ATOM 6071 C CA . PRO B 1 70 ? 4.391 10.75 -3.207 1 91.81 70 PRO B CA 1
ATOM 6072 C C . PRO B 1 70 ? 5.176 11.648 -2.256 1 91.81 70 PRO B C 1
ATOM 6074 O O . PRO B 1 70 ? 4.617 12.156 -1.28 1 91.81 70 PRO B O 1
ATOM 6077 N N . LEU B 1 71 ? 6.441 11.852 -2.551 1 94.38 71 LEU B N 1
ATOM 6078 C CA . LEU B 1 71 ? 7.262 12.797 -1.8 1 94.38 71 LEU B CA 1
ATOM 6079 C C . LEU B 1 71 ? 6.715 14.219 -1.935 1 94.38 71 LEU B C 1
ATOM 6081 O O . LEU B 1 71 ? 6.191 14.586 -2.986 1 94.38 71 LEU B O 1
ATOM 6085 N N . THR B 1 72 ? 6.867 14.977 -0.895 1 96.81 72 THR B N 1
ATOM 6086 C CA . THR B 1 72 ? 6.434 16.359 -0.944 1 96.81 72 THR B CA 1
ATOM 6087 C C . THR B 1 72 ? 7.621 17.297 -1.18 1 96.81 72 THR B C 1
ATOM 6089 O O . THR B 1 72 ? 7.438 18.469 -1.516 1 96.81 72 THR B O 1
ATOM 6092 N N . ALA B 1 73 ? 8.844 16.734 -1.039 1 97.25 73 ALA B N 1
ATOM 6093 C CA . ALA B 1 73 ? 10.039 17.531 -1.265 1 97.25 73 ALA B CA 1
ATOM 6094 C C . ALA B 1 73 ? 10.055 18.125 -2.674 1 97.25 73 ALA B C 1
ATOM 6096 O O . ALA B 1 73 ? 9.406 17.594 -3.578 1 97.25 73 ALA B O 1
ATOM 6097 N N . LEU B 1 74 ? 10.789 19.234 -2.834 1 97.31 74 LEU B N 1
ATOM 6098 C CA . LEU B 1 74 ? 10.859 19.922 -4.117 1 97.31 74 LEU B CA 1
ATOM 6099 C C . LEU B 1 74 ? 12.312 20.078 -4.574 1 97.31 74 LEU B C 1
ATOM 6101 O O . LEU B 1 74 ? 13.203 20.312 -3.758 1 97.31 74 LEU B O 1
ATOM 6105 N N . TYR B 1 75 ? 12.531 19.844 -5.793 1 96.38 75 TYR B N 1
ATOM 6106 C CA . TYR B 1 75 ? 13.828 20.094 -6.418 1 96.38 75 TYR B CA 1
ATOM 6107 C C . TYR B 1 75 ? 13.672 20.984 -7.645 1 96.38 75 TYR B C 1
ATOM 6109 O O . TYR B 1 75 ? 12.992 20.625 -8.609 1 96.38 75 TYR B O 1
ATOM 6117 N N . TYR B 1 76 ? 14.234 22.156 -7.57 1 95.12 76 TYR B N 1
ATOM 6118 C CA . TYR B 1 76 ? 14.234 23.078 -8.703 1 95.12 76 TYR B CA 1
ATOM 6119 C C . TYR B 1 76 ? 15.43 22.828 -9.609 1 95.12 76 TYR B C 1
ATOM 6121 O O . TYR B 1 76 ? 16.547 23.266 -9.32 1 95.12 76 TYR B O 1
ATOM 6129 N N . ASN B 1 77 ? 15.172 22.234 -10.711 1 89.06 77 ASN B N 1
ATOM 6130 C CA . ASN B 1 77 ? 16.234 21.859 -11.641 1 89.06 77 ASN B CA 1
ATOM 6131 C C . ASN B 1 77 ? 16.969 23.078 -12.188 1 89.06 77 ASN B C 1
ATOM 6133 O O . ASN B 1 77 ? 16.328 24.078 -12.555 1 89.06 77 ASN B O 1
ATOM 6137 N N . GLU B 1 78 ? 18.25 23.016 -12.258 1 84.5 78 GLU B N 1
ATOM 6138 C CA . GLU B 1 78 ? 19.078 24.125 -12.703 1 84.5 78 GLU B CA 1
ATOM 6139 C C . GLU B 1 78 ? 18.828 24.453 -14.18 1 84.5 78 GLU B C 1
ATOM 6141 O O . GLU B 1 78 ? 18.953 25.609 -14.594 1 84.5 78 GLU B O 1
ATOM 6146 N N . ASN B 1 79 ? 18.438 23.469 -14.859 1 80.5 79 ASN B N 1
ATOM 6147 C CA . ASN B 1 79 ? 18.297 23.641 -16.297 1 80.5 79 ASN B CA 1
ATOM 6148 C C . ASN B 1 79 ? 16.906 24.172 -16.672 1 80.5 79 ASN B C 1
ATOM 6150 O O . ASN B 1 79 ? 16.672 24.531 -17.828 1 80.5 79 ASN B O 1
ATOM 6154 N N . ASP B 1 80 ? 16.109 24.25 -15.688 1 79.06 80 ASP B N 1
ATOM 6155 C CA . ASP B 1 80 ? 14.75 24.688 -15.969 1 79.06 80 ASP B CA 1
ATOM 6156 C C . ASP B 1 80 ? 14.625 26.203 -15.844 1 79.06 80 ASP B C 1
ATOM 6158 O O . ASP B 1 80 ? 15.453 26.859 -15.195 1 79.06 80 ASP B O 1
ATOM 6162 N N . GLN B 1 81 ? 13.672 26.688 -16.562 1 72.75 81 GLN B N 1
ATOM 6163 C CA . GLN B 1 81 ? 13.352 28.094 -16.438 1 72.75 81 GLN B CA 1
ATOM 6164 C C . GLN B 1 81 ? 12.766 28.406 -15.07 1 72.75 81 GLN B C 1
ATOM 6166 O O . GLN B 1 81 ? 12.258 27.516 -14.391 1 72.75 81 GLN B O 1
ATOM 6171 N N . GLN B 1 82 ? 12.82 29.594 -14.742 1 66.31 82 GLN B N 1
ATOM 6172 C CA . GLN B 1 82 ? 12.391 30.062 -13.43 1 66.31 82 GLN B CA 1
ATOM 6173 C C . GLN B 1 82 ? 10.914 29.734 -13.188 1 66.31 82 GLN B C 1
ATOM 6175 O O . GLN B 1 82 ? 10.516 29.469 -12.055 1 66.31 82 GLN B O 1
ATOM 6180 N N . GLU B 1 83 ? 10.195 29.719 -14.203 1 71.94 83 GLU B N 1
ATOM 6181 C CA . GLU B 1 83 ? 8.75 29.547 -14.062 1 71.94 83 GLU B CA 1
ATOM 6182 C C . GLU B 1 83 ? 8.352 28.078 -14.094 1 71.94 83 GLU B C 1
ATOM 6184 O O . GLU B 1 83 ? 7.211 27.734 -13.781 1 71.94 83 GLU B O 1
ATOM 6189 N N . THR B 1 84 ? 9.344 27.297 -14.281 1 86 84 THR B N 1
ATOM 6190 C CA . THR B 1 84 ? 9.039 25.875 -14.375 1 86 84 THR B CA 1
ATOM 6191 C C . THR B 1 84 ? 8.789 25.281 -12.992 1 86 84 THR B C 1
ATOM 6193 O O . THR B 1 84 ? 9.492 25.625 -12.031 1 86 84 THR B O 1
ATOM 6196 N N . LEU B 1 85 ? 7.758 24.531 -12.906 1 91.25 85 LEU B N 1
ATOM 6197 C CA . LEU B 1 85 ? 7.438 23.875 -11.641 1 91.25 85 LEU B CA 1
ATOM 6198 C C . LEU B 1 85 ? 8.539 22.891 -11.25 1 91.25 85 LEU B C 1
ATOM 6200 O O . LEU B 1 85 ? 9.156 22.266 -12.109 1 91.25 85 LEU B O 1
ATOM 6204 N N . PRO B 1 86 ? 8.82 22.797 -10 1 94.88 86 PRO B N 1
ATOM 6205 C CA . PRO B 1 86 ? 9.883 21.906 -9.516 1 94.88 86 PRO B CA 1
ATOM 6206 C C . PRO B 1 86 ? 9.523 20.438 -9.648 1 94.88 86 PRO B C 1
ATOM 6208 O O . PRO B 1 86 ? 8.352 20.094 -9.836 1 94.88 86 PRO B O 1
ATOM 6211 N N . MET B 1 87 ? 10.594 19.609 -9.594 1 92.69 87 MET B N 1
ATOM 6212 C CA . MET B 1 87 ? 10.406 18.156 -9.523 1 92.69 87 MET B CA 1
ATOM 6213 C C . MET B 1 87 ? 9.961 17.734 -8.125 1 92.69 87 MET B C 1
ATOM 6215 O O . MET B 1 87 ? 10.453 18.266 -7.125 1 92.69 87 MET B O 1
ATOM 6219 N N . THR B 1 88 ? 8.945 16.859 -8.047 1 94.5 88 THR B N 1
ATOM 6220 C CA . THR B 1 88 ? 8.453 16.328 -6.773 1 94.5 88 THR B CA 1
ATOM 6221 C C . THR B 1 88 ? 7.867 14.938 -6.961 1 94.5 88 THR B C 1
ATOM 6223 O O . THR B 1 88 ? 8.047 14.32 -8.016 1 94.5 88 THR B O 1
ATOM 6226 N N . GLY B 1 89 ? 7.375 14.336 -5.93 1 91.81 89 GLY B N 1
ATOM 6227 C CA . GLY B 1 89 ? 6.668 13.07 -6.027 1 91.81 89 GLY B CA 1
ATOM 6228 C C . GLY B 1 89 ? 7.57 11.914 -6.414 1 91.81 89 GLY B C 1
ATOM 6229 O O . GLY B 1 89 ? 8.688 11.797 -5.91 1 91.81 89 GLY B O 1
ATOM 6230 N N . HIS B 1 90 ? 7.105 11.109 -7.273 1 88.38 90 HIS B N 1
ATOM 6231 C CA . HIS B 1 90 ? 7.812 9.891 -7.645 1 88.38 90 HIS B CA 1
ATOM 6232 C C . HIS B 1 90 ? 8.984 10.188 -8.57 1 88.38 90 HIS B C 1
ATOM 6234 O O . HIS B 1 90 ? 10 9.484 -8.555 1 88.38 90 HIS B O 1
ATOM 6240 N N . GLU B 1 91 ? 8.875 11.242 -9.305 1 86.44 91 GLU B N 1
ATOM 6241 C CA . GLU B 1 91 ? 10 11.641 -10.141 1 86.44 91 GLU B CA 1
ATOM 6242 C C . GLU B 1 91 ? 11.211 12.023 -9.297 1 86.44 91 GLU B C 1
ATOM 6244 O O . GLU B 1 91 ? 12.344 11.68 -9.633 1 86.44 91 GLU B O 1
ATOM 6249 N N . LEU B 1 92 ? 10.914 12.773 -8.289 1 91.19 92 LEU B N 1
ATOM 6250 C CA . LEU B 1 92 ? 12 13.141 -7.391 1 91.19 92 LEU B CA 1
ATOM 6251 C C . LEU B 1 92 ? 12.562 11.906 -6.688 1 91.19 92 LEU B C 1
ATOM 6253 O O . LEU B 1 92 ? 13.773 11.82 -6.453 1 91.19 92 LEU B O 1
ATOM 6257 N N . ARG B 1 93 ? 11.703 11.023 -6.281 1 90.19 93 ARG B N 1
ATOM 6258 C CA . ARG B 1 93 ? 12.156 9.773 -5.668 1 90.19 93 ARG B CA 1
ATOM 6259 C C . ARG B 1 93 ? 13.164 9.062 -6.555 1 90.19 93 ARG B C 1
ATOM 6261 O O . ARG B 1 93 ? 14.18 8.547 -6.066 1 90.19 93 ARG B O 1
ATOM 6268 N N . MET B 1 94 ? 12.922 9.039 -7.836 1 87.25 94 MET B N 1
ATOM 6269 C CA . MET B 1 94 ? 13.812 8.383 -8.789 1 87.25 94 MET B CA 1
ATOM 6270 C C . MET B 1 94 ? 15.172 9.078 -8.82 1 87.25 94 MET B C 1
ATOM 6272 O O . MET B 1 94 ? 16.203 8.414 -8.891 1 87.25 94 MET B O 1
ATOM 6276 N N . LEU B 1 95 ? 15.102 10.336 -8.766 1 88.38 95 LEU B N 1
ATOM 6277 C CA . LEU B 1 95 ? 16.344 11.102 -8.742 1 88.38 95 LEU B CA 1
ATOM 6278 C C . LEU B 1 95 ? 17.141 10.812 -7.473 1 88.38 95 LEU B C 1
ATOM 6280 O O . LEU B 1 95 ? 18.359 10.625 -7.531 1 88.38 95 LEU B O 1
ATOM 6284 N N . LEU B 1 96 ? 16.453 10.758 -6.375 1 90.81 96 LEU B N 1
ATOM 6285 C CA . LEU B 1 96 ? 17.109 10.539 -5.09 1 90.81 96 LEU B CA 1
ATOM 6286 C C . LEU B 1 96 ? 17.703 9.133 -5.016 1 90.81 96 LEU B C 1
ATOM 6288 O O . LEU B 1 96 ? 18.719 8.914 -4.363 1 90.81 96 LEU B O 1
ATOM 6292 N N . ASP B 1 97 ? 17.094 8.188 -5.668 1 87.06 97 ASP B N 1
ATOM 6293 C CA . ASP B 1 97 ? 17.531 6.793 -5.645 1 87.06 97 ASP B CA 1
ATOM 6294 C C . ASP B 1 97 ? 18.734 6.578 -6.57 1 87.06 97 ASP B C 1
ATOM 6296 O O . ASP B 1 97 ? 19.484 5.609 -6.414 1 87.06 97 ASP B O 1
ATOM 6300 N N . SER B 1 98 ? 18.859 7.469 -7.5 1 86.06 98 SER B N 1
ATOM 6301 C CA . SER B 1 98 ? 19.938 7.336 -8.484 1 86.06 98 SER B CA 1
ATOM 6302 C C . SER B 1 98 ? 21.281 7.762 -7.91 1 86.06 98 SER B C 1
ATOM 6304 O O . SER B 1 98 ? 21.344 8.648 -7.051 1 86.06 98 SER B O 1
ATOM 6306 N N . ALA B 1 99 ? 22.281 7.055 -8.305 1 90.19 99 ALA B N 1
ATOM 6307 C CA . ALA B 1 99 ? 23.625 7.449 -7.891 1 90.19 99 ALA B CA 1
ATOM 6308 C C . ALA B 1 99 ? 24.203 8.5 -8.836 1 90.19 99 ALA B C 1
ATOM 6310 O O . ALA B 1 99 ? 25.344 8.383 -9.289 1 90.19 99 ALA B O 1
ATOM 6311 N N . THR B 1 100 ? 23.422 9.438 -9.242 1 89.19 100 THR B N 1
ATOM 6312 C CA . THR B 1 100 ? 23.844 10.594 -10.031 1 89.19 100 THR B CA 1
ATOM 6313 C C . THR B 1 100 ? 23.781 11.867 -9.195 1 89.19 100 THR B C 1
ATOM 6315 O O . THR B 1 100 ? 22.703 12.242 -8.703 1 89.19 100 THR B O 1
ATOM 6318 N N . PRO B 1 101 ? 24.891 12.492 -9.109 1 91.12 101 PRO B N 1
ATOM 6319 C CA . PRO B 1 101 ? 24.906 13.711 -8.289 1 91.12 101 PRO B CA 1
ATOM 6320 C C . PRO B 1 101 ? 23.969 14.789 -8.82 1 91.12 101 PRO B C 1
ATOM 6322 O O . PRO B 1 101 ? 23.797 14.93 -10.039 1 91.12 101 PRO B O 1
ATOM 6325 N N . PHE B 1 102 ? 23.297 15.5 -7.945 1 91.69 102 PHE B N 1
ATOM 6326 C CA . PHE B 1 102 ? 22.5 16.672 -8.266 1 91.69 102 PHE B CA 1
ATOM 6327 C C . PHE B 1 102 ? 22.797 17.812 -7.297 1 91.69 102 PHE B C 1
ATOM 6329 O O . PHE B 1 102 ? 23.453 17.609 -6.277 1 91.69 102 PHE B O 1
ATOM 6336 N N . ASN B 1 103 ? 22.406 19.031 -7.625 1 93.81 103 ASN B N 1
ATOM 6337 C CA . ASN B 1 103 ? 22.688 20.219 -6.809 1 93.81 103 ASN B CA 1
ATOM 6338 C C . ASN B 1 103 ? 21.766 20.266 -5.59 1 93.81 103 ASN B C 1
ATOM 6340 O O . ASN B 1 103 ? 20.625 20.734 -5.688 1 93.81 103 ASN B O 1
ATOM 6344 N N . THR B 1 104 ? 22.297 19.953 -4.418 1 94.56 104 THR B N 1
ATOM 6345 C CA . THR B 1 104 ? 21.5 19.859 -3.203 1 94.56 104 THR B CA 1
ATOM 6346 C C . THR B 1 104 ? 21.062 21.25 -2.732 1 94.56 104 THR B C 1
ATOM 6348 O O . THR B 1 104 ? 20.156 21.375 -1.901 1 94.56 104 THR B O 1
ATOM 6351 N N . GLU B 1 105 ? 21.641 22.328 -3.271 1 94.25 105 GLU B N 1
ATOM 6352 C CA . GLU B 1 105 ? 21.266 23.688 -2.906 1 94.25 105 GLU B CA 1
ATOM 6353 C C . GLU B 1 105 ? 19.875 24.047 -3.445 1 94.25 105 GLU B C 1
ATOM 6355 O O . GLU B 1 105 ? 19.25 25.016 -2.996 1 94.25 105 GLU B O 1
ATOM 6360 N N . ARG B 1 106 ? 19.422 23.25 -4.352 1 95.56 106 ARG B N 1
ATOM 6361 C CA . ARG B 1 106 ? 18.141 23.531 -4.988 1 95.56 106 ARG B CA 1
ATOM 6362 C C . ARG B 1 106 ? 17.094 22.5 -4.562 1 95.56 106 ARG B C 1
ATOM 6364 O O . ARG B 1 106 ? 16.047 22.375 -5.199 1 95.56 106 ARG B O 1
ATOM 6371 N N . PHE B 1 107 ? 17.547 21.75 -3.602 1 96.06 107 PHE B N 1
ATOM 6372 C CA . PHE B 1 107 ? 16.703 20.703 -3.033 1 96.06 107 PHE B CA 1
ATOM 6373 C C . PHE B 1 107 ? 16.078 21.156 -1.719 1 96.06 107 PHE B C 1
ATOM 6375 O O . PHE B 1 107 ? 16.797 21.578 -0.805 1 96.06 107 PHE B O 1
ATOM 6382 N N . PHE B 1 108 ? 14.719 21.078 -1.592 1 97 108 PHE B N 1
ATOM 6383 C CA . PHE B 1 108 ? 14.008 21.562 -0.419 1 97 108 PHE B CA 1
ATOM 6384 C C . PHE B 1 108 ? 13.164 20.453 0.203 1 97 108 PHE B C 1
ATOM 6386 O O . PHE B 1 108 ? 11.945 20.422 0.031 1 97 108 PHE B O 1
ATOM 6393 N N . PRO B 1 109 ? 13.914 19.625 0.977 1 94.81 109 PRO B N 1
ATOM 6394 C CA . PRO B 1 109 ? 13.156 18.641 1.753 1 94.81 109 PRO B CA 1
ATOM 6395 C C . PRO B 1 109 ? 12.484 19.234 2.98 1 94.81 109 PRO B C 1
ATOM 6397 O O . PRO B 1 109 ? 12.938 20.266 3.496 1 94.81 109 PRO B O 1
ATOM 6400 N N . ILE B 1 110 ? 11.398 18.828 3.475 1 94.56 110 ILE B N 1
ATOM 6401 C CA . ILE B 1 110 ? 10.703 19.156 4.715 1 94.56 110 ILE B CA 1
ATOM 6402 C C . ILE B 1 110 ? 10.336 20.641 4.73 1 94.56 110 ILE B C 1
ATOM 6404 O O . ILE B 1 110 ? 10.391 21.281 5.777 1 94.56 110 ILE B O 1
ATOM 6408 N N . TRP B 1 111 ? 10.156 21.266 3.57 1 95 111 TRP B N 1
ATOM 6409 C CA . TRP B 1 111 ? 9.906 22.703 3.455 1 95 111 TRP B CA 1
ATOM 6410 C C . TRP B 1 111 ? 8.672 23.094 4.246 1 95 111 TRP B C 1
ATOM 6412 O O . TRP B 1 111 ? 8.516 24.266 4.621 1 95 111 TRP B O 1
ATOM 6422 N N . LYS B 1 112 ? 7.836 22.172 4.551 1 92 112 LYS B N 1
ATOM 6423 C CA . LYS B 1 112 ? 6.641 22.422 5.348 1 92 112 LYS B CA 1
ATOM 6424 C C . LYS B 1 112 ? 7.004 23 6.715 1 92 112 LYS B C 1
ATOM 6426 O O . LYS B 1 112 ? 6.215 23.719 7.316 1 92 112 LYS B O 1
ATOM 6431 N N . LEU B 1 113 ? 8.141 22.719 7.211 1 90.94 113 LEU B N 1
ATOM 6432 C CA . LEU B 1 113 ? 8.562 23.156 8.539 1 90.94 113 LEU B CA 1
ATOM 6433 C C . LEU B 1 113 ? 8.859 24.656 8.555 1 90.94 113 LEU B C 1
ATOM 6435 O O . LEU B 1 113 ? 8.953 25.266 9.625 1 90.94 113 LEU B O 1
ATOM 6439 N N . LEU B 1 114 ? 8.922 25.234 7.391 1 90.44 114 LEU B N 1
ATOM 6440 C CA . LEU B 1 114 ? 9.164 26.672 7.301 1 90.44 114 LEU B CA 1
ATOM 6441 C C . LEU B 1 114 ? 7.957 27.453 7.809 1 90.44 114 LEU B C 1
ATOM 6443 O O . LEU B 1 114 ? 8.062 28.656 8.078 1 90.44 114 LEU B O 1
ATOM 6447 N N . PHE B 1 115 ? 6.828 26.812 8.016 1 87 115 PHE B N 1
ATOM 6448 C CA . PHE B 1 115 ? 5.602 27.484 8.406 1 87 115 PHE B CA 1
ATOM 6449 C C . PHE B 1 115 ? 5.387 27.391 9.914 1 87 115 PHE B C 1
ATOM 6451 O O . PHE B 1 115 ? 4.383 27.875 10.438 1 87 115 PHE B O 1
ATOM 6458 N N . HIS B 1 116 ? 6.312 26.844 10.578 1 82.56 116 HIS B N 1
ATOM 6459 C CA . HIS B 1 116 ? 6.234 26.75 12.031 1 82.56 116 HIS B CA 1
ATOM 6460 C C . HIS B 1 116 ? 6.973 27.891 12.703 1 82.56 116 HIS B C 1
ATOM 6462 O O . HIS B 1 116 ? 7.812 28.547 12.07 1 82.56 116 HIS B O 1
ATOM 6468 N N . ASP B 1 117 ? 6.578 28.031 13.953 1 75.5 117 ASP B N 1
ATOM 6469 C CA . ASP B 1 117 ? 7.203 29.094 14.727 1 75.5 117 ASP B CA 1
ATOM 6470 C C . ASP B 1 117 ? 8.664 28.781 15.016 1 75.5 117 ASP B C 1
ATOM 6472 O O . ASP B 1 117 ? 9 27.672 15.414 1 75.5 117 ASP B O 1
ATOM 6476 N N . SER B 1 118 ? 9.516 29.734 14.789 1 69.5 118 SER B N 1
ATOM 6477 C CA . SER B 1 118 ? 10.961 29.547 14.852 1 69.5 118 SER B CA 1
ATOM 6478 C C . SER B 1 118 ? 11.5 29.844 16.25 1 69.5 118 SER B C 1
ATOM 6480 O O . SER B 1 118 ? 12.711 29.969 16.438 1 69.5 118 SER B O 1
ATOM 6482 N N . ARG B 1 119 ? 10.797 29.969 17.266 1 71.25 119 ARG B N 1
ATOM 6483 C CA . ARG B 1 119 ? 11.305 30.359 18.562 1 71.25 119 ARG B CA 1
ATOM 6484 C C . ARG B 1 119 ? 12.055 29.203 19.234 1 71.25 119 ARG B C 1
ATOM 6486 O O . ARG B 1 119 ? 13.008 29.438 19.984 1 71.25 119 ARG B O 1
ATOM 6493 N N . ASP B 1 120 ? 11.672 28.016 18.891 1 75.62 120 ASP B N 1
ATOM 6494 C CA . ASP B 1 120 ? 12.383 26.844 19.406 1 75.62 120 ASP B CA 1
ATOM 6495 C C . ASP B 1 120 ? 13.68 26.609 18.641 1 75.62 120 ASP B C 1
ATOM 6497 O O . ASP B 1 120 ? 13.703 26.672 17.406 1 75.62 120 ASP B O 1
ATOM 6501 N N . PRO B 1 121 ? 14.781 26.438 19.312 1 77.06 121 PRO B N 1
ATOM 6502 C CA . PRO B 1 121 ? 16.094 26.297 18.672 1 77.06 121 PRO B CA 1
ATOM 6503 C C . PRO B 1 121 ? 16.141 25.141 17.688 1 77.06 121 PRO B C 1
ATOM 6505 O O . PRO B 1 121 ? 16.812 25.234 16.656 1 77.06 121 PRO B O 1
ATOM 6508 N N . VAL B 1 122 ? 15.5 24.078 17.969 1 76 122 VAL B N 1
ATOM 6509 C CA . VAL B 1 122 ? 15.469 22.938 17.062 1 76 122 VAL B CA 1
ATOM 6510 C C . VAL B 1 122 ? 14.812 23.344 15.75 1 76 122 VAL B C 1
ATOM 6512 O O . VAL B 1 122 ? 15.32 23.016 14.672 1 76 122 VAL B O 1
ATOM 6515 N N . THR B 1 123 ? 13.742 24.094 15.859 1 82.06 123 THR B N 1
ATOM 6516 C CA . THR B 1 123 ? 13.023 24.547 14.68 1 82.06 123 THR B CA 1
ATOM 6517 C C . THR B 1 123 ? 13.875 25.516 13.867 1 82.06 123 THR B C 1
ATOM 6519 O O . THR B 1 123 ? 13.953 25.406 12.641 1 82.06 123 THR B O 1
ATOM 6522 N N . ALA B 1 124 ? 14.492 26.344 14.539 1 84.62 124 ALA B N 1
ATOM 6523 C CA . ALA B 1 124 ? 15.32 27.344 13.883 1 84.62 124 ALA B CA 1
ATOM 6524 C C . ALA B 1 124 ? 16.484 26.703 13.133 1 84.62 124 ALA B C 1
ATOM 6526 O O . ALA B 1 124 ? 16.859 27.156 12.047 1 84.62 124 ALA B O 1
ATOM 6527 N N . SER B 1 125 ? 17.031 25.688 13.75 1 85.44 125 SER B N 1
ATOM 6528 C CA . SER B 1 125 ? 18.172 25.016 13.156 1 85.44 125 SER B CA 1
ATOM 6529 C C . SER B 1 125 ? 17.781 24.328 11.844 1 85.44 125 SER B C 1
ATOM 6531 O O . SER B 1 125 ? 18.609 24.203 10.938 1 85.44 125 SER B O 1
ATOM 6533 N N . LEU B 1 126 ? 16.609 23.938 11.711 1 86.69 126 LEU B N 1
ATOM 6534 C CA . LEU B 1 126 ? 16.125 23.266 10.508 1 86.69 126 LEU B CA 1
ATOM 6535 C C . LEU B 1 126 ? 15.711 24.281 9.453 1 86.69 126 LEU B C 1
ATOM 6537 O O . LEU B 1 126 ? 15.852 24.031 8.25 1 86.69 126 LEU B O 1
ATOM 6541 N N . GLN B 1 127 ? 15.25 25.469 9.883 1 89.62 127 GLN B N 1
ATOM 6542 C CA . GLN B 1 127 ? 14.68 26.469 8.977 1 89.62 127 GLN B CA 1
ATOM 6543 C C . GLN B 1 127 ? 15.773 27.328 8.344 1 89.62 127 GLN B C 1
ATOM 6545 O O . GLN B 1 127 ? 15.688 27.672 7.168 1 89.62 127 GLN B O 1
ATOM 6550 N N . LYS B 1 128 ? 16.828 27.609 9.062 1 90.88 128 LYS B N 1
ATOM 6551 C CA . LYS B 1 128 ? 17.812 28.594 8.656 1 90.88 128 LYS B CA 1
ATOM 6552 C C . LYS B 1 128 ? 18.5 28.172 7.355 1 90.88 128 LYS B C 1
ATOM 6554 O O . LYS B 1 128 ? 18.578 28.953 6.402 1 90.88 128 LYS B O 1
ATOM 6559 N N . PRO B 1 129 ? 18.984 26.938 7.312 1 90.88 129 PRO B N 1
ATOM 6560 C CA . PRO B 1 129 ? 19.641 26.562 6.059 1 90.88 129 PRO B CA 1
ATOM 6561 C C . PRO B 1 129 ? 18.688 26.578 4.867 1 90.88 129 PRO B C 1
ATOM 6563 O O . PRO B 1 129 ? 19.094 26.922 3.75 1 90.88 129 PRO B O 1
ATOM 6566 N N . MET B 1 130 ? 17.5 26.219 5.004 1 93.94 130 MET B N 1
ATOM 6567 C CA . MET B 1 130 ? 16.531 26.188 3.918 1 93.94 130 MET B CA 1
ATOM 6568 C C . MET B 1 130 ? 16.203 27.609 3.465 1 93.94 130 MET B C 1
ATOM 6570 O O . MET B 1 130 ? 16.062 27.875 2.268 1 93.94 130 MET B O 1
ATOM 6574 N N . LEU B 1 131 ? 16.094 28.531 4.43 1 93.75 131 LEU B N 1
ATOM 6575 C CA . LEU B 1 131 ? 15.797 29.922 4.105 1 93.75 131 LEU B CA 1
ATOM 6576 C C . LEU B 1 131 ? 16.938 30.547 3.318 1 93.75 131 LEU B C 1
ATOM 6578 O O . LEU B 1 131 ? 16.703 31.328 2.395 1 93.75 131 LEU B O 1
ATOM 6582 N N . ALA B 1 132 ? 18.141 30.172 3.738 1 94.5 132 ALA B N 1
ATOM 6583 C CA . ALA B 1 132 ? 19.297 30.672 3.016 1 94.5 132 ALA B CA 1
ATOM 6584 C C . ALA B 1 132 ? 19.297 30.188 1.568 1 94.5 132 ALA B C 1
ATOM 6586 O O . ALA B 1 132 ? 19.641 30.938 0.655 1 94.5 132 ALA B O 1
ATOM 6587 N N . ARG B 1 133 ? 18.938 28.969 1.333 1 94.62 133 ARG B N 1
ATOM 6588 C CA . ARG B 1 133 ? 18.859 28.422 -0.016 1 94.62 133 ARG B CA 1
ATOM 6589 C C . ARG B 1 133 ? 17.734 29.078 -0.817 1 94.62 133 ARG B C 1
ATOM 6591 O O . ARG B 1 133 ? 17.891 29.328 -2.018 1 94.62 133 ARG B O 1
ATOM 6598 N N . LEU B 1 134 ? 16.625 29.344 -0.203 1 95.06 134 LEU B N 1
ATOM 6599 C CA . LEU B 1 134 ? 15.5 29.984 -0.865 1 95.06 134 LEU B CA 1
ATOM 6600 C C . LEU B 1 134 ? 15.875 31.391 -1.35 1 95.06 134 LEU B C 1
ATOM 6602 O O . LEU B 1 134 ? 15.469 31.797 -2.434 1 95.06 134 LEU B O 1
ATOM 6606 N N . GLU B 1 135 ? 16.641 32.062 -0.529 1 94.19 135 GLU B N 1
ATOM 6607 C CA . GLU B 1 135 ? 17.094 33.406 -0.895 1 94.19 135 GLU B CA 1
ATOM 6608 C C . GLU B 1 135 ? 17.938 33.375 -2.16 1 94.19 135 GLU B C 1
ATOM 6610 O O . GLU B 1 135 ? 17.828 34.25 -3.018 1 94.19 135 GLU B O 1
ATOM 6615 N N . LYS B 1 136 ? 18.734 32.344 -2.232 1 92.44 136 LYS B N 1
ATOM 6616 C CA . LYS B 1 136 ? 19.594 32.219 -3.404 1 92.44 136 LYS B CA 1
ATOM 6617 C C . LYS B 1 136 ? 18.781 31.969 -4.664 1 92.44 136 LYS B C 1
ATOM 6619 O O . LYS B 1 136 ? 19.188 32.344 -5.766 1 92.44 136 LYS B O 1
ATOM 6624 N N . LEU B 1 137 ? 17.609 31.344 -4.562 1 93.19 137 LEU B N 1
ATOM 6625 C CA . LEU B 1 137 ? 16.75 31.031 -5.703 1 93.19 137 LEU B CA 1
ATOM 6626 C C . LEU B 1 137 ? 15.727 32.125 -5.918 1 93.19 137 LEU B C 1
ATOM 6628 O O . LEU B 1 137 ? 14.922 32.062 -6.855 1 93.19 137 LEU B O 1
ATOM 6632 N N . ASN B 1 138 ? 15.688 33.219 -5.074 1 91.88 138 ASN B N 1
ATOM 6633 C CA . ASN B 1 138 ? 14.703 34.281 -5.109 1 91.88 138 ASN B CA 1
ATOM 6634 C C . ASN B 1 138 ? 13.281 33.75 -4.984 1 91.88 138 ASN B C 1
ATOM 6636 O O . ASN B 1 138 ? 12.406 34.094 -5.777 1 91.88 138 ASN B O 1
ATOM 6640 N N . LYS B 1 139 ? 13.148 32.781 -4.055 1 93.31 139 LYS B N 1
ATOM 6641 C CA . LYS B 1 139 ? 11.836 32.219 -3.756 1 93.31 139 LYS B CA 1
ATOM 6642 C C . LYS B 1 139 ? 11.508 32.344 -2.273 1 93.31 139 LYS B C 1
ATOM 6644 O O . LYS B 1 139 ? 12.398 32.5 -1.441 1 93.31 139 LYS B O 1
ATOM 6649 N N . THR B 1 140 ? 10.242 32.312 -1.956 1 92.44 140 THR B N 1
ATOM 6650 C CA . THR B 1 140 ? 9.758 32.344 -0.58 1 92.44 140 THR B CA 1
ATOM 6651 C C . THR B 1 140 ? 9.141 31.016 -0.173 1 92.44 140 THR B C 1
ATOM 6653 O O . THR B 1 140 ? 8.938 30.141 -1.015 1 92.44 140 THR B O 1
ATOM 6656 N N . ARG B 1 141 ? 8.93 30.891 1.11 1 92.25 141 ARG B N 1
ATOM 6657 C CA . ARG B 1 141 ? 8.266 29.672 1.591 1 92.25 141 ARG B CA 1
ATOM 6658 C C . ARG B 1 141 ? 6.875 29.531 0.99 1 92.25 141 ARG B C 1
ATOM 6660 O O . ARG B 1 141 ? 6.414 28.422 0.73 1 92.25 141 ARG B O 1
ATOM 6667 N N . GLU B 1 142 ? 6.188 30.594 0.667 1 92.12 142 GLU B N 1
ATOM 6668 C CA . GLU B 1 142 ? 4.871 30.562 0.04 1 92.12 142 GLU B CA 1
ATOM 6669 C C . GLU B 1 142 ? 4.957 30.047 -1.396 1 92.12 142 GLU B C 1
ATOM 6671 O O . GLU B 1 142 ? 4.047 29.375 -1.877 1 92.12 142 GLU B O 1
ATOM 6676 N N . ASP B 1 143 ? 6.059 30.438 -2.004 1 93.69 143 ASP B N 1
ATOM 6677 C CA . ASP B 1 143 ? 6.258 29.953 -3.369 1 93.69 143 ASP B CA 1
ATOM 6678 C C . ASP B 1 143 ? 6.352 28.438 -3.416 1 93.69 143 ASP B C 1
ATOM 6680 O O . ASP B 1 143 ? 5.824 27.797 -4.336 1 93.69 143 ASP B O 1
ATOM 6684 N N . LEU B 1 144 ? 7.098 27.875 -2.453 1 95.88 144 LEU B N 1
ATOM 6685 C CA . LEU B 1 144 ? 7.23 26.422 -2.391 1 95.88 144 LEU B CA 1
ATOM 6686 C C . LEU B 1 144 ? 5.863 25.75 -2.254 1 95.88 144 LEU B C 1
ATOM 6688 O O . LEU B 1 144 ? 5.559 24.797 -2.971 1 95.88 144 LEU B O 1
ATOM 6692 N N . LEU B 1 145 ? 5.102 26.312 -1.364 1 95.31 145 LEU B N 1
ATOM 6693 C CA . LEU B 1 145 ? 3.773 25.766 -1.116 1 95.31 145 LEU B CA 1
ATOM 6694 C C . LEU B 1 145 ? 2.883 25.922 -2.346 1 95.31 145 LEU B C 1
ATOM 6696 O O . LEU B 1 145 ? 2.186 24.984 -2.732 1 95.31 145 LEU B O 1
ATOM 6700 N N . ARG B 1 146 ? 2.85 27.047 -2.934 1 94.19 146 ARG B N 1
ATOM 6701 C CA . ARG B 1 146 ? 2.043 27.297 -4.121 1 94.19 146 ARG B CA 1
ATOM 6702 C C . ARG B 1 146 ? 2.449 26.375 -5.27 1 94.19 146 ARG B C 1
ATOM 6704 O O . ARG B 1 146 ? 1.593 25.875 -5.992 1 94.19 146 ARG B O 1
ATOM 6711 N N . ASP B 1 147 ? 3.758 26.281 -5.484 1 95.19 147 ASP B N 1
ATOM 6712 C CA . ASP B 1 147 ? 4.25 25.391 -6.531 1 95.19 147 ASP B CA 1
ATOM 6713 C C . ASP B 1 147 ? 3.781 23.953 -6.301 1 95.19 147 ASP B C 1
ATOM 6715 O O . ASP B 1 147 ? 3.352 23.281 -7.234 1 95.19 147 ASP B O 1
ATOM 6719 N N . TRP B 1 148 ? 3.926 23.484 -5.086 1 96.38 148 TRP B N 1
ATOM 6720 C CA . TRP B 1 148 ? 3.521 22.109 -4.77 1 96.38 148 TRP B CA 1
ATOM 6721 C C . TRP B 1 148 ? 2.029 21.922 -5.02 1 96.38 148 TRP B C 1
ATOM 6723 O O . TRP B 1 148 ? 1.619 20.906 -5.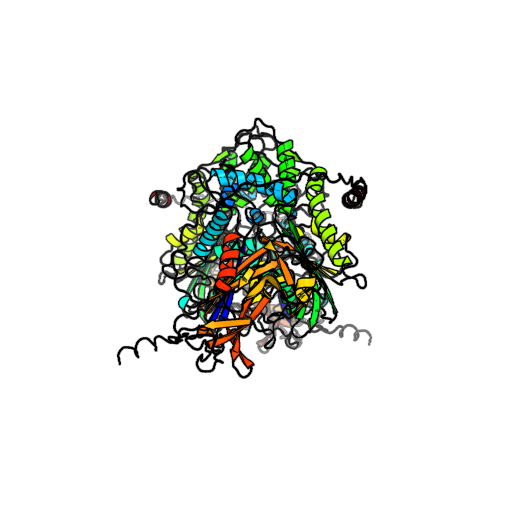598 1 96.38 148 TRP B O 1
ATOM 6733 N N . VAL B 1 149 ? 1.201 22.844 -4.574 1 94.31 149 VAL B N 1
ATOM 6734 C CA . VAL B 1 149 ? -0.244 22.781 -4.758 1 94.31 149 VAL B CA 1
ATOM 6735 C C . VAL B 1 149 ? -0.576 22.766 -6.25 1 94.31 149 VAL B C 1
ATOM 6737 O O . VAL B 1 149 ? -1.47 22.047 -6.691 1 94.31 149 VAL B O 1
ATOM 6740 N N . SER B 1 150 ? 0.11 23.609 -6.98 1 91.88 150 SER B N 1
ATOM 6741 C CA . SER B 1 150 ? -0.101 23.656 -8.422 1 91.88 150 SER B CA 1
ATOM 6742 C C . SER B 1 150 ? 0.122 22.297 -9.062 1 91.88 150 SER B C 1
ATOM 6744 O O . SER B 1 150 ? -0.61 21.906 -9.977 1 91.88 150 SER B O 1
ATOM 6746 N N . ILE B 1 151 ? 1.141 21.641 -8.625 1 91.75 151 ILE B N 1
ATOM 6747 C CA . ILE B 1 151 ? 1.449 20.312 -9.156 1 91.75 151 ILE B CA 1
ATOM 6748 C C . ILE B 1 151 ? 0.349 19.328 -8.773 1 91.75 151 ILE B C 1
ATOM 6750 O O . ILE B 1 151 ? -0.094 18.531 -9.594 1 91.75 151 ILE B O 1
ATOM 6754 N N . VAL B 1 152 ? -0.09 19.328 -7.539 1 90.56 152 VAL B N 1
ATOM 6755 C CA . VAL B 1 152 ? -1.135 18.438 -7.043 1 90.56 152 VAL B CA 1
ATOM 6756 C C . VAL B 1 152 ? -2.42 18.656 -7.84 1 90.56 152 VAL B C 1
ATOM 6758 O O . VAL B 1 152 ? -3.057 17.703 -8.273 1 90.56 152 VAL B O 1
ATOM 6761 N N . TYR B 1 153 ? -2.764 19.953 -8.023 1 87.25 153 TYR B N 1
ATOM 6762 C CA . TYR B 1 153 ? -3.982 20.266 -8.758 1 87.25 153 TYR B CA 1
ATOM 6763 C C . TYR B 1 153 ? -3.879 19.812 -10.211 1 87.25 153 TYR B C 1
ATOM 6765 O O . TYR B 1 153 ? -4.855 19.328 -10.781 1 87.25 153 TYR B O 1
ATOM 6773 N N . LYS B 1 154 ? -2.758 20.062 -10.742 1 83.19 154 LYS B N 1
ATOM 6774 C CA . LYS B 1 154 ? -2.551 19.656 -12.125 1 83.19 154 LYS B CA 1
ATOM 6775 C C . LYS B 1 154 ? -2.734 18.156 -12.281 1 83.19 154 LYS B C 1
ATOM 6777 O O . LYS B 1 154 ? -3.297 17.688 -13.281 1 83.19 154 LYS B O 1
ATOM 6782 N N . GLU B 1 155 ? -2.262 17.406 -11.336 1 81.25 155 GLU B N 1
ATOM 6783 C CA . GLU B 1 155 ? -2.371 15.953 -11.422 1 81.25 155 GLU B CA 1
ATOM 6784 C C . GLU B 1 155 ? -3.783 15.492 -11.078 1 81.25 155 GLU B C 1
ATOM 6786 O O . GLU B 1 155 ? -4.246 14.469 -11.594 1 81.25 155 GLU B O 1
ATOM 6791 N N . LEU B 1 156 ? -4.375 16.156 -10.25 1 75.94 156 LEU B N 1
ATOM 6792 C CA . LEU B 1 156 ? -5.699 15.742 -9.797 1 75.94 156 LEU B CA 1
ATOM 6793 C C . LEU B 1 156 ? -6.781 16.25 -10.742 1 75.94 156 LEU B C 1
ATOM 6795 O O . LEU B 1 156 ? -7.738 15.539 -11.047 1 75.94 156 LEU B O 1
ATOM 6799 N N . ILE B 1 157 ? -6.68 17.547 -11.039 1 64 157 ILE B N 1
ATOM 6800 C CA . ILE B 1 157 ? -7.773 18.219 -11.727 1 64 157 ILE B CA 1
ATOM 6801 C C . ILE B 1 157 ? -7.48 18.297 -13.219 1 64 157 ILE B C 1
ATOM 6803 O O . ILE B 1 157 ? -8.344 18 -14.047 1 64 157 ILE B O 1
ATOM 6807 N N . TYR B 1 158 ? -6.184 18.766 -13.57 1 53.94 158 TYR B N 1
ATOM 6808 C CA . TYR B 1 158 ? -5.902 19.125 -14.953 1 53.94 158 TYR B CA 1
ATOM 6809 C C . TYR B 1 158 ? -5.363 17.938 -15.727 1 53.94 158 TYR B C 1
ATOM 6811 O O . TYR B 1 158 ? -4.328 18.031 -16.391 1 53.94 158 TYR B O 1
ATOM 6819 N N . ASP B 1 159 ? -5.41 16.859 -15.422 1 44.91 159 ASP B N 1
ATOM 6820 C CA . ASP B 1 159 ? -4.719 16 -16.375 1 44.91 159 ASP B CA 1
ATOM 6821 C C . ASP B 1 159 ? -4.859 16.547 -17.797 1 44.91 159 ASP B C 1
ATOM 6823 O O . ASP B 1 159 ? -5.637 17.469 -18.047 1 44.91 159 ASP B O 1
ATOM 6827 N N . SER B 1 160 ? -4.246 15.641 -18.797 1 33.56 160 SER B N 1
ATOM 6828 C CA . SER B 1 160 ? -4.348 15.688 -20.25 1 33.56 160 SER B CA 1
ATOM 6829 C C . SER B 1 160 ? -5.75 16.094 -20.688 1 33.56 160 SER B C 1
ATOM 6831 O O . SER B 1 160 ? -6.059 16.047 -21.891 1 33.56 160 SER B O 1
ATOM 6833 N N . PHE B 1 161 ? -6.707 15.891 -19.922 1 28.14 161 PHE B N 1
ATOM 6834 C CA . PHE B 1 161 ? -7.973 16.016 -20.641 1 28.14 161 PHE B CA 1
ATOM 6835 C C . PHE B 1 161 ? -8.227 17.469 -21.031 1 28.14 161 PHE B C 1
ATOM 6837 O O . PHE B 1 161 ? -9.305 17.812 -21.516 1 28.14 161 PHE B O 1
ATOM 6844 N N . GLY B 1 162 ? -7.84 18.453 -21.484 1 30.94 162 GLY B N 1
ATOM 6845 C CA . GLY B 1 162 ? -9.211 18.703 -21.906 1 30.94 162 GLY B CA 1
ATOM 6846 C C . GLY B 1 162 ? -10.234 18.047 -21 1 30.94 162 GLY B C 1
ATOM 6847 O O . GLY B 1 162 ? -10.867 18.719 -20.172 1 30.94 162 GLY B O 1
ATOM 6848 N N . ASN B 1 163 ? -10.859 16.828 -21.344 1 27.78 163 ASN B N 1
ATOM 6849 C CA . ASN B 1 163 ? -11.703 16.141 -20.375 1 27.78 163 ASN B CA 1
ATOM 6850 C C . ASN B 1 163 ? -10.922 15.781 -19.109 1 27.78 163 ASN B C 1
ATOM 6852 O O . ASN B 1 163 ? -9.695 15.648 -19.141 1 27.78 163 ASN B O 1
ATOM 6856 N N . LEU B 1 164 ? -11.391 16.047 -17.688 1 32.12 164 LEU B N 1
ATOM 6857 C CA . LEU B 1 164 ? -11.094 15.758 -16.297 1 32.12 164 LEU B CA 1
ATOM 6858 C C . LEU B 1 164 ? -10.211 14.523 -16.156 1 32.12 164 LEU B C 1
ATOM 6860 O O . LEU B 1 164 ? -10.469 13.5 -16.797 1 32.12 164 LEU B O 1
ATOM 6864 N N . PRO B 1 165 ? -9.109 14.664 -15.977 1 34.44 165 PRO B N 1
ATOM 6865 C CA . PRO B 1 165 ? -8.266 13.562 -15.508 1 34.44 165 PRO B CA 1
ATOM 6866 C C . PRO B 1 165 ? -9.055 12.492 -14.766 1 34.44 165 PRO B C 1
ATOM 6868 O O . PRO B 1 165 ? -10.18 12.742 -14.312 1 34.44 165 PRO B O 1
ATOM 6871 N N . ALA B 1 166 ? -8.289 11.195 -14.5 1 38.09 166 ALA B N 1
ATOM 6872 C CA . ALA B 1 166 ? -8.648 9.859 -14.047 1 38.09 166 ALA B CA 1
ATOM 6873 C C . ALA B 1 166 ? -9.234 9.891 -12.633 1 38.09 166 ALA B C 1
ATOM 6875 O O . ALA B 1 166 ? -8.5 9.734 -11.656 1 38.09 166 ALA B O 1
ATOM 6876 N N . LEU B 1 167 ? -9.266 11.031 -11.695 1 37.38 167 LEU B N 1
ATOM 6877 C CA . LEU B 1 167 ? -10.195 10.57 -10.672 1 37.38 167 LEU B CA 1
ATOM 6878 C C . LEU B 1 167 ? -11.266 9.672 -11.273 1 37.38 167 LEU B C 1
ATOM 6880 O O . LEU B 1 167 ? -11.781 9.953 -12.359 1 37.38 167 LEU B O 1
ATOM 6884 N N . ARG B 1 168 ? -11.656 8.727 -10.516 1 41.19 168 ARG B N 1
ATOM 6885 C CA . ARG B 1 168 ? -12.477 7.59 -10.922 1 41.19 168 ARG B CA 1
ATOM 6886 C C . ARG B 1 168 ? -12.984 7.758 -12.352 1 41.19 168 ARG B C 1
ATOM 6888 O O . ARG B 1 168 ? -14.039 8.352 -12.578 1 41.19 168 ARG B O 1
ATOM 6895 N N . LYS B 1 169 ? -12.141 7.941 -13.32 1 38.84 169 LYS B N 1
ATOM 6896 C CA . LYS B 1 169 ? -12.633 7.844 -14.695 1 38.84 169 LYS B CA 1
ATOM 6897 C C . LYS B 1 169 ? -13.898 6.992 -14.766 1 38.84 169 LYS B C 1
ATOM 6899 O O . LYS B 1 169 ? -13.953 5.898 -14.195 1 38.84 169 LYS B O 1
ATOM 6904 N N . GLY B 1 170 ? -14.906 7.734 -15.039 1 43.44 170 GLY B N 1
ATOM 6905 C CA . GLY B 1 170 ? -16.188 7.094 -15.25 1 43.44 170 GLY B CA 1
ATOM 6906 C C . GLY B 1 170 ? -17.094 7.152 -14.031 1 43.44 170 GLY B C 1
ATOM 6907 O O . GLY B 1 170 ? -18.297 6.863 -14.125 1 43.44 170 GLY B O 1
ATOM 6908 N N . VAL B 1 171 ? -16.359 7.422 -12.812 1 45.75 171 VAL B N 1
ATOM 6909 C CA . VAL B 1 171 ? -17.266 7.355 -11.664 1 45.75 171 VAL B CA 1
ATOM 6910 C C . VAL B 1 171 ? -17.766 8.758 -11.32 1 45.75 171 VAL B C 1
ATOM 6912 O O . VAL B 1 171 ? -18.922 8.93 -10.945 1 45.75 171 VAL B O 1
ATOM 6915 N N . ILE B 1 172 ? -16.891 9.875 -11.477 1 51 172 ILE B N 1
ATOM 6916 C CA . ILE B 1 172 ? -17.297 11.203 -11.016 1 51 172 ILE B CA 1
ATOM 6917 C C . ILE B 1 172 ? -17.922 11.977 -12.172 1 51 172 ILE B C 1
ATOM 6919 O O . ILE B 1 172 ? -17.359 12.047 -13.266 1 51 172 ILE B O 1
ATOM 6923 N N . PRO B 1 173 ? -19.219 12.398 -11.945 1 55.06 173 PRO B N 1
ATOM 6924 C CA . PRO B 1 173 ? -19.844 13.289 -12.938 1 55.06 173 PRO B CA 1
ATOM 6925 C C . PRO B 1 173 ? -18.984 14.508 -13.242 1 55.06 173 PRO B C 1
ATOM 6927 O O . PRO B 1 173 ? -17.938 14.711 -12.609 1 55.06 173 PRO B O 1
ATOM 6930 N N . ASP B 1 174 ? -19.359 15.234 -14.164 1 61.34 174 ASP B N 1
ATOM 6931 C CA . ASP B 1 174 ? -18.656 16.453 -14.531 1 61.34 174 ASP B CA 1
ATOM 6932 C C . ASP B 1 174 ? -18.484 17.375 -13.32 1 61.34 174 ASP B C 1
ATOM 6934 O O . ASP B 1 174 ? -19.453 17.656 -12.602 1 61.34 174 ASP B O 1
ATOM 6938 N N . LEU B 1 175 ? -17.344 17.781 -13 1 66.19 175 LEU B N 1
ATOM 6939 C CA . LEU B 1 175 ? -16.969 18.578 -11.844 1 66.19 175 LEU B CA 1
ATOM 6940 C C . LEU B 1 175 ? -17.797 19.859 -11.773 1 66.19 175 LEU B C 1
ATOM 6942 O O . LEU B 1 175 ? -18.031 20.391 -10.68 1 66.19 175 LEU B O 1
ATOM 6946 N N . GLU B 1 176 ? -18.172 20.312 -12.977 1 66.25 176 GLU B N 1
ATOM 6947 C CA . GLU B 1 176 ? -18.922 21.562 -13.023 1 66.25 176 GLU B CA 1
ATOM 6948 C C . GLU B 1 176 ? -20.281 21.406 -12.344 1 66.25 176 GLU B C 1
ATOM 6950 O O . GLU B 1 176 ? -20.859 22.391 -11.875 1 66.25 176 GLU B O 1
ATOM 6955 N N . ASP B 1 177 ? -20.578 20.156 -12.242 1 72.31 177 ASP B N 1
ATOM 6956 C CA . ASP B 1 177 ? -21.891 19.891 -11.672 1 72.31 177 ASP B CA 1
ATOM 6957 C C . ASP B 1 177 ? -21.797 19.594 -10.18 1 72.31 177 ASP B C 1
ATOM 6959 O O . ASP B 1 177 ? -22.812 19.359 -9.523 1 72.31 177 ASP B O 1
ATOM 6963 N N . LEU B 1 178 ? -20.578 19.719 -9.68 1 77.56 178 LEU B N 1
ATOM 6964 C CA . LEU B 1 178 ? -20.406 19.328 -8.289 1 77.56 178 LEU B CA 1
ATOM 6965 C C . LEU B 1 178 ? -19.953 20.516 -7.449 1 77.56 178 LEU B C 1
ATOM 6967 O O . LEU B 1 178 ? -19.266 21.406 -7.949 1 77.56 178 LEU B O 1
ATOM 6971 N N . LYS B 1 179 ? -20.469 20.578 -6.277 1 83.44 179 LYS B N 1
ATOM 6972 C CA . LYS B 1 179 ? -19.875 21.469 -5.293 1 83.44 179 LYS B CA 1
ATOM 6973 C C . LYS B 1 179 ? -18.578 20.906 -4.754 1 83.44 179 LYS B C 1
ATOM 6975 O O . LYS B 1 179 ? -18.562 19.906 -4.047 1 83.44 179 LYS B O 1
ATOM 6980 N N . ILE B 1 180 ? -17.547 21.625 -5.051 1 86.69 180 ILE B N 1
ATOM 6981 C CA . ILE B 1 180 ? -16.219 21.125 -4.684 1 86.69 180 ILE B CA 1
ATOM 6982 C C . ILE B 1 180 ? -15.789 21.75 -3.357 1 86.69 180 ILE B C 1
ATOM 6984 O O . ILE B 1 180 ? -15.891 22.953 -3.166 1 86.69 180 ILE B O 1
ATOM 6988 N N . GLU B 1 181 ? -15.328 20.938 -2.467 1 90.44 181 GLU B N 1
ATOM 6989 C CA . GLU B 1 181 ? -14.727 21.375 -1.209 1 90.44 181 GLU B CA 1
ATOM 6990 C C . GLU B 1 181 ? -13.328 20.781 -1.039 1 90.44 181 GLU B C 1
ATOM 6992 O O . GLU B 1 181 ? -13.125 19.578 -1.271 1 90.44 181 GLU B O 1
ATOM 6997 N N . VAL B 1 182 ? -12.414 21.656 -0.722 1 93.06 182 VAL B N 1
ATOM 6998 C CA . VAL B 1 182 ? -11.047 21.219 -0.449 1 93.06 182 VAL B CA 1
ATOM 6999 C C . VAL B 1 182 ? -10.773 21.281 1.051 1 93.06 182 VAL B C 1
ATOM 7001 O O . VAL B 1 182 ? -10.898 22.344 1.66 1 93.06 182 VAL B O 1
ATOM 7004 N N . ILE B 1 183 ? -10.461 20.188 1.658 1 94.81 183 ILE B N 1
ATOM 7005 C CA . ILE B 1 183 ? -10.172 20.141 3.086 1 94.81 183 ILE B CA 1
ATOM 7006 C C . ILE B 1 183 ? -8.711 19.766 3.303 1 94.81 183 ILE B C 1
ATOM 7008 O O . ILE B 1 183 ? -8.211 18.812 2.689 1 94.81 183 ILE B O 1
ATOM 7012 N N . VAL B 1 184 ? -7.988 20.469 4.141 1 95.56 184 VAL B N 1
ATOM 7013 C CA . VAL B 1 184 ? -6.547 20.297 4.312 1 95.56 184 VAL B CA 1
ATOM 7014 C C . VAL B 1 184 ? -6.215 20.172 5.797 1 95.56 184 VAL B C 1
ATOM 7016 O O . VAL B 1 184 ? -6.508 21.078 6.586 1 95.56 184 VAL B O 1
ATOM 7019 N N . PRO B 1 185 ? -5.66 19.016 6.191 1 95.12 185 PRO B N 1
ATOM 7020 C CA . PRO B 1 185 ? -5.184 18.891 7.57 1 95.12 185 PRO B CA 1
ATOM 7021 C C . PRO B 1 185 ? -3.918 19.703 7.832 1 95.12 185 PRO B C 1
ATOM 7023 O O . PRO B 1 185 ? -2.984 19.688 7.027 1 95.12 185 PRO B O 1
ATOM 7026 N N . VAL B 1 186 ? -3.908 20.438 8.906 1 93.12 186 VAL B N 1
ATOM 7027 C CA . VAL B 1 186 ? -2.744 21.234 9.297 1 93.12 186 VAL B CA 1
ATOM 7028 C C . VAL B 1 186 ? -2.453 21.016 10.781 1 93.12 186 VAL B C 1
ATOM 7030 O O . VAL B 1 186 ? -3.361 20.734 11.57 1 93.12 186 VAL B O 1
ATOM 7033 N N . PRO B 1 187 ? -1.151 21.094 11.164 1 90.38 187 PRO B N 1
ATOM 7034 C CA . PRO B 1 187 ? -0.861 21.031 12.602 1 90.38 187 PRO B CA 1
ATOM 7035 C C . PRO B 1 187 ? -1.443 22.219 13.367 1 90.38 187 PRO B C 1
ATOM 7037 O O . PRO B 1 187 ? -1.312 23.359 12.93 1 90.38 187 PRO B O 1
ATOM 7040 N N . PRO B 1 188 ? -2.051 21.984 14.492 1 86.44 188 PRO B N 1
ATOM 7041 C CA . PRO B 1 188 ? -2.693 23.078 15.234 1 86.44 188 PRO B CA 1
ATOM 7042 C C . PRO B 1 188 ? -1.688 24.047 15.844 1 86.44 188 PRO B C 1
ATOM 7044 O O . PRO B 1 188 ? -2.043 25.188 16.172 1 86.44 188 PRO B O 1
ATOM 7047 N N . GLY B 1 189 ? -0.475 23.641 16 1 74.5 189 GLY B N 1
ATOM 7048 C CA . GLY B 1 189 ? 0.509 24.484 16.672 1 74.5 189 GLY B CA 1
ATOM 7049 C C . GLY B 1 189 ? 1.08 25.562 15.766 1 74.5 189 GLY B C 1
ATOM 7050 O O . GLY B 1 189 ? 1.799 26.453 16.219 1 74.5 189 GLY B O 1
ATOM 7051 N N . ARG B 1 190 ? 0.711 25.609 14.508 1 74.62 190 ARG B N 1
ATOM 7052 C CA . ARG B 1 190 ? 1.162 26.672 13.602 1 74.62 190 ARG B CA 1
ATOM 7053 C C . ARG B 1 190 ? 0.438 27.984 13.883 1 74.62 190 ARG B C 1
ATOM 7055 O O . ARG B 1 190 ? -0.63 27.984 14.5 1 74.62 190 ARG B O 1
ATOM 7062 N N . SER B 1 191 ? 1.111 29.016 13.453 1 70.5 191 SER B N 1
ATOM 7063 C CA . SER B 1 191 ? 0.5 30.328 13.633 1 70.5 191 SER B CA 1
ATOM 7064 C C . SER B 1 191 ? -0.709 30.5 12.719 1 70.5 191 SER B C 1
ATOM 7066 O O . SER B 1 191 ? -0.846 29.797 11.719 1 70.5 191 SER B O 1
ATOM 7068 N N . THR B 1 192 ? -1.513 31.406 13.125 1 71.12 192 THR B N 1
ATOM 7069 C CA . THR B 1 192 ? -2.68 31.734 12.312 1 71.12 192 THR B CA 1
ATOM 7070 C C . THR B 1 192 ? -2.258 32.219 10.93 1 71.12 192 THR B C 1
ATOM 7072 O O . THR B 1 192 ? -2.916 31.922 9.93 1 71.12 192 THR B O 1
ATOM 7075 N N . ILE B 1 193 ? -1.193 32.906 10.938 1 70.56 193 ILE B N 1
ATOM 7076 C CA . ILE B 1 193 ? -0.689 33.406 9.664 1 70.56 193 ILE B CA 1
ATOM 7077 C C . ILE B 1 193 ? -0.25 32.25 8.789 1 70.56 193 ILE B C 1
ATOM 7079 O O . ILE B 1 193 ? -0.48 32.25 7.574 1 70.56 193 ILE B O 1
ATOM 7083 N N . ALA B 1 194 ? 0.419 31.328 9.406 1 80.31 194 ALA B N 1
ATOM 7084 C CA . ALA B 1 194 ? 0.853 30.141 8.672 1 80.31 194 ALA B CA 1
ATOM 7085 C C . ALA B 1 194 ? -0.343 29.375 8.102 1 80.31 194 ALA B C 1
ATOM 7087 O O . ALA B 1 194 ? -0.289 28.891 6.969 1 80.31 194 ALA B O 1
ATOM 7088 N N . HIS B 1 195 ? -1.387 29.297 8.836 1 84.25 195 HIS B N 1
ATOM 7089 C CA . HIS B 1 195 ? -2.602 28.641 8.367 1 84.25 195 HIS B CA 1
ATOM 7090 C C . HIS B 1 195 ? -3.219 29.391 7.195 1 84.25 195 HIS B C 1
ATOM 7092 O O . HIS B 1 195 ? -3.701 28.781 6.242 1 84.25 195 HIS B O 1
ATOM 7098 N N . GLU B 1 196 ? -3.178 30.672 7.297 1 81.94 196 GLU B N 1
ATOM 7099 C CA . GLU B 1 196 ? -3.709 31.484 6.207 1 81.94 196 GLU B CA 1
ATOM 7100 C C . GLU B 1 196 ? -2.879 31.312 4.938 1 81.94 196 GLU B C 1
ATOM 7102 O O . GLU B 1 196 ? -3.414 31.375 3.828 1 81.94 196 GLU B O 1
ATOM 7107 N N . MET B 1 197 ? -1.604 31.234 5.117 1 83.06 197 MET B N 1
ATOM 7108 C CA . MET B 1 197 ? -0.731 31.016 3.969 1 83.06 197 MET B CA 1
ATOM 7109 C C . MET B 1 197 ? -1.07 29.703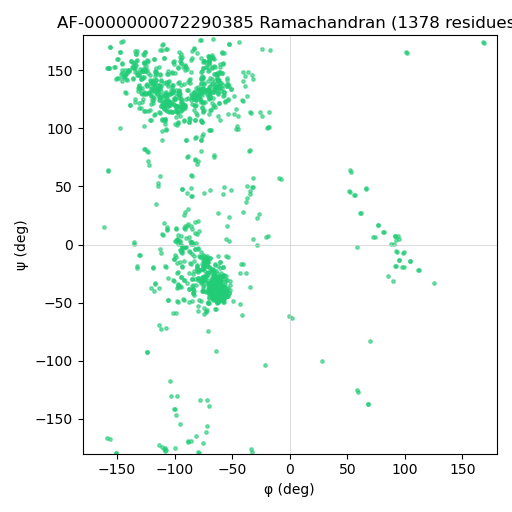 3.271 1 83.06 197 MET B C 1
ATOM 7111 O O . MET B 1 197 ? -1.055 29.625 2.041 1 83.06 197 MET B O 1
ATOM 7115 N N . VAL B 1 198 ? -1.327 28.703 4.055 1 88.56 198 VAL B N 1
ATOM 7116 C CA . VAL B 1 198 ? -1.725 27.406 3.506 1 88.56 198 VAL B CA 1
ATOM 7117 C C . VAL B 1 198 ? -3.033 27.562 2.73 1 88.56 198 VAL B C 1
ATOM 7119 O O . VAL B 1 198 ? -3.148 27.078 1.598 1 88.56 198 VAL B O 1
ATOM 7122 N N . ARG B 1 199 ? -3.986 28.219 3.311 1 88.19 199 ARG B N 1
ATOM 7123 C CA . ARG B 1 199 ? -5.27 28.438 2.652 1 88.19 199 ARG B CA 1
ATOM 7124 C C . ARG B 1 199 ? -5.09 29.172 1.326 1 88.19 199 ARG B C 1
ATOM 7126 O O . ARG B 1 199 ? -5.648 28.766 0.305 1 88.19 199 ARG B O 1
ATOM 7133 N N . ASN B 1 200 ? -4.363 30.203 1.398 1 86.06 200 ASN B N 1
ATOM 7134 C CA . ASN B 1 200 ? -4.16 31.031 0.212 1 86.06 200 ASN B CA 1
ATOM 7135 C C . ASN B 1 200 ? -3.467 30.25 -0.901 1 86.06 200 ASN B C 1
ATOM 7137 O O . ASN B 1 200 ? -3.74 30.469 -2.082 1 86.06 200 ASN B O 1
ATOM 7141 N N . ALA B 1 201 ? -2.561 29.438 -0.51 1 90.5 201 ALA B N 1
ATOM 7142 C CA . ALA B 1 201 ? -1.831 28.641 -1.497 1 90.5 201 ALA B CA 1
ATOM 7143 C C . ALA B 1 201 ? -2.76 27.672 -2.217 1 90.5 201 ALA B C 1
ATOM 7145 O O . ALA B 1 201 ? -2.506 27.297 -3.365 1 90.5 201 ALA B O 1
ATOM 7146 N N . LEU B 1 202 ? -3.814 27.266 -1.561 1 92.19 202 LEU B N 1
ATOM 7147 C CA . LEU B 1 202 ? -4.746 26.297 -2.127 1 92.19 202 LEU B CA 1
ATOM 7148 C C . LEU B 1 202 ? -5.723 26.969 -3.084 1 92.19 202 LEU B C 1
ATOM 7150 O O . LEU B 1 202 ? -6.383 26.297 -3.879 1 92.19 202 LEU B O 1
ATOM 7154 N N . VAL B 1 203 ? -5.855 28.266 -2.943 1 90.94 203 VAL B N 1
ATOM 7155 C CA . VAL B 1 203 ? -6.738 29.016 -3.836 1 90.94 203 VAL B CA 1
ATOM 7156 C C . VAL B 1 203 ? -6.055 29.219 -5.188 1 90.94 203 VAL B C 1
ATOM 7158 O O . VAL B 1 203 ? -5.328 30.188 -5.383 1 90.94 203 VAL B O 1
ATOM 7161 N N . GLN B 1 204 ? -6.242 28.344 -6.035 1 86.81 204 GLN B N 1
ATOM 7162 C CA . GLN B 1 204 ? -5.68 28.359 -7.383 1 86.81 204 GLN B CA 1
ATOM 7163 C C . GLN B 1 204 ? -6.688 27.828 -8.406 1 86.81 204 GLN B C 1
ATOM 7165 O O . GLN B 1 204 ? -7.469 26.922 -8.102 1 86.81 204 GLN B O 1
ATOM 7170 N N . GLY B 1 205 ? -6.645 28.344 -9.625 1 79.75 205 GLY B N 1
ATOM 7171 C CA . GLY B 1 205 ? -7.551 27.875 -10.656 1 79.75 205 GLY B CA 1
ATOM 7172 C C . GLY B 1 205 ? -9.016 28.062 -10.297 1 79.75 205 GLY B C 1
ATOM 7173 O O . GLY B 1 205 ? -9.43 29.156 -9.914 1 79.75 205 GLY B O 1
ATOM 7174 N N . PRO B 1 206 ? -9.734 26.906 -10.406 1 76 206 PRO B N 1
ATOM 7175 C CA . PRO B 1 206 ? -11.172 27.031 -10.141 1 76 206 PRO B CA 1
ATOM 7176 C C . PRO B 1 206 ? -11.5 27 -8.648 1 76 206 PRO B C 1
ATOM 7178 O O . PRO B 1 206 ? -12.648 27.234 -8.258 1 76 206 PRO B O 1
ATOM 7181 N N . ILE B 1 207 ? -10.531 26.797 -7.879 1 85.94 207 ILE B N 1
ATOM 7182 C CA . ILE B 1 207 ? -10.773 26.688 -6.445 1 85.94 207 ILE B CA 1
ATOM 7183 C C . ILE B 1 207 ? -10.719 28.062 -5.801 1 85.94 207 ILE B C 1
ATOM 7185 O O . ILE B 1 207 ? -9.711 28.781 -5.922 1 85.94 207 ILE B O 1
ATOM 7189 N N . THR B 1 208 ? -11.727 28.375 -5.121 1 83.5 208 THR B N 1
ATOM 7190 C CA . THR B 1 208 ? -11.805 29.656 -4.445 1 83.5 208 THR B CA 1
ATOM 7191 C C . THR B 1 208 ? -11.648 29.5 -2.936 1 83.5 208 THR B C 1
ATOM 7193 O O . THR B 1 208 ? -11.648 28.375 -2.428 1 83.5 208 THR B O 1
ATOM 7196 N N . SER B 1 209 ? -11.461 30.578 -2.266 1 80.69 209 SER B N 1
ATOM 7197 C CA . SER B 1 209 ? -11.211 30.578 -0.83 1 80.69 209 SER B CA 1
ATOM 7198 C C . SER B 1 209 ? -12.375 29.969 -0.06 1 80.69 209 SER B C 1
ATOM 7200 O O . SER B 1 209 ? -12.188 29.359 0.999 1 80.69 209 SER B O 1
ATOM 7202 N N . GLU B 1 210 ? -13.57 30.047 -0.611 1 77.31 210 GLU B N 1
ATOM 7203 C CA . GLU B 1 210 ? -14.766 29.547 0.068 1 77.31 210 GLU B CA 1
ATOM 7204 C C . GLU B 1 210 ? -14.805 28.016 0.034 1 77.31 210 GLU B C 1
ATOM 7206 O O . GLU B 1 210 ? -15.523 27.391 0.824 1 77.31 210 GLU B O 1
ATOM 7211 N N . GLN B 1 211 ? -14.055 27.547 -0.826 1 87.06 211 GLN B N 1
ATOM 7212 C CA . GLN B 1 211 ? -14.094 26.094 -1.021 1 87.06 211 GLN B CA 1
ATOM 7213 C C . GLN B 1 211 ? -13.016 25.406 -0.195 1 87.06 211 GLN B C 1
ATOM 7215 O O . GLN B 1 211 ? -12.977 24.172 -0.125 1 87.06 211 GLN B O 1
ATOM 7220 N N . VAL B 1 212 ? -12.172 26.219 0.427 1 90.31 212 VAL B N 1
ATOM 7221 C CA . VAL B 1 212 ? -11.023 25.656 1.126 1 90.31 212 VAL B CA 1
ATOM 7222 C C . VAL B 1 212 ? -11.289 25.641 2.629 1 90.31 212 VAL B C 1
ATOM 7224 O O . VAL B 1 212 ? -11.648 26.672 3.209 1 90.31 212 VAL B O 1
ATOM 7227 N N . PHE B 1 213 ? -11.07 24.516 3.252 1 89.25 213 PHE B N 1
ATOM 7228 C CA . PHE B 1 213 ? -11.258 24.344 4.688 1 89.25 213 PHE B CA 1
ATOM 7229 C C . PHE B 1 213 ? -10.023 23.719 5.324 1 89.25 213 PHE B C 1
ATOM 7231 O O . PHE B 1 213 ? -9.383 22.844 4.73 1 89.25 213 PHE B O 1
ATOM 7238 N N . LEU B 1 214 ? -9.703 24.156 6.492 1 90.94 214 LEU B N 1
ATOM 7239 C CA . LEU B 1 214 ? -8.609 23.562 7.258 1 90.94 214 LEU B CA 1
ATOM 7240 C C . LEU B 1 214 ? -9.141 22.719 8.406 1 90.94 214 LEU B C 1
ATOM 7242 O O . LEU B 1 214 ? -10.227 22.984 8.93 1 90.94 214 LEU B O 1
ATOM 7246 N N . VAL B 1 215 ? -8.445 21.703 8.711 1 91.81 215 VAL B N 1
ATOM 7247 C CA . VAL B 1 215 ? -8.812 20.828 9.828 1 91.81 215 VAL B CA 1
ATOM 7248 C C . VAL B 1 215 ? -7.559 20.406 10.594 1 91.81 215 VAL B C 1
ATOM 7250 O O . VAL B 1 215 ? -6.461 20.375 10.023 1 91.81 215 VAL B O 1
ATOM 7253 N N . SER B 1 216 ? -7.734 20.188 11.891 1 92.31 216 SER B N 1
ATOM 7254 C CA . SER B 1 216 ? -6.617 19.812 12.758 1 92.31 216 SER B CA 1
ATOM 7255 C C . SER B 1 216 ? -6.145 18.391 12.453 1 92.31 216 SER B C 1
ATOM 7257 O O . SER B 1 216 ? -6.953 17.469 12.391 1 92.31 216 SER B O 1
ATOM 7259 N N . GLU B 1 217 ? -4.789 18.156 12.312 1 92.69 217 GLU B N 1
ATOM 7260 C CA . GLU B 1 217 ? -4.215 16.859 11.969 1 92.69 217 GLU B CA 1
ATOM 7261 C C . GLU B 1 217 ? -4.547 15.82 13.023 1 92.69 217 GLU B C 1
ATOM 7263 O O . GLU B 1 217 ? -4.996 14.719 12.695 1 92.69 217 GLU B O 1
ATOM 7268 N N . PRO B 1 218 ? -4.371 16.094 14.32 1 92.94 218 PRO B N 1
ATOM 7269 C CA . PRO B 1 218 ? -4.703 15.062 15.297 1 92.94 218 PRO B CA 1
ATOM 7270 C C . PRO B 1 218 ? -6.188 14.711 15.312 1 92.94 218 PRO B C 1
ATOM 7272 O O . PRO B 1 218 ? -6.559 13.578 15.617 1 92.94 218 PRO B O 1
ATOM 7275 N N . GLU B 1 219 ? -6.992 15.727 15.023 1 93.31 219 GLU B N 1
ATOM 7276 C CA . GLU B 1 219 ? -8.422 15.453 14.922 1 93.31 219 GLU B CA 1
ATOM 7277 C C . GLU B 1 219 ? -8.719 14.469 13.797 1 93.31 219 GLU B C 1
ATOM 7279 O O . GLU B 1 219 ? -9.594 13.609 13.93 1 93.31 219 GLU B O 1
ATOM 7284 N N . CYS B 1 220 ? -8.008 14.664 12.703 1 93.62 220 CYS B N 1
ATOM 7285 C CA . CYS B 1 220 ? -8.164 13.75 11.586 1 93.62 220 CYS B CA 1
ATOM 7286 C C . CYS B 1 220 ? -7.762 12.328 11.977 1 93.62 220 CYS B C 1
ATOM 7288 O O . CYS B 1 220 ? -8.469 11.375 11.672 1 93.62 220 CYS B O 1
ATOM 7290 N N . SER B 1 221 ? -6.625 12.227 12.633 1 92.81 221 SER B N 1
ATOM 7291 C CA . SER B 1 221 ? -6.156 10.922 13.086 1 92.81 221 SER B CA 1
ATOM 7292 C C . SER B 1 221 ? -7.168 10.258 14.008 1 92.81 221 SER B C 1
ATOM 7294 O O . SER B 1 221 ? -7.469 9.07 13.859 1 92.81 221 SER B O 1
ATOM 7296 N N . PHE B 1 222 ? -7.672 11.031 14.938 1 94.62 222 PHE B N 1
ATOM 7297 C CA . PHE B 1 222 ? -8.617 10.516 15.922 1 94.62 222 PHE B CA 1
ATOM 7298 C C . PHE B 1 222 ? -9.93 10.125 15.258 1 94.62 222 PHE B C 1
ATOM 7300 O O . PHE B 1 222 ? -10.492 9.062 15.539 1 94.62 222 PHE B O 1
ATOM 7307 N N . GLY B 1 223 ? -10.422 11.023 14.406 1 92.44 223 GLY B N 1
ATOM 7308 C CA . GLY B 1 223 ? -11.656 10.734 13.695 1 92.44 223 GLY B CA 1
ATOM 7309 C C . GLY B 1 223 ? -11.594 9.445 12.898 1 92.44 223 GLY B C 1
ATOM 7310 O O . GLY B 1 223 ? -12.547 8.656 12.906 1 92.44 223 GLY B O 1
ATOM 7311 N N . TRP B 1 224 ? -10.523 9.25 12.203 1 91.81 224 TRP B N 1
ATOM 7312 C CA . TRP B 1 224 ? -10.391 8.039 11.391 1 91.81 224 TRP B CA 1
ATOM 7313 C C . TRP B 1 224 ? -10.336 6.801 12.273 1 91.81 224 TRP B C 1
ATOM 7315 O O . TRP B 1 224 ? -10.906 5.762 11.93 1 91.81 224 TRP B O 1
ATOM 7325 N N . TRP B 1 225 ? -9.586 6.867 13.391 1 90.75 225 TRP B N 1
ATOM 7326 C CA . TRP B 1 225 ? -9.547 5.754 14.336 1 90.75 225 TRP B CA 1
ATOM 7327 C C . TRP B 1 225 ? -10.945 5.398 14.82 1 90.75 225 TRP B C 1
ATOM 7329 O O . TRP B 1 225 ? -11.312 4.219 14.867 1 90.75 225 TRP B O 1
ATOM 7339 N N . CYS B 1 226 ? -11.703 6.395 15.148 1 91.44 226 CYS B N 1
ATOM 7340 C CA . CYS B 1 226 ? -13.062 6.18 15.633 1 91.44 226 CYS B CA 1
ATOM 7341 C C . CYS B 1 226 ? -13.922 5.523 14.562 1 91.44 226 CYS B C 1
ATOM 7343 O O . CYS B 1 226 ? -14.719 4.629 14.859 1 91.44 226 CYS B O 1
ATOM 7345 N N . HIS B 1 227 ? -13.734 6.062 13.359 1 87.06 227 HIS B N 1
ATOM 7346 C CA . HIS B 1 227 ? -14.492 5.5 12.242 1 87.06 227 HIS B CA 1
ATOM 7347 C C . HIS B 1 227 ? -14.188 4.016 12.07 1 87.06 227 HIS B C 1
ATOM 7349 O O . HIS B 1 227 ? -15.109 3.203 11.938 1 87.06 227 HIS B O 1
ATOM 7355 N N . ILE B 1 228 ? -12.961 3.629 12.07 1 81.56 228 ILE B N 1
ATOM 7356 C CA . ILE B 1 228 ? -12.539 2.25 11.867 1 81.56 228 ILE B CA 1
ATOM 7357 C C . ILE B 1 228 ? -13.023 1.382 13.023 1 81.56 228 ILE B C 1
ATOM 7359 O O . ILE B 1 228 ? -13.516 0.271 12.812 1 81.56 228 ILE B O 1
ATOM 7363 N N . GLU B 1 229 ? -12.867 1.869 14.266 1 81.94 229 GLU B N 1
ATOM 7364 C CA . GLU B 1 229 ? -13.281 1.109 15.438 1 81.94 229 GLU B CA 1
ATOM 7365 C C . GLU B 1 229 ? -14.797 0.934 15.484 1 81.94 229 GLU B C 1
ATOM 7367 O O . GLU B 1 229 ? -15.297 -0.099 15.938 1 81.94 229 GLU B O 1
ATOM 7372 N N . ALA B 1 230 ? -15.461 1.936 15.078 1 79.06 230 ALA B N 1
ATOM 7373 C CA . ALA B 1 230 ? -16.922 1.836 15.008 1 79.06 230 ALA B CA 1
ATOM 7374 C C . ALA B 1 230 ? -17.344 0.77 14 1 79.06 230 ALA B C 1
ATOM 7376 O O . ALA B 1 230 ? -18.297 0.034 14.242 1 79.06 230 ALA B O 1
ATOM 7377 N N . GLU B 1 231 ? -16.672 0.776 12.914 1 72.06 231 GLU B N 1
ATOM 7378 C CA . GLU B 1 231 ? -16.969 -0.212 11.883 1 72.06 231 GLU B CA 1
ATOM 7379 C C . GLU B 1 231 ? -16.672 -1.626 12.367 1 72.06 231 GLU B C 1
ATOM 7381 O O . GLU B 1 231 ? -17.406 -2.566 12.062 1 72.06 231 GLU B O 1
ATOM 7386 N N . LYS B 1 232 ? -15.609 -1.749 13.078 1 67.88 232 LYS B N 1
ATOM 7387 C CA . LYS B 1 232 ? -15.227 -3.055 13.602 1 67.88 232 LYS B CA 1
ATOM 7388 C C . LYS B 1 232 ? -16.188 -3.512 14.695 1 67.88 232 LYS B C 1
ATOM 7390 O O . LYS B 1 232 ? -16.391 -4.711 14.883 1 67.88 232 LYS B O 1
ATOM 7395 N N . GLY B 1 233 ? -16.688 -2.605 15.461 1 70.12 233 GLY B N 1
ATOM 7396 C CA . GLY B 1 233 ? -17.641 -2.889 16.516 1 70.12 233 GLY B CA 1
ATOM 7397 C C . GLY B 1 233 ? -17.016 -3.494 17.75 1 70.12 233 GLY B C 1
ATOM 7398 O O . GLY B 1 233 ? -17.703 -4.09 18.578 1 70.12 233 GLY B O 1
ATOM 7399 N N . GLN B 1 234 ? -15.727 -3.41 17.922 1 69.5 234 GLN B N 1
ATOM 7400 C CA . GLN B 1 234 ? -15.031 -4.062 19.031 1 69.5 234 GLN B CA 1
ATOM 7401 C C . GLN B 1 234 ? -14.789 -3.09 20.188 1 69.5 234 GLN B C 1
ATOM 7403 O O . GLN B 1 234 ? -14.594 -3.506 21.328 1 69.5 234 GLN B O 1
ATOM 7408 N N . HIS B 1 235 ? -14.75 -1.832 19.938 1 83.06 235 HIS B N 1
ATOM 7409 C CA . HIS B 1 235 ? -14.461 -0.825 20.953 1 83.06 235 HIS B CA 1
ATOM 7410 C C . HIS B 1 235 ? -15.703 -0.53 21.797 1 83.06 235 HIS B C 1
ATOM 7412 O O . HIS B 1 235 ? -16.797 -0.324 21.25 1 83.06 235 HIS B O 1
ATOM 7418 N N . GLU B 1 236 ? -15.547 -0.629 23.062 1 87.62 236 GLU B N 1
ATOM 7419 C CA . GLU B 1 236 ? -16.625 -0.278 23.969 1 87.62 236 GLU B CA 1
ATOM 7420 C C . GLU B 1 236 ? -16.688 1.229 24.203 1 87.62 236 GLU B C 1
ATOM 7422 O O . GLU B 1 236 ? -15.828 1.79 24.891 1 87.62 236 GLU B O 1
ATOM 7427 N N . TRP B 1 237 ? -17.734 1.771 23.734 1 93 237 TRP B N 1
ATOM 7428 C CA . TRP B 1 237 ? -17.938 3.209 23.906 1 93 237 TRP B CA 1
ATOM 7429 C C . TRP B 1 237 ? -18.625 3.516 25.219 1 93 237 TRP B C 1
ATOM 7431 O O . TRP B 1 237 ? -19.812 3.184 25.391 1 93 237 TRP B O 1
ATOM 7441 N N . LYS B 1 238 ? -17.938 4.07 26.141 1 94.38 238 LYS B N 1
ATOM 7442 C CA . LYS B 1 238 ? -18.484 4.488 27.438 1 94.38 238 LYS B CA 1
ATOM 7443 C C . LYS B 1 238 ? -18.312 5.988 27.641 1 94.38 238 LYS B C 1
ATOM 7445 O O . LYS B 1 238 ? -17.203 6.508 27.594 1 94.38 238 LYS B O 1
ATOM 7450 N N . ILE B 1 239 ? -19.438 6.633 27.906 1 95.31 239 ILE B N 1
ATOM 7451 C CA . ILE B 1 239 ? -19.391 8.078 28.141 1 95.31 239 ILE B CA 1
ATOM 7452 C C . ILE B 1 239 ? -18.438 8.398 29.281 1 95.31 239 ILE B C 1
ATOM 7454 O O . ILE B 1 239 ? -18.469 7.738 30.328 1 95.31 239 ILE B O 1
ATOM 7458 N N . GLY B 1 240 ? -17.547 9.367 29.047 1 94.06 240 GLY B N 1
ATOM 7459 C CA . GLY B 1 240 ? -16.562 9.758 30.047 1 94.06 240 GLY B CA 1
ATOM 7460 C C . GLY B 1 240 ? -15.172 9.242 29.75 1 94.06 240 GLY B C 1
ATOM 7461 O O . GLY B 1 240 ? -14.195 9.711 30.344 1 94.06 240 GLY B O 1
ATOM 7462 N N . THR B 1 241 ? -15.117 8.273 28.812 1 95.94 241 THR B N 1
ATOM 7463 C CA . THR B 1 241 ? -13.812 7.754 28.422 1 95.94 241 THR B CA 1
ATOM 7464 C C . THR B 1 241 ? -12.953 8.859 27.828 1 95.94 241 THR B C 1
ATOM 7466 O O . THR B 1 241 ? -13.445 9.695 27.062 1 95.94 241 THR B O 1
ATOM 7469 N N . ARG B 1 242 ? -11.688 8.891 28.219 1 96.44 242 ARG B N 1
ATOM 7470 C CA . ARG B 1 242 ? -10.758 9.93 27.781 1 96.44 242 ARG B CA 1
ATOM 7471 C C . ARG B 1 242 ? -9.664 9.352 26.891 1 96.44 242 ARG B C 1
ATOM 7473 O O . ARG B 1 242 ? -9.094 8.305 27.203 1 96.44 242 ARG B O 1
ATOM 7480 N N . TYR B 1 243 ? -9.398 10.039 25.75 1 96.88 243 TYR B N 1
ATOM 7481 C CA . TYR B 1 243 ? -8.453 9.586 24.734 1 96.88 243 TYR B CA 1
ATOM 7482 C C . TYR B 1 243 ? -7.359 10.617 24.516 1 96.88 243 TYR B C 1
ATOM 7484 O O . TYR B 1 243 ? -7.625 11.719 24.047 1 96.88 243 TYR B O 1
ATOM 7492 N N . ILE B 1 244 ? -6.148 10.305 24.812 1 97.44 244 ILE B N 1
ATOM 7493 C CA . ILE B 1 244 ? -5.023 11.117 24.359 1 97.44 244 ILE B CA 1
ATOM 7494 C C . ILE B 1 244 ? -4.648 10.727 22.938 1 97.44 244 ILE B C 1
ATOM 7496 O O . ILE B 1 244 ? -4.477 9.547 22.641 1 97.44 244 ILE B O 1
ATOM 7500 N N . VAL B 1 245 ? -4.609 11.688 22.078 1 96.62 245 VAL B N 1
ATOM 7501 C CA . VAL B 1 245 ? -4.184 11.453 20.703 1 96.62 245 VAL B CA 1
ATOM 7502 C C . VAL B 1 245 ? -2.76 11.969 20.5 1 96.62 245 VAL B C 1
ATOM 7504 O O . VAL B 1 245 ? -2.459 13.117 20.828 1 96.62 245 VAL B O 1
ATOM 7507 N N . LEU B 1 246 ? -1.887 11.133 20.141 1 96.5 246 LEU B N 1
ATOM 7508 C CA . LEU B 1 246 ? -0.538 11.492 19.719 1 96.5 246 LEU B CA 1
ATOM 7509 C C . LEU B 1 246 ? -0.353 11.242 18.219 1 96.5 246 LEU B C 1
ATOM 7511 O O . LEU B 1 246 ? -0.253 10.086 17.797 1 96.5 246 LEU B O 1
ATOM 7515 N N . ASP B 1 247 ? -0.294 12.266 17.453 1 94 247 ASP B N 1
ATOM 7516 C CA . ASP B 1 247 ? -0.014 12.172 16.031 1 94 247 ASP B CA 1
ATOM 7517 C C . ASP B 1 247 ? 1.394 12.672 15.703 1 94 247 ASP B C 1
ATOM 7519 O O . ASP B 1 247 ? 1.627 13.875 15.633 1 94 247 ASP B O 1
ATOM 7523 N N . ALA B 1 248 ? 2.277 11.734 15.57 1 94.38 248 ALA B N 1
ATOM 7524 C CA . ALA B 1 248 ? 3.662 12.062 15.242 1 94.38 248 ALA B CA 1
ATOM 7525 C C . ALA B 1 248 ? 3.998 11.672 13.805 1 94.38 248 ALA B C 1
ATOM 7527 O O . ALA B 1 248 ? 4.203 10.484 13.516 1 94.38 248 ALA B O 1
ATOM 7528 N N . GLY B 1 249 ? 4.121 12.656 12.906 1 91.75 249 GLY B N 1
ATOM 7529 C CA . GLY B 1 249 ? 4.375 12.422 11.492 1 91.75 249 GLY B CA 1
ATOM 7530 C C . GLY B 1 249 ? 5.828 12.602 11.109 1 91.75 249 GLY B C 1
ATOM 7531 O O . GLY B 1 249 ? 6.727 12.18 11.844 1 91.75 249 GLY B O 1
ATOM 7532 N N . GLY B 1 250 ? 6.035 13.164 9.953 1 90.62 250 GLY B N 1
ATOM 7533 C CA . GLY B 1 250 ? 7.387 13.398 9.477 1 90.62 250 GLY B CA 1
ATOM 7534 C C . GLY B 1 250 ? 8.062 14.57 10.148 1 90.62 250 GLY B C 1
ATOM 7535 O O . GLY B 1 250 ? 9.25 14.508 10.484 1 90.62 250 GLY B O 1
ATOM 7536 N N . GLY B 1 251 ? 7.262 15.594 10.336 1 90.19 251 GLY B N 1
ATOM 7537 C CA . GLY B 1 251 ? 7.891 16.797 10.852 1 90.19 251 GLY B CA 1
ATOM 7538 C C . GLY B 1 251 ? 7.375 17.203 12.219 1 90.19 251 GLY B C 1
ATOM 7539 O O . GLY B 1 251 ? 8.117 17.781 13.023 1 90.19 251 GLY B O 1
ATOM 7540 N N . THR B 1 252 ? 6.141 16.953 12.445 1 91.12 252 THR B N 1
ATOM 7541 C CA . THR B 1 252 ? 5.523 17.469 13.664 1 91.12 252 THR B CA 1
ATOM 7542 C C . THR B 1 252 ? 4.898 16.344 14.477 1 91.12 252 THR B C 1
ATOM 7544 O O . THR B 1 252 ? 4.582 15.273 13.938 1 91.12 252 THR B O 1
ATOM 7547 N N . ALA B 1 253 ? 4.871 16.516 15.711 1 93.94 253 ALA B N 1
ATOM 7548 C CA . ALA B 1 253 ? 4.098 15.695 16.641 1 93.94 253 ALA B CA 1
ATOM 7549 C C . ALA B 1 253 ? 3.053 16.531 17.375 1 93.94 253 ALA B C 1
ATOM 7551 O O . ALA B 1 253 ? 3.363 17.609 17.891 1 93.94 253 ALA B O 1
ATOM 7552 N N . CYS B 1 254 ? 1.827 16.094 17.312 1 94.25 254 CYS B N 1
ATOM 7553 C CA . CYS B 1 254 ? 0.719 16.812 17.922 1 94.25 254 CYS B CA 1
ATOM 7554 C C . CYS B 1 254 ? 0.025 15.945 18.969 1 94.25 254 CYS B C 1
ATOM 7556 O O . CYS B 1 254 ? -0.126 14.734 18.781 1 94.25 254 CYS B O 1
ATOM 7558 N N . THR B 1 255 ? -0.34 16.531 20.078 1 94.94 255 THR B N 1
ATOM 7559 C CA . THR B 1 255 ? -1.074 15.828 21.125 1 94.94 255 THR B CA 1
ATOM 7560 C C . THR B 1 255 ? -2.338 16.594 21.516 1 94.94 255 THR B C 1
ATOM 7562 O O . THR B 1 255 ? -2.357 17.828 21.484 1 94.94 255 THR B O 1
ATOM 7565 N N . VAL B 1 256 ? -3.348 15.93 21.797 1 95.12 256 VAL B N 1
ATOM 7566 C CA . VAL B 1 256 ? -4.613 16.5 22.25 1 95.12 256 VAL B CA 1
ATOM 7567 C C . VAL B 1 256 ? -5.418 15.438 23 1 95.12 256 VAL B C 1
ATOM 7569 O O . VAL B 1 256 ? -5.23 14.234 22.781 1 95.12 256 VAL B O 1
ATOM 7572 N N . THR B 1 257 ? -6.25 15.836 23.922 1 95.75 257 THR B N 1
ATOM 7573 C CA . THR B 1 257 ? -7.086 14.914 24.688 1 95.75 257 THR B CA 1
ATOM 7574 C C . THR B 1 257 ? -8.562 15.156 24.391 1 95.75 257 THR B C 1
ATOM 7576 O O . THR B 1 257 ? -9.039 16.281 24.484 1 95.75 257 THR B O 1
ATOM 7579 N N . TYR B 1 258 ? -9.258 14.109 24.078 1 96.25 258 TYR B N 1
ATOM 7580 C CA . TYR B 1 258 ? -10.695 14.156 23.844 1 96.25 258 TYR B CA 1
ATOM 7581 C C . TYR B 1 258 ? -11.445 13.312 24.875 1 96.25 258 TYR B C 1
ATOM 7583 O O . TYR B 1 258 ? -10.922 12.305 25.359 1 96.25 258 TYR B O 1
ATOM 7591 N N . LYS B 1 259 ? -12.648 13.727 25.188 1 95.62 259 LYS B N 1
ATOM 7592 C CA . LYS B 1 259 ? -13.539 13 26.094 1 95.62 259 LYS B CA 1
ATOM 7593 C C . LYS B 1 259 ? -14.852 12.656 25.406 1 95.62 259 LYS B C 1
ATOM 7595 O O . LYS B 1 259 ? -15.477 13.508 24.766 1 95.62 259 LYS B O 1
ATOM 7600 N N . LEU B 1 260 ? -15.219 11.43 25.531 1 96.44 260 LEU B N 1
ATOM 7601 C CA . LEU B 1 260 ? -16.484 10.992 24.953 1 96.44 260 LEU B CA 1
ATOM 7602 C C . LEU B 1 260 ? -17.656 11.57 25.719 1 96.44 260 LEU B C 1
ATOM 7604 O O . LEU B 1 260 ? -17.781 11.367 26.922 1 96.44 260 LEU B O 1
ATOM 7608 N N . THR B 1 261 ? -18.562 12.234 25.031 1 94 261 THR B N 1
ATOM 7609 C CA . THR B 1 261 ? -19.688 12.898 25.688 1 94 261 THR B CA 1
ATOM 7610 C C . THR B 1 261 ? -21.016 12.32 25.203 1 94 261 THR B C 1
ATOM 7612 O O . THR B 1 261 ? -22.062 12.531 25.828 1 94 261 THR B O 1
ATOM 7615 N N . GLY B 1 262 ? -21.031 11.664 24.078 1 91.56 262 GLY B N 1
ATOM 7616 C CA . GLY B 1 262 ? -22.234 11.055 23.547 1 91.56 262 GLY B CA 1
ATOM 7617 C C . GLY B 1 262 ? -21.953 9.812 22.719 1 91.56 262 GLY B C 1
ATOM 7618 O O . GLY B 1 262 ? -20.828 9.625 22.234 1 91.56 262 GLY B O 1
ATOM 7619 N N . ILE B 1 263 ? -23.016 9.062 22.609 1 89.06 263 ILE B N 1
ATOM 7620 C CA . ILE B 1 263 ? -22.859 7.836 21.828 1 89.06 263 ILE B CA 1
ATOM 7621 C C . ILE B 1 263 ? -23.938 7.766 20.75 1 89.06 263 ILE B C 1
ATOM 7623 O O . ILE B 1 263 ? -24.953 8.469 20.844 1 89.06 263 ILE B O 1
ATOM 7627 N N . ASN B 1 264 ? -23.969 7 19.688 1 81.56 264 ASN B N 1
ATOM 7628 C CA . ASN B 1 264 ? -24.906 6.723 18.609 1 81.56 264 ASN B CA 1
ATOM 7629 C C . ASN B 1 264 ? -25.359 8.008 17.906 1 81.56 264 ASN B C 1
ATOM 7631 O O . ASN B 1 264 ? -26.547 8.344 17.922 1 81.56 264 ASN B O 1
ATOM 7635 N N . PRO B 1 265 ? -24.297 8.695 17.297 1 81.06 265 PRO B N 1
ATOM 7636 C CA . PRO B 1 265 ? -22.891 8.391 17.047 1 81.06 265 PRO B CA 1
ATOM 7637 C C . PRO B 1 265 ? -21.969 8.977 18.109 1 81.06 265 PRO B C 1
ATOM 7639 O O . PRO B 1 265 ? -22.391 9.828 18.891 1 81.06 265 PRO B O 1
ATOM 7642 N N . PRO B 1 266 ? -20.812 8.562 18.156 1 88.19 266 PRO B N 1
ATOM 7643 C CA . PRO B 1 266 ? -19.906 9.094 19.156 1 88.19 266 PRO B CA 1
ATOM 7644 C C . PRO B 1 266 ? -19.609 10.578 18.969 1 88.19 266 PRO B C 1
ATOM 7646 O O . PRO B 1 266 ? -19.406 11.023 17.828 1 88.19 266 PRO B O 1
ATOM 7649 N N . ARG B 1 267 ? -19.688 11.328 20 1 90.94 267 ARG B N 1
ATOM 7650 C CA . ARG B 1 267 ? -19.359 12.75 20.047 1 90.94 267 ARG B CA 1
ATOM 7651 C C . ARG B 1 267 ? -18.344 13.047 21.156 1 90.94 267 ARG B C 1
ATOM 7653 O O . ARG B 1 267 ? -18.359 12.414 22.203 1 90.94 267 ARG B O 1
ATOM 7660 N N . PHE B 1 268 ? -17.562 14.055 20.875 1 94.31 268 PHE B N 1
ATOM 7661 C CA . PHE B 1 268 ? -16.453 14.273 21.781 1 94.31 268 PHE B CA 1
ATOM 7662 C C . PHE B 1 268 ? -16.312 15.75 22.125 1 94.31 268 PHE B C 1
ATOM 7664 O O . PHE B 1 268 ? -16.75 16.609 21.344 1 94.31 268 PHE B O 1
ATOM 7671 N N . LYS B 1 269 ? -15.797 15.977 23.219 1 92.25 269 LYS B N 1
ATOM 7672 C CA . LYS B 1 269 ? -15.32 17.312 23.594 1 92.25 269 LYS B CA 1
ATOM 7673 C C . LYS B 1 269 ? -13.805 17.328 23.719 1 92.25 269 LYS B C 1
ATOM 7675 O O . LYS B 1 269 ? -13.203 16.375 24.203 1 92.25 269 LYS B O 1
ATOM 7680 N N . GLN B 1 270 ? -13.195 18.328 23.203 1 92.25 270 GLN B N 1
ATOM 7681 C CA . GLN B 1 270 ? -11.773 18.547 23.438 1 92.25 270 GLN B CA 1
ATOM 7682 C C . GLN B 1 270 ? -11.531 19.125 24.828 1 92.25 270 GLN B C 1
ATOM 7684 O O . GLN B 1 270 ? -12.031 20.203 25.156 1 92.25 270 GLN B O 1
ATOM 7689 N N . GLU B 1 271 ? -10.734 18.484 25.609 1 90.25 271 GLU B N 1
ATOM 7690 C CA . GLU B 1 271 ? -10.609 18.875 27.016 1 90.25 271 GLU B CA 1
ATOM 7691 C C . GLU B 1 271 ? -9.609 20.016 27.188 1 90.25 271 GLU B C 1
ATOM 7693 O O . GLU B 1 271 ? -9.82 20.906 28 1 90.25 271 GLU B O 1
ATOM 7698 N N . PHE B 1 272 ? -8.539 19.906 26.469 1 87.56 272 PHE B N 1
ATOM 7699 C CA . PHE B 1 272 ? -7.469 20.891 26.594 1 87.56 272 PHE B CA 1
ATOM 7700 C C . PHE B 1 272 ? -7 21.359 25.219 1 87.56 272 PHE B C 1
ATOM 7702 O O . PHE B 1 272 ? -7.348 20.766 24.203 1 87.56 272 PHE B O 1
ATOM 7709 N N . GLU B 1 273 ? -6.258 22.406 25.25 1 83.75 273 GLU B N 1
ATOM 7710 C CA . GLU B 1 273 ? -5.672 22.922 24.016 1 83.75 273 GLU B CA 1
ATOM 7711 C C . GLU B 1 273 ? -4.719 21.891 23.391 1 83.75 273 GLU B C 1
ATOM 7713 O O . GLU B 1 273 ? -3.986 21.203 24.109 1 83.75 273 GLU B O 1
ATOM 7718 N N . SER B 1 274 ? -4.723 21.766 22.109 1 88.5 274 SER B N 1
ATOM 7719 C CA . SER B 1 274 ? -3.795 20.891 21.406 1 88.5 274 SER B CA 1
ATOM 7720 C C . SER B 1 274 ? -2.373 21.438 21.453 1 88.5 274 SER B C 1
ATOM 7722 O O . SER B 1 274 ? -2.174 22.656 21.547 1 88.5 274 SER B O 1
ATOM 7724 N N . GLU B 1 275 ? -1.448 20.562 21.422 1 85.31 275 GLU B N 1
ATOM 7725 C CA . GLU B 1 275 ? -0.036 20.938 21.375 1 85.31 275 GLU B CA 1
ATOM 7726 C C . GLU B 1 275 ? 0.64 20.391 20.125 1 85.31 275 GLU B C 1
ATOM 7728 O O . GLU B 1 275 ? 0.322 19.281 19.672 1 85.31 275 GLU B O 1
ATOM 7733 N N . SER B 1 276 ? 1.508 21.219 19.531 1 87.31 276 SER B N 1
ATOM 7734 C CA . SER B 1 276 ? 2.283 20.797 18.375 1 87.31 276 SER B CA 1
ATOM 7735 C C . SER B 1 276 ? 3.762 21.141 18.547 1 87.31 276 SER B C 1
ATOM 7737 O O . SER B 1 276 ? 4.105 22.203 19.078 1 87.31 276 SER B O 1
ATOM 7739 N N . MET B 1 277 ? 4.598 20.234 18.234 1 85.12 277 MET B N 1
ATOM 7740 C CA . MET B 1 277 ? 6.043 20.469 18.297 1 85.12 277 MET B CA 1
ATOM 7741 C C . MET B 1 277 ? 6.727 19.891 17.047 1 85.12 277 MET B C 1
ATOM 7743 O O . MET B 1 277 ? 6.207 18.969 16.422 1 85.12 277 MET B O 1
ATOM 7747 N N . ILE B 1 278 ? 7.828 20.516 16.734 1 87.75 278 ILE B N 1
ATOM 7748 C CA . ILE B 1 278 ? 8.656 19.938 15.68 1 87.75 278 ILE B CA 1
ATOM 7749 C C . ILE B 1 278 ? 9.422 18.734 16.219 1 87.75 278 ILE B C 1
ATOM 7751 O O . ILE B 1 278 ? 10.453 18.891 16.875 1 87.75 278 ILE B O 1
ATOM 7755 N N . CYS B 1 279 ? 8.906 17.625 16.062 1 88.56 279 CYS B N 1
ATOM 7756 C CA . CYS B 1 279 ? 9.461 16.359 16.531 1 88.56 279 CYS B CA 1
ATOM 7757 C C . CYS B 1 279 ? 8.898 15.195 15.734 1 88.56 279 CYS B C 1
ATOM 7759 O O . CYS B 1 279 ? 8.195 14.344 16.281 1 88.56 279 CYS B O 1
ATOM 7761 N N . GLY B 1 280 ? 9.172 15.18 14.516 1 90.94 280 GLY B N 1
ATOM 7762 C CA . GLY B 1 280 ? 8.758 14.078 13.664 1 90.94 280 GLY B CA 1
ATOM 7763 C C . GLY B 1 280 ? 9.906 13.18 13.242 1 90.94 280 GLY B C 1
ATOM 7764 O O . GLY B 1 280 ? 11.039 13.367 13.695 1 90.94 280 GLY B O 1
ATOM 7765 N N . ALA B 1 281 ? 9.586 12.227 12.43 1 92.5 281 ALA B N 1
ATOM 7766 C CA . ALA B 1 281 ? 10.555 11.242 11.984 1 92.5 281 ALA B CA 1
ATOM 7767 C C . ALA B 1 281 ? 11.742 11.906 11.289 1 92.5 281 ALA B C 1
ATOM 7769 O O . ALA B 1 281 ? 12.859 11.383 11.305 1 92.5 281 ALA B O 1
ATOM 7770 N N . GLU B 1 282 ? 11.508 13.047 10.75 1 92.94 282 GLU B N 1
ATOM 7771 C CA . GLU B 1 282 ? 12.57 13.758 10.047 1 92.94 282 GLU B CA 1
ATOM 7772 C C . GLU B 1 282 ? 13.625 14.273 11.023 1 92.94 282 GLU B C 1
ATOM 7774 O O . GLU B 1 282 ? 14.758 14.547 10.633 1 92.94 282 GLU B O 1
ATOM 7779 N N . THR B 1 283 ? 13.25 14.461 12.289 1 92.38 283 THR B N 1
ATOM 7780 C CA . THR B 1 283 ? 14.25 14.844 13.281 1 92.38 283 THR B CA 1
ATOM 7781 C C . THR B 1 283 ? 15.258 13.719 13.492 1 92.38 283 THR B C 1
ATOM 7783 O O . THR B 1 283 ? 16.438 13.977 13.766 1 92.38 283 THR B O 1
ATOM 7786 N N . ILE B 1 284 ? 14.828 12.477 13.375 1 94.94 284 ILE B N 1
ATOM 7787 C CA . ILE B 1 284 ? 15.727 11.336 13.43 1 94.94 284 ILE B CA 1
ATOM 7788 C C . ILE B 1 284 ? 16.656 11.352 12.227 1 94.94 284 ILE B C 1
ATOM 7790 O O . ILE B 1 284 ? 17.875 11.125 12.367 1 94.94 284 ILE B O 1
ATOM 7794 N N . SER B 1 285 ? 16.078 11.648 11.07 1 95.31 285 SER B N 1
ATOM 7795 C CA . SER B 1 285 ? 16.859 11.734 9.844 1 95.31 285 SER B CA 1
ATOM 7796 C C . SER B 1 285 ? 17.938 12.812 9.945 1 95.31 285 SER B C 1
ATOM 7798 O O . SER B 1 285 ? 19.078 12.609 9.508 1 95.31 285 SER B O 1
ATOM 7800 N N . GLU B 1 286 ? 17.562 13.938 10.555 1 92.88 286 GLU B N 1
ATOM 7801 C CA . GLU B 1 286 ? 18.516 15.039 10.688 1 92.88 286 GLU B CA 1
ATOM 7802 C C . GLU B 1 286 ? 19.625 14.695 11.672 1 92.88 286 GLU B C 1
ATOM 7804 O O . GLU B 1 286 ? 20.766 15.133 11.508 1 92.88 286 GLU B O 1
ATOM 7809 N N . ASN B 1 287 ? 19.281 14.016 12.75 1 94.19 287 ASN B N 1
ATOM 7810 C CA . ASN B 1 287 ? 20.312 13.523 13.656 1 94.19 287 ASN B CA 1
ATOM 7811 C C . ASN B 1 287 ? 21.281 12.578 12.945 1 94.19 287 ASN B C 1
ATOM 7813 O O . ASN B 1 287 ? 22.484 12.633 13.18 1 94.19 287 ASN B O 1
ATOM 7817 N N . PHE B 1 288 ? 20.781 11.75 12.133 1 96.62 288 PHE B N 1
ATOM 7818 C CA . PHE B 1 288 ? 21.625 10.828 11.383 1 96.62 288 PHE B CA 1
ATOM 7819 C C . PHE B 1 288 ? 22.469 11.586 10.367 1 96.62 288 PHE B C 1
ATOM 7821 O O . PHE B 1 288 ? 23.625 11.227 10.125 1 96.62 288 PHE B O 1
ATOM 7828 N N . ARG B 1 289 ? 21.859 12.57 9.734 1 95.19 289 ARG B N 1
ATOM 7829 C CA . ARG B 1 289 ? 22.641 13.406 8.82 1 95.19 289 ARG B CA 1
ATOM 7830 C C . ARG B 1 289 ? 23.875 13.984 9.523 1 95.19 289 ARG B C 1
ATOM 7832 O O . ARG B 1 289 ? 24.969 14.008 8.953 1 95.19 289 ARG B O 1
ATOM 7839 N N . ARG B 1 290 ? 23.656 14.461 10.711 1 93.81 290 ARG B N 1
ATOM 7840 C CA . ARG B 1 290 ? 24.766 15.008 11.484 1 93.81 290 ARG B CA 1
ATOM 7841 C C . ARG B 1 290 ? 25.828 13.945 11.742 1 93.81 290 ARG B C 1
ATOM 7843 O O . ARG B 1 290 ? 27.031 14.242 11.727 1 93.81 290 ARG B O 1
ATOM 7850 N N . LEU B 1 291 ? 25.344 12.781 12.062 1 95.88 291 LEU B N 1
ATOM 7851 C CA . LEU B 1 291 ? 26.266 11.664 12.25 1 95.88 291 LEU B CA 1
ATOM 7852 C C . LEU B 1 291 ? 27.062 11.406 10.984 1 95.88 291 LEU B C 1
ATOM 7854 O O . LEU B 1 291 ? 28.281 11.188 11.039 1 95.88 291 LEU B O 1
ATOM 7858 N N . LEU B 1 292 ? 26.406 11.43 9.773 1 96.38 292 LEU B N 1
ATOM 7859 C CA . LEU B 1 292 ? 27.078 11.234 8.492 1 96.38 292 LEU B CA 1
ATOM 7860 C C . LEU B 1 292 ? 28.078 12.352 8.227 1 96.38 292 LEU B C 1
ATOM 7862 O O . LEU B 1 292 ? 29.188 12.102 7.738 1 96.38 292 LEU B O 1
ATOM 7866 N N . ASP B 1 293 ? 27.688 13.562 8.562 1 95 293 ASP B N 1
ATOM 7867 C CA . ASP B 1 293 ? 28.562 14.719 8.367 1 95 293 ASP B CA 1
ATOM 7868 C C . ASP B 1 293 ? 29.844 14.57 9.164 1 95 293 ASP B C 1
ATOM 7870 O O . ASP B 1 293 ? 30.906 15.016 8.727 1 95 293 ASP B O 1
ATOM 7874 N N . ALA B 1 294 ? 29.75 13.953 10.297 1 95 294 ALA B N 1
ATOM 7875 C CA . ALA B 1 294 ? 30.906 13.773 11.164 1 95 294 ALA B CA 1
ATOM 7876 C C . ALA B 1 294 ? 31.766 12.609 10.688 1 95 294 ALA B C 1
ATOM 7878 O O . ALA B 1 294 ? 33 12.633 10.844 1 95 294 ALA B O 1
ATOM 7879 N N . LYS B 1 295 ? 31.219 11.625 10.055 1 94.44 295 LYS B N 1
ATOM 7880 C CA . LYS B 1 295 ? 31.938 10.383 9.766 1 94.44 295 LYS B CA 1
ATOM 7881 C C . LYS B 1 295 ? 32.438 10.359 8.328 1 94.44 295 LYS B C 1
ATOM 7883 O O . LYS B 1 295 ? 33.438 9.711 8.031 1 94.44 295 LYS B O 1
ATOM 7888 N N . VAL B 1 296 ? 31.703 11.008 7.406 1 95.25 296 VAL B N 1
ATOM 7889 C CA . VAL B 1 296 ? 32.094 11.008 6 1 95.25 296 VAL B CA 1
ATOM 7890 C C . VAL B 1 296 ? 33.25 11.984 5.789 1 95.25 296 VAL B C 1
ATOM 7892 O O . VAL B 1 296 ? 33.156 13.156 6.172 1 95.25 296 VAL B O 1
ATOM 7895 N N . PRO B 1 297 ? 34.281 11.57 5.156 1 93.62 297 PRO B N 1
ATOM 7896 C CA . PRO B 1 297 ? 35.469 12.422 4.98 1 93.62 297 PRO B CA 1
ATOM 7897 C C . PRO B 1 297 ? 35.188 13.656 4.121 1 93.62 297 PRO B C 1
ATOM 7899 O O . PRO B 1 297 ? 34.344 13.602 3.215 1 93.62 297 PRO B O 1
ATOM 7902 N N . GLU B 1 298 ? 35.906 14.773 4.277 1 92.44 298 GLU B N 1
ATOM 7903 C CA . GLU B 1 298 ? 35.719 16.047 3.582 1 92.44 298 GLU B CA 1
ATOM 7904 C C . GLU B 1 298 ? 36.219 15.961 2.145 1 92.44 298 GLU B C 1
ATOM 7906 O O . GLU B 1 298 ? 35.781 16.703 1.274 1 92.44 298 GLU B O 1
ATOM 7911 N N . GLY B 1 299 ? 37 15.102 1.764 1 88.69 299 GLY B N 1
ATOM 7912 C CA . GLY B 1 299 ? 37.625 15.047 0.459 1 88.69 299 GLY B CA 1
ATOM 7913 C C . GLY B 1 299 ? 36.812 14.328 -0.585 1 88.69 299 GLY B C 1
ATOM 7914 O O . GLY B 1 299 ? 37.156 14.281 -1.759 1 88.69 299 GLY B O 1
ATOM 7915 N N . ILE B 1 300 ? 35.562 13.945 -0.244 1 89.69 300 ILE B N 1
ATOM 7916 C CA . ILE B 1 300 ? 34.75 13.188 -1.178 1 89.69 300 ILE B CA 1
ATOM 7917 C C . ILE B 1 300 ? 34.094 14.133 -2.182 1 89.69 300 ILE B C 1
ATOM 7919 O O . ILE B 1 300 ? 33.656 15.234 -1.82 1 89.69 300 ILE B O 1
ATOM 7923 N N . ALA B 1 301 ? 34.156 13.711 -3.521 1 88.81 301 ALA B N 1
ATOM 7924 C CA . ALA B 1 301 ? 33.5 14.508 -4.57 1 88.81 301 ALA B CA 1
ATOM 7925 C C . ALA B 1 301 ? 32 14.633 -4.328 1 88.81 301 ALA B C 1
ATOM 7927 O O . ALA B 1 301 ? 31.359 13.672 -3.932 1 88.81 301 ALA B O 1
ATOM 7928 N N . HIS B 1 302 ? 31.438 15.805 -4.547 1 92.94 302 HIS B N 1
ATOM 7929 C CA . HIS B 1 302 ? 30 16.062 -4.363 1 92.94 302 HIS B CA 1
ATOM 7930 C C . HIS B 1 302 ? 29.531 15.625 -2.982 1 92.94 302 HIS B C 1
ATOM 7932 O O . HIS B 1 302 ? 28.531 14.914 -2.861 1 92.94 302 HIS B O 1
ATOM 7938 N N . ARG B 1 303 ? 30.25 15.953 -2.02 1 94.94 303 ARG B N 1
ATOM 7939 C CA . ARG B 1 303 ? 30.062 15.477 -0.654 1 94.94 303 ARG B CA 1
ATOM 7940 C C . ARG B 1 303 ? 28.656 15.75 -0.169 1 94.94 303 ARG B C 1
ATOM 7942 O O . ARG B 1 303 ? 28.016 14.883 0.435 1 94.94 303 ARG B O 1
ATOM 7949 N N . PRO B 1 304 ? 28.078 17.031 -0.43 1 94.56 304 PRO B N 1
ATOM 7950 C CA . PRO B 1 304 ? 26.703 17.25 0.041 1 94.56 304 PRO B CA 1
ATOM 7951 C C . PRO B 1 304 ? 25.703 16.281 -0.565 1 94.56 304 PRO B C 1
ATOM 7953 O O . PRO B 1 304 ? 24.812 15.789 0.133 1 94.56 304 PRO B O 1
ATOM 7956 N N . TRP B 1 305 ? 25.906 16 -1.791 1 95.25 305 TRP B N 1
ATOM 7957 C CA . TRP B 1 305 ? 25.031 15.047 -2.457 1 95.25 305 TRP B CA 1
ATOM 7958 C C . TRP B 1 305 ? 25.266 13.633 -1.926 1 95.25 305 TRP B C 1
ATOM 7960 O O . TRP B 1 305 ? 24.312 12.875 -1.734 1 95.25 305 TRP B O 1
ATOM 7970 N N . ALA B 1 306 ? 26.516 13.219 -1.721 1 95 306 ALA B N 1
ATOM 7971 C CA . ALA B 1 306 ? 26.844 11.891 -1.215 1 95 306 ALA B CA 1
ATOM 7972 C C . ALA B 1 306 ? 26.172 11.641 0.135 1 95 306 ALA B C 1
ATOM 7974 O O . ALA B 1 306 ? 25.656 10.547 0.386 1 95 306 ALA B O 1
ATOM 7975 N N . ILE B 1 307 ? 26.203 12.656 0.924 1 95.88 307 ILE B N 1
ATOM 7976 C CA . ILE B 1 307 ? 25.578 12.562 2.238 1 95.88 307 ILE B CA 1
ATOM 7977 C C . ILE B 1 307 ? 24.062 12.445 2.08 1 95.88 307 ILE B C 1
ATOM 7979 O O . ILE B 1 307 ? 23.422 11.641 2.76 1 95.88 307 ILE B O 1
ATOM 7983 N N . GLN B 1 308 ? 23.5 13.242 1.163 1 95.88 308 GLN B N 1
ATOM 7984 C CA . GLN B 1 308 ? 22.062 13.18 0.905 1 95.88 308 GLN B CA 1
ATOM 7985 C C . GLN B 1 308 ? 21.672 11.797 0.386 1 95.88 308 GLN B C 1
ATOM 7987 O O . GLN B 1 308 ? 20.609 11.281 0.749 1 95.88 308 GLN B O 1
ATOM 7992 N N . HIS B 1 309 ? 22.484 11.234 -0.471 1 94.69 309 HIS B N 1
ATOM 7993 C CA . HIS B 1 309 ? 22.219 9.914 -1.022 1 94.69 309 HIS B CA 1
ATOM 7994 C C . HIS B 1 309 ? 22.203 8.852 0.073 1 94.69 309 HIS B C 1
ATOM 7996 O O . HIS B 1 309 ? 21.328 7.98 0.091 1 94.69 309 HIS B O 1
ATOM 8002 N N . ALA B 1 310 ? 23.172 8.922 0.936 1 94 310 ALA B N 1
ATOM 8003 C CA . ALA B 1 310 ? 23.25 8 2.066 1 94 310 ALA B CA 1
ATOM 8004 C C . ALA B 1 310 ? 22.062 8.172 3.002 1 94 310 ALA B C 1
ATOM 8006 O O . ALA B 1 310 ? 21.516 7.195 3.508 1 94 310 ALA B O 1
ATOM 8007 N N . LEU B 1 311 ? 21.719 9.43 3.223 1 96 311 LEU B N 1
ATOM 8008 C CA . LEU B 1 311 ? 20.562 9.719 4.078 1 96 311 LEU B CA 1
ATOM 8009 C C . LEU B 1 311 ? 19.297 9.117 3.5 1 96 311 LEU B C 1
ATOM 8011 O O . LEU B 1 311 ? 18.469 8.586 4.242 1 96 311 LEU B O 1
ATOM 8015 N N . ASN B 1 312 ? 19.156 9.227 2.223 1 93.69 312 ASN B N 1
ATOM 8016 C CA . ASN B 1 312 ? 18 8.648 1.553 1 93.69 312 ASN B CA 1
ATOM 8017 C C . ASN B 1 312 ? 17.938 7.137 1.743 1 93.69 312 ASN B C 1
ATOM 8019 O O . ASN B 1 312 ? 16.859 6.574 1.953 1 93.69 312 ASN B O 1
ATOM 8023 N N . SER B 1 313 ? 19.062 6.5 1.644 1 90.88 313 SER B N 1
ATOM 8024 C CA . SER B 1 313 ? 19.125 5.059 1.851 1 90.88 313 SER B CA 1
ATOM 8025 C C . SER B 1 313 ? 18.719 4.684 3.273 1 90.88 313 SER B C 1
ATOM 8027 O O . SER B 1 313 ? 18.031 3.684 3.486 1 90.88 313 SER B O 1
ATOM 8029 N N . PHE B 1 314 ? 19.188 5.473 4.25 1 93.25 314 PHE B N 1
ATOM 8030 C CA . PHE B 1 314 ? 18.812 5.262 5.645 1 93.25 314 PHE B CA 1
ATOM 8031 C C . PHE B 1 314 ? 17.297 5.426 5.832 1 93.25 314 PHE B C 1
ATOM 8033 O O . PHE B 1 314 ? 16.656 4.59 6.469 1 93.25 314 PHE B O 1
ATOM 8040 N N . ASN B 1 315 ? 16.734 6.5 5.234 1 92.06 315 ASN B N 1
ATOM 8041 C CA . ASN B 1 315 ? 15.328 6.844 5.402 1 92.06 315 ASN B CA 1
ATOM 8042 C C . ASN B 1 315 ? 14.414 5.785 4.789 1 92.06 315 ASN B C 1
ATOM 8044 O O . ASN B 1 315 ? 13.328 5.516 5.312 1 92.06 315 ASN B O 1
ATOM 8048 N N . LYS B 1 316 ? 14.828 5.184 3.736 1 83.62 316 LYS B N 1
ATOM 8049 C CA . LYS B 1 316 ? 14 4.211 3.027 1 83.62 316 LYS B CA 1
ATOM 8050 C C . LYS B 1 316 ? 14.156 2.814 3.625 1 83.62 316 LYS B C 1
ATOM 8052 O O . LYS B 1 316 ? 13.312 1.944 3.414 1 83.62 316 LYS B O 1
ATOM 8057 N N . GLY B 1 317 ? 15.156 2.662 4.379 1 83.25 317 GLY B N 1
ATOM 8058 C CA . GLY B 1 317 ? 15.461 1.326 4.863 1 83.25 317 GLY B CA 1
ATOM 8059 C C . GLY B 1 317 ? 15.539 1.242 6.375 1 83.25 317 GLY B C 1
ATOM 8060 O O . GLY B 1 317 ? 14.516 1.124 7.051 1 83.25 317 GLY B O 1
ATOM 8061 N N . TYR B 1 318 ? 16.766 1.423 6.84 1 82.38 318 TYR B N 1
ATOM 8062 C CA . TYR B 1 318 ? 17.109 1.085 8.219 1 82.38 318 TYR B CA 1
ATOM 8063 C C . TYR B 1 318 ? 16.266 1.884 9.203 1 82.38 318 TYR B C 1
ATOM 8065 O O . TYR B 1 318 ? 15.914 1.383 10.273 1 82.38 318 TYR B O 1
ATOM 8073 N N . LYS B 1 319 ? 16 3.107 8.891 1 88.81 319 LYS B N 1
ATOM 8074 C CA . LYS B 1 319 ? 15.203 3.914 9.805 1 88.81 319 LYS B CA 1
ATOM 8075 C C . LYS B 1 319 ? 13.859 3.252 10.078 1 88.81 319 LYS B C 1
ATOM 8077 O O . LYS B 1 319 ? 13.383 3.248 11.219 1 88.81 319 LYS B O 1
ATOM 8082 N N . ASN B 1 320 ? 13.328 2.75 9.094 1 81.81 320 ASN B N 1
ATOM 8083 C CA . ASN B 1 320 ? 12.008 2.15 9.203 1 81.81 320 ASN B CA 1
ATOM 8084 C C . ASN B 1 320 ? 12.062 0.791 9.891 1 81.81 320 ASN B C 1
ATOM 8086 O O . ASN B 1 320 ? 11.094 0.382 10.547 1 81.81 320 ASN B O 1
ATOM 8090 N N . TYR B 1 321 ? 13.242 0.173 9.883 1 80.31 321 TYR B N 1
ATOM 8091 C CA . TYR B 1 321 ? 13.383 -1.181 10.414 1 80.31 321 TYR B CA 1
ATOM 8092 C C . TYR B 1 321 ? 13.953 -1.16 11.828 1 80.31 321 TYR B C 1
ATOM 8094 O O . TYR B 1 321 ? 14.008 -2.193 12.492 1 80.31 321 TYR B O 1
ATOM 8102 N N . PHE B 1 322 ? 14.32 -0.064 12.109 1 85.56 322 PHE B N 1
ATOM 8103 C CA . PHE B 1 322 ? 14.992 -0.013 13.398 1 85.56 322 PHE B CA 1
ATOM 8104 C C . PHE B 1 322 ? 14.055 -0.445 14.516 1 85.56 322 PHE B C 1
ATOM 8106 O O . PHE B 1 322 ? 12.938 0.066 14.625 1 85.56 322 PHE B O 1
ATOM 8113 N N . GLY B 1 323 ? 14.461 -1.432 15.195 1 82.12 323 GLY B N 1
ATOM 8114 C CA . GLY B 1 323 ? 13.641 -1.993 16.25 1 82.12 323 GLY B CA 1
ATOM 8115 C C . GLY B 1 323 ? 13.133 -3.385 15.938 1 82.12 323 GLY B C 1
ATOM 8116 O O . GLY B 1 323 ? 12.711 -4.121 16.828 1 82.12 323 GLY B O 1
ATOM 8117 N N . ILE B 1 324 ? 13.094 -3.717 14.648 1 75.69 324 ILE B N 1
ATOM 8118 C CA . ILE B 1 324 ? 12.586 -5.02 14.227 1 75.69 324 ILE B CA 1
ATOM 8119 C C . ILE B 1 324 ? 13.742 -6.012 14.133 1 75.69 324 ILE B C 1
ATOM 8121 O O . ILE B 1 324 ? 13.656 -7.125 14.656 1 75.69 324 ILE B O 1
ATOM 8125 N N . SER B 1 325 ? 14.766 -5.547 13.477 1 66.75 325 SER B N 1
ATOM 8126 C CA . SER B 1 325 ? 15.891 -6.43 13.188 1 66.75 325 SER B CA 1
ATOM 8127 C C . SER B 1 325 ? 16.656 -6.781 14.453 1 66.75 325 SER B C 1
ATOM 8129 O O . SER B 1 325 ? 16.922 -5.914 15.289 1 66.75 325 SER B O 1
ATOM 8131 N N . LYS B 1 326 ? 16.969 -8.102 14.5 1 67.62 326 LYS B N 1
ATOM 8132 C CA . LYS B 1 326 ? 17.75 -8.562 15.641 1 67.62 326 LYS B CA 1
ATOM 8133 C C . LYS B 1 326 ? 19.188 -8.875 15.227 1 67.62 326 LYS B C 1
ATOM 8135 O O . LYS B 1 326 ? 19.922 -9.508 15.977 1 67.62 326 LYS B O 1
ATOM 8140 N N . ASP B 1 327 ? 19.438 -8.414 14.055 1 73.31 327 ASP B N 1
ATOM 8141 C CA . ASP B 1 327 ? 20.812 -8.617 13.602 1 73.31 327 ASP B CA 1
ATOM 8142 C C . ASP B 1 327 ? 21.797 -7.836 14.469 1 73.31 327 ASP B C 1
ATOM 8144 O O . ASP B 1 327 ? 21.75 -6.605 14.523 1 73.31 327 ASP B O 1
ATOM 8148 N N . PRO B 1 328 ? 22.656 -8.562 15.102 1 79.5 328 PRO B N 1
ATOM 8149 C CA . PRO B 1 328 ? 23.594 -7.883 15.992 1 79.5 328 PRO B CA 1
ATOM 8150 C C . PRO B 1 328 ? 24.688 -7.129 15.234 1 79.5 328 PRO B C 1
ATOM 8152 O O . PRO B 1 328 ? 25.391 -6.312 15.828 1 79.5 328 PRO B O 1
ATOM 8155 N N . ARG B 1 329 ? 24.938 -7.242 14.102 1 85.12 329 ARG B N 1
ATOM 8156 C CA . ARG B 1 329 ? 25.984 -6.57 13.328 1 85.12 329 ARG B CA 1
ATOM 8157 C C . ARG B 1 329 ? 25.672 -5.09 13.148 1 85.12 329 ARG B C 1
ATOM 8159 O O . ARG B 1 329 ? 24.5 -4.699 13.117 1 85.12 329 ARG B O 1
ATOM 8166 N N . PRO B 1 330 ? 26.703 -4.348 12.891 1 88.56 330 PRO B N 1
ATOM 8167 C CA . PRO B 1 330 ? 26.469 -2.914 12.695 1 88.56 330 PRO B CA 1
ATOM 8168 C C . PRO B 1 330 ? 25.75 -2.607 11.383 1 88.56 330 PRO B C 1
ATOM 8170 O O . PRO B 1 330 ? 25.734 -3.447 10.477 1 88.56 330 PRO B O 1
ATOM 8173 N N . PHE B 1 331 ? 25.266 -1.438 11.461 1 88 331 PHE B N 1
ATOM 8174 C CA . PHE B 1 331 ? 24.609 -0.956 10.25 1 88 331 PHE B CA 1
ATOM 8175 C C . PHE B 1 331 ? 25.656 -0.428 9.258 1 88 331 PHE B C 1
ATOM 8177 O O . PHE B 1 331 ? 26.469 0.423 9.602 1 88 331 PHE B O 1
ATOM 8184 N N . CYS B 1 332 ? 25.594 -1.03 8.039 1 91.5 332 CYS B N 1
ATOM 8185 C CA . CYS B 1 332 ? 26.531 -0.604 7.016 1 91.5 332 CYS B CA 1
ATOM 8186 C C . CYS B 1 332 ? 25.812 0.082 5.859 1 91.5 332 CYS B C 1
ATOM 8188 O O . CYS B 1 332 ? 24.75 -0.366 5.434 1 91.5 332 CYS B O 1
ATOM 8190 N N . ILE B 1 333 ? 26.391 1.195 5.379 1 92.06 333 ILE B N 1
ATOM 8191 C CA . ILE B 1 333 ? 25.781 1.961 4.301 1 92.06 333 ILE B CA 1
ATOM 8192 C C . ILE B 1 333 ? 26.844 2.361 3.281 1 92.06 333 ILE B C 1
ATOM 8194 O O . ILE B 1 333 ? 28 2.611 3.646 1 92.06 333 ILE B O 1
ATOM 8198 N N . LEU B 1 334 ? 26.5 2.355 2.041 1 93.06 334 LEU B N 1
ATOM 8199 C CA . LEU B 1 334 ? 27.406 2.781 0.985 1 93.06 334 LEU B CA 1
ATOM 8200 C C . LEU B 1 334 ? 27.391 4.297 0.828 1 93.06 334 LEU B C 1
ATOM 8202 O O . LEU B 1 334 ? 26.312 4.914 0.854 1 93.06 334 LEU B O 1
ATOM 8206 N N . ILE B 1 335 ? 28.516 4.84 0.796 1 93.25 335 ILE B N 1
ATOM 8207 C CA . ILE B 1 335 ? 28.672 6.266 0.551 1 93.25 335 ILE B CA 1
ATOM 8208 C C . ILE B 1 335 ? 29.328 6.488 -0.811 1 93.25 335 ILE B C 1
ATOM 8210 O O . ILE B 1 335 ? 30.438 6.004 -1.058 1 93.25 335 ILE B O 1
ATOM 8214 N N . PRO B 1 336 ? 28.578 7.195 -1.711 1 90.56 336 PRO B N 1
ATOM 8215 C CA . PRO B 1 336 ? 29.266 7.504 -2.973 1 90.56 336 PRO B CA 1
ATOM 8216 C C . PRO B 1 336 ? 30.641 8.141 -2.766 1 90.56 336 PRO B C 1
ATOM 8218 O O . PRO B 1 336 ? 30.766 9.062 -1.961 1 90.56 336 PRO B O 1
ATOM 8221 N N . GLY B 1 337 ? 31.641 7.66 -3.48 1 88.44 337 GLY B N 1
ATOM 8222 C CA . GLY B 1 337 ? 33 8.211 -3.365 1 88.44 337 GLY B CA 1
ATOM 8223 C C . GLY B 1 337 ? 33.875 7.445 -2.398 1 88.44 337 GLY B C 1
ATOM 8224 O O . GLY B 1 337 ? 35.094 7.664 -2.35 1 88.44 337 GLY B O 1
ATOM 8225 N N . LEU B 1 338 ? 33.25 6.605 -1.618 1 89.5 338 LEU B N 1
ATOM 8226 C CA . LEU B 1 338 ? 34.031 5.758 -0.7 1 89.5 338 LEU B CA 1
ATOM 8227 C C . LEU B 1 338 ? 34.062 4.32 -1.202 1 89.5 338 LEU B C 1
ATOM 8229 O O . LEU B 1 338 ? 33.062 3.797 -1.701 1 89.5 338 LEU B O 1
ATOM 8233 N N . VAL B 1 339 ? 35.188 3.746 -1.106 1 82.94 339 VAL B N 1
ATOM 8234 C CA . VAL B 1 339 ? 35.375 2.381 -1.588 1 82.94 339 VAL B CA 1
ATOM 8235 C C . VAL B 1 339 ? 34.625 1.409 -0.68 1 82.94 339 VAL B C 1
ATOM 8237 O O . VAL B 1 339 ? 33.906 0.523 -1.161 1 82.94 339 VAL B O 1
ATOM 8240 N N . ASN B 1 340 ? 34.812 1.636 0.627 1 83.12 340 ASN B N 1
ATOM 8241 C CA . ASN B 1 340 ? 34.188 0.724 1.58 1 83.12 340 ASN B CA 1
ATOM 8242 C C . ASN B 1 340 ? 32.906 1.316 2.172 1 83.12 340 ASN B C 1
ATOM 8244 O O . ASN B 1 340 ? 32.719 2.535 2.176 1 83.12 340 ASN B O 1
ATOM 8248 N N . GLU B 1 341 ? 32.094 0.408 2.645 1 89.44 341 GLU B N 1
ATOM 8249 C CA . GLU B 1 341 ? 30.875 0.833 3.344 1 89.44 341 GLU B CA 1
ATOM 8250 C C . GLU B 1 341 ? 31.219 1.589 4.625 1 89.44 341 GLU B C 1
ATOM 8252 O O . GLU B 1 341 ? 32.312 1.417 5.184 1 89.44 341 GLU B O 1
ATOM 8257 N N . LEU B 1 342 ? 30.438 2.48 4.926 1 92.69 342 LEU B N 1
ATOM 8258 C CA . LEU B 1 342 ? 30.531 3.133 6.227 1 92.69 342 LEU B CA 1
ATOM 8259 C C . LEU B 1 342 ? 29.812 2.32 7.297 1 92.69 342 LEU B C 1
ATOM 8261 O O . LEU B 1 342 ? 28.625 2.006 7.152 1 92.69 342 LEU B O 1
ATOM 8265 N N . THR B 1 343 ? 30.453 1.978 8.336 1 93 343 THR B N 1
ATOM 8266 C CA . THR B 1 343 ? 29.906 1.186 9.422 1 93 343 THR B CA 1
ATOM 8267 C C . THR B 1 343 ? 29.406 2.09 10.547 1 93 343 THR B C 1
ATOM 8269 O O . THR B 1 343 ? 30.141 2.945 11.039 1 93 343 THR B O 1
ATOM 8272 N N . ILE B 1 344 ? 28.219 1.903 10.891 1 92.56 344 ILE B N 1
ATOM 8273 C CA . ILE B 1 344 ? 27.609 2.66 11.984 1 92.56 344 ILE B CA 1
ATOM 8274 C C . ILE B 1 344 ? 27.141 1.703 13.078 1 92.56 344 ILE B C 1
ATOM 8276 O O . ILE B 1 344 ? 26.359 0.787 12.812 1 92.56 344 ILE B O 1
ATOM 8280 N N . ASN B 1 345 ? 27.531 1.971 14.266 1 91.19 345 ASN B N 1
ATOM 8281 C CA . ASN B 1 345 ? 27.125 1.126 15.383 1 91.19 345 ASN B CA 1
ATOM 8282 C C . ASN B 1 345 ? 25.672 1.363 15.781 1 91.19 345 ASN B C 1
ATOM 8284 O O . ASN B 1 345 ? 25.172 2.475 15.641 1 91.19 345 ASN B O 1
ATOM 8288 N N . HIS B 1 346 ? 25.094 0.332 16.312 1 88.81 346 HIS B N 1
ATOM 8289 C CA . HIS B 1 346 ? 23.688 0.417 16.719 1 88.81 346 HIS B CA 1
ATOM 8290 C C . HIS B 1 346 ? 23.5 1.489 17.781 1 88.81 346 HIS B C 1
ATOM 8292 O O . HIS B 1 346 ? 22.469 2.162 17.812 1 88.81 346 HIS B O 1
ATOM 8298 N N . GLU B 1 347 ? 24.516 1.628 18.609 1 90.88 347 GLU B N 1
ATOM 8299 C CA . GLU B 1 347 ? 24.422 2.611 19.688 1 90.88 347 GLU B CA 1
ATOM 8300 C C . GLU B 1 347 ? 24.297 4.027 19.125 1 90.88 347 GLU B C 1
ATOM 8302 O O . GLU B 1 347 ? 23.578 4.859 19.688 1 90.88 347 GLU B O 1
ATOM 8307 N N . ASP B 1 348 ? 25.016 4.254 18.062 1 94.12 348 ASP B N 1
ATOM 8308 C CA . ASP B 1 348 ? 24.938 5.566 17.438 1 94.12 348 ASP B CA 1
ATOM 8309 C C . ASP B 1 348 ? 23.547 5.828 16.859 1 94.12 348 ASP B C 1
ATOM 8311 O O . ASP B 1 348 ? 23.062 6.957 16.891 1 94.12 348 ASP B O 1
ATOM 8315 N N . ILE B 1 349 ? 22.969 4.82 16.344 1 92.38 349 ILE B N 1
ATOM 8316 C CA . ILE B 1 349 ? 21.641 4.961 15.758 1 92.38 349 ILE B CA 1
ATOM 8317 C C . ILE B 1 349 ? 20.609 5.184 16.859 1 92.38 349 ILE B C 1
ATOM 8319 O O . ILE B 1 349 ? 19.688 5.992 16.703 1 92.38 349 ILE B O 1
ATOM 8323 N N . VAL B 1 350 ? 20.734 4.477 17.953 1 93.81 350 VAL B N 1
ATOM 8324 C CA . VAL B 1 350 ? 19.859 4.648 19.094 1 93.81 350 VAL B CA 1
ATOM 8325 C C . VAL B 1 350 ? 19.875 6.105 19.547 1 93.81 350 VAL B C 1
ATOM 8327 O O . VAL B 1 350 ? 18.844 6.664 19.922 1 93.81 350 VAL B O 1
ATOM 8330 N N . GLN B 1 351 ? 21.031 6.691 19.516 1 95.12 351 GLN B N 1
ATOM 8331 C CA . GLN B 1 351 ? 21.172 8.086 19.922 1 95.12 351 GLN B CA 1
ATOM 8332 C C . GLN B 1 351 ? 20.406 9.016 18.984 1 95.12 351 GLN B C 1
ATOM 8334 O O . GLN B 1 351 ? 19.906 10.062 19.422 1 95.12 351 GLN B O 1
ATOM 8339 N N . CYS B 1 352 ? 20.297 8.664 17.75 1 95.19 352 CYS B N 1
ATOM 8340 C CA . CYS B 1 352 ? 19.531 9.461 16.797 1 95.19 352 CYS B CA 1
ATOM 8341 C C . CYS B 1 352 ? 18.047 9.453 17.141 1 95.19 352 CYS B C 1
ATOM 8343 O O . CYS B 1 352 ? 17.312 10.391 16.812 1 95.19 352 CYS B O 1
ATOM 8345 N N . PHE B 1 353 ? 17.562 8.383 17.844 1 96.12 353 PHE B N 1
ATOM 8346 C CA . PHE B 1 353 ? 16.156 8.219 18.188 1 96.12 353 PHE B CA 1
ATOM 8347 C C . PHE B 1 353 ? 15.875 8.781 19.578 1 96.12 353 PHE B C 1
ATOM 8349 O O . PHE B 1 353 ? 14.719 9.055 19.922 1 96.12 353 PHE B O 1
ATOM 8356 N N . ALA B 1 354 ? 16.875 8.969 20.391 1 95.56 354 ALA B N 1
ATOM 8357 C CA . ALA B 1 354 ? 16.734 9.18 21.828 1 95.56 354 ALA B CA 1
ATOM 8358 C C . ALA B 1 354 ? 16 10.484 22.125 1 95.56 354 ALA B C 1
ATOM 8360 O O . ALA B 1 354 ? 15 10.492 22.844 1 95.56 354 ALA B O 1
ATOM 8361 N N . LYS B 1 355 ? 16.516 11.562 21.594 1 92.69 355 LYS B N 1
ATOM 8362 C CA . LYS B 1 355 ? 15.938 12.875 21.891 1 92.69 355 LYS B CA 1
ATOM 8363 C C . LYS B 1 355 ? 14.508 12.977 21.375 1 92.69 355 LYS B C 1
ATOM 8365 O O . LYS B 1 355 ? 13.625 13.469 22.062 1 92.69 355 LYS B O 1
ATOM 8370 N N . PRO B 1 356 ? 14.281 12.609 20.109 1 93.69 356 PRO B N 1
ATOM 8371 C CA . PRO B 1 356 ? 12.891 12.641 19.641 1 93.69 356 PRO B CA 1
ATOM 8372 C C . PRO B 1 356 ? 11.953 11.805 20.5 1 93.69 356 PRO B C 1
ATOM 8374 O O . PRO B 1 356 ? 10.828 12.234 20.797 1 93.69 356 PRO B O 1
ATOM 8377 N N . LEU B 1 357 ? 12.344 10.625 20.906 1 96.38 357 LEU B N 1
ATOM 8378 C CA . LEU B 1 357 ? 11.523 9.758 21.75 1 96.38 357 LEU B CA 1
ATOM 8379 C C . LEU B 1 357 ? 11.242 10.43 23.094 1 96.38 357 LEU B C 1
ATOM 8381 O O . LEU B 1 357 ? 10.117 10.383 23.594 1 96.38 357 LEU B O 1
ATOM 8385 N N . GLU B 1 358 ? 12.234 10.977 23.672 1 96.19 358 GLU B N 1
ATOM 8386 C CA . GLU B 1 358 ? 12.078 11.68 24.938 1 96.19 358 GLU B CA 1
ATOM 8387 C C . GLU B 1 358 ? 11.055 12.805 24.828 1 96.19 358 GLU B C 1
ATOM 8389 O O . GLU B 1 358 ? 10.234 13 25.734 1 96.19 358 GLU B O 1
ATOM 8394 N N . ARG B 1 359 ? 11.125 13.516 23.797 1 93.88 359 ARG B N 1
ATOM 8395 C CA . ARG B 1 359 ? 10.203 14.625 23.594 1 93.88 359 ARG B CA 1
ATOM 8396 C C . ARG B 1 359 ? 8.766 14.125 23.469 1 93.88 359 ARG B C 1
ATOM 8398 O O . ARG B 1 359 ? 7.836 14.766 23.953 1 93.88 359 ARG B O 1
ATOM 8405 N N . LEU B 1 360 ? 8.586 13.039 22.75 1 96.38 360 LEU B N 1
ATOM 8406 C CA . LEU B 1 360 ? 7.25 12.461 22.625 1 96.38 360 LEU B CA 1
ATOM 8407 C C . LEU B 1 360 ? 6.703 12.062 23.984 1 96.38 360 LEU B C 1
ATOM 8409 O O . LEU B 1 360 ? 5.539 12.32 24.297 1 96.38 360 LEU B O 1
ATOM 8413 N N . VAL B 1 361 ? 7.543 11.422 24.797 1 97.19 361 VAL B N 1
ATOM 8414 C CA . VAL B 1 361 ? 7.137 10.953 26.125 1 97.19 361 VAL B CA 1
ATOM 8415 C C . VAL B 1 361 ? 6.711 12.148 26.984 1 97.19 361 VAL B C 1
ATOM 8417 O O . VAL B 1 361 ? 5.68 12.094 27.656 1 97.19 361 VAL B O 1
ATOM 8420 N N . ILE B 1 362 ? 7.473 13.188 26.906 1 95.5 362 ILE B N 1
ATOM 8421 C CA . ILE B 1 362 ? 7.188 14.383 27.688 1 95.5 362 ILE B CA 1
ATOM 8422 C C . ILE B 1 362 ? 5.855 14.984 27.25 1 95.5 362 ILE B C 1
ATOM 8424 O O . ILE B 1 362 ? 5.059 15.422 28.078 1 95.5 362 ILE B O 1
ATOM 8428 N N . ALA B 1 363 ? 5.629 15.023 25.984 1 94.31 363 ALA B N 1
ATOM 8429 C CA . ALA B 1 363 ? 4.398 15.602 25.438 1 94.31 363 ALA B CA 1
ATOM 8430 C C . ALA B 1 363 ? 3.178 14.812 25.906 1 94.31 363 ALA B C 1
ATOM 8432 O O . ALA B 1 363 ? 2.164 15.398 26.297 1 94.31 363 ALA B O 1
ATOM 8433 N N . VAL B 1 364 ? 3.238 13.508 25.828 1 95.94 364 VAL B N 1
ATOM 8434 C CA . VAL B 1 364 ? 2.125 12.664 26.266 1 95.94 364 VAL B CA 1
ATOM 8435 C C . VAL B 1 364 ? 1.914 12.805 27.766 1 95.94 364 VAL B C 1
ATOM 8437 O O . VAL B 1 364 ? 0.776 12.883 28.234 1 95.94 364 VAL B O 1
ATOM 8440 N N . LYS B 1 365 ? 2.99 12.836 28.547 1 94.88 365 LYS B N 1
ATOM 8441 C CA . LYS B 1 365 ? 2.896 13 30 1 94.88 365 LYS B CA 1
ATOM 8442 C C . LYS B 1 365 ? 2.23 14.32 30.359 1 94.88 365 LYS B C 1
ATOM 8444 O O . LYS B 1 365 ? 1.503 14.406 31.359 1 94.88 365 LYS B O 1
ATOM 8449 N N . ARG B 1 366 ? 2.539 15.312 29.594 1 92.31 366 ARG B N 1
ATOM 8450 C CA . ARG B 1 366 ? 1.92 16.609 29.844 1 92.31 366 ARG B CA 1
ATOM 8451 C C . ARG B 1 366 ? 0.406 16.531 29.672 1 92.31 366 ARG B C 1
ATOM 8453 O O . ARG B 1 366 ? -0.343 17.078 30.5 1 92.31 366 ARG B O 1
ATOM 8460 N N . GLN B 1 367 ? -0.037 15.906 28.641 1 92.38 367 GLN B N 1
ATOM 8461 C CA . GLN B 1 367 ? -1.47 15.742 28.422 1 92.38 367 GLN B CA 1
ATOM 8462 C C . GLN B 1 367 ? -2.094 14.883 29.516 1 92.38 367 GLN B C 1
ATOM 8464 O O . GLN B 1 367 ? -3.205 15.164 29.984 1 92.38 367 GLN B O 1
ATOM 8469 N N . MET B 1 368 ? -1.377 13.906 29.906 1 92.62 368 MET B N 1
ATOM 8470 C CA . MET B 1 368 ? -1.86 12.961 30.906 1 92.62 368 MET B CA 1
ATOM 8471 C C . MET B 1 368 ? -2.041 13.656 32.25 1 92.62 368 MET B C 1
ATOM 8473 O O . MET B 1 368 ? -2.963 13.328 33 1 92.62 368 MET B O 1
ATOM 8477 N N . ASN B 1 369 ? -1.226 14.594 32.469 1 89.88 369 ASN B N 1
ATOM 8478 C CA . ASN B 1 369 ? -1.193 15.203 33.781 1 89.88 369 ASN B CA 1
ATOM 8479 C C . ASN B 1 369 ? -1.97 16.516 33.812 1 89.88 369 ASN B C 1
ATOM 8481 O O . ASN B 1 369 ? -1.927 17.25 34.812 1 89.88 369 ASN B O 1
ATOM 8485 N N . ARG B 1 370 ? -2.57 16.875 32.781 1 87.19 370 ARG B N 1
ATOM 8486 C CA . ARG B 1 370 ? -3.312 18.125 32.719 1 87.19 370 ARG B CA 1
ATOM 8487 C C . ARG B 1 370 ? -4.48 18.109 33.719 1 87.19 370 ARG B C 1
ATOM 8489 O O . ARG B 1 370 ? -4.844 19.141 34.281 1 87.19 370 ARG B O 1
ATOM 8496 N N . ASP B 1 371 ? -5.137 16.938 33.719 1 83.44 371 ASP B N 1
ATOM 8497 C CA . ASP B 1 371 ? -6.188 16.734 34.719 1 83.44 371 ASP B CA 1
ATOM 8498 C C . ASP B 1 371 ? -5.641 16.031 35.969 1 83.44 371 ASP B C 1
ATOM 8500 O O . ASP B 1 371 ? -5.18 14.891 35.875 1 83.44 371 ASP B O 1
ATOM 8504 N N . ARG B 1 372 ? -5.695 16.672 37.094 1 79.62 372 ARG B N 1
ATOM 8505 C CA . ARG B 1 372 ? -5.121 16.141 38.312 1 79.62 372 ARG B CA 1
ATOM 8506 C C . ARG B 1 372 ? -6.027 15.07 38.938 1 79.62 372 ARG B C 1
ATOM 8508 O O . ARG B 1 372 ? -5.582 14.266 39.75 1 79.62 372 ARG B O 1
ATOM 8515 N N . GLU B 1 373 ? -7.176 14.984 38.438 1 79.12 373 GLU B N 1
ATOM 8516 C CA . GLU B 1 373 ? -8.141 14.125 39.094 1 79.12 373 GLU B CA 1
ATOM 8517 C C . GLU B 1 373 ? -8.211 12.742 38.438 1 79.12 373 GLU B C 1
ATOM 8519 O O . GLU B 1 373 ? -8.578 11.758 39.094 1 79.12 373 GLU B O 1
ATOM 8524 N N . SER B 1 374 ? -8.039 12.703 37.188 1 83.44 374 SER B N 1
ATOM 8525 C CA . SER B 1 374 ? -8.219 11.414 36.5 1 83.44 374 SER B CA 1
ATOM 8526 C C . SER B 1 374 ? -7.211 11.227 35.406 1 83.44 374 SER B C 1
ATOM 8528 O O . SER B 1 374 ? -6.832 12.18 34.719 1 83.44 374 SER B O 1
ATOM 8530 N N . VAL B 1 375 ? -6.785 9.961 35.312 1 87.56 375 VAL B N 1
ATOM 8531 C CA . VAL B 1 375 ? -5.879 9.555 34.25 1 87.56 375 VAL B CA 1
ATOM 8532 C C . VAL B 1 375 ? -6.688 9.109 33.031 1 87.56 375 VAL B C 1
ATOM 8534 O O . VAL B 1 375 ? -7.711 8.438 33.188 1 87.56 375 VAL B O 1
ATOM 8537 N N . PRO B 1 376 ? -6.293 9.594 31.859 1 94.81 376 PRO B N 1
ATOM 8538 C CA . PRO B 1 376 ? -7.004 9.164 30.656 1 94.81 376 PRO B CA 1
ATOM 8539 C C . PRO B 1 376 ? -6.957 7.652 30.453 1 94.81 376 PRO B C 1
ATOM 8541 O O . PRO B 1 376 ? -6.148 6.965 31.078 1 94.81 376 PRO B O 1
ATOM 8544 N N . ASP B 1 377 ? -7.77 7.137 29.594 1 95.62 377 ASP B N 1
ATOM 8545 C CA . ASP B 1 377 ? -7.957 5.695 29.438 1 95.62 377 ASP B CA 1
ATOM 8546 C C . ASP B 1 377 ? -7.125 5.16 28.266 1 95.62 377 ASP B C 1
ATOM 8548 O O . ASP B 1 377 ? -6.605 4.043 28.328 1 95.62 377 ASP B O 1
ATOM 8552 N N . TYR B 1 378 ? -7.047 5.977 27.203 1 96.06 378 TYR B N 1
ATOM 8553 C CA . TYR B 1 378 ? -6.457 5.488 25.969 1 96.06 378 TYR B CA 1
ATOM 8554 C C . TYR B 1 378 ? -5.363 6.426 25.484 1 96.06 378 TYR B C 1
ATOM 8556 O O . TYR B 1 378 ? -5.395 7.629 25.75 1 96.06 378 TYR B O 1
ATOM 8564 N N . LEU B 1 379 ? -4.418 5.895 24.844 1 96.5 379 LEU B N 1
ATOM 8565 C CA . LEU B 1 379 ? -3.457 6.605 24.016 1 96.5 379 LEU B CA 1
ATOM 8566 C C . LEU B 1 379 ? -3.561 6.148 22.562 1 96.5 379 LEU B C 1
ATOM 8568 O O . LEU B 1 379 ? -3.262 4.992 22.25 1 96.5 379 LEU B O 1
ATOM 8572 N N . ILE B 1 380 ? -4.023 7.004 21.703 1 95.56 380 ILE B N 1
ATOM 8573 C CA . ILE B 1 380 ? -4.145 6.711 20.281 1 95.56 380 ILE B CA 1
ATOM 8574 C C . ILE B 1 380 ? -2.934 7.266 19.531 1 95.56 380 ILE B C 1
ATOM 8576 O O . ILE B 1 380 ? -2.748 8.484 19.453 1 95.56 380 ILE B O 1
ATOM 8580 N N . MET B 1 381 ? -2.121 6.363 18.984 1 93.5 381 MET B N 1
ATOM 8581 C CA . MET B 1 381 ? -0.904 6.773 18.297 1 93.5 381 MET B CA 1
ATOM 8582 C C . MET B 1 381 ? -1.111 6.766 16.781 1 93.5 381 MET B C 1
ATOM 8584 O O . MET B 1 381 ? -1.464 5.734 16.203 1 93.5 381 MET B O 1
ATOM 8588 N N . GLY B 1 382 ? -0.937 7.891 16.172 1 90.75 382 GLY B N 1
ATOM 8589 C CA . GLY B 1 382 ? -0.973 8.031 14.719 1 90.75 382 GLY B CA 1
ATOM 8590 C C . GLY B 1 382 ? 0.271 8.695 14.156 1 90.75 382 GLY B C 1
ATOM 8591 O O . GLY B 1 382 ? 1.078 9.25 14.898 1 90.75 382 GLY B O 1
ATOM 8592 N N . GLY B 1 383 ? 0.403 8.562 12.781 1 89.56 383 GLY B N 1
ATOM 8593 C CA . GLY B 1 383 ? 1.534 9.18 12.109 1 89.56 383 GLY B CA 1
ATOM 8594 C C . GLY B 1 383 ? 2.637 8.195 11.766 1 89.56 383 GLY B C 1
ATOM 8595 O O . GLY B 1 383 ? 2.779 7.164 12.422 1 89.56 383 GLY B O 1
ATOM 8596 N N . GLY B 1 384 ? 3.514 8.617 10.914 1 87.12 384 GLY B N 1
ATOM 8597 C CA . GLY B 1 384 ? 4.562 7.746 10.414 1 87.12 384 GLY B CA 1
ATOM 8598 C C . GLY B 1 384 ? 5.613 7.41 11.453 1 87.12 384 GLY B C 1
ATOM 8599 O O . GLY B 1 384 ? 6.18 6.312 11.438 1 87.12 384 GLY B O 1
ATOM 8600 N N . MET B 1 385 ? 5.902 8.328 12.352 1 91.38 385 MET B N 1
ATOM 8601 C CA . MET B 1 385 ? 6.914 8.086 13.375 1 91.38 385 MET B CA 1
ATOM 8602 C C . MET B 1 385 ? 6.469 6.988 14.336 1 91.38 385 MET B C 1
ATOM 8604 O O . MET B 1 385 ? 7.277 6.164 14.766 1 91.38 385 MET B O 1
ATOM 8608 N N . CYS B 1 386 ? 5.207 7 14.633 1 89.81 386 CYS B N 1
ATOM 8609 C CA . CYS B 1 386 ? 4.672 6.016 15.57 1 89.81 386 CYS B CA 1
ATOM 8610 C C . CYS B 1 386 ? 4.613 4.633 14.93 1 89.81 386 CYS B C 1
ATOM 8612 O O . CYS B 1 386 ? 4.461 3.629 15.633 1 89.81 386 CYS B O 1
ATOM 8614 N N . LEU B 1 387 ? 4.828 4.574 13.648 1 83.81 387 LEU B N 1
ATOM 8615 C CA . LEU B 1 387 ? 4.84 3.285 12.969 1 83.81 387 LEU B CA 1
ATOM 8616 C C . LEU B 1 387 ? 6.176 2.576 13.172 1 83.81 387 LEU B C 1
ATOM 8618 O O . LEU B 1 387 ? 6.273 1.362 12.977 1 83.81 387 LEU B O 1
ATOM 8622 N N . ASN B 1 388 ? 7.18 3.381 13.453 1 87.25 388 ASN B N 1
ATOM 8623 C CA . ASN B 1 388 ? 8.469 2.766 13.75 1 87.25 388 ASN B CA 1
ATOM 8624 C C . ASN B 1 388 ? 8.391 1.877 14.992 1 87.25 388 ASN B C 1
ATOM 8626 O O . ASN B 1 388 ? 7.941 2.318 16.047 1 87.25 388 ASN B O 1
ATOM 8630 N N . THR B 1 389 ? 8.844 0.694 14.914 1 85.12 389 THR B N 1
ATOM 8631 C CA . THR B 1 389 ? 8.688 -0.303 15.969 1 85.12 389 THR B CA 1
ATOM 8632 C C . THR B 1 389 ? 9.461 0.109 17.219 1 85.12 389 THR B C 1
ATOM 8634 O O . THR B 1 389 ? 9.008 -0.132 18.344 1 85.12 389 THR B O 1
ATOM 8637 N N . TYR B 1 390 ? 10.625 0.66 17.031 1 90.62 390 TYR B N 1
ATOM 8638 C CA . TYR B 1 390 ? 11.406 1.089 18.172 1 90.62 390 TYR B CA 1
ATOM 8639 C C . TYR B 1 390 ? 10.664 2.141 18.984 1 90.62 390 TYR B C 1
ATOM 8641 O O . TYR B 1 390 ? 10.609 2.059 20.219 1 90.62 390 TYR B O 1
ATOM 8649 N N . ILE B 1 391 ? 10.07 3.061 18.312 1 93.12 391 ILE B N 1
ATOM 8650 C CA . ILE B 1 391 ? 9.344 4.152 18.953 1 93.12 391 ILE B CA 1
ATOM 8651 C C . ILE B 1 391 ? 8.055 3.625 19.578 1 93.12 391 ILE B C 1
ATOM 8653 O O . ILE B 1 391 ? 7.754 3.91 20.734 1 93.12 391 ILE B O 1
ATOM 8657 N N . SER B 1 392 ? 7.273 2.893 18.859 1 89.94 392 SER B N 1
ATOM 8658 C CA . SER B 1 392 ? 5.98 2.414 19.328 1 89.94 392 SER B CA 1
ATOM 8659 C C . SER B 1 392 ? 6.137 1.505 20.547 1 89.94 392 SER B C 1
ATOM 8661 O O . SER B 1 392 ? 5.352 1.581 21.484 1 89.94 392 SER B O 1
ATOM 8663 N N . GLU B 1 393 ? 7.129 0.651 20.531 1 90.19 393 GLU B N 1
ATOM 8664 C CA . GLU B 1 393 ? 7.352 -0.239 21.672 1 90.19 393 GLU B CA 1
ATOM 8665 C C . GLU B 1 393 ? 7.809 0.54 22.906 1 90.19 393 GLU B C 1
ATOM 8667 O O . GLU B 1 393 ? 7.418 0.215 24.031 1 90.19 393 GLU B O 1
ATOM 8672 N N . ALA B 1 394 ? 8.641 1.477 22.672 1 94.81 394 ALA B N 1
ATOM 8673 C CA . ALA B 1 394 ? 9.086 2.314 23.781 1 94.81 394 ALA B CA 1
ATOM 8674 C C . ALA B 1 394 ? 7.914 3.053 24.422 1 94.81 394 ALA B C 1
ATOM 8676 O O . ALA B 1 394 ? 7.832 3.154 25.641 1 94.81 394 ALA B O 1
ATOM 8677 N N . LEU B 1 395 ? 7.039 3.594 23.625 1 95.56 395 LEU B N 1
ATOM 8678 C CA . LEU B 1 395 ? 5.879 4.32 24.125 1 95.56 395 LEU B CA 1
ATOM 8679 C C . LEU B 1 395 ? 4.926 3.377 24.859 1 95.56 395 LEU B C 1
ATOM 8681 O O . LEU B 1 395 ? 4.371 3.732 25.906 1 95.56 395 LEU B O 1
ATOM 8685 N N . ARG B 1 396 ? 4.742 2.201 24.344 1 94.25 396 ARG B N 1
ATOM 8686 C CA . ARG B 1 396 ? 3.895 1.213 25 1 94.25 396 ARG B CA 1
ATOM 8687 C C . ARG B 1 396 ? 4.445 0.842 26.375 1 94.25 396 ARG B C 1
ATOM 8689 O O . ARG B 1 396 ? 3.682 0.635 27.328 1 94.25 396 ARG B O 1
ATOM 8696 N N . LYS B 1 397 ? 5.699 0.674 26.422 1 94.56 397 LYS B N 1
ATOM 8697 C CA . LYS B 1 397 ? 6.352 0.336 27.688 1 94.56 397 LYS B CA 1
ATOM 8698 C C . LYS B 1 397 ? 6.234 1.48 28.688 1 94.56 397 LYS B C 1
ATOM 8700 O O . LYS B 1 397 ? 6.031 1.248 29.875 1 94.56 397 LYS B O 1
ATOM 8705 N N . GLU B 1 398 ? 6.457 2.666 28.203 1 96.44 398 GLU B N 1
ATOM 8706 C CA . GLU B 1 398 ? 6.414 3.848 29.062 1 96.44 398 GLU B CA 1
ATOM 8707 C C . GLU B 1 398 ? 5.008 4.086 29.594 1 96.44 398 GLU B C 1
ATOM 8709 O O . GLU B 1 398 ? 4.844 4.539 30.734 1 96.44 398 GLU B O 1
ATOM 8714 N N . PHE B 1 399 ? 4.027 3.852 28.781 1 96.31 399 PHE B N 1
ATOM 8715 C CA . PHE B 1 399 ? 2.656 4.184 29.156 1 96.31 399 PHE B CA 1
ATOM 8716 C C . PHE B 1 399 ? 1.815 2.922 29.297 1 96.31 399 PHE B C 1
ATOM 8718 O O . PHE B 1 399 ? 0.715 2.832 28.75 1 96.31 399 PHE B O 1
ATOM 8725 N N . ARG B 1 400 ? 2.221 1.995 30.031 1 92.12 400 ARG B N 1
ATOM 8726 C CA . ARG B 1 400 ? 1.575 0.701 30.219 1 92.12 400 ARG B CA 1
ATOM 8727 C C . ARG B 1 400 ? 0.239 0.859 30.938 1 92.12 400 ARG B C 1
ATOM 8729 O O . ARG B 1 400 ? -0.627 -0.013 30.844 1 92.12 400 ARG B O 1
ATOM 8736 N N . GLN B 1 401 ? 0.083 1.911 31.625 1 91.31 401 GLN B N 1
ATOM 8737 C CA . GLN B 1 401 ? -1.146 2.143 32.375 1 91.31 401 GLN B CA 1
ATOM 8738 C C . GLN B 1 401 ? -2.291 2.539 31.453 1 91.31 401 GLN B C 1
ATOM 8740 O O . GLN B 1 401 ? -3.459 2.508 31.844 1 91.31 401 GLN B O 1
ATOM 8745 N N . LEU B 1 402 ? -1.998 3 30.266 1 94.06 402 LEU B N 1
ATOM 8746 C CA . LEU B 1 402 ? -3 3.359 29.266 1 94.06 402 LEU B CA 1
ATOM 8747 C C . LEU B 1 402 ? -3.223 2.217 28.281 1 94.06 402 LEU B C 1
ATOM 8749 O O . LEU B 1 402 ? -2.342 1.373 28.094 1 94.06 402 LEU B O 1
ATOM 8753 N N . LYS B 1 403 ? -4.367 2.135 27.734 1 93.62 403 LYS B N 1
ATOM 8754 C CA . LYS B 1 403 ? -4.59 1.283 26.562 1 93.62 403 LYS B CA 1
ATOM 8755 C C . LYS B 1 403 ? -4.047 1.935 25.297 1 93.62 403 LYS B C 1
ATOM 8757 O O . LYS B 1 403 ? -4.684 2.824 24.734 1 93.62 403 LYS B O 1
ATOM 8762 N N . VAL B 1 404 ? -3 1.44 24.828 1 93.19 404 VAL B N 1
ATOM 8763 C CA . VAL B 1 404 ? -2.303 2.064 23.703 1 93.19 404 VAL B CA 1
ATOM 8764 C C . VAL B 1 404 ? -2.779 1.449 22.391 1 93.19 404 VAL B C 1
ATOM 8766 O O . VAL B 1 404 ? -2.68 0.235 22.203 1 93.19 404 VAL B O 1
ATOM 8769 N N . CYS B 1 405 ? -3.375 2.297 21.516 1 89.38 405 CYS B N 1
ATOM 8770 C CA . CYS B 1 405 ? -3.832 1.896 20.188 1 89.38 405 CYS B CA 1
ATOM 8771 C C . CYS B 1 405 ? -3.01 2.574 19.109 1 89.38 405 CYS B C 1
ATOM 8773 O O . CYS B 1 405 ? -2.477 3.666 19.312 1 89.38 405 CYS B O 1
ATOM 8775 N N . GLN B 1 406 ? -2.828 1.854 18.078 1 85.31 406 GLN B N 1
ATOM 8776 C CA . GLN B 1 406 ? -2.035 2.393 16.984 1 85.31 406 GLN B CA 1
ATOM 8777 C C . GLN B 1 406 ? -2.801 2.318 15.664 1 85.31 406 GLN B C 1
ATOM 8779 O O . GLN B 1 406 ? -3.482 1.329 15.391 1 85.31 406 GLN B O 1
ATOM 8784 N N . LEU B 1 407 ? -2.787 3.467 14.969 1 81 407 LEU B N 1
ATOM 8785 C CA . LEU B 1 407 ? -3.33 3.473 13.617 1 81 407 LEU B CA 1
ATOM 8786 C C . LEU B 1 407 ? -2.348 2.85 12.633 1 81 407 LEU B C 1
ATOM 8788 O O . LEU B 1 407 ? -1.28 3.41 12.375 1 81 407 LEU B O 1
ATOM 8792 N N . ARG B 1 408 ? -2.242 1.617 12.516 1 62.69 408 ARG B N 1
ATOM 8793 C CA . ARG B 1 408 ? -1.19 0.883 11.82 1 62.69 408 ARG B CA 1
ATOM 8794 C C . ARG B 1 408 ? -1.21 1.188 10.32 1 62.69 408 ARG B C 1
ATOM 8796 O O . ARG B 1 408 ? -0.252 1.747 9.789 1 62.69 408 ARG B O 1
ATOM 8803 N N . HIS B 1 409 ? -1.999 0.33 9.406 1 56.81 409 HIS B N 1
ATOM 8804 C CA . HIS B 1 409 ? -1.639 -0.106 8.062 1 56.81 409 HIS B CA 1
ATOM 8805 C C . HIS B 1 409 ? -2.104 0.899 7.012 1 56.81 409 HIS B C 1
ATOM 8807 O O . HIS B 1 409 ? -2.012 0.637 5.812 1 56.81 409 HIS B O 1
ATOM 8813 N N . ASN B 1 410 ? -2.385 2.066 7.426 1 59.97 410 ASN B N 1
ATOM 8814 C CA . ASN B 1 410 ? -2.637 2.891 6.25 1 59.97 410 ASN B CA 1
ATOM 8815 C C . ASN B 1 410 ? -2.207 4.336 6.477 1 59.97 410 ASN B C 1
ATOM 8817 O O . ASN B 1 410 ? -2.822 5.055 7.266 1 59.97 410 ASN B O 1
ATOM 8821 N N . LYS B 1 411 ? -1.045 4.641 5.941 1 69.12 411 LYS B N 1
ATOM 8822 C CA . LYS B 1 411 ? -0.506 5.996 6.016 1 69.12 411 LYS B CA 1
ATOM 8823 C C . LYS B 1 411 ? -1.522 7.02 5.516 1 69.12 411 LYS B C 1
ATOM 8825 O O . LYS B 1 411 ? -1.266 8.227 5.551 1 69.12 411 LYS B O 1
ATOM 8830 N N . ALA B 1 412 ? -2.684 6.516 5.188 1 82.88 412 ALA B N 1
ATOM 8831 C CA . ALA B 1 412 ? -3.664 7.438 4.617 1 82.88 412 ALA B CA 1
ATOM 8832 C C . ALA B 1 412 ? -4.664 7.895 5.676 1 82.88 412 ALA B C 1
ATOM 8834 O O . ALA B 1 412 ? -5.68 8.516 5.348 1 82.88 412 ALA B O 1
ATOM 8835 N N . HIS B 1 413 ? -4.391 7.684 6.938 1 87.31 413 HIS B N 1
ATOM 8836 C CA . HIS B 1 413 ? -5.379 7.93 7.98 1 87.31 413 HIS B CA 1
ATOM 8837 C C . HIS B 1 413 ? -5.668 9.422 8.117 1 87.31 413 HIS B C 1
ATOM 8839 O O . HIS B 1 413 ? -6.797 9.812 8.422 1 87.31 413 HIS B O 1
ATOM 8845 N N . ILE B 1 414 ? -4.637 10.219 7.863 1 92.06 414 ILE B N 1
ATOM 8846 C CA . ILE B 1 414 ? -4.836 11.648 8.047 1 92.06 414 ILE B CA 1
ATOM 8847 C C . ILE B 1 414 ? -5.766 12.18 6.957 1 92.06 414 ILE B C 1
ATOM 8849 O O . ILE B 1 414 ? -6.762 12.852 7.254 1 92.06 414 ILE B O 1
ATOM 8853 N N . VAL B 1 415 ? -5.438 11.852 5.727 1 94.75 415 VAL B N 1
ATOM 8854 C CA . VAL B 1 415 ? -6.211 12.43 4.633 1 94.75 415 VAL B CA 1
ATOM 8855 C C . VAL B 1 415 ? -7.609 11.812 4.613 1 94.75 415 VAL B C 1
ATOM 8857 O O . VAL B 1 415 ? -8.594 12.5 4.324 1 94.75 415 VAL B O 1
ATOM 8860 N N . LYS B 1 416 ? -7.754 10.586 4.844 1 92.81 416 LYS B N 1
ATOM 8861 C CA . LYS B 1 416 ? -9.07 9.961 4.922 1 92.81 416 LYS B CA 1
ATOM 8862 C C . LYS B 1 416 ? -9.875 10.516 6.09 1 92.81 416 LYS B C 1
ATOM 8864 O O . LYS B 1 416 ? -11.086 10.711 5.977 1 92.81 416 LYS B O 1
ATOM 8869 N N . GLY B 1 417 ? -9.188 10.703 7.211 1 93.38 417 GLY B N 1
ATOM 8870 C CA . GLY B 1 417 ? -9.844 11.328 8.352 1 93.38 417 GLY B CA 1
ATOM 8871 C C . GLY B 1 417 ? -10.367 12.719 8.047 1 93.38 417 GLY B C 1
ATOM 8872 O O . GLY B 1 417 ? -11.438 13.102 8.523 1 93.38 417 GLY B O 1
ATOM 8873 N N . ALA B 1 418 ? -9.586 13.453 7.297 1 95 418 ALA B N 1
ATOM 8874 C CA . ALA B 1 418 ? -9.992 14.812 6.945 1 95 418 ALA B CA 1
ATOM 8875 C C . ALA B 1 418 ? -11.289 14.797 6.133 1 95 418 ALA B C 1
ATOM 8877 O O . ALA B 1 418 ? -12.219 15.547 6.434 1 95 418 ALA B O 1
ATOM 8878 N N . VAL B 1 419 ? -11.312 13.953 5.105 1 94.31 419 VAL B N 1
ATOM 8879 C CA . VAL B 1 419 ? -12.477 13.852 4.23 1 94.31 419 VAL B CA 1
ATOM 8880 C C . VAL B 1 419 ? -13.672 13.336 5.023 1 94.31 419 VAL B C 1
ATOM 8882 O O . VAL B 1 419 ? -14.781 13.852 4.887 1 94.31 419 VAL B O 1
ATOM 8885 N N . TRP B 1 420 ? -13.453 12.383 5.789 1 92.5 420 TRP B N 1
ATOM 8886 C CA . TRP B 1 420 ? -14.523 11.805 6.605 1 92.5 420 TRP B CA 1
ATOM 8887 C C . TRP B 1 420 ? -15.078 12.836 7.578 1 92.5 420 TRP B C 1
ATOM 8889 O O . TRP B 1 420 ? -16.297 12.977 7.707 1 92.5 420 TRP B O 1
ATOM 8899 N N . LEU B 1 421 ? -14.242 13.555 8.305 1 91.31 421 LEU B N 1
ATOM 8900 C CA . LEU B 1 421 ? -14.664 14.555 9.281 1 91.31 421 LEU B CA 1
ATOM 8901 C C . LEU B 1 421 ? -15.516 15.633 8.617 1 91.31 421 LEU B C 1
ATOM 8903 O O . LEU B 1 421 ? -16.484 16.109 9.211 1 91.31 421 LEU B O 1
ATOM 8907 N N . ARG B 1 422 ? -15.07 16 7.43 1 91.25 422 ARG B N 1
ATOM 8908 C CA . ARG B 1 422 ? -15.82 17.031 6.715 1 91.25 422 ARG B CA 1
ATOM 8909 C C . ARG B 1 422 ? -17.219 16.547 6.371 1 91.25 422 ARG B C 1
ATOM 8911 O O . ARG B 1 422 ? -18.156 17.344 6.277 1 91.25 422 ARG B O 1
ATOM 8918 N N . SER B 1 423 ? -17.312 15.258 6.18 1 88.19 423 SER B N 1
ATOM 8919 C CA . SER B 1 423 ? -18.594 14.688 5.816 1 88.19 423 SER B CA 1
ATOM 8920 C C . SER B 1 423 ? -19.484 14.508 7.047 1 88.19 423 SER B C 1
ATOM 8922 O O . SER B 1 423 ? -20.703 14.352 6.922 1 88.19 423 SER B O 1
ATOM 8924 N N . GLN B 1 424 ? -18.828 14.516 8.203 1 82.06 424 GLN B N 1
ATOM 8925 C CA . GLN B 1 424 ? -19.562 14.297 9.438 1 82.06 424 GLN B CA 1
ATOM 8926 C C . GLN B 1 424 ? -20.078 15.609 10.023 1 82.06 424 GLN B C 1
ATOM 8928 O O . GLN B 1 424 ? -19.5 16.672 9.766 1 82.06 424 GLN B O 1
ATOM 8933 N N . GLN B 1 425 ? -21.141 15.375 10.68 1 71.38 425 GLN B N 1
ATOM 8934 C CA . GLN B 1 425 ? -21.656 16.531 11.414 1 71.38 425 GLN B CA 1
ATOM 8935 C C . GLN B 1 425 ? -21.406 16.391 12.914 1 71.38 425 GLN B C 1
ATOM 8937 O O . GLN B 1 425 ? -21.641 15.328 13.492 1 71.38 425 GLN B O 1
ATOM 8942 N N . ASP B 1 426 ? -20.766 17.391 13.578 1 77.5 426 ASP B N 1
ATOM 8943 C CA . ASP B 1 426 ? -20.672 17.562 15.023 1 77.5 426 ASP B CA 1
ATOM 8944 C C . ASP B 1 426 ? -19.859 16.453 15.664 1 77.5 426 ASP B C 1
ATOM 8946 O O . ASP B 1 426 ? -20.297 15.82 16.625 1 77.5 426 ASP B O 1
ATOM 8950 N N . PHE B 1 427 ? -18.75 16.125 15.195 1 88.75 427 PHE B N 1
ATOM 8951 C CA . PHE B 1 427 ? -17.875 15.133 15.781 1 88.75 427 PHE B CA 1
ATOM 8952 C C . PHE B 1 427 ? -17.234 15.664 17.062 1 88.75 427 PHE B C 1
ATOM 8954 O O . PHE B 1 427 ? -17.328 15.023 18.125 1 88.75 427 PHE B O 1
ATOM 8961 N N . ILE B 1 428 ? -16.562 16.75 16.984 1 88.69 428 ILE B N 1
ATOM 8962 C CA . ILE B 1 428 ? -16.125 17.484 18.172 1 88.69 428 ILE B CA 1
ATOM 8963 C C . ILE B 1 428 ? -17.156 18.562 18.5 1 88.69 428 ILE B C 1
ATOM 8965 O O . ILE B 1 428 ? -17.297 19.531 17.75 1 88.69 428 ILE B O 1
ATOM 8969 N N . THR B 1 429 ? -17.781 18.438 19.641 1 85.38 429 THR B N 1
ATOM 8970 C CA . THR B 1 429 ? -18.938 19.281 19.938 1 85.38 429 THR B CA 1
ATOM 8971 C C . THR B 1 429 ? -18.5 20.516 20.734 1 85.38 429 THR B C 1
ATOM 8973 O O . THR B 1 429 ? -19.156 21.562 20.656 1 85.38 429 THR B O 1
ATOM 8976 N N . ARG B 1 430 ? -17.438 20.344 21.469 1 87.06 430 ARG B N 1
ATOM 8977 C CA . ARG B 1 430 ? -16.953 21.453 22.297 1 87.06 430 ARG B CA 1
ATOM 8978 C C . ARG B 1 430 ? -15.43 21.484 22.328 1 87.06 430 ARG B C 1
ATOM 8980 O O . ARG B 1 430 ? -14.789 20.438 22.312 1 87.06 430 ARG B O 1
ATOM 8987 N N . ARG B 1 431 ? -14.977 22.734 22.391 1 88.31 431 ARG B N 1
ATOM 8988 C CA . ARG B 1 431 ? -13.531 22.891 22.5 1 88.31 431 ARG B CA 1
ATOM 8989 C C . ARG B 1 431 ? -13.18 24.188 23.219 1 88.31 431 ARG B C 1
ATOM 8991 O O . ARG B 1 431 ? -13.953 25.156 23.203 1 88.31 431 ARG B O 1
ATOM 8998 N N . PRO B 1 432 ? -12.031 24.109 23.828 1 85.38 432 PRO B N 1
ATOM 8999 C CA . PRO B 1 432 ? -11.562 25.391 24.391 1 85.38 432 PRO B CA 1
ATOM 9000 C C . PRO B 1 432 ? -11.016 26.328 23.344 1 85.38 432 PRO B C 1
ATOM 9002 O O . PRO B 1 432 ? -10.336 25.906 22.406 1 85.38 432 PRO B O 1
ATOM 9005 N N . LEU B 1 433 ? -11.281 27.562 23.531 1 82.88 433 LEU B N 1
ATOM 9006 C CA . LEU B 1 433 ? -10.742 28.547 22.609 1 82.88 433 LEU B CA 1
ATOM 9007 C C . LEU B 1 433 ? -9.234 28.703 22.797 1 82.88 433 LEU B C 1
ATOM 9009 O O . LEU B 1 433 ? -8.758 28.828 23.922 1 82.88 433 LEU B O 1
ATOM 9013 N N . LYS B 1 434 ? -8.602 28.703 21.766 1 79.88 434 LYS B N 1
ATOM 9014 C CA . LYS B 1 434 ? -7.145 28.797 21.797 1 79.88 434 LYS B CA 1
ATOM 9015 C C . LYS B 1 434 ? -6.688 30.234 22 1 79.88 434 LYS B C 1
ATOM 9017 O O . LYS B 1 434 ? -5.605 30.484 22.547 1 79.88 434 LYS B O 1
ATOM 9022 N N . TYR B 1 435 ? -7.512 31.141 21.5 1 83.88 435 TYR B N 1
ATOM 9023 C CA . TYR B 1 435 ? -7.145 32.531 21.547 1 83.88 435 TYR B CA 1
ATOM 9024 C C . TYR B 1 435 ? -8.312 33.406 22.047 1 83.88 435 TYR B C 1
ATOM 9026 O O . TYR B 1 435 ? -9.461 32.969 22.016 1 83.88 435 TYR B O 1
ATOM 9034 N N . THR B 1 436 ? -7.898 34.469 22.5 1 88.75 436 THR B N 1
ATOM 9035 C CA . THR B 1 436 ? -8.891 35.531 22.719 1 88.75 436 THR B CA 1
ATOM 9036 C C . THR B 1 436 ? -9.133 36.312 21.438 1 88.75 436 THR B C 1
ATOM 9038 O O . THR B 1 436 ? -8.18 36.719 20.766 1 88.75 436 THR B O 1
ATOM 9041 N N . ILE B 1 437 ? -10.383 36.406 21.156 1 87.94 437 ILE B N 1
ATOM 9042 C CA . ILE B 1 437 ? -10.773 37.188 19.969 1 87.94 437 ILE B CA 1
ATOM 9043 C C . ILE B 1 437 ? -11.422 38.5 20.406 1 87.94 437 ILE B C 1
ATOM 9045 O O . ILE B 1 437 ? -12.312 38.5 21.25 1 87.94 437 ILE B O 1
ATOM 9049 N N . GLY B 1 438 ? -10.875 39.531 19.812 1 90.19 438 GLY B N 1
ATOM 9050 C CA . GLY B 1 438 ? -11.445 40.844 20.141 1 90.19 438 GLY B CA 1
ATOM 9051 C C . GLY B 1 438 ? -11.547 41.781 18.953 1 90.19 438 GLY B C 1
ATOM 9052 O O . GLY B 1 438 ? -10.758 41.656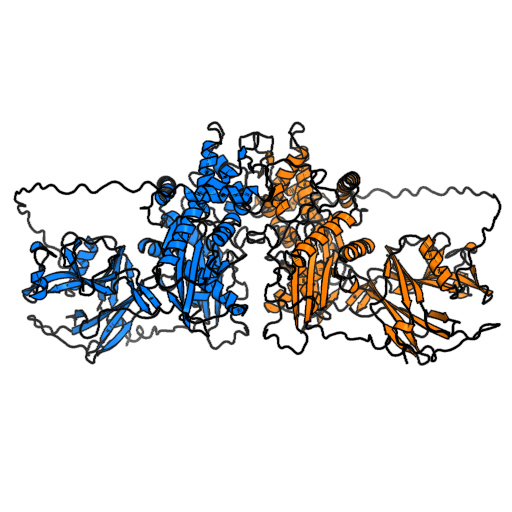 18.016 1 90.19 438 GLY B O 1
ATOM 9053 N N . VAL B 1 439 ? -12.516 42.625 18.984 1 89.31 439 VAL B N 1
ATOM 9054 C CA . VAL B 1 439 ? -12.695 43.656 17.953 1 89.31 439 VAL B CA 1
ATOM 9055 C C . VAL B 1 439 ? -12.086 44.969 18.406 1 89.31 439 VAL B C 1
ATOM 9057 O O . VAL B 1 439 ? -12.25 45.375 19.562 1 89.31 439 VAL B O 1
ATOM 9060 N N . VAL B 1 440 ? -11.32 45.562 17.484 1 88.12 440 VAL B N 1
ATOM 9061 C CA . VAL B 1 440 ? -10.766 46.875 17.766 1 88.12 440 VAL B CA 1
ATOM 9062 C C . VAL B 1 440 ? -11.852 47.938 17.609 1 88.12 440 VAL B C 1
ATOM 9064 O O . VAL B 1 440 ? -12.453 48.062 16.547 1 88.12 440 VAL B O 1
ATOM 9067 N N . THR B 1 441 ? -12.117 48.562 18.672 1 87.06 441 THR B N 1
ATOM 9068 C CA . THR B 1 441 ? -13.172 49.562 18.672 1 87.06 441 THR B CA 1
ATOM 9069 C C . THR B 1 441 ? -12.82 50.719 19.594 1 87.06 441 THR B C 1
ATOM 9071 O O . THR B 1 441 ? -11.742 50.75 20.188 1 87.06 441 THR B O 1
ATOM 9074 N N . SER B 1 442 ? -13.688 51.75 19.578 1 87.12 442 SER B N 1
ATOM 9075 C CA . SER B 1 442 ? -13.477 52.906 20.453 1 87.12 442 SER B CA 1
ATOM 9076 C C . SER B 1 442 ? -14.406 52.844 21.672 1 87.12 442 SER B C 1
ATOM 9078 O O . SER B 1 442 ? -15.562 52.469 21.547 1 87.12 442 SER B O 1
ATOM 9080 N N . LYS B 1 443 ? -13.836 53.156 22.734 1 88.12 443 LYS B N 1
ATOM 9081 C CA . LYS B 1 443 ? -14.602 53.25 23.969 1 88.12 443 LYS B CA 1
ATOM 9082 C C . LYS B 1 443 ? -14.578 54.656 24.531 1 88.12 443 LYS B C 1
ATOM 9084 O O . LYS B 1 443 ? -13.531 55.312 24.547 1 88.12 443 LYS B O 1
ATOM 9089 N N . GLU B 1 444 ? -15.742 55.094 24.953 1 88.38 444 GLU B N 1
ATOM 9090 C CA . GLU B 1 444 ? -15.844 56.406 25.547 1 88.38 444 GLU B CA 1
ATOM 9091 C C . GLU B 1 444 ? -15.102 56.469 26.891 1 88.38 444 GLU B C 1
ATOM 9093 O O . GLU B 1 444 ? -15.188 55.531 27.688 1 88.38 444 GLU B O 1
ATOM 9098 N N . VAL B 1 445 ? -14.43 57.562 27.062 1 92.5 445 VAL B N 1
ATOM 9099 C CA . VAL B 1 445 ? -13.719 57.781 28.312 1 92.5 445 VAL B CA 1
ATOM 9100 C C . VAL B 1 445 ? -14.68 58.312 29.375 1 92.5 445 VAL B C 1
ATOM 9102 O O . VAL B 1 445 ? -14.57 59.469 29.781 1 92.5 445 VAL B O 1
ATOM 9105 N N . ASP B 1 446 ? -15.508 57.469 29.844 1 89.88 446 ASP B N 1
ATOM 9106 C CA . ASP B 1 446 ? -16.422 57.812 30.922 1 89.88 446 ASP B CA 1
ATOM 9107 C C . ASP B 1 446 ? -15.781 57.562 32.281 1 89.88 446 ASP B C 1
ATOM 9109 O O . ASP B 1 446 ? -14.578 57.312 32.375 1 89.88 446 ASP B O 1
ATOM 9113 N N . PHE B 1 447 ? -16.609 57.625 33.312 1 89.06 447 PHE B N 1
ATOM 9114 C CA . PHE B 1 447 ? -16.094 57.469 34.688 1 89.06 447 PHE B CA 1
ATOM 9115 C C . PHE B 1 447 ? -15.445 56.125 34.875 1 89.06 447 PHE B C 1
ATOM 9117 O O . PHE B 1 447 ? -14.414 56 35.531 1 89.06 447 PHE B O 1
ATOM 9124 N N . SER B 1 448 ? -16.062 55.188 34.219 1 87.44 448 SER B N 1
ATOM 9125 C CA . SER B 1 448 ? -15.586 53.812 34.406 1 87.44 448 SER B CA 1
ATOM 9126 C C . SER B 1 448 ? -14.25 53.594 33.688 1 87.44 448 SER B C 1
ATOM 9128 O O . SER B 1 448 ? -13.445 52.75 34.125 1 87.44 448 SER B O 1
ATOM 9130 N N . VAL B 1 449 ? -13.961 54.281 32.688 1 91 449 VAL B N 1
ATOM 9131 C CA . VAL B 1 449 ? -12.734 54.125 31.906 1 91 449 VAL B CA 1
ATOM 9132 C C . VAL B 1 449 ? -11.656 55.062 32.438 1 91 449 VAL B C 1
ATOM 9134 O O . VAL B 1 449 ? -10.461 54.75 32.375 1 91 449 VAL B O 1
ATOM 9137 N N . ARG B 1 450 ? -12.016 56.188 32.969 1 90 450 ARG B N 1
ATOM 9138 C CA . ARG B 1 450 ? -11.086 57.188 33.438 1 90 450 ARG B CA 1
ATOM 9139 C C . ARG B 1 450 ? -10.219 56.625 34.594 1 90 450 ARG B C 1
ATOM 9141 O O . ARG B 1 450 ? -9.086 57.094 34.781 1 90 450 ARG B O 1
ATOM 9148 N N . ARG B 1 451 ? -10.852 55.719 35.25 1 88.69 451 ARG B N 1
ATOM 9149 C CA . ARG B 1 451 ? -10.141 55.156 36.375 1 88.69 451 ARG B CA 1
ATOM 9150 C C . ARG B 1 451 ? -8.867 54.438 35.938 1 88.69 451 ARG B C 1
ATOM 9152 O O . ARG B 1 451 ? -7.965 54.188 36.719 1 88.69 451 ARG B O 1
ATOM 9159 N N . PHE B 1 452 ? -8.82 54.125 34.719 1 90.75 452 PHE B N 1
ATOM 9160 C CA . PHE B 1 452 ? -7.664 53.375 34.219 1 90.75 452 PHE B CA 1
ATOM 9161 C C . PHE B 1 452 ? -6.625 54.344 33.625 1 90.75 452 PHE B C 1
ATOM 9163 O O . PHE B 1 452 ? -5.594 53.906 33.125 1 90.75 452 PHE B O 1
ATOM 9170 N N . SER B 1 453 ? -6.895 55.625 33.719 1 89.31 453 SER B N 1
ATOM 9171 C CA . SER B 1 453 ? -5.938 56.625 33.25 1 89.31 453 SER B CA 1
ATOM 9172 C C . SER B 1 453 ? -4.602 56.5 33.969 1 89.31 453 SER B C 1
ATOM 9174 O O . SER B 1 453 ? -4.566 56.375 35.188 1 89.31 453 SER B O 1
ATOM 9176 N N . GLY B 1 454 ? -3.488 56.562 33.219 1 84.5 454 GLY B N 1
ATOM 9177 C CA . GLY B 1 454 ? -2.164 56.438 33.812 1 84.5 454 GLY B CA 1
ATOM 9178 C C . GLY B 1 454 ? -1.695 55 33.875 1 84.5 454 GLY B C 1
ATOM 9179 O O . GLY B 1 454 ? -0.494 54.719 33.812 1 84.5 454 GLY B O 1
ATOM 9180 N N . LYS B 1 455 ? -2.637 54.094 34.031 1 86.12 455 LYS B N 1
ATOM 9181 C CA . LYS B 1 455 ? -2.318 52.688 34.094 1 86.12 455 LYS B CA 1
ATOM 9182 C C . LYS B 1 455 ? -2.543 52 32.75 1 86.12 455 LYS B C 1
ATOM 9184 O O . LYS B 1 455 ? -1.598 51.469 32.156 1 86.12 455 LYS B O 1
ATOM 9189 N N . GLY B 1 456 ? -3.701 52.094 32.344 1 89 456 GLY B N 1
ATOM 9190 C CA . GLY B 1 456 ? -4.09 51.438 31.109 1 89 456 GLY B CA 1
ATOM 9191 C C . GLY B 1 456 ? -3.775 52.25 29.875 1 89 456 GLY B C 1
ATOM 9192 O O . GLY B 1 456 ? -3.408 51.688 28.828 1 89 456 GLY B O 1
ATOM 9193 N N . TYR B 1 457 ? -3.939 53.469 29.969 1 90.75 457 TYR B N 1
ATOM 9194 C CA . TYR B 1 457 ? -3.715 54.375 28.844 1 90.75 457 TYR B CA 1
ATOM 9195 C C . TYR B 1 457 ? -3.217 55.719 29.328 1 90.75 457 TYR B C 1
ATOM 9197 O O . TYR B 1 457 ? -3.225 56 30.531 1 90.75 457 TYR B O 1
ATOM 9205 N N . ARG B 1 458 ? -2.721 56.469 28.391 1 91.81 458 ARG B N 1
ATOM 9206 C CA . ARG B 1 458 ? -2.238 57.844 28.641 1 91.81 458 ARG B CA 1
ATOM 9207 C C . ARG B 1 458 ? -3.164 58.875 28.016 1 91.81 458 ARG B C 1
ATOM 9209 O O . ARG B 1 458 ? -3.994 58.531 27.172 1 91.81 458 ARG B O 1
ATOM 9216 N N . SER B 1 459 ? -3.086 60.094 28.484 1 87.69 459 SER B N 1
ATOM 9217 C CA . SER B 1 459 ? -3.916 61.156 27.938 1 87.69 459 SER B CA 1
ATOM 9218 C C . SER B 1 459 ? -3.719 61.312 26.438 1 87.69 459 SER B C 1
ATOM 9220 O O . SER B 1 459 ? -4.664 61.625 25.703 1 87.69 459 SER B O 1
ATOM 9222 N N . GLU B 1 460 ? -2.545 61 26 1 88.31 460 GLU B N 1
ATOM 9223 C CA . GLU B 1 460 ? -2.23 61.156 24.578 1 88.31 460 GLU B CA 1
ATOM 9224 C C . GLU B 1 460 ? -2.889 60.062 23.75 1 88.31 460 GLU B C 1
ATOM 9226 O O . GLU B 1 460 ? -3.018 60.188 22.531 1 88.31 460 GLU B O 1
ATOM 9231 N N . ASP B 1 461 ? -3.311 59.062 24.469 1 90.69 461 ASP B N 1
ATOM 9232 C CA . ASP B 1 461 ? -3.91 57.938 23.781 1 90.69 461 ASP B CA 1
ATOM 9233 C C . ASP B 1 461 ? -5.387 58.188 23.469 1 90.69 461 ASP B C 1
ATOM 9235 O O . ASP B 1 461 ? -6.016 57.438 22.734 1 90.69 461 ASP B O 1
ATOM 9239 N N . THR B 1 462 ? -5.914 59.188 24 1 90.88 462 THR B N 1
ATOM 9240 C CA . THR B 1 462 ? -7.332 59.469 23.812 1 90.88 462 THR B CA 1
ATOM 9241 C C . THR B 1 462 ? -7.527 60.469 22.656 1 90.88 462 THR B C 1
ATOM 9243 O O . THR B 1 462 ? -6.582 61.156 22.25 1 90.88 462 THR B O 1
ATOM 9246 N N . TRP B 1 463 ? -8.688 60.469 22.109 1 87.38 463 TRP B N 1
ATOM 9247 C CA . TRP B 1 463 ? -9.047 61.406 21.062 1 87.38 463 TRP B CA 1
ATOM 9248 C C . TRP B 1 463 ? -10.453 61.969 21.297 1 87.38 463 TRP B C 1
ATOM 9250 O O . TRP B 1 463 ? -11.297 61.312 21.906 1 87.38 463 TRP B O 1
ATOM 9260 N N . LYS B 1 464 ? -10.703 63.125 20.828 1 85.38 464 LYS B N 1
ATOM 9261 C CA . LYS B 1 464 ? -12 63.781 20.984 1 85.38 464 LYS B CA 1
ATOM 9262 C C . LYS B 1 464 ? -12.812 63.688 19.688 1 85.38 464 LYS B C 1
ATOM 9264 O O . LYS B 1 464 ? -12.312 64.062 18.609 1 85.38 464 LYS B O 1
ATOM 9269 N N . ASN B 1 465 ? -13.977 63.094 19.875 1 78 465 ASN B N 1
ATOM 9270 C CA . ASN B 1 465 ? -14.891 63.094 18.734 1 78 465 ASN B CA 1
ATOM 9271 C C . ASN B 1 465 ? -15.547 64.438 18.531 1 78 465 ASN B C 1
ATOM 9273 O O . ASN B 1 465 ? -16.188 65 19.438 1 78 465 ASN B O 1
ATOM 9277 N N . GLN B 1 466 ? -15.469 64.938 17.328 1 71.56 466 GLN B N 1
ATOM 9278 C CA . GLN B 1 466 ? -15.984 66.312 17.031 1 71.56 466 GLN B CA 1
ATOM 9279 C C . GLN B 1 466 ? -17.516 66.312 16.969 1 71.56 466 GLN B C 1
ATOM 9281 O O . GLN B 1 466 ? -18.141 67.312 17.188 1 71.56 466 GLN B O 1
ATOM 9286 N N . ARG B 1 467 ? -18 65.188 16.812 1 67.75 467 ARG B N 1
ATOM 9287 C CA . ARG B 1 467 ? -19.438 65.125 16.625 1 67.75 467 ARG B CA 1
ATOM 9288 C C . ARG B 1 467 ? -20.172 65.125 17.969 1 67.75 467 ARG B C 1
ATOM 9290 O O . ARG B 1 467 ? -21.188 65.812 18.109 1 67.75 467 ARG B O 1
ATOM 9297 N N . ASP B 1 468 ? -19.688 64.438 18.875 1 74.44 468 ASP B N 1
ATOM 9298 C CA . ASP B 1 468 ? -20.406 64.375 20.141 1 74.44 468 ASP B CA 1
ATOM 9299 C C . ASP B 1 468 ? -19.609 65.062 21.266 1 74.44 468 ASP B C 1
ATOM 9301 O O . ASP B 1 468 ? -20.125 65.25 22.359 1 74.44 468 ASP B O 1
ATOM 9305 N N . GLY B 1 469 ? -18.406 65.5 20.922 1 78.06 469 GLY B N 1
ATOM 9306 C CA . GLY B 1 469 ? -17.578 66.25 21.859 1 78.06 469 GLY B CA 1
ATOM 9307 C C . GLY B 1 469 ? -17 65.375 22.969 1 78.06 469 GLY B C 1
ATOM 9308 O O . GLY B 1 469 ? -16.359 65.875 23.891 1 78.06 469 GLY B O 1
ATOM 9309 N N . LYS B 1 470 ? -17.219 64.125 22.828 1 83.88 470 LYS B N 1
ATOM 9310 C CA . LYS B 1 470 ? -16.734 63.219 23.875 1 83.88 470 LYS B CA 1
ATOM 9311 C C . LYS B 1 470 ? -15.352 62.656 23.531 1 83.88 470 LYS B C 1
ATOM 9313 O O . LYS B 1 470 ? -14.898 62.781 22.391 1 83.88 470 LYS B O 1
ATOM 9318 N N . HIS B 1 471 ? -14.656 62.25 24.641 1 88.81 471 HIS B N 1
ATOM 9319 C CA . HIS B 1 471 ? -13.352 61.625 24.453 1 88.81 471 HIS B CA 1
ATOM 9320 C C . HIS B 1 471 ? -13.461 60.125 24.344 1 88.81 471 HIS B C 1
ATOM 9322 O O . HIS B 1 471 ? -14.266 59.5 25.031 1 88.81 471 HIS B O 1
ATOM 9328 N N . TYR B 1 472 ? -12.68 59.656 23.391 1 89.81 472 TYR B N 1
ATOM 9329 C CA . TYR B 1 472 ? -12.688 58.219 23.156 1 89.81 472 TYR B CA 1
ATOM 9330 C C . TYR B 1 472 ? -11.273 57.656 23.203 1 89.81 472 TYR B C 1
ATOM 9332 O O . TYR B 1 472 ? -10.297 58.406 23.062 1 89.81 472 TYR B O 1
ATOM 9340 N N . ILE B 1 473 ? -11.156 56.406 23.484 1 90.06 473 ILE B N 1
ATOM 9341 C CA . ILE B 1 473 ? -9.914 55.656 23.438 1 90.06 473 ILE B CA 1
ATOM 9342 C C . ILE B 1 473 ? -10.141 54.344 22.688 1 90.06 473 ILE B C 1
ATOM 9344 O O . ILE B 1 473 ? -11.242 53.781 22.703 1 90.06 473 ILE B O 1
ATOM 9348 N N . SER B 1 474 ? -9.07 53.938 21.969 1 89.56 474 SER B N 1
ATOM 9349 C CA . SER B 1 474 ? -9.148 52.656 21.234 1 89.56 474 SER B CA 1
ATOM 9350 C C . SER B 1 474 ? -8.922 51.469 22.156 1 89.56 474 SER B C 1
ATOM 9352 O O . SER B 1 474 ? -8.023 51.5 23 1 89.56 474 SER B O 1
ATOM 9354 N N . VAL B 1 475 ? -9.781 50.5 22.031 1 91.69 475 VAL B N 1
ATOM 9355 C CA . VAL B 1 475 ? -9.664 49.281 22.844 1 91.69 475 VAL B CA 1
ATOM 9356 C C . VAL B 1 475 ? -9.891 48.062 21.953 1 91.69 475 VAL B C 1
ATOM 9358 O O . VAL B 1 475 ? -10.406 48.188 20.844 1 91.69 475 VAL B O 1
ATOM 9361 N N . VAL B 1 476 ? -9.367 46.969 22.391 1 93.44 476 VAL B N 1
ATOM 9362 C CA . VAL B 1 476 ? -9.766 45.656 21.844 1 93.44 476 VAL B CA 1
ATOM 9363 C C . VAL B 1 476 ? -10.82 45.031 22.75 1 93.44 476 VAL B C 1
ATOM 9365 O O . VAL B 1 476 ? -10.508 44.531 23.844 1 93.44 476 VAL B O 1
ATOM 9368 N N . TYR B 1 477 ? -12.039 45.062 22.297 1 91.19 477 TYR B N 1
ATOM 9369 C CA . TYR B 1 477 ? -13.133 44.5 23.062 1 91.19 477 TYR B CA 1
ATOM 9370 C C . TYR B 1 477 ? -13.242 43 22.797 1 91.19 477 TYR B C 1
ATOM 9372 O O . TYR B 1 477 ? -13.359 42.562 21.656 1 91.19 477 TYR B O 1
ATOM 9380 N N . PHE B 1 478 ? -13.227 42.25 23.906 1 90.94 478 PHE B N 1
ATOM 9381 C CA . PHE B 1 478 ? -13.18 40.781 23.781 1 90.94 478 PHE B CA 1
ATOM 9382 C C . PHE B 1 478 ? -14.531 40.219 23.359 1 90.94 478 PHE B C 1
ATOM 9384 O O . PHE B 1 478 ? -15.539 40.469 24.016 1 90.94 478 PHE B O 1
ATOM 9391 N N . LEU B 1 479 ? -14.492 39.531 22.234 1 87.38 479 LEU B N 1
ATOM 9392 C CA . LEU B 1 479 ? -15.672 38.812 21.797 1 87.38 479 LEU B CA 1
ATOM 9393 C C . LEU B 1 479 ? -15.719 37.406 22.406 1 87.38 479 LEU B C 1
ATOM 9395 O O . LEU B 1 479 ? -16.797 36.906 22.719 1 87.38 479 LEU B O 1
ATOM 9399 N N . ALA B 1 480 ? -14.602 36.844 22.484 1 87.56 480 ALA B N 1
ATOM 9400 C CA . ALA B 1 480 ? -14.398 35.531 23.094 1 87.56 480 ALA B CA 1
ATOM 9401 C C . ALA B 1 480 ? -13.047 35.469 23.797 1 87.56 480 ALA B C 1
ATOM 9403 O O . ALA B 1 480 ? -12.07 36.062 23.344 1 87.56 480 ALA B O 1
ATOM 9404 N N . LYS B 1 481 ? -13.039 34.688 24.891 1 88.62 481 LYS B N 1
ATOM 9405 C CA . LYS B 1 481 ? -11.836 34.656 25.703 1 88.62 481 LYS B CA 1
ATOM 9406 C C . LYS B 1 481 ? -11.156 33.281 25.609 1 88.62 481 LYS B C 1
ATOM 9408 O O . LYS B 1 481 ? -11.836 32.25 25.547 1 88.62 481 LYS B O 1
ATOM 9413 N N . LYS B 1 482 ? -9.898 33.375 25.578 1 87.75 482 LYS B N 1
ATOM 9414 C CA . LYS B 1 482 ? -9.094 32.156 25.547 1 87.75 482 LYS B CA 1
ATOM 9415 C C . LYS B 1 482 ? -9.453 31.234 26.703 1 87.75 482 LYS B C 1
ATOM 9417 O O . LYS B 1 482 ? -9.633 31.688 27.828 1 87.75 482 LYS B O 1
ATOM 9422 N N . GLY B 1 483 ? -9.539 29.906 26.406 1 82.81 483 GLY B N 1
ATOM 9423 C CA . GLY B 1 483 ? -9.812 28.906 27.438 1 82.81 483 GLY B CA 1
ATOM 9424 C C . GLY B 1 483 ? -11.297 28.609 27.594 1 82.81 483 GLY B C 1
ATOM 9425 O O . GLY B 1 483 ? -11.664 27.578 28.156 1 82.81 483 GLY B O 1
ATOM 9426 N N . GLN B 1 484 ? -12.109 29.5 27.109 1 82 484 GLN B N 1
ATOM 9427 C CA . GLN B 1 484 ? -13.555 29.297 27.188 1 82 484 GLN B CA 1
ATOM 9428 C C . GLN B 1 484 ? -13.984 28.109 26.312 1 82 484 GLN B C 1
ATOM 9430 O O . GLN B 1 484 ? -13.539 27.984 25.172 1 82 484 GLN B O 1
ATOM 9435 N N . LEU B 1 485 ? -14.789 27.234 26.953 1 81.44 485 LEU B N 1
ATOM 9436 C CA . LEU B 1 485 ? -15.312 26.094 26.203 1 81.44 485 LEU B CA 1
ATOM 9437 C C . LEU B 1 485 ? -16.484 26.531 25.312 1 81.44 485 LEU B C 1
ATOM 9439 O O . LEU B 1 485 ? -17.438 27.125 25.797 1 81.44 485 LEU B O 1
ATOM 9443 N N . VAL B 1 486 ? -16.312 26.234 24.094 1 79.5 486 VAL B N 1
ATOM 9444 C CA . VAL B 1 486 ? -17.359 26.672 23.172 1 79.5 486 VAL B CA 1
ATOM 9445 C C . VAL B 1 486 ? -17.844 25.5 22.328 1 79.5 486 VAL B C 1
ATOM 9447 O O . VAL B 1 486 ? -17.094 24.562 22.078 1 79.5 486 VAL B O 1
ATOM 9450 N N . ASP B 1 487 ? -19.094 25.484 22.031 1 73.25 487 ASP B N 1
ATOM 9451 C CA . ASP B 1 487 ? -19.688 24.438 21.188 1 73.25 487 ASP B CA 1
ATOM 9452 C C . ASP B 1 487 ? -19.25 24.594 19.734 1 73.25 487 ASP B C 1
ATOM 9454 O O . ASP B 1 487 ? -19.062 25.719 19.25 1 73.25 487 ASP B O 1
ATOM 9458 N N . SER B 1 488 ? -19.016 23.359 19.188 1 61.16 488 SER B N 1
ATOM 9459 C CA . SER B 1 488 ? -18.578 23.344 17.797 1 61.16 488 SER B CA 1
ATOM 9460 C C . SER B 1 488 ? -19.672 23.828 16.859 1 61.16 488 SER B C 1
ATOM 9462 O O . SER B 1 488 ? -20.859 23.625 17.125 1 61.16 488 SER B O 1
ATOM 9464 N N . SER B 1 489 ? -19.547 24.766 16.016 1 57.75 489 SER B N 1
ATOM 9465 C CA . SER B 1 489 ? -20.453 25.328 15.023 1 57.75 489 SER B CA 1
ATOM 9466 C C . SER B 1 489 ? -21.234 26.5 15.602 1 57.75 489 SER B C 1
ATOM 9468 O O . SER B 1 489 ? -22.156 27 14.953 1 57.75 489 SER B O 1
ATOM 9470 N N . TYR B 1 490 ? -20.781 26.734 16.875 1 58.41 490 TYR B N 1
ATOM 9471 C CA . TYR B 1 490 ? -21.547 27.859 17.406 1 58.41 490 TYR B CA 1
ATOM 9472 C C . TYR B 1 490 ? -20.734 29.141 17.375 1 58.41 490 TYR B C 1
ATOM 9474 O O . TYR B 1 490 ? -19.531 29.125 17.594 1 58.41 490 TYR B O 1
ATOM 9482 N N . LYS B 1 491 ? -21.422 30.031 16.953 1 66.75 491 LYS B N 1
ATOM 9483 C CA . LYS B 1 491 ? -20.922 31.406 16.953 1 66.75 491 LYS B CA 1
ATOM 9484 C C . LYS B 1 491 ? -20.766 31.938 18.375 1 66.75 491 LYS B C 1
ATOM 9486 O O . LYS B 1 491 ? -21.594 31.672 19.234 1 66.75 491 LYS B O 1
ATOM 9491 N N . VAL B 1 492 ? -19.531 32.312 18.594 1 70.38 492 VAL B N 1
ATOM 9492 C CA . VAL B 1 492 ? -19.266 32.844 19.938 1 70.38 492 VAL B CA 1
ATOM 9493 C C . VAL B 1 492 ? -19.078 34.344 19.875 1 70.38 492 VAL B C 1
ATOM 9495 O O . VAL B 1 492 ? -18.422 34.875 18.953 1 70.38 492 VAL B O 1
ATOM 9498 N N . THR B 1 493 ? -19.906 34.969 20.688 1 73.5 493 THR B N 1
ATOM 9499 C CA . THR B 1 493 ? -19.734 36.406 20.844 1 73.5 493 THR B CA 1
ATOM 9500 C C . THR B 1 493 ? -20.125 36.844 22.25 1 73.5 493 THR B C 1
ATOM 9502 O O . THR B 1 493 ? -20.859 36.156 22.938 1 73.5 493 THR B O 1
ATOM 9505 N N . SER B 1 494 ? -19.375 37.812 22.734 1 66.88 494 SER B N 1
ATOM 9506 C CA . SER B 1 494 ? -19.797 38.438 23.984 1 66.88 494 SER B CA 1
ATOM 9507 C C . SER B 1 494 ? -20.828 39.531 23.719 1 66.88 494 SER B C 1
ATOM 9509 O O . SER B 1 494 ? -21.359 40.125 24.656 1 66.88 494 SER B O 1
ATOM 9511 N N . GLU B 1 495 ? -21.125 39.688 22.453 1 70.94 495 GLU B N 1
ATOM 9512 C CA . GLU B 1 495 ? -22 40.781 22.094 1 70.94 495 GLU B CA 1
ATOM 9513 C C . GLU B 1 495 ? -23.438 40.312 21.891 1 70.94 495 GLU B C 1
ATOM 9515 O O . GLU B 1 495 ? -23.656 39.219 21.391 1 70.94 495 GLU B O 1
ATOM 9520 N N . GLY B 1 496 ? -24.359 41 22.578 1 68.75 496 GLY B N 1
ATOM 9521 C CA . GLY B 1 496 ? -25.781 40.844 22.297 1 68.75 496 GLY B CA 1
ATOM 9522 C C . GLY B 1 496 ? -26.438 42.062 21.719 1 68.75 496 GLY B C 1
ATOM 9523 O O . GLY B 1 496 ? -25.734 43 21.312 1 68.75 496 GLY B O 1
ATOM 9524 N N . PHE B 1 497 ? -27.703 41.969 21.609 1 68.69 497 PHE B N 1
ATOM 9525 C CA . PHE B 1 497 ? -28.469 43.094 21.062 1 68.69 497 PHE B CA 1
ATOM 9526 C C . PHE B 1 497 ? -28.203 44.375 21.828 1 68.69 497 PHE B C 1
ATOM 9528 O O . PHE B 1 497 ? -28.062 45.438 21.234 1 68.69 497 PHE B O 1
ATOM 9535 N N . LYS B 1 498 ? -28.047 44.25 23.125 1 65.81 498 LYS B N 1
ATOM 9536 C CA . LYS B 1 498 ? -27.859 45.406 23.984 1 65.81 498 LYS B CA 1
ATOM 9537 C C . LYS B 1 498 ? -26.469 46 23.797 1 65.81 498 LYS B C 1
ATOM 9539 O O . LYS B 1 498 ? -26.281 47.219 23.922 1 65.81 498 LYS B O 1
ATOM 9544 N N . ASP B 1 499 ? -25.578 45.156 23.406 1 72.94 499 ASP B N 1
ATOM 9545 C CA . ASP B 1 499 ? -24.188 45.594 23.281 1 72.94 499 ASP B CA 1
ATOM 9546 C C . ASP B 1 499 ? -23.781 45.688 21.812 1 72.94 499 ASP B C 1
ATOM 9548 O O . ASP B 1 499 ? -22.594 45.688 21.5 1 72.94 499 ASP B O 1
ATOM 9552 N N . ALA B 1 500 ? -24.797 45.75 21.031 1 78.31 500 ALA B N 1
ATOM 9553 C CA . ALA B 1 500 ? -24.516 45.781 19.594 1 78.31 500 ALA B CA 1
ATOM 9554 C C . ALA B 1 500 ? -23.828 47.062 19.203 1 78.31 500 ALA B C 1
ATOM 9556 O O . ALA B 1 500 ? -24.109 48.125 19.781 1 78.31 500 ALA B O 1
ATOM 9557 N N . ARG B 1 501 ? -22.984 46.906 18.359 1 79.5 501 ARG B N 1
ATOM 9558 C CA . ARG B 1 501 ? -22.297 48.094 17.797 1 79.5 501 ARG B CA 1
ATOM 9559 C C . ARG B 1 501 ? -23.203 48.844 16.844 1 79.5 501 ARG B C 1
ATOM 9561 O O . ARG B 1 501 ? -24.156 48.281 16.297 1 79.5 501 ARG B O 1
ATOM 9568 N N . LEU B 1 502 ? -22.812 50.062 16.719 1 76.88 502 LEU B N 1
ATOM 9569 C CA . LEU B 1 502 ? -23.656 50.906 15.867 1 76.88 502 LEU B CA 1
ATOM 9570 C C . LEU B 1 502 ? -22.859 51.469 14.703 1 76.88 502 LEU B C 1
ATOM 9572 O O . LEU B 1 502 ? -21.703 51.844 14.867 1 76.88 502 LEU B O 1
ATOM 9576 N N . ARG B 1 503 ? -23.438 51.375 13.602 1 76.38 503 ARG B N 1
ATOM 9577 C CA . ARG B 1 503 ? -22.984 52.125 12.422 1 76.38 503 ARG B CA 1
ATOM 9578 C C . ARG B 1 503 ? -24.094 53 11.859 1 76.38 503 ARG B C 1
ATOM 9580 O O . ARG B 1 503 ? -25.281 52.688 12.031 1 76.38 503 ARG B O 1
ATOM 9587 N N . TYR B 1 504 ? -23.625 54.156 11.297 1 70.31 504 TYR B N 1
ATOM 9588 C CA . TYR B 1 504 ? -24.609 55.062 10.758 1 70.31 504 TYR B CA 1
ATOM 9589 C C . TYR B 1 504 ? -24.375 55.312 9.273 1 70.31 504 TYR B C 1
ATOM 9591 O O . TYR B 1 504 ? -23.234 55.312 8.812 1 70.31 504 TYR B O 1
ATOM 9599 N N . SER B 1 505 ? -25.375 55.406 8.555 1 67.19 505 SER B N 1
ATOM 9600 C CA . SER B 1 505 ? -25.297 55.781 7.148 1 67.19 505 SER B CA 1
ATOM 9601 C C . SER B 1 505 ? -26.297 56.906 6.828 1 67.19 505 SER B C 1
ATOM 9603 O O . SER B 1 505 ? -27.438 56.844 7.266 1 67.19 505 SER B O 1
ATOM 9605 N N . THR B 1 506 ? -25.703 58.094 6.289 1 59.16 506 THR B N 1
ATOM 9606 C CA . THR B 1 506 ? -26.562 59.219 5.945 1 59.16 506 THR B CA 1
ATOM 9607 C C . THR B 1 506 ? -27.188 59 4.57 1 59.16 506 THR B C 1
ATOM 9609 O O . THR B 1 506 ? -28.109 59.75 4.188 1 59.16 506 THR B O 1
ATOM 9612 N N . SER B 1 507 ? -26.453 58.344 3.578 1 53.09 507 SER B N 1
ATOM 9613 C CA . SER B 1 507 ? -26.953 58.344 2.211 1 53.09 507 SER B CA 1
ATOM 9614 C C . SER B 1 507 ? -28.203 57.469 2.078 1 53.09 507 SER B C 1
ATOM 9616 O O . SER B 1 507 ? -28.203 56.344 2.535 1 53.09 507 SER B O 1
ATOM 9618 N N . ALA B 1 508 ? -29.25 58.031 1.849 1 43.69 508 ALA B N 1
ATOM 9619 C CA . ALA B 1 508 ? -30.484 57.406 1.399 1 43.69 508 ALA B CA 1
ATOM 9620 C C . ALA B 1 508 ? -30.203 56.375 0.303 1 43.69 508 ALA B C 1
ATOM 9622 O O . ALA B 1 508 ? -31.094 55.625 -0.078 1 43.69 508 ALA B O 1
ATOM 9623 N N . LEU B 1 509 ? -29.469 56.812 -0.685 1 45.38 509 LEU B N 1
ATOM 9624 C CA . LEU B 1 509 ? -29.234 55.906 -1.806 1 45.38 509 LEU B CA 1
ATOM 9625 C C . LEU B 1 509 ? -28.422 54.719 -1.366 1 45.38 509 LEU B C 1
ATOM 9627 O O . LEU B 1 509 ? -27.25 54.844 -0.984 1 45.38 509 LEU B O 1
ATOM 9631 N N . LEU B 1 510 ? -28.922 53.75 -0.701 1 47.31 510 LEU B N 1
ATOM 9632 C CA . LEU B 1 510 ? -28.75 52.469 -0.056 1 47.31 510 LEU B CA 1
ATOM 9633 C C . LEU B 1 510 ? -27.641 51.656 -0.731 1 47.31 510 LEU B C 1
ATOM 9635 O O . LEU B 1 510 ? -27.469 50.469 -0.445 1 47.31 510 LEU B O 1
ATOM 9639 N N . GLN B 1 511 ? -27.047 52.156 -1.723 1 48.62 511 GLN B N 1
ATOM 9640 C CA . GLN B 1 511 ? -26.312 51.188 -2.533 1 48.62 511 GLN B CA 1
ATOM 9641 C C . GLN B 1 511 ? -25.016 50.75 -1.848 1 48.62 511 GLN B C 1
ATOM 9643 O O . GLN B 1 511 ? -24.562 49.625 -2.018 1 48.62 511 GLN B O 1
ATOM 9648 N N . ASP B 1 512 ? -24.203 51.562 -1.137 1 55.97 512 ASP B N 1
ATOM 9649 C CA . ASP B 1 512 ? -22.891 51.031 -0.76 1 55.97 512 ASP B CA 1
ATOM 9650 C C . ASP B 1 512 ? -22.703 51.062 0.755 1 55.97 512 ASP B C 1
ATOM 9652 O O . ASP B 1 512 ? -22.109 52 1.297 1 55.97 512 ASP B O 1
ATOM 9656 N N . LEU B 1 513 ? -23.375 50.312 1.55 1 69.38 513 LEU B N 1
ATOM 9657 C CA . LEU B 1 513 ? -23.203 50.188 2.996 1 69.38 513 LEU B CA 1
ATOM 9658 C C . LEU B 1 513 ? -22.109 49.188 3.342 1 69.38 513 LEU B C 1
ATOM 9660 O O . LEU B 1 513 ? -22.359 48.188 4.047 1 69.38 513 LEU B O 1
ATOM 9664 N N . SER B 1 514 ? -20.891 49.531 2.811 1 74 514 SER B N 1
ATOM 9665 C CA . SER B 1 514 ? -19.734 48.688 3.105 1 74 514 SER B CA 1
ATOM 9666 C C . SER B 1 514 ? -18.984 49.188 4.332 1 74 514 SER B C 1
ATOM 9668 O O . SER B 1 514 ? -18.688 50.375 4.438 1 74 514 SER B O 1
ATOM 9670 N N . PHE B 1 515 ? -18.906 48.312 5.312 1 77.12 515 PHE B N 1
ATOM 9671 C CA . PHE B 1 515 ? -18.203 48.656 6.547 1 77.12 515 PHE B CA 1
ATOM 9672 C C . PHE B 1 515 ? -17 47.719 6.746 1 77.12 515 PHE B C 1
ATOM 9674 O O . PHE B 1 515 ? -16.875 46.719 6.066 1 77.12 515 PHE B O 1
ATOM 9681 N N . GLU B 1 516 ? -16.109 48.281 7.59 1 78.75 516 GLU B N 1
ATOM 9682 C CA . GLU B 1 516 ? -14.914 47.5 7.902 1 78.75 516 GLU B CA 1
ATOM 9683 C C . GLU B 1 516 ? -14.672 47.438 9.406 1 78.75 516 GLU B C 1
ATOM 9685 O O . GLU B 1 516 ? -14.875 48.438 10.117 1 78.75 516 GLU B O 1
ATOM 9690 N N . ASP B 1 517 ? -14.328 46.281 9.891 1 82.88 517 ASP B N 1
ATOM 9691 C CA . ASP B 1 517 ? -13.906 46.094 11.281 1 82.88 517 ASP B CA 1
ATOM 9692 C C . ASP B 1 517 ? -12.586 45.312 11.352 1 82.88 517 ASP B C 1
ATOM 9694 O O . ASP B 1 517 ? -12.242 44.594 10.43 1 82.88 517 ASP B O 1
ATOM 9698 N N . VAL B 1 518 ? -11.875 45.625 12.406 1 84.31 518 VAL B N 1
ATOM 9699 C CA . VAL B 1 518 ? -10.617 44.938 12.633 1 84.31 518 VAL B CA 1
ATOM 9700 C C . VAL B 1 518 ? -10.742 44 13.852 1 84.31 518 VAL B C 1
ATOM 9702 O O . VAL B 1 518 ? -11.18 44.469 14.922 1 84.31 518 VAL B O 1
ATOM 9705 N N . VAL B 1 519 ? -10.414 42.781 13.625 1 86.25 519 VAL B N 1
ATOM 9706 C CA . VAL B 1 519 ? -10.477 41.812 14.711 1 86.25 519 VAL B CA 1
ATOM 9707 C C . VAL B 1 519 ? -9.07 41.312 15.023 1 86.25 519 VAL B C 1
ATOM 9709 O O . VAL B 1 519 ? -8.297 41 14.117 1 86.25 519 VAL B O 1
ATOM 9712 N N . TYR B 1 520 ? -8.742 41.281 16.328 1 86.5 520 TYR B N 1
ATOM 9713 C CA . TYR B 1 520 ? -7.465 40.75 16.797 1 86.5 520 TYR B CA 1
ATOM 9714 C C . TYR B 1 520 ? -7.617 39.344 17.359 1 86.5 520 TYR B C 1
ATOM 9716 O O . TYR B 1 520 ? -8.609 39.031 18.031 1 86.5 520 TYR B O 1
ATOM 9724 N N . THR B 1 521 ? -6.766 38.5 16.969 1 84.12 521 THR B N 1
ATOM 9725 C CA . THR B 1 521 ? -6.543 37.219 17.641 1 84.12 521 THR B CA 1
ATOM 9726 C C . THR B 1 521 ? -5.332 37.312 18.562 1 84.12 521 THR B C 1
ATOM 9728 O O . THR B 1 521 ? -4.211 37.531 18.109 1 84.12 521 THR B O 1
ATOM 9731 N N . ILE B 1 522 ? -5.605 37.125 19.906 1 87.06 522 ILE B N 1
ATOM 9732 C CA . ILE B 1 522 ? -4.566 37.438 20.875 1 87.06 522 ILE B CA 1
ATOM 9733 C C . ILE B 1 522 ? -4.344 36.219 21.781 1 87.06 522 ILE B C 1
ATOM 9735 O O . ILE B 1 522 ? -5.301 35.594 22.234 1 87.06 522 ILE B O 1
ATOM 9739 N N . ASN B 1 523 ? -3.072 35.875 21.875 1 85.25 523 ASN B N 1
ATOM 9740 C CA . ASN B 1 523 ? -2.711 34.844 22.844 1 85.25 523 ASN B CA 1
ATOM 9741 C C . ASN B 1 523 ? -2.627 35.406 24.266 1 85.25 523 ASN B C 1
ATOM 9743 O O . ASN B 1 523 ? -1.534 35.562 24.797 1 85.25 523 ASN B O 1
ATOM 9747 N N . TYR B 1 524 ? -3.771 35.719 24.812 1 90.69 524 TYR B N 1
ATOM 9748 C CA . TYR B 1 524 ? -3.924 36.344 26.109 1 90.69 524 TYR B CA 1
ATOM 9749 C C . TYR B 1 524 ? -5.152 35.812 26.844 1 90.69 524 TYR B C 1
ATOM 9751 O O . TYR B 1 524 ? -6.227 35.688 26.25 1 90.69 524 TYR B O 1
ATOM 9759 N N . THR B 1 525 ? -4.941 35.438 28.125 1 90.94 525 THR B N 1
ATOM 9760 C CA . THR B 1 525 ? -6.062 35 28.953 1 90.94 525 THR B CA 1
ATOM 9761 C C . THR B 1 525 ? -6.539 36.125 29.859 1 90.94 525 THR B C 1
ATOM 9763 O O . THR B 1 525 ? -5.961 36.375 30.906 1 90.94 525 THR B O 1
ATOM 9766 N N . PRO B 1 526 ? -7.645 36.688 29.453 1 91.38 526 PRO B N 1
ATOM 9767 C CA . PRO B 1 526 ? -8.156 37.781 30.281 1 91.38 526 PRO B CA 1
ATOM 9768 C C . PRO B 1 526 ? -8.75 37.312 31.609 1 91.38 526 PRO B C 1
ATOM 9770 O O . PRO B 1 526 ? -9.242 36.188 31.688 1 91.38 526 PRO B O 1
ATOM 9773 N N . ASP B 1 527 ? -8.688 38.188 32.531 1 88.06 527 ASP B N 1
ATOM 9774 C CA . ASP B 1 527 ? -9.398 37.906 33.781 1 88.06 527 ASP B CA 1
ATOM 9775 C C . ASP B 1 527 ? -10.914 37.906 33.562 1 88.06 527 ASP B C 1
ATOM 9777 O O . ASP B 1 527 ? -11.398 38.469 32.562 1 88.06 527 ASP B O 1
ATOM 9781 N N . GLN B 1 528 ? -11.578 37.344 34.5 1 83.62 528 GLN B N 1
ATOM 9782 C CA . GLN B 1 528 ? -13.031 37.219 34.375 1 83.62 528 GLN B CA 1
ATOM 9783 C C . GLN B 1 528 ? -13.688 38.594 34.219 1 83.62 528 GLN B C 1
ATOM 9785 O O . GLN B 1 528 ? -14.641 38.719 33.438 1 83.62 528 GLN B O 1
ATOM 9790 N N . ASP B 1 529 ? -13.188 39.594 34.844 1 83.81 529 ASP B N 1
ATOM 9791 C CA . ASP B 1 529 ? -13.836 40.875 34.844 1 83.81 529 ASP B CA 1
ATOM 9792 C C . ASP B 1 529 ? -13.258 41.781 33.719 1 83.81 529 ASP B C 1
ATOM 9794 O O . ASP B 1 529 ? -13.766 42.875 33.469 1 83.81 529 ASP B O 1
ATOM 9798 N N . GLU B 1 530 ? -12.273 41.281 33.062 1 90.44 530 GLU B N 1
ATOM 9799 C CA . GLU B 1 530 ? -11.648 42.031 32 1 90.44 530 GLU B CA 1
ATOM 9800 C C . GLU B 1 530 ? -12.422 41.906 30.688 1 90.44 530 GLU B C 1
ATOM 9802 O O . GLU B 1 530 ? -12.539 40.781 30.156 1 90.44 530 GLU B O 1
ATOM 9807 N N . LYS B 1 531 ? -12.898 43 30.156 1 90.38 531 LYS B N 1
ATOM 9808 C CA . LYS B 1 531 ? -13.711 42.938 28.953 1 90.38 531 LYS B CA 1
ATOM 9809 C C . LYS B 1 531 ? -12.945 43.469 27.734 1 90.38 531 LYS B C 1
ATOM 9811 O O . LYS B 1 531 ? -13.336 43.219 26.594 1 90.38 531 LYS B O 1
ATOM 9816 N N . PHE B 1 532 ? -11.945 44.188 27.984 1 92.94 532 PHE B N 1
ATOM 9817 C CA . PHE B 1 532 ? -11.164 44.75 26.891 1 92.94 532 PHE B CA 1
ATOM 9818 C C . PHE B 1 532 ? -9.742 45.062 27.344 1 92.94 532 PHE B C 1
ATOM 9820 O O . PHE B 1 532 ? -9.438 45 28.531 1 92.94 532 PHE B O 1
ATOM 9827 N N . VAL B 1 533 ? -8.922 45.375 26.422 1 94.88 533 VAL B N 1
ATOM 9828 C CA . VAL B 1 533 ? -7.586 45.938 26.656 1 94.88 533 VAL B CA 1
ATOM 9829 C C . VAL B 1 533 ? -7.43 47.219 25.875 1 94.88 533 VAL B C 1
ATOM 9831 O O . VAL B 1 533 ? -8.133 47.469 24.891 1 94.88 533 VAL B O 1
ATOM 9834 N N . PHE B 1 534 ? -6.535 48.062 26.297 1 94.5 534 PHE B N 1
ATOM 9835 C CA . PHE B 1 534 ? -6.32 49.344 25.688 1 94.5 534 PHE B CA 1
ATOM 9836 C C . PHE B 1 534 ? -5.336 49.25 24.516 1 94.5 534 PHE B C 1
ATOM 9838 O O . PHE B 1 534 ? -4.367 48.5 24.594 1 94.5 534 PHE B O 1
ATOM 9845 N N . VAL B 1 535 ? -5.629 49.938 23.5 1 93.06 535 VAL B N 1
ATOM 9846 C CA . VAL B 1 535 ? -4.691 50.125 22.391 1 93.06 535 VAL B CA 1
ATOM 9847 C C . VAL B 1 535 ? -4.059 51.5 22.484 1 93.06 535 VAL B C 1
ATOM 9849 O O . VAL B 1 535 ? -4.723 52.531 22.219 1 93.06 535 VAL B O 1
ATOM 9852 N N . ARG B 1 536 ? -2.854 51.531 22.703 1 89.25 536 ARG B N 1
ATOM 9853 C CA . ARG B 1 536 ? -2.168 52.812 22.797 1 89.25 536 ARG B CA 1
ATOM 9854 C C . ARG B 1 536 ? -1.813 53.344 21.422 1 89.25 536 ARG B C 1
ATOM 9856 O O . ARG B 1 536 ? -1.933 52.625 20.422 1 89.25 536 ARG B O 1
ATOM 9863 N N . GLN B 1 537 ? -1.404 54.562 21.328 1 84.88 537 GLN B N 1
ATOM 9864 C CA . GLN B 1 537 ? -1.104 55.219 20.062 1 84.88 537 GLN B CA 1
ATOM 9865 C C . GLN B 1 537 ? 0.067 54.531 19.359 1 84.88 537 GLN B C 1
ATOM 9867 O O . GLN B 1 537 ? 0.158 54.562 18.125 1 84.88 537 GLN B O 1
ATOM 9872 N N . ASP B 1 538 ? 0.904 53.938 20.141 1 81.12 538 ASP B N 1
ATOM 9873 C CA . ASP B 1 538 ? 2.047 53.281 19.531 1 81.12 538 ASP B CA 1
ATOM 9874 C C . ASP B 1 538 ? 1.677 51.844 19.109 1 81.12 538 ASP B C 1
ATOM 9876 O O . ASP B 1 538 ? 2.525 51.094 18.625 1 81.12 538 ASP B O 1
ATOM 9880 N N . GLY B 1 539 ? 0.475 51.531 19.312 1 82.5 539 GLY B N 1
ATOM 9881 C CA . GLY B 1 539 ? -0.008 50.25 18.844 1 82.5 539 GLY B CA 1
ATOM 9882 C C . GLY B 1 539 ? 0.095 49.156 19.875 1 82.5 539 GLY B C 1
ATOM 9883 O O . GLY B 1 539 ? -0.4 48.031 19.672 1 82.5 539 GLY B O 1
ATOM 9884 N N . ARG B 1 540 ? 0.707 49.438 21.031 1 89.5 540 ARG B N 1
ATOM 9885 C CA . ARG B 1 540 ? 0.891 48.438 22.078 1 89.5 540 ARG B CA 1
ATOM 9886 C C . ARG B 1 540 ? -0.41 48.188 22.828 1 89.5 540 ARG B C 1
ATOM 9888 O O . ARG B 1 540 ? -1.211 49.094 23.016 1 89.5 540 ARG B O 1
ATOM 9895 N N . LEU B 1 541 ? -0.605 46.969 23.219 1 93.56 541 LEU B N 1
ATOM 9896 C CA . LEU B 1 541 ? -1.779 46.562 23.984 1 93.56 541 LEU B CA 1
ATOM 9897 C C . LEU B 1 541 ? -1.469 46.531 25.484 1 93.56 541 LEU B C 1
ATOM 9899 O O . LEU B 1 541 ? -0.434 46 25.891 1 93.56 541 LEU B O 1
ATOM 9903 N N . VAL B 1 542 ? -2.34 47.188 26.25 1 94.94 542 VAL B N 1
ATOM 9904 C CA . VAL B 1 542 ? -2.162 47.281 27.703 1 94.94 542 VAL B CA 1
ATOM 9905 C C . VAL B 1 542 ? -3.451 46.844 28.406 1 94.94 542 VAL B C 1
ATOM 9907 O O . VAL B 1 542 ? -4.539 47.312 28.047 1 94.94 542 VAL B O 1
ATOM 9910 N N . ASN B 1 543 ? -3.324 45.938 29.375 1 94.19 543 ASN B N 1
ATOM 9911 C CA . ASN B 1 543 ? -4.527 45.5 30.062 1 94.19 543 ASN B CA 1
ATOM 9912 C C . ASN B 1 543 ? -4.969 46.5 31.125 1 94.19 543 ASN B C 1
ATOM 9914 O O . ASN B 1 543 ? -4.344 47.562 31.281 1 94.19 543 ASN B O 1
ATOM 9918 N N . ILE B 1 544 ? -6.051 46.219 31.859 1 90.56 544 ILE B N 1
ATOM 9919 C CA . ILE B 1 544 ? -6.664 47.188 32.781 1 90.56 544 ILE B CA 1
ATOM 9920 C C . ILE B 1 544 ? -5.781 47.344 34.031 1 90.56 544 ILE B C 1
ATOM 9922 O O . ILE B 1 544 ? -5.945 48.281 34.781 1 90.56 544 ILE B O 1
ATOM 9926 N N . HIS B 1 545 ? -4.84 46.469 34.188 1 91.12 545 HIS B N 1
ATOM 9927 C CA . HIS B 1 545 ? -3.932 46.531 35.312 1 91.12 545 HIS B CA 1
ATOM 9928 C C . HIS B 1 545 ? -2.65 47.25 34.969 1 91.12 545 HIS B C 1
ATOM 9930 O O . HIS B 1 545 ? -1.778 47.438 35.812 1 91.12 545 HIS B O 1
ATOM 9936 N N . GLY B 1 546 ? -2.514 47.625 33.688 1 90.88 546 GLY B N 1
ATOM 9937 C CA . GLY B 1 546 ? -1.362 48.406 33.25 1 90.88 546 GLY B CA 1
ATOM 9938 C C . GLY B 1 546 ? -0.237 47.562 32.688 1 90.88 546 GLY B C 1
ATOM 9939 O O . GLY B 1 546 ? 0.846 48.062 32.406 1 90.88 546 GLY B O 1
ATOM 9940 N N . ALA B 1 547 ? -0.507 46.312 32.594 1 92.69 547 ALA B N 1
ATOM 9941 C CA . ALA B 1 547 ? 0.521 45.438 32.062 1 92.69 547 ALA B CA 1
ATOM 9942 C C . ALA B 1 547 ? 0.479 45.375 30.547 1 92.69 547 ALA B C 1
ATOM 9944 O O . ALA B 1 547 ? -0.599 45.375 29.953 1 92.69 547 ALA B O 1
ATOM 9945 N N . LEU B 1 548 ? 1.636 45.312 29.938 1 92.62 548 LEU B N 1
ATOM 9946 C CA . LEU B 1 548 ? 1.745 45.156 28.484 1 92.62 548 LEU B CA 1
ATOM 9947 C C . LEU B 1 548 ? 1.389 43.719 28.062 1 92.62 548 LEU B C 1
ATOM 9949 O O . LEU B 1 548 ? 1.784 42.75 28.719 1 92.62 548 LEU B O 1
ATOM 9953 N N . ILE B 1 549 ? 0.531 43.656 27.047 1 91.69 549 ILE B N 1
ATOM 9954 C CA . ILE B 1 549 ? 0.134 42.375 26.453 1 91.69 549 ILE B CA 1
ATOM 9955 C C . ILE B 1 549 ? 0.877 42.156 25.141 1 91.69 549 ILE B C 1
ATOM 9957 O O . ILE B 1 549 ? 1.179 43.125 24.422 1 91.69 549 ILE B O 1
ATOM 9961 N N . ARG B 1 550 ? 1.144 40.906 24.875 1 85.56 550 ARG B N 1
ATOM 9962 C CA . ARG B 1 550 ? 1.826 40.562 23.625 1 85.56 550 ARG B CA 1
ATOM 9963 C C . ARG B 1 550 ? 1.012 41 22.422 1 85.56 550 ARG B C 1
ATOM 9965 O O . ARG B 1 550 ? -0.219 41.031 22.469 1 85.56 550 ARG B O 1
ATOM 9972 N N . ASP B 1 551 ? 1.759 41.25 21.328 1 84.62 551 ASP B N 1
ATOM 9973 C CA . ASP B 1 551 ? 1.106 41.625 20.062 1 84.62 551 ASP B CA 1
ATOM 9974 C C . ASP B 1 551 ? 0.171 40.5 19.594 1 84.62 551 ASP B C 1
ATOM 9976 O O . ASP B 1 551 ? 0.397 39.344 19.875 1 84.62 551 ASP B O 1
ATOM 9980 N N . PRO B 1 552 ? -0.893 40.969 18.922 1 84.31 552 PRO B N 1
ATOM 9981 C CA . PRO B 1 552 ? -1.814 39.938 18.406 1 84.31 552 PRO B CA 1
ATOM 9982 C C . PRO B 1 552 ? -1.139 38.969 17.453 1 84.31 552 PRO B C 1
ATOM 9984 O O . PRO B 1 552 ? -0.219 39.344 16.719 1 84.31 552 PRO B O 1
ATOM 9987 N N . GLU B 1 553 ? -1.666 37.75 17.531 1 74.62 553 GLU B N 1
ATOM 9988 C CA . GLU B 1 553 ? -1.168 36.719 16.625 1 74.62 553 GLU B CA 1
ATOM 9989 C C . GLU B 1 553 ? -1.568 37.031 15.18 1 74.62 553 GLU B C 1
ATOM 9991 O O . GLU B 1 553 ? -0.862 36.656 14.242 1 74.62 553 GLU B O 1
ATOM 9996 N N . LYS B 1 554 ? -2.746 37.562 15.109 1 76.69 554 LYS B N 1
ATOM 9997 C CA . LYS B 1 554 ? -3.312 37.875 13.805 1 76.69 554 LYS B CA 1
ATOM 9998 C C . LYS B 1 554 ? -4.258 39.062 13.891 1 76.69 554 LYS B C 1
ATOM 10000 O O . LYS B 1 554 ? -4.91 39.281 14.914 1 76.69 554 LYS B O 1
ATOM 10005 N N . SER B 1 555 ? -4.184 39.812 12.859 1 79.69 555 SER B N 1
ATOM 10006 C CA . SER B 1 555 ? -5.125 40.906 12.68 1 79.69 555 SER B CA 1
ATOM 10007 C C . SER B 1 555 ? -5.93 40.75 11.398 1 79.69 555 SER B C 1
ATOM 10009 O O . SER B 1 555 ? -5.359 40.688 10.305 1 79.69 555 SER B O 1
ATOM 10011 N N . ASP B 1 556 ? -7.273 40.688 11.594 1 78.06 556 ASP B N 1
ATOM 10012 C CA . ASP B 1 556 ? -8.141 40.469 10.438 1 78.06 556 ASP B CA 1
ATOM 10013 C C . ASP B 1 556 ? -9.016 41.719 10.188 1 78.06 556 ASP B C 1
ATOM 10015 O O . ASP B 1 556 ? -9.633 42.219 11.117 1 78.06 556 ASP B O 1
ATOM 10019 N N . ARG B 1 557 ? -8.938 42.156 8.969 1 79.31 557 ARG B N 1
ATOM 10020 C CA . ARG B 1 557 ? -9.906 43.156 8.523 1 79.31 557 ARG B CA 1
ATOM 10021 C C . ARG B 1 557 ? -11.133 42.469 7.902 1 79.31 557 ARG B C 1
ATOM 10023 O O . ARG B 1 557 ? -11.008 41.719 6.945 1 79.31 557 ARG B O 1
ATOM 10030 N N . ILE B 1 558 ? -12.219 42.75 8.531 1 78.06 558 ILE B N 1
ATOM 10031 C CA . ILE B 1 558 ? -13.461 42.156 8.031 1 78.06 558 ILE B CA 1
ATOM 10032 C C . ILE B 1 558 ? -14.281 43.25 7.316 1 78.06 558 ILE B C 1
ATOM 10034 O O . ILE B 1 558 ? -14.562 44.281 7.891 1 78.06 558 ILE B O 1
ATOM 10038 N N . ARG B 1 559 ? -14.578 42.938 6.055 1 77.69 559 ARG B N 1
ATOM 10039 C CA . ARG B 1 559 ? -15.438 43.844 5.285 1 77.69 559 ARG B CA 1
ATOM 10040 C C . ARG B 1 559 ? -16.812 43.219 5.082 1 77.69 559 ARG B C 1
ATOM 10042 O O . ARG B 1 559 ? -16.938 42.031 4.789 1 77.69 559 ARG B O 1
ATOM 10049 N N . TRP B 1 560 ? -17.75 44.031 5.387 1 76.44 560 TRP B N 1
ATOM 10050 C CA . TRP B 1 560 ? -19.109 43.531 5.25 1 76.44 560 TRP B CA 1
ATOM 10051 C C . TRP B 1 560 ? -20.062 44.625 4.77 1 76.44 560 TRP B C 1
ATOM 10053 O O . TRP B 1 560 ? -19.797 45.812 4.977 1 76.44 560 TRP B O 1
ATOM 10063 N N . ASN B 1 561 ? -20.984 44.156 3.969 1 74.81 561 ASN B N 1
ATOM 10064 C CA . ASN B 1 561 ? -22.031 45.031 3.453 1 74.81 561 ASN B CA 1
ATOM 10065 C C . ASN B 1 561 ? -23.391 44.719 4.098 1 74.81 561 ASN B C 1
ATOM 10067 O O . ASN B 1 561 ? -23.844 43.594 4.078 1 74.81 561 ASN B O 1
ATOM 10071 N N . ALA B 1 562 ? -23.953 45.75 4.711 1 74.31 562 ALA B N 1
ATOM 10072 C CA . ALA B 1 562 ? -25.203 45.562 5.434 1 74.31 562 ALA B CA 1
ATOM 10073 C C . ALA B 1 562 ? -26.297 45.062 4.5 1 74.31 562 ALA B C 1
ATOM 10075 O O . ALA B 1 562 ? -27.219 44.344 4.934 1 74.31 562 ALA B O 1
ATOM 10076 N N . MET B 1 563 ? -26.188 45.312 3.289 1 73.38 563 MET B N 1
ATOM 10077 C CA . MET B 1 563 ? -27.234 44.906 2.342 1 73.38 563 MET B CA 1
ATOM 10078 C C . MET B 1 563 ? -27.203 43.406 2.096 1 73.38 563 MET B C 1
ATOM 10080 O O . MET B 1 563 ? -28.203 42.812 1.684 1 73.38 563 MET B O 1
ATOM 10084 N N . ASP B 1 564 ? -26.062 42.812 2.34 1 73.06 564 ASP B N 1
ATOM 10085 C CA . ASP B 1 564 ? -25.922 41.375 2.111 1 73.06 564 ASP B CA 1
ATOM 10086 C C . ASP B 1 564 ? -26.766 40.562 3.096 1 73.06 564 ASP B C 1
ATOM 10088 O O . ASP B 1 564 ? -27.047 39.406 2.867 1 73.06 564 ASP B O 1
ATOM 10092 N N . SER B 1 565 ? -27.094 41.188 4.184 1 70.62 565 SER B N 1
ATOM 10093 C CA . SER B 1 565 ? -27.891 40.5 5.191 1 70.62 565 SER B CA 1
ATOM 10094 C C . SER B 1 565 ? -29.344 40.375 4.77 1 70.62 565 SER B C 1
ATOM 10096 O O . SER B 1 565 ? -30.094 39.594 5.34 1 70.62 565 SER B O 1
ATOM 10098 N N . GLY B 1 566 ? -29.734 41.094 3.811 1 69.12 566 GLY B N 1
ATOM 10099 C CA . GLY B 1 566 ? -31.125 41.125 3.395 1 69.12 566 GLY B CA 1
ATOM 10100 C C . GLY B 1 566 ? -31.984 42.031 4.23 1 69.12 566 GLY B C 1
ATOM 10101 O O . GLY B 1 566 ? -33.219 42.031 4.113 1 69.12 566 GLY B O 1
ATOM 10102 N N . ILE B 1 567 ? -31.406 42.812 5.039 1 69.88 567 ILE B N 1
ATOM 10103 C CA . ILE B 1 567 ? -32.188 43.688 5.902 1 69.88 567 ILE B CA 1
ATOM 10104 C C . ILE B 1 567 ? -32.75 44.844 5.082 1 69.88 567 ILE B C 1
ATOM 10106 O O . ILE B 1 567 ? -32.125 45.281 4.098 1 69.88 567 ILE B O 1
ATOM 10110 N N . ASP B 1 568 ? -34.031 45.188 5.371 1 69.88 568 ASP B N 1
ATOM 10111 C CA . ASP B 1 568 ? -34.625 46.375 4.801 1 69.88 568 ASP B CA 1
ATOM 10112 C C . ASP B 1 568 ? -34.219 47.625 5.602 1 69.88 568 ASP B C 1
ATOM 10114 O O . ASP B 1 568 ? -34.656 47.812 6.738 1 69.88 568 ASP B O 1
ATOM 10118 N N . LEU B 1 569 ? -33.406 48.406 5.098 1 66.69 569 LEU B N 1
ATOM 10119 C CA . LEU B 1 569 ? -32.844 49.562 5.789 1 66.69 569 LEU B CA 1
ATOM 10120 C C . LEU B 1 569 ? -33.938 50.531 6.211 1 66.69 569 LEU B C 1
ATOM 10122 O O . LEU B 1 569 ? -33.781 51.281 7.168 1 66.69 569 LEU B O 1
ATOM 10126 N N . ARG B 1 570 ? -35 50.594 5.402 1 67.81 570 ARG B N 1
ATOM 10127 C CA . ARG B 1 570 ? -36.094 51.5 5.703 1 67.81 570 ARG B CA 1
ATOM 10128 C C . ARG B 1 570 ? -36.719 51.156 7.059 1 67.81 570 ARG B C 1
ATOM 10130 O O . ARG B 1 570 ? -37.406 52 7.645 1 67.81 570 ARG B O 1
ATOM 10137 N N . GLU B 1 571 ? -36.344 50 7.438 1 69.5 571 GLU B N 1
ATOM 10138 C CA . GLU B 1 571 ? -36.906 49.562 8.703 1 69.5 571 GLU B CA 1
ATOM 10139 C C . GLU B 1 571 ? -35.969 49.875 9.875 1 69.5 571 GLU B C 1
ATOM 10141 O O . GLU B 1 571 ? -36.312 49.562 11.023 1 69.5 571 GLU B O 1
ATOM 10146 N N . LEU B 1 572 ? -35 50.562 9.523 1 75.69 572 LEU B N 1
ATOM 10147 C CA . LEU B 1 572 ? -34.031 50.812 10.586 1 75.69 572 LEU B CA 1
ATOM 10148 C C . LEU B 1 572 ? -34.344 52.125 11.297 1 75.69 572 LEU B C 1
ATOM 10150 O O . LEU B 1 572 ? -34.969 53 10.719 1 75.69 572 LEU B O 1
ATOM 10154 N N . LYS B 1 573 ? -33.938 52.125 12.516 1 74.88 573 LYS B N 1
ATOM 10155 C CA . LYS B 1 573 ? -34.094 53.375 13.289 1 74.88 573 LYS B CA 1
ATOM 10156 C C . LYS B 1 573 ? -33.25 54.469 12.719 1 74.88 573 LYS B C 1
ATOM 10158 O O . LYS B 1 573 ? -32.125 54.25 12.25 1 74.88 573 LYS B O 1
ATOM 10163 N N . GLN B 1 574 ? -33.875 55.625 12.648 1 74.31 574 GLN B N 1
ATOM 10164 C CA . GLN B 1 574 ? -33.125 56.781 12.164 1 74.31 574 GLN B CA 1
ATOM 10165 C C . GLN B 1 574 ? -32.75 57.719 13.312 1 74.31 574 GLN B C 1
ATOM 10167 O O . GLN B 1 574 ? -33.5 57.812 14.297 1 74.31 574 GLN B O 1
ATOM 10172 N N . LYS B 1 575 ? -31.531 58.094 13.414 1 71 575 LYS B N 1
ATOM 10173 C CA . LYS B 1 575 ? -31.078 59.062 14.406 1 71 575 LYS B CA 1
ATOM 10174 C C . LYS B 1 575 ? -30.641 60.375 13.727 1 71 575 LYS B C 1
ATOM 10176 O O . LYS B 1 575 ? -30 60.344 12.68 1 71 575 LYS B O 1
ATOM 10181 N N . ARG B 1 576 ? -31.203 61.469 14.258 1 66.06 576 ARG B N 1
ATOM 10182 C CA . ARG B 1 576 ? -30.844 62.781 13.734 1 66.06 576 ARG B CA 1
ATOM 10183 C C . ARG B 1 576 ? -29.734 63.438 14.562 1 66.06 576 ARG B C 1
ATOM 10185 O O . ARG B 1 576 ? -29.812 63.469 15.789 1 66.06 576 ARG B O 1
ATOM 10192 N N . PHE B 1 577 ? -28.688 63.531 14.016 1 61.34 577 PHE B N 1
ATOM 10193 C CA . PHE B 1 577 ? -27.625 64.25 14.688 1 61.34 577 PHE B CA 1
ATOM 10194 C C . PHE B 1 577 ? -27.75 65.75 14.422 1 61.34 577 PHE B C 1
ATOM 10196 O O . PHE B 1 577 ? -28.578 66.188 13.609 1 61.34 577 PHE B O 1
ATOM 10203 N N . ARG B 1 578 ? -27.172 66.688 15.172 1 54.97 578 ARG B N 1
ATOM 10204 C CA . ARG B 1 578 ? -27.406 68.125 15.031 1 54.97 578 ARG B CA 1
ATOM 10205 C C . ARG B 1 578 ? -27.953 68.5 13.648 1 54.97 578 ARG B C 1
ATOM 10207 O O . ARG B 1 578 ? -28.969 69.188 13.531 1 54.97 578 ARG B O 1
ATOM 10214 N N . GLU B 1 579 ? -27.344 69 12.75 1 50.25 579 GLU B N 1
ATOM 10215 C CA . GLU B 1 579 ? -27.859 69.812 11.633 1 50.25 579 GLU B CA 1
ATOM 10216 C C . GLU B 1 579 ? -28.641 68.938 10.656 1 50.25 579 GLU B C 1
ATOM 10218 O O . GLU B 1 579 ? -29.547 69.375 9.977 1 50.25 579 GLU B O 1
ATOM 10223 N N . SER B 1 580 ? -28.156 68 9.711 1 55.34 580 SER B N 1
ATOM 10224 C CA . SER B 1 580 ? -28.766 67.75 8.414 1 55.34 580 SER B CA 1
ATOM 10225 C C . SER B 1 580 ? -29.547 66.438 8.414 1 55.34 580 SER B C 1
ATOM 10227 O O . SER B 1 580 ? -30.781 66.438 8.406 1 55.34 580 SER B O 1
ATOM 10229 N N . THR B 1 581 ? -29.141 65.438 7.582 1 60 581 THR B N 1
ATOM 10230 C CA . THR B 1 581 ? -29.828 64.312 6.949 1 60 581 THR B CA 1
ATOM 10231 C C . THR B 1 581 ? -29.922 63.125 7.91 1 60 581 THR B C 1
ATOM 10233 O O . THR B 1 581 ? -28.969 62.812 8.617 1 60 581 THR B O 1
ATOM 10236 N N . PRO B 1 582 ? -31.203 62.75 8.297 1 64.94 582 PRO B N 1
ATOM 10237 C CA . PRO B 1 582 ? -31.391 61.531 9.109 1 64.94 582 PRO B CA 1
ATOM 10238 C C . PRO B 1 582 ? -30.453 60.406 8.727 1 64.94 582 PRO B C 1
ATOM 10240 O O . PRO B 1 582 ? -30.203 60.188 7.539 1 64.94 582 PRO B O 1
ATOM 10243 N N . SER B 1 583 ? -29.766 59.875 9.742 1 71.88 583 SER B N 1
ATOM 10244 C CA . SER B 1 583 ? -28.891 58.75 9.508 1 71.88 583 SER B CA 1
ATOM 10245 C C . SER B 1 583 ? -29.531 57.438 9.969 1 71.88 583 SER B C 1
ATOM 10247 O O . SER B 1 583 ? -30.188 57.406 11.016 1 71.88 583 SER B O 1
ATOM 10249 N N . TYR B 1 584 ? -29.484 56.438 9.062 1 74.81 584 TYR B N 1
ATOM 10250 C CA . TYR B 1 584 ? -29.953 55.094 9.414 1 74.81 584 TYR B CA 1
ATOM 10251 C C . TYR B 1 584 ? -29 54.438 10.383 1 74.81 584 TYR B C 1
ATOM 10253 O O . TYR B 1 584 ? -27.781 54.406 10.164 1 74.81 584 TYR B O 1
ATOM 10261 N N . MET B 1 585 ? -29.578 53.969 11.453 1 77.75 585 MET B N 1
ATOM 10262 C CA . MET B 1 585 ? -28.781 53.281 12.477 1 77.75 585 MET B CA 1
ATOM 10263 C C . MET B 1 585 ? -28.734 51.781 12.219 1 77.75 585 MET B C 1
ATOM 10265 O O . MET B 1 585 ? -29.781 51.125 12.227 1 77.75 585 MET B O 1
ATOM 10269 N N . ILE B 1 586 ? -27.547 51.281 12.008 1 80.06 586 ILE B N 1
ATOM 10270 C CA . ILE B 1 586 ? -27.359 49.844 11.82 1 80.06 586 ILE B CA 1
ATOM 10271 C C . ILE B 1 586 ? -26.75 49.25 13.078 1 80.06 586 ILE B C 1
ATOM 10273 O O . ILE B 1 586 ? -25.625 49.562 13.461 1 80.06 586 ILE B O 1
ATOM 10277 N N . LYS B 1 587 ? -27.516 48.406 13.734 1 81 587 LYS B N 1
ATOM 10278 C CA . LYS B 1 587 ? -27.047 47.656 14.891 1 81 587 LYS B CA 1
ATOM 10279 C C . LYS B 1 587 ? -26.516 46.281 14.484 1 81 587 LYS B C 1
ATOM 10281 O O . LYS B 1 587 ? -27.219 45.5 13.82 1 81 587 LYS B O 1
ATOM 10286 N N . TYR B 1 588 ? -25.266 46.094 14.906 1 82.94 588 TYR B N 1
ATOM 10287 C CA . TYR B 1 588 ? -24.703 44.812 14.469 1 82.94 588 TYR B CA 1
ATOM 10288 C C . TYR B 1 588 ? -23.766 44.25 15.516 1 82.94 588 TYR B C 1
ATOM 10290 O O . TYR B 1 588 ? -23.312 44.969 16.406 1 82.94 588 TYR B O 1
ATOM 10298 N N . THR B 1 589 ? -23.609 42.938 15.477 1 83.88 589 THR B N 1
ATOM 10299 C CA . THR B 1 589 ? -22.641 42.219 16.297 1 83.88 589 THR B CA 1
ATOM 10300 C C . THR B 1 589 ? -21.734 41.375 15.43 1 83.88 589 THR B C 1
ATOM 10302 O O . THR B 1 589 ? -22.078 41.031 14.297 1 83.88 589 THR B O 1
ATOM 10305 N N . ILE B 1 590 ? -20.562 41.156 15.961 1 82.69 590 ILE B N 1
ATOM 10306 C CA . ILE B 1 590 ? -19.609 40.25 15.312 1 82.69 590 ILE B CA 1
ATOM 10307 C C . ILE B 1 590 ? -19.469 38.969 16.125 1 82.69 590 ILE B C 1
ATOM 10309 O O . ILE B 1 590 ? -19.297 39.031 17.344 1 82.69 590 ILE B O 1
ATOM 10313 N N . HIS B 1 591 ? -19.625 37.906 15.445 1 79.5 591 HIS B N 1
ATOM 10314 C CA . HIS B 1 591 ? -19.484 36.594 16.047 1 79.5 591 HIS B CA 1
ATOM 10315 C C . HIS B 1 591 ? -18.312 35.812 15.422 1 79.5 591 HIS B C 1
ATOM 10317 O O . HIS B 1 591 ? -17.922 36.094 14.289 1 79.5 591 HIS B O 1
ATOM 10323 N N . ALA B 1 592 ? -17.766 35.031 16.25 1 76.56 592 ALA B N 1
ATOM 10324 C CA . ALA B 1 592 ? -16.656 34.219 15.766 1 76.56 592 ALA B CA 1
ATOM 10325 C C . ALA B 1 592 ? -17 32.719 15.859 1 76.56 592 ALA B C 1
ATOM 10327 O O . ALA B 1 592 ? -17.656 32.281 16.812 1 76.56 592 ALA B O 1
ATOM 10328 N N . GLU B 1 593 ? -16.625 31.984 14.828 1 73.69 593 GLU B N 1
ATOM 10329 C CA . GLU B 1 593 ? -16.625 30.531 14.836 1 73.69 593 GLU B CA 1
ATOM 10330 C C . GLU B 1 593 ? -15.219 29.969 14.75 1 73.69 593 GLU B C 1
ATOM 10332 O O . GLU B 1 593 ? -14.531 30.141 13.742 1 73.69 593 GLU B O 1
ATOM 10337 N N . MET B 1 594 ? -14.852 29.312 15.859 1 72.94 594 MET B N 1
ATOM 10338 C CA . MET B 1 594 ? -13.453 28.906 15.938 1 72.94 594 MET B CA 1
ATOM 10339 C C . MET B 1 594 ? -13.328 27.391 15.992 1 72.94 594 MET B C 1
ATOM 10341 O O . MET B 1 594 ? -14.125 26.719 16.656 1 72.94 594 MET B O 1
ATOM 10345 N N . THR B 1 595 ? -12.438 26.922 15.188 1 72.56 595 THR B N 1
ATOM 10346 C CA . THR B 1 595 ? -11.977 25.547 15.305 1 72.56 595 THR B CA 1
ATOM 10347 C C . THR B 1 595 ? -10.547 25.5 15.836 1 72.56 595 THR B C 1
ATOM 10349 O O . THR B 1 595 ? -10.016 26.5 16.312 1 72.56 595 THR B O 1
ATOM 10352 N N . ASP B 1 596 ? -10.031 24.344 15.891 1 72.25 596 ASP B N 1
ATOM 10353 C CA . ASP B 1 596 ? -8.672 24.188 16.391 1 72.25 596 ASP B CA 1
ATOM 10354 C C . ASP B 1 596 ? -7.668 24.891 15.484 1 72.25 596 ASP B C 1
ATOM 10356 O O . ASP B 1 596 ? -6.551 25.188 15.898 1 72.25 596 ASP B O 1
ATOM 10360 N N . VAL B 1 597 ? -8.094 25.078 14.211 1 71.38 597 VAL B N 1
ATOM 10361 C CA . VAL B 1 597 ? -7.086 25.562 13.281 1 71.38 597 VAL B CA 1
ATOM 10362 C C . VAL B 1 597 ? -7.672 26.688 12.43 1 71.38 597 VAL B C 1
ATOM 10364 O O . VAL B 1 597 ? -6.996 27.234 11.547 1 71.38 597 VAL B O 1
ATOM 10367 N N . ASP B 1 598 ? -8.891 27.016 12.711 1 71.5 598 ASP B N 1
ATOM 10368 C CA . ASP B 1 598 ? -9.523 28.031 11.867 1 71.5 598 ASP B CA 1
ATOM 10369 C C . ASP B 1 598 ? -10.469 28.906 12.68 1 71.5 598 ASP B C 1
ATOM 10371 O O . ASP B 1 598 ? -10.938 28.5 13.75 1 71.5 598 ASP B O 1
ATOM 10375 N N . CYS B 1 599 ? -10.594 30.125 12.234 1 72.31 599 CYS B N 1
ATOM 10376 C CA . CYS B 1 599 ? -11.547 31.062 12.812 1 72.31 599 CYS B CA 1
ATOM 10377 C C . CYS B 1 599 ? -12.32 31.797 11.727 1 72.31 599 CYS B C 1
ATOM 10379 O O . CYS B 1 599 ? -11.727 32.406 10.828 1 72.31 599 CYS B O 1
ATOM 10381 N N . LYS B 1 600 ? -13.617 31.688 11.781 1 73.88 600 LYS B N 1
ATOM 10382 C CA . LYS B 1 600 ? -14.484 32.438 10.867 1 73.88 600 LYS B CA 1
ATOM 10383 C C . LYS B 1 600 ? -15.305 33.469 11.617 1 73.88 600 L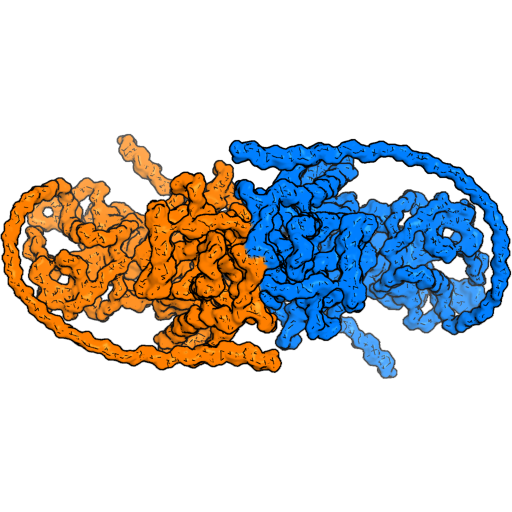YS B C 1
ATOM 10385 O O . LYS B 1 600 ? -15.57 33.312 12.812 1 73.88 600 LYS B O 1
ATOM 10390 N N . TYR B 1 601 ? -15.633 34.531 10.836 1 77.44 601 TYR B N 1
ATOM 10391 C CA . TYR B 1 601 ? -16.391 35.625 11.469 1 77.44 601 TYR B CA 1
ATOM 10392 C C . TYR B 1 601 ? -17.781 35.75 10.828 1 77.44 601 TYR B C 1
ATOM 10394 O O . TYR B 1 601 ? -17.938 35.531 9.625 1 77.44 601 TYR B O 1
ATOM 10402 N N . CYS B 1 602 ? -18.734 36.031 11.664 1 78.25 602 CYS B N 1
ATOM 10403 C CA . CYS B 1 602 ? -20.109 36.312 11.242 1 78.25 602 CYS B CA 1
ATOM 10404 C C . CYS B 1 602 ? -20.578 37.688 11.758 1 78.25 602 CYS B C 1
ATOM 10406 O O . CYS B 1 602 ? -20.234 38.062 12.875 1 78.25 602 CYS B O 1
ATOM 10408 N N . VAL B 1 603 ? -21.25 38.406 10.805 1 81.62 603 VAL B N 1
ATOM 10409 C CA . VAL B 1 603 ? -21.844 39.688 11.219 1 81.62 603 VAL B CA 1
ATOM 10410 C C . VAL B 1 603 ? -23.359 39.531 11.312 1 81.62 603 VAL B C 1
ATOM 10412 O O . VAL B 1 603 ? -24 39.094 10.359 1 81.62 603 VAL B O 1
ATOM 10415 N N . MET B 1 604 ? -23.797 39.844 12.516 1 80.62 604 MET B N 1
ATOM 10416 C CA . MET B 1 604 ? -25.234 39.812 12.742 1 80.62 604 MET B CA 1
ATOM 10417 C C . MET B 1 604 ? -25.828 41.219 12.875 1 80.62 604 MET B C 1
ATOM 10419 O O . MET B 1 604 ? -25.359 42 13.703 1 80.62 604 MET B O 1
ATOM 10423 N N . ILE B 1 605 ? -26.812 41.438 11.977 1 80.62 605 ILE B N 1
ATOM 10424 C CA . ILE B 1 605 ? -27.453 42.75 12 1 80.62 605 ILE B CA 1
ATOM 10425 C C . ILE B 1 605 ? -28.859 42.625 12.617 1 80.62 605 ILE B C 1
ATOM 10427 O O . ILE B 1 605 ? -29.562 41.656 12.359 1 80.62 605 ILE B O 1
ATOM 10431 N N . PHE B 1 606 ? -29.156 43.625 13.414 1 78.44 606 PHE B N 1
ATOM 10432 C CA . PHE B 1 606 ? -30.438 43.562 14.125 1 78.44 606 PHE B CA 1
ATOM 10433 C C . PHE B 1 606 ? -31.422 44.562 13.547 1 78.44 606 PHE B C 1
ATOM 10435 O O . PHE B 1 606 ? -31.062 45.688 13.156 1 78.44 606 PHE B O 1
ATOM 10442 N N . SER B 1 607 ? -32.688 44 13.484 1 72.81 607 SER B N 1
ATOM 10443 C CA . SER B 1 607 ? -33.781 44.906 13.211 1 72.81 607 SER B CA 1
ATOM 10444 C C . SER B 1 607 ? -34.188 45.719 14.445 1 72.81 607 SER B C 1
ATOM 10446 O O . SER B 1 607 ? -33.625 45.5 15.531 1 72.81 607 SER B O 1
ATOM 10448 N N . ILE B 1 608 ? -35.125 46.625 14.219 1 69 608 ILE B N 1
ATOM 10449 C CA . ILE B 1 608 ? -35.625 47.438 15.32 1 69 608 ILE B CA 1
ATOM 10450 C C . ILE B 1 608 ? -36.25 46.562 16.391 1 69 608 ILE B C 1
ATOM 10452 O O . ILE B 1 608 ? -36.156 46.844 17.578 1 69 608 ILE B O 1
ATOM 10456 N N . SER B 1 609 ? -36.781 45.531 15.906 1 66.06 609 SER B N 1
ATOM 10457 C CA . SER B 1 609 ? -37.469 44.625 16.812 1 66.06 609 SER B CA 1
ATOM 10458 C C . SER B 1 609 ? -36.531 43.625 17.438 1 66.06 609 SER B C 1
ATOM 10460 O O . SER B 1 609 ? -36.906 42.844 18.312 1 66.06 609 SER B O 1
ATOM 10462 N N . GLY B 1 610 ? -35.281 43.75 17.062 1 64.94 610 GLY B N 1
ATOM 10463 C CA . GLY B 1 610 ? -34.312 42.844 17.641 1 64.94 610 GLY B CA 1
ATOM 10464 C C . GLY B 1 610 ? -34.125 41.562 16.828 1 64.94 610 GLY B C 1
ATOM 10465 O O . GLY B 1 610 ? -33.375 40.656 17.219 1 64.94 610 GLY B O 1
ATOM 10466 N N . GLN B 1 611 ? -34.875 41.531 15.742 1 70.25 611 GLN B N 1
ATOM 10467 C CA . GLN B 1 611 ? -34.719 40.344 14.891 1 70.25 611 GLN B CA 1
ATOM 10468 C C . GLN B 1 611 ? -33.344 40.344 14.219 1 70.25 611 GLN B C 1
ATOM 10470 O O . GLN B 1 611 ? -32.875 41.375 13.75 1 70.25 611 GLN B O 1
ATOM 10475 N N . GLN B 1 612 ? -32.625 39.156 14.391 1 67.69 612 GLN B N 1
ATOM 10476 C CA . GLN B 1 612 ? -31.266 39 13.859 1 67.69 612 GLN B CA 1
ATOM 10477 C C . GLN B 1 612 ? -31.297 38.594 12.398 1 67.69 612 GLN B C 1
ATOM 10479 O O . GLN B 1 612 ? -32.062 37.688 12.016 1 67.69 612 GLN B O 1
ATOM 10484 N N . HIS B 1 613 ? -30.719 39.406 11.531 1 66 613 HIS B N 1
ATOM 10485 C CA . HIS B 1 613 ? -30.469 39.062 10.133 1 66 613 HIS B CA 1
ATOM 10486 C C . HIS B 1 613 ? -28.969 38.906 9.875 1 66 613 HIS B C 1
ATOM 10488 O O . HIS B 1 613 ? -28.203 39.844 10.023 1 66 613 HIS B O 1
ATOM 10494 N N . GLY B 1 614 ? -28.453 37.625 10.07 1 64.31 614 GLY B N 1
ATOM 10495 C CA . GLY B 1 614 ? -27 37.531 10.008 1 64.31 614 GLY B CA 1
ATOM 10496 C C . GLY B 1 614 ? -26.516 36.625 8.875 1 64.31 614 GLY B C 1
ATOM 10497 O O . GLY B 1 614 ? -27.312 35.938 8.25 1 64.31 614 GLY B O 1
ATOM 10498 N N . PHE B 1 615 ? -25.531 36.938 8.125 1 58.91 615 PHE B N 1
ATOM 10499 C CA . PHE B 1 615 ? -24.875 36.125 7.113 1 58.91 615 PHE B CA 1
ATOM 10500 C C . PHE B 1 615 ? -23.484 35.688 7.578 1 58.91 615 PHE B C 1
ATOM 10502 O O . PHE B 1 615 ? -22.75 36.5 8.156 1 58.91 615 PHE B O 1
ATOM 10509 N N . CYS B 1 616 ? -23.344 34.344 7.648 1 52.59 616 CYS B N 1
ATOM 10510 C CA . CYS B 1 616 ? -22.125 33.594 7.977 1 52.59 616 CYS B CA 1
ATOM 10511 C C . CYS B 1 616 ? -21.359 33.219 6.715 1 52.59 616 CYS B C 1
ATOM 10513 O O . CYS B 1 616 ? -21.969 33.031 5.656 1 52.59 616 CYS B O 1
ATOM 10515 N N . GLY B 1 617 ? -20.062 33.688 6.414 1 51.47 617 GLY B N 1
ATOM 10516 C CA . GLY B 1 617 ? -19.188 32.969 5.48 1 51.47 617 GLY B CA 1
ATOM 10517 C C . GLY B 1 617 ? -18.688 33.875 4.363 1 51.47 617 GLY B C 1
ATOM 10518 O O . GLY B 1 617 ? -17.625 33.625 3.793 1 51.47 617 GLY B O 1
ATOM 10519 N N . ASP B 1 618 ? -19.562 34.875 3.932 1 47.88 618 ASP B N 1
ATOM 10520 C CA . ASP B 1 618 ? -19.141 35.562 2.727 1 47.88 618 ASP B CA 1
ATOM 10521 C C . ASP B 1 618 ? -18.297 36.812 3.072 1 47.88 618 ASP B C 1
ATOM 10523 O O . ASP B 1 618 ? -18.312 37.812 2.346 1 47.88 618 ASP B O 1
ATOM 10527 N N . LEU B 1 619 ? -17.672 36.656 4.219 1 51.81 619 LEU B N 1
ATOM 10528 C CA . LEU B 1 619 ? -16.906 37.844 4.551 1 51.81 619 LEU B CA 1
ATOM 10529 C C . LEU B 1 619 ? -15.523 37.812 3.904 1 51.81 619 LEU B C 1
ATOM 10531 O O . LEU B 1 619 ? -14.922 36.75 3.797 1 51.81 619 LEU B O 1
ATOM 10535 N N . GLN B 1 620 ? -15.219 38.781 3.188 1 48.53 620 GLN B N 1
ATOM 10536 C CA . GLN B 1 620 ? -13.844 38.906 2.736 1 48.53 620 GLN B CA 1
ATOM 10537 C C . GLN B 1 620 ? -12.914 39.219 3.906 1 48.53 620 GLN B C 1
ATOM 10539 O O . GLN B 1 620 ? -13.078 40.25 4.586 1 48.53 620 GLN B O 1
ATOM 10544 N N . VAL B 1 621 ? -12.289 38.219 4.383 1 48.5 621 VAL B N 1
ATOM 10545 C CA . VAL B 1 621 ? -11.352 38.406 5.488 1 48.5 621 VAL B CA 1
ATOM 10546 C C . VAL B 1 621 ? -9.93 38.5 4.945 1 48.5 621 VAL B C 1
ATOM 10548 O O . VAL B 1 621 ? -9.523 37.656 4.121 1 48.5 621 VAL B O 1
ATOM 10551 N N . LYS B 1 622 ? -9.305 39.719 5.117 1 50.03 622 LYS B N 1
ATOM 10552 C CA . LYS B 1 622 ? -7.898 39.875 4.75 1 50.03 622 LYS B CA 1
ATOM 10553 C C . LYS B 1 622 ? -7.023 40.031 5.992 1 50.03 622 LYS B C 1
ATOM 10555 O O . LYS B 1 622 ? -7.258 40.906 6.824 1 50.03 622 LYS B O 1
ATOM 10560 N N . SER B 1 623 ? -6.145 39.156 6.211 1 47.97 623 SER B N 1
ATOM 10561 C CA . SER B 1 623 ? -5.207 39.25 7.328 1 47.97 623 SER B CA 1
ATOM 10562 C C . SER B 1 623 ? -4.223 40.406 7.109 1 47.97 623 SER B C 1
ATOM 10564 O O . SER B 1 623 ? -3.654 40.531 6.027 1 47.97 623 SER B O 1
ATOM 10566 N N . ILE B 1 624 ? -4.203 41.5 7.961 1 38.88 624 ILE B N 1
ATOM 10567 C CA . ILE B 1 624 ? -3.375 42.688 7.82 1 38.88 624 ILE B CA 1
ATOM 10568 C C . ILE B 1 624 ? -2.24 42.656 8.844 1 38.88 624 ILE B C 1
ATOM 10570 O O . ILE B 1 624 ? -2.453 42.312 10 1 38.88 624 ILE B O 1
ATOM 10574 N N . THR B 1 625 ? -1.058 42.656 8.508 1 44.97 625 THR B N 1
ATOM 10575 C CA . THR B 1 625 ? 0.081 42.656 9.422 1 44.97 625 THR B CA 1
ATOM 10576 C C . THR B 1 625 ? 0.533 44.094 9.719 1 44.97 625 THR B C 1
ATOM 10578 O O . THR B 1 625 ? 1.338 44.312 10.625 1 44.97 625 THR B O 1
ATOM 10581 N N . ASP B 1 626 ? 0.164 45.188 9.023 1 41.66 626 ASP B N 1
ATOM 10582 C CA . ASP B 1 626 ? 0.694 46.531 9.188 1 41.66 626 ASP B CA 1
ATOM 10583 C C . ASP B 1 626 ? -0.156 47.344 10.172 1 41.66 626 ASP B C 1
ATOM 10585 O O . ASP B 1 626 ? -1.373 47.438 10.008 1 41.66 626 ASP B O 1
ATOM 10589 N N . ILE B 1 627 ? 0.509 47.781 11.281 1 41.66 627 ILE B N 1
ATOM 10590 C CA . ILE B 1 627 ? -0.097 48.594 12.344 1 41.66 627 ILE B CA 1
ATOM 10591 C C . ILE B 1 627 ? -0.784 49.812 11.734 1 41.66 627 ILE B C 1
ATOM 10593 O O . ILE B 1 627 ? -1.84 50.219 12.211 1 41.66 627 ILE B O 1
ATOM 10597 N N . GLN B 1 628 ? -0.188 50.375 10.758 1 39 628 GLN B N 1
ATOM 10598 C CA . GLN B 1 628 ? -0.749 51.562 10.133 1 39 628 GLN B CA 1
ATOM 10599 C C . GLN B 1 628 ? -2.119 51.281 9.531 1 39 628 GLN B C 1
ATOM 10601 O O . GLN B 1 628 ? -3.043 52.094 9.656 1 39 628 GLN B O 1
ATOM 10606 N N . GLN B 1 629 ? -2.242 50.156 9.07 1 44.25 629 GLN B N 1
ATOM 10607 C CA . GLN B 1 629 ? -3.514 49.812 8.438 1 44.25 629 GLN B CA 1
ATOM 10608 C C . GLN B 1 629 ? -4.602 49.594 9.484 1 44.25 629 GLN B C 1
ATOM 10610 O O . GLN B 1 629 ? -5.758 49.969 9.273 1 44.25 629 GLN B O 1
ATOM 10615 N N . ILE B 1 630 ? -4.219 49.156 10.602 1 42.72 630 ILE B N 1
ATOM 10616 C CA . ILE B 1 630 ? -5.152 48.938 11.703 1 42.72 630 ILE B CA 1
ATOM 10617 C C . ILE B 1 630 ? -5.684 50.281 12.188 1 42.72 630 ILE B C 1
ATOM 10619 O O . ILE B 1 630 ? -6.887 50.438 12.383 1 42.72 630 ILE B O 1
ATOM 10623 N N . SER B 1 631 ? -4.727 51.219 12.359 1 42.12 631 SER B N 1
ATOM 10624 C CA . SER B 1 631 ? -5.086 52.562 12.82 1 42.12 631 SER B CA 1
ATOM 10625 C C . SER B 1 631 ? -6.039 53.25 11.844 1 42.12 631 SER B C 1
ATOM 10627 O O . SER B 1 631 ? -6.996 53.906 12.258 1 42.12 631 SER B O 1
ATOM 10629 N N . GLU B 1 632 ? -5.793 53.125 10.617 1 42.62 632 GLU B N 1
ATOM 10630 C CA . GLU B 1 632 ? -6.648 53.75 9.609 1 42.62 632 GLU B CA 1
ATOM 10631 C C . GLU B 1 632 ? -8.055 53.156 9.648 1 42.62 632 GLU B C 1
ATOM 10633 O O . GLU B 1 632 ? -9.039 53.875 9.516 1 42.62 632 GLU B O 1
ATOM 10638 N N . ASN B 1 633 ? -8.125 52 9.914 1 42.38 633 ASN B N 1
ATOM 10639 C CA . ASN B 1 633 ? -9.422 51.344 9.945 1 42.38 633 ASN B CA 1
ATOM 10640 C C . ASN B 1 633 ? -10.25 51.781 11.156 1 42.38 633 ASN B C 1
ATOM 10642 O O . ASN B 1 633 ? -11.461 51.969 11.047 1 42.38 633 ASN B O 1
ATOM 10646 N N . LEU B 1 634 ? -9.586 51.906 12.234 1 41.84 634 LEU B N 1
ATOM 10647 C CA . LEU B 1 634 ? -10.258 52.375 13.43 1 41.84 634 LEU B CA 1
ATOM 10648 C C . LEU B 1 634 ? -10.812 53.781 13.195 1 41.84 634 LEU B C 1
ATOM 10650 O O . LEU B 1 634 ? -11.922 54.094 13.641 1 41.84 634 LEU B O 1
ATOM 10654 N N . SER B 1 635 ? -9.922 54.625 12.547 1 39.19 635 SER B N 1
ATOM 10655 C CA . SER B 1 635 ? -10.391 55.969 12.234 1 39.19 635 SER B CA 1
ATOM 10656 C C . SER B 1 635 ? -11.594 55.938 11.289 1 39.19 635 SER B C 1
ATOM 10658 O O . SER B 1 635 ? -12.508 56.75 11.414 1 39.19 635 SER B O 1
ATOM 10660 N N . GLN B 1 636 ? -11.469 55 10.398 1 40.41 636 GLN B N 1
ATOM 10661 C CA . GLN B 1 636 ? -12.562 54.875 9.438 1 40.41 636 GLN B CA 1
ATOM 10662 C C . GLN B 1 636 ? -13.828 54.344 10.109 1 40.41 636 GLN B C 1
ATOM 10664 O O . GLN B 1 636 ? -14.938 54.594 9.625 1 40.41 636 GLN B O 1
ATOM 10669 N N . SER B 1 637 ? -13.57 53.531 10.984 1 36.94 637 SER B N 1
ATOM 10670 C CA . SER B 1 637 ? -14.758 53 11.648 1 36.94 637 SER B CA 1
ATOM 10671 C C . SER B 1 637 ? -15.609 54.125 12.242 1 36.94 637 SER B C 1
ATOM 10673 O O . SER B 1 637 ? -16.797 53.906 12.531 1 36.94 637 SER B O 1
ATOM 10675 N N . PHE B 1 638 ? -14.883 55.156 12.695 1 32.06 638 PHE B N 1
ATOM 10676 C CA . PHE B 1 638 ? -15.648 56.344 13.109 1 32.06 638 PHE B CA 1
ATOM 10677 C C . PHE B 1 638 ? -15.969 57.219 11.906 1 32.06 638 PHE B C 1
ATOM 10679 O O . PHE B 1 638 ? -16.656 58.25 12.047 1 32.06 638 PHE B O 1
ATOM 10686 N N . ALA B 1 639 ? -15.117 57.125 10.836 1 32.72 639 ALA B N 1
ATOM 10687 C CA . ALA B 1 639 ? -15.359 58.031 9.719 1 32.72 639 ALA B CA 1
ATOM 10688 C C . ALA B 1 639 ? -16.719 57.781 9.086 1 32.72 639 ALA B C 1
ATOM 10690 O O . ALA B 1 639 ? -17.125 56.625 8.922 1 32.72 639 ALA B O 1
ATOM 10691 N N . PHE B 1 640 ? -17.578 58.625 9.219 1 27.91 640 PHE B N 1
ATOM 10692 C CA . PHE B 1 640 ? -18.75 58.656 8.375 1 27.91 640 PHE B CA 1
ATOM 10693 C C . PHE B 1 640 ? -18.406 58.344 6.93 1 27.91 640 PHE B C 1
ATOM 10695 O O . PHE B 1 640 ? -17.266 58.5 6.508 1 27.91 640 PHE B O 1
ATOM 10702 N N . GLY B 1 641 ? -19.125 57.625 6.148 1 28.98 641 GLY B N 1
ATOM 10703 C CA . GLY B 1 641 ? -19 57.562 4.703 1 28.98 641 GLY B CA 1
ATOM 10704 C C . GLY B 1 641 ? -18.438 58.812 4.09 1 28.98 641 GLY B C 1
ATOM 10705 O O . GLY B 1 641 ? -19.062 59.406 3.201 1 28.98 641 GLY B O 1
ATOM 10706 N N . GLN B 1 642 ? -17.625 59.625 4.828 1 25.14 642 GLN B N 1
ATOM 10707 C CA . GLN B 1 642 ? -17.219 60.812 4.078 1 25.14 642 GLN B CA 1
ATOM 10708 C C . GLN B 1 642 ? -16.328 60.438 2.889 1 25.14 642 GLN B C 1
ATOM 10710 O O . GLN B 1 642 ? -15.68 59.406 2.906 1 25.14 642 GLN B O 1
ATOM 10715 N N . ARG B 1 643 ? -16.625 61.062 1.695 1 24.03 643 ARG B N 1
ATOM 10716 C CA . ARG B 1 643 ? -15.766 61.156 0.518 1 24.03 643 ARG B CA 1
ATOM 10717 C C . ARG B 1 643 ? -14.312 61.375 0.916 1 24.03 643 ARG B C 1
ATOM 10719 O O . ARG B 1 643 ? -14.031 61.969 1.962 1 24.03 643 ARG B O 1
ATOM 10726 N N . GLU B 1 644 ? -13.344 60.688 0.292 1 26.36 644 GLU B N 1
ATOM 10727 C CA . GLU B 1 644 ? -11.914 60.969 0.193 1 26.36 644 GLU B CA 1
ATOM 10728 C C . GLU B 1 644 ? -11.633 62.469 0.2 1 26.36 644 GLU B C 1
ATOM 10730 O O . GLU B 1 644 ? -11.766 63.125 -0.829 1 26.36 644 GLU B O 1
ATOM 10735 N N . VAL B 1 645 ? -12 63.281 1.147 1 21.89 645 VAL B N 1
ATOM 10736 C CA . VAL B 1 645 ? -11.289 64.562 0.918 1 21.89 645 VAL B CA 1
ATOM 10737 C C . VAL B 1 645 ? -9.812 64.375 1.294 1 21.89 645 VAL B C 1
ATOM 10739 O O . VAL B 1 645 ? -9.492 63.719 2.281 1 21.89 645 VAL B O 1
ATOM 10742 N N . ALA B 1 646 ? -8.797 64.625 0.376 1 23.08 646 ALA B N 1
ATOM 10743 C CA . ALA B 1 646 ? -7.34 64.625 0.325 1 23.08 646 ALA B CA 1
ATOM 10744 C C . ALA B 1 646 ? -6.754 65.312 1.551 1 23.08 646 ALA B C 1
ATOM 10746 O O . ALA B 1 646 ? -7.133 66.438 1.874 1 23.08 646 ALA B O 1
ATOM 10747 N N . PRO B 1 647 ? -6.316 64.5 2.566 1 21.12 647 PRO B N 1
ATOM 10748 C CA . PRO B 1 647 ? -5.703 65.188 3.686 1 21.12 647 PRO B CA 1
ATOM 10749 C C . PRO B 1 647 ? -4.664 66.25 3.229 1 21.12 647 PRO B C 1
ATOM 10751 O O . PRO B 1 647 ? -3.93 66 2.27 1 21.12 647 PRO B O 1
ATOM 10754 N N . ALA B 1 648 ? -4.875 67.5 3.5 1 19.73 648 ALA B N 1
ATOM 10755 C CA . ALA B 1 648 ? -3.934 68.625 3.432 1 19.73 648 ALA B CA 1
ATOM 10756 C C . ALA B 1 648 ? -2.695 68.312 4.277 1 19.73 648 ALA B C 1
ATOM 10758 O O . ALA B 1 648 ? -2.768 67.625 5.281 1 19.73 648 ALA B O 1
ATOM 10759 N N . ARG B 1 649 ? -1.418 68.688 3.844 1 18.47 649 ARG B N 1
ATOM 10760 C CA . ARG B 1 649 ? 0.005 68.688 4.164 1 18.47 649 ARG B CA 1
ATOM 10761 C C . ARG B 1 649 ? 0.256 69.375 5.512 1 18.47 649 ARG B C 1
ATOM 10763 O O . ARG B 1 649 ? 0.562 70.562 5.57 1 18.47 649 ARG B O 1
ATOM 10770 N N . ALA B 1 650 ? -0.436 69.062 6.57 1 17.72 650 ALA B N 1
ATOM 10771 C CA . ALA B 1 650 ? -0.076 70.062 7.562 1 17.72 650 ALA B CA 1
ATOM 10772 C C . ALA B 1 650 ? 1.367 69.875 8.023 1 17.72 650 ALA B C 1
ATOM 10774 O O . ALA B 1 650 ? 1.854 68.75 8.148 1 17.72 650 ALA B O 1
ATOM 10775 N N . SER B 1 651 ? 2.176 71 8.305 1 17.3 651 SER B N 1
ATOM 10776 C CA . SER B 1 651 ? 3.498 71.5 8.578 1 17.3 651 SER B CA 1
ATOM 10777 C C . SER B 1 651 ? 3.92 71.25 10.016 1 17.3 651 SER B C 1
ATOM 10779 O O . SER B 1 651 ? 4.98 71.75 10.453 1 17.3 651 SER B O 1
ATOM 10781 N N . LYS B 1 652 ? 3.307 70.5 10.812 1 18 652 LYS B N 1
ATOM 10782 C CA . LYS B 1 652 ? 3.645 71 12.117 1 18 652 LYS B CA 1
ATOM 10783 C C . LYS B 1 652 ? 5.117 70.812 12.445 1 18 652 LYS B C 1
ATOM 10785 O O . LYS B 1 652 ? 5.738 69.875 11.914 1 18 652 LYS B O 1
ATOM 10790 N N . GLN B 1 653 ? 5.594 71.375 13.789 1 17 653 GLN B N 1
ATOM 10791 C CA . GLN B 1 653 ? 6.617 72.062 14.547 1 17 653 GLN B CA 1
ATOM 10792 C C . GLN B 1 653 ? 7.52 71.125 15.305 1 17 653 GLN B C 1
ATOM 10794 O O . GLN B 1 653 ? 7.207 69.938 15.414 1 17 653 GLN B O 1
ATOM 10799 N N . THR B 1 654 ? 7.758 71.375 16.656 1 18.08 654 THR B N 1
ATOM 10800 C CA . THR B 1 654 ? 8.969 71.688 17.391 1 18.08 654 THR B CA 1
ATOM 10801 C C . THR B 1 654 ? 9.555 70.5 18.094 1 18.08 654 THR B C 1
ATOM 10803 O O . THR B 1 654 ? 8.836 69.562 18.406 1 18.08 654 THR B O 1
ATOM 10806 N N . PRO B 1 655 ? 10.688 70.5 18.969 1 18.22 655 PRO B N 1
ATOM 10807 C CA . PRO B 1 655 ? 12 69.938 19.297 1 18.22 655 PRO B CA 1
ATOM 10808 C C . PRO B 1 655 ? 11.961 69 20.516 1 18.22 655 PRO B C 1
ATOM 10810 O O . PRO B 1 655 ? 12.727 68.062 20.578 1 18.22 655 PRO B O 1
ATOM 10813 N N . THR B 1 656 ? 11.055 69.125 21.531 1 16.73 656 THR B N 1
ATOM 10814 C CA . THR B 1 656 ? 11.789 69.312 22.766 1 16.73 656 THR B CA 1
ATOM 10815 C C . THR B 1 656 ? 12.344 68 23.281 1 16.73 656 THR B C 1
ATOM 10817 O O . THR B 1 656 ? 11.953 66.938 22.828 1 16.73 656 THR B O 1
ATOM 10820 N N . GLY B 1 657 ? 12.211 67.625 24.719 1 16.47 657 GLY B N 1
ATOM 10821 C CA . GLY B 1 657 ? 13.172 67.5 25.797 1 16.47 657 GLY B CA 1
ATOM 10822 C C . GLY B 1 657 ? 13.547 66.062 26.141 1 16.47 657 GLY B C 1
ATOM 10823 O O . GLY B 1 657 ? 13.008 65.125 25.562 1 16.47 657 GLY B O 1
ATOM 10824 N N . ALA B 1 658 ? 13.523 65.562 27.531 1 17.42 658 ALA B N 1
ATOM 10825 C CA . ALA B 1 658 ? 14.594 65.312 28.484 1 17.42 658 ALA B CA 1
ATOM 10826 C C . ALA B 1 658 ? 14.727 63.812 28.75 1 17.42 658 ALA B C 1
ATOM 10828 O O . ALA B 1 658 ? 15.82 63.25 28.656 1 17.42 658 ALA B O 1
ATOM 10829 N N . SER B 1 659 ? 13.852 63.062 29.484 1 17.02 659 SER B N 1
ATOM 10830 C CA . SER B 1 659 ? 14.414 62.594 30.75 1 17.02 659 SER B CA 1
ATOM 10831 C C . SER B 1 659 ? 14.891 61.125 30.641 1 17.02 659 SER B C 1
ATOM 10833 O O . SER B 1 659 ? 14.352 60.344 29.859 1 17.02 659 SER B O 1
ATOM 10835 N N . GLU B 1 660 ? 16 60.625 31.375 1 17.17 660 GLU B N 1
ATOM 10836 C CA . GLU B 1 660 ? 17.109 59.688 31.453 1 17.17 660 GLU B CA 1
ATOM 10837 C C . GLU B 1 660 ? 16.688 58.406 32.125 1 17.17 660 GLU B C 1
ATOM 10839 O O . GLU B 1 660 ? 17.391 57.375 32.031 1 17.17 660 GLU B O 1
ATOM 10844 N N . ARG B 1 661 ? 15.555 57.938 32.688 1 17.98 661 ARG B N 1
ATOM 10845 C CA . ARG B 1 661 ? 15.898 57.281 33.938 1 17.98 661 ARG B CA 1
ATOM 10846 C C . ARG B 1 661 ? 16.422 55.875 33.688 1 17.98 661 ARG B C 1
ATOM 10848 O O . ARG B 1 661 ? 16.031 55.219 32.688 1 17.98 661 ARG B O 1
ATOM 10855 N N . PRO B 1 662 ? 17.141 55.094 34.688 1 17.42 662 PRO B N 1
ATOM 10856 C CA . PRO B 1 662 ? 18.25 54.156 34.875 1 17.42 662 PRO B CA 1
ATOM 10857 C C . PRO B 1 662 ? 17.812 52.719 34.938 1 17.42 662 PRO B C 1
ATOM 10859 O O . PRO B 1 662 ? 18.578 51.812 34.562 1 17.42 662 PRO B O 1
ATOM 10862 N N . THR B 1 663 ? 16.609 52.25 35.125 1 17.23 663 THR B N 1
ATOM 10863 C CA . THR B 1 663 ? 16.562 51.312 36.25 1 17.23 663 THR B CA 1
ATOM 10864 C C . THR B 1 663 ? 17.172 49.969 35.844 1 17.23 663 THR B C 1
ATOM 10866 O O . THR B 1 663 ? 17.266 49.625 34.656 1 17.23 663 THR B O 1
ATOM 10869 N N . LYS B 1 664 ? 17.031 48.719 36.844 1 18.22 664 LYS B N 1
ATOM 10870 C CA . LYS B 1 664 ? 17.812 47.75 37.594 1 18.22 664 LYS B CA 1
ATOM 10871 C C . LYS B 1 664 ? 17.75 46.375 36.938 1 18.22 664 LYS B C 1
ATOM 10873 O O . LYS B 1 664 ? 16.766 46 36.312 1 18.22 664 LYS B O 1
ATOM 10878 N N . LYS B 1 665 ? 18.812 45.562 37.062 1 18.48 665 LYS B N 1
ATOM 10879 C CA . LYS B 1 665 ? 19.578 44.406 36.531 1 18.48 665 LYS B CA 1
ATOM 10880 C C . LYS B 1 665 ? 19.016 43.094 37.062 1 18.48 665 LYS B C 1
ATOM 10882 O O . LYS B 1 665 ? 19.75 42.125 37.188 1 18.48 665 LYS B O 1
ATOM 10887 N N . VAL B 1 666 ? 17.766 42.75 37.062 1 17.52 666 VAL B N 1
ATOM 10888 C CA . VAL B 1 666 ? 17.5 41.625 37.938 1 17.52 666 VAL B CA 1
ATOM 10889 C C . VAL B 1 666 ? 18.094 40.344 37.375 1 17.52 666 VAL B C 1
ATOM 10891 O O . VAL B 1 666 ? 17.969 40.062 36.156 1 17.52 666 VAL B O 1
ATOM 10894 N N . THR B 1 667 ? 18.859 39.469 38.156 1 16.52 667 THR B N 1
ATOM 10895 C CA . THR B 1 667 ? 19.875 38.406 38.188 1 16.52 667 THR B CA 1
ATOM 10896 C C . THR B 1 667 ? 19.219 37.031 38.062 1 16.52 667 THR B C 1
ATOM 10898 O O . THR B 1 667 ? 19.906 36.031 38.125 1 16.52 667 THR B O 1
ATOM 10901 N N . ARG B 1 668 ? 18.172 36.656 37.469 1 17.16 668 ARG B N 1
ATOM 10902 C CA . ARG B 1 668 ? 17.578 35.406 37.875 1 17.16 668 ARG B CA 1
ATOM 10903 C C . ARG B 1 668 ? 18.422 34.219 37.469 1 17.16 668 ARG B C 1
ATOM 10905 O O . ARG B 1 668 ? 18.891 34.156 36.344 1 17.16 668 ARG B O 1
ATOM 10912 N N . SER B 1 669 ? 18.781 33.219 38.406 1 16.83 669 SER B N 1
ATOM 10913 C CA . SER B 1 669 ? 19.688 32.125 38.75 1 16.83 669 SER B CA 1
ATOM 10914 C C . SER B 1 669 ? 19.438 30.891 37.875 1 16.83 669 SER B C 1
ATOM 10916 O O . SER B 1 669 ? 18.375 30.781 37.25 1 16.83 669 SER B O 1
ATOM 10918 N N . SER B 1 670 ? 19.844 29.453 38.344 1 17.11 670 SER B N 1
ATOM 10919 C CA . SER B 1 670 ? 20.828 28.391 38.156 1 17.11 670 SER B CA 1
ATOM 10920 C C . SER B 1 670 ? 20.156 27.125 37.625 1 17.11 670 SER B C 1
ATOM 10922 O O . SER B 1 670 ? 20.812 26.297 36.969 1 17.11 670 SER B O 1
ATOM 10924 N N . VAL B 1 671 ? 18.922 26.516 37.938 1 17.53 671 VAL B N 1
ATOM 10925 C CA . VAL B 1 671 ? 18.812 25.141 38.406 1 17.53 671 VAL B CA 1
ATOM 10926 C C . VAL B 1 671 ? 18.672 24.203 37.219 1 17.53 671 VAL B C 1
ATOM 10928 O O . VAL B 1 671 ? 17.562 24.047 36.656 1 17.53 671 VAL B O 1
ATOM 10931 N N . ARG B 1 672 ? 19.281 24.125 36.094 1 17.3 672 ARG B N 1
ATOM 10932 C CA . ARG B 1 672 ? 18.906 23.406 34.875 1 17.3 672 ARG B CA 1
ATOM 10933 C C . ARG B 1 672 ? 19.328 21.938 34.969 1 17.3 672 ARG B C 1
ATOM 10935 O O . ARG B 1 672 ? 19.172 21.203 34 1 17.3 672 ARG B O 1
ATOM 10942 N N . ALA B 1 673 ? 20.156 21.391 35.844 1 17.66 673 ALA B N 1
ATOM 10943 C CA . ALA B 1 673 ? 21.078 20.344 35.406 1 17.66 673 ALA B CA 1
ATOM 10944 C C . ALA B 1 673 ? 20.375 19.016 35.281 1 17.66 673 ALA B C 1
ATOM 10946 O O . ALA B 1 673 ? 20.719 18.203 34.406 1 17.66 673 ALA B O 1
ATOM 10947 N N . SER B 1 674 ? 19.562 18.469 36.188 1 18.42 674 SER B N 1
ATOM 10948 C CA . SER B 1 674 ? 19.703 17.109 36.688 1 18.42 674 SER B CA 1
ATOM 10949 C C . SER B 1 674 ? 19.125 16.094 35.688 1 18.42 674 SER B C 1
ATOM 10951 O O . SER B 1 674 ? 19.672 15.016 35.5 1 18.42 674 SER B O 1
ATOM 10953 N N . ASN B 1 675 ? 17.906 16.125 35.156 1 18.03 675 ASN B N 1
ATOM 10954 C CA . ASN B 1 675 ? 17.094 14.93 35 1 18.03 675 ASN B CA 1
ATOM 10955 C C . ASN B 1 675 ? 17.453 14.188 33.688 1 18.03 675 ASN B C 1
ATOM 10957 O O . ASN B 1 675 ? 16.734 13.281 33.281 1 18.03 675 ASN B O 1
ATOM 10961 N N . LEU B 1 676 ? 18.5 14.461 33.031 1 19.08 676 LEU B N 1
ATOM 10962 C CA . LEU B 1 676 ? 18.75 13.836 31.75 1 19.08 676 LEU B CA 1
ATOM 10963 C C . LEU B 1 676 ? 19.094 12.359 31.906 1 19.08 676 LEU B C 1
ATOM 10965 O O . LEU B 1 676 ? 19.094 11.602 30.938 1 19.08 676 LEU B O 1
ATOM 10969 N N . GLN B 1 677 ? 19.641 11.969 33.062 1 22.09 677 GLN B N 1
ATOM 10970 C CA . GLN B 1 677 ? 20.344 10.695 33.156 1 22.09 677 GLN B CA 1
ATOM 10971 C C . GLN B 1 677 ? 19.391 9.523 32.938 1 22.09 677 GLN B C 1
ATOM 10973 O O . GLN B 1 677 ? 19.781 8.492 32.375 1 22.09 677 GLN B O 1
ATOM 10978 N N . GLN B 1 678 ? 18.203 9.594 33.406 1 21.38 678 GLN B N 1
ATOM 10979 C CA . GLN B 1 678 ? 17.453 8.367 33.625 1 21.38 678 GLN B CA 1
ATOM 10980 C C . GLN B 1 678 ? 17.016 7.754 32.281 1 21.38 678 GLN B C 1
ATOM 10982 O O . GLN B 1 678 ? 16.797 6.547 32.188 1 21.38 678 GLN B O 1
ATOM 10987 N N . ILE B 1 679 ? 16.797 8.523 31.344 1 21.95 679 ILE B N 1
ATOM 10988 C CA . ILE B 1 679 ? 16.141 7.922 30.172 1 21.95 679 ILE B CA 1
ATOM 10989 C C . ILE B 1 679 ? 17.125 7.023 29.438 1 21.95 679 ILE B C 1
ATOM 10991 O O . ILE B 1 679 ? 16.719 6.129 28.688 1 21.95 679 ILE B O 1
ATOM 10995 N N . SER B 1 680 ? 18.469 7.148 29.688 1 25.19 680 SER B N 1
ATOM 10996 C CA . SER B 1 680 ? 19.406 6.328 28.938 1 25.19 680 SER B CA 1
ATOM 10997 C C . SER B 1 680 ? 19.312 4.859 29.328 1 25.19 680 SER B C 1
ATOM 10999 O O . SER B 1 680 ? 19.531 3.973 28.5 1 25.19 680 SER B O 1
ATOM 11001 N N . LYS B 1 681 ? 19.094 4.57 30.625 1 28.42 681 LYS B N 1
ATOM 11002 C CA . LYS B 1 681 ? 19.25 3.195 31.078 1 28.42 681 LYS B CA 1
ATOM 11003 C C . LYS B 1 681 ? 18.219 2.279 30.453 1 28.42 681 LYS B C 1
ATOM 11005 O O . LYS B 1 681 ? 18.516 1.127 30.125 1 28.42 681 LYS B O 1
ATOM 11010 N N . ALA B 1 682 ? 17.047 2.76 30.344 1 25.23 682 ALA B N 1
ATOM 11011 C CA . ALA B 1 682 ? 16.016 1.812 29.922 1 25.23 682 ALA B CA 1
ATOM 11012 C C . ALA B 1 682 ? 16.266 1.32 28.5 1 25.23 682 ALA B C 1
ATOM 11014 O O . ALA B 1 682 ? 15.898 0.197 28.156 1 25.23 682 ALA B O 1
ATOM 11015 N N . ALA B 1 683 ? 16.906 2.066 27.688 1 25.44 683 ALA B N 1
ATOM 11016 C CA . ALA B 1 683 ? 17.125 1.608 26.312 1 25.44 683 ALA B CA 1
ATOM 11017 C C . ALA B 1 683 ? 18.078 0.416 26.281 1 25.44 683 ALA B C 1
ATOM 11019 O O . ALA B 1 683 ? 17.875 -0.512 25.484 1 25.44 683 ALA B O 1
ATOM 11020 N N . ASN B 1 684 ? 19.047 0.358 27.234 1 27.81 684 ASN B N 1
ATOM 11021 C CA . ASN B 1 684 ? 20.031 -0.721 27.172 1 27.81 684 ASN B CA 1
ATOM 11022 C C . ASN B 1 684 ? 19.406 -2.07 27.5 1 27.81 684 ASN B C 1
ATOM 11024 O O . ASN B 1 684 ? 19.844 -3.107 27.016 1 27.81 684 ASN B O 1
ATOM 11028 N N . ALA B 1 685 ? 18.516 -2.115 28.484 1 31.17 685 ALA B N 1
ATOM 11029 C CA . ALA B 1 685 ? 18.031 -3.416 28.953 1 31.17 685 ALA B CA 1
ATOM 11030 C C . ALA B 1 685 ? 17.312 -4.16 27.828 1 31.17 685 ALA B C 1
ATOM 11032 O O . ALA B 1 685 ? 17.344 -5.391 27.781 1 31.17 685 ALA B O 1
ATOM 11033 N N . MET B 1 686 ? 16.625 -3.504 27.047 1 28.14 686 MET B N 1
ATOM 11034 C CA . MET B 1 686 ? 15.859 -4.254 26.047 1 28.14 686 MET B CA 1
ATOM 11035 C C . MET B 1 686 ? 16.797 -4.98 25.094 1 28.14 686 MET B C 1
ATOM 11037 O O . MET B 1 686 ? 16.391 -5.949 24.438 1 28.14 686 MET B O 1
ATOM 11041 N N . ILE B 1 687 ? 18 -4.438 24.922 1 29.12 687 ILE B N 1
ATOM 11042 C CA . ILE B 1 687 ? 18.875 -5.207 24.047 1 29.12 687 ILE B CA 1
ATOM 11043 C C . ILE B 1 687 ? 19.375 -6.449 24.781 1 29.12 687 ILE B C 1
ATOM 11045 O O . ILE B 1 687 ? 19.609 -7.492 24.172 1 29.12 687 ILE B O 1
ATOM 11049 N N . GLY B 1 688 ? 19.641 -6.406 26.188 1 27.22 688 GLY B N 1
ATOM 11050 C CA . GLY B 1 688 ? 20.344 -7.488 26.875 1 27.22 688 GLY B CA 1
ATOM 11051 C C . GLY B 1 688 ? 19.484 -8.719 27.062 1 27.22 688 GLY B C 1
ATOM 11052 O O . GLY B 1 688 ? 19.984 -9.844 27.109 1 27.22 688 GLY B O 1
ATOM 11053 N N . GLU B 1 689 ? 18.344 -8.617 27.766 1 27.36 689 GLU B N 1
ATOM 11054 C CA . GLU B 1 689 ? 17.844 -9.867 28.328 1 27.36 689 GLU B CA 1
ATOM 11055 C C . GLU B 1 689 ? 17.547 -10.883 27.219 1 27.36 689 GLU B C 1
ATOM 11057 O O . GLU B 1 689 ? 17.375 -12.07 27.5 1 27.36 689 GLU B O 1
ATOM 11062 N N . ARG B 1 690 ? 17.062 -10.523 26.031 1 23.36 690 ARG B N 1
ATOM 11063 C CA . ARG B 1 690 ? 16.703 -11.688 25.219 1 23.36 690 ARG B CA 1
ATOM 11064 C C . ARG B 1 690 ? 17.938 -12.297 24.562 1 23.36 690 ARG B C 1
ATOM 11066 O O . ARG B 1 690 ? 17.828 -13.148 23.688 1 23.36 690 ARG B O 1
ATOM 11073 N N . ASN B 1 691 ? 19.234 -11.961 25.188 1 20.3 691 ASN B N 1
ATOM 11074 C CA . ASN B 1 691 ? 20.203 -13.023 24.953 1 20.3 691 ASN B CA 1
ATOM 11075 C C . ASN B 1 691 ? 19.906 -14.25 25.797 1 20.3 691 ASN B C 1
ATOM 11077 O O . ASN B 1 691 ? 19.688 -14.141 27 1 20.3 691 ASN B O 1
#

InterPro domains:
  IPR043129 ATPase, nucleotide binding domain [SSF53067] (21-422)

Foldseek 3Di:
DVVVVVVPVDCCVVQQQWAKEKFWELFLFWIWIWIWTGGDPPDCPVPPDDTFIGTDQPFVQGDDPPLRIFTLKWADAPPDDLPDQTDTGNRVVVVLQDPDFDDCLRIGHSLLLCQADCPDPLSVVNNVSNVVSCVVSVHDSLRSLLSSLVSVCCQQQNDDPRAGHPPVVVPDPGCVSYHAAYEYEDALNGFLVSLVSNLVSNDDDPRHSLRYYYDHQQLLLVQLVLVVCVVVVPDDDDFQAKEWEWAAAAFKIKIWMWGFHDPPPTAIATDDFMDMDGQHLVLLLVLVLVVCVVQPDPPAPSQVSQSSSQSSVCVVPVSQCPPPDLDQAFDWTDGPRDPGTDTDHPVSSVVSVQVSLVVSLVNSVCNQPVDVPDGHAEYEYHYDRCSRNVSVVVNCVSPVNHHYHYPDDDNCSRRSSRNVVVVDDRRHFKYFAQWWKWWKAKDFCDPVNVVLEPQQAHPVQWDADPFVRTIIHIKTFTQGFGRDMDTQPDWTGPDAQVRFDKDKALDPVLDFQKAKIKMFTFNDGDDPPWGIWGQGPVRWTAGSRRDTGDGTSWMKMWIDHPVVLVDDQVQFDWDDTPDDGTIGMWTKTKTWRDDSNDIFIKIWTAGPVRDTRIDTRDIDIDIDPDSVVNVVNNVVRPVHPDDPPDDDPDDDDDDDDDDDDDDDDDDDDDDDDDDPPPPVPVVPVVSPPVD/DVVVVVVVVDCCVVPQQWAKEKFWELFLFWIWIWIWTGGDPPDCPVPPDDTFIGTDQPDVQGDDPPLRIFTLKWADAPPDDLPDQTDTGNRVVVVLQDPDFDDCLRIGHSLLLCQADCPDPLSVVNNVSNVVSCVVSVHDSLRSLLSSLVSVCCQQAVDPDVPGPPPVVVPDPDCVSYHAAYEYEDALNGFLVSLVSNLVSNDDDPRHSLRYHYDHQQLLLVQLVLVVCVVVVPDDDDFQAKEWEWAAAAFKIKIWMWGFHDPPPTAIATDDFMDMDGQHLVLLLVLVLVVCVVQPDPPAPSQVSQSSSQSSVCVVPVSQCPPPDLDQAFDWTDGPRDPGTDTDHPVSSVVSVQVSLVVSLVNSVCNQPVDVPDGHAEYEYHYDRCQRNVSVVVNCVSPVNHHYHYPYDDNCSRRSSRNVVVVDDRRHFKYFAQWWKWWKAKDFCDPVNVVLEPQQAHPVQWDADPQVRTIIHIKTFTQDFGGDMDTAPDWTGPDAQVRFDKDKAQDPPLDFQKAKIKMFTFNDGDDPVWGIWGQGPVRWTAGSRRDTGDGTSWMKMWIDHPVVLVDDQVQFDWDDGPDDGTIGMWTKDKTWRDDSNDIWIKIWTAGPVRDTRIDTRPIDIDIDPDSVVNVVNNVVNPVHPDDPPPDDPDDDDDDDDDDDDDDDDDDDDDDPDDDPPPSVVVVVVVSPDVD

Organism: Botryotinia fuckeliana (strain B05.10) (NCBI:txid332648)

Solvent-accessible surface area (backbone atoms only — not comparable to full-atom values): 76606 Å² total; per-residue (Å²): 125,76,81,64,65,68,71,65,76,59,88,72,70,69,75,46,62,20,38,35,34,35,9,45,26,75,38,33,50,41,24,36,40,20,35,36,76,43,65,35,87,80,54,72,63,81,60,87,55,83,79,65,66,42,73,49,46,86,46,74,65,47,52,49,66,53,34,42,45,32,38,53,31,38,32,52,57,86,88,49,57,88,83,52,75,56,44,36,25,40,57,36,50,53,52,57,71,35,55,56,87,61,69,58,70,40,45,42,67,46,57,63,60,64,48,43,69,58,84,46,66,72,45,33,65,63,36,51,64,54,51,55,36,27,55,75,69,74,48,52,75,64,51,55,49,29,48,52,42,50,53,52,42,35,61,49,44,50,30,87,83,76,57,68,23,75,59,58,71,89,67,65,71,65,64,89,43,34,44,64,33,39,39,30,52,39,68,53,53,40,44,64,57,39,48,47,51,54,52,54,38,60,41,48,89,93,41,45,68,88,32,53,43,68,37,34,36,49,55,10,37,50,48,32,51,51,52,54,38,59,72,68,62,76,66,84,88,51,78,67,45,27,37,35,35,38,26,21,23,34,45,38,26,28,38,37,38,37,29,32,70,41,68,94,66,69,23,28,29,38,75,49,76,65,45,49,43,84,48,14,44,48,53,34,52,51,43,44,44,53,53,45,64,72,69,51,68,86,84,37,70,64,44,72,34,26,51,50,42,35,46,50,52,38,62,75,38,55,60,50,41,41,64,59,68,81,70,84,66,60,48,30,39,64,36,65,57,35,39,58,58,46,76,40,51,63,68,62,53,49,56,29,46,44,62,57,51,51,51,51,53,51,53,52,49,50,62,45,56,68,46,86,84,54,74,54,51,30,34,40,35,24,48,64,34,46,40,22,50,44,54,38,51,52,51,47,64,72,42,61,88,32,51,72,42,66,70,72,68,46,91,51,39,46,23,41,8,39,37,50,53,70,73,47,78,67,49,55,40,29,34,42,33,82,40,15,32,20,38,55,42,76,40,66,60,42,77,82,49,50,72,30,55,78,47,25,42,51,81,84,36,43,47,70,39,83,85,78,66,43,47,29,31,42,26,34,39,49,31,40,52,30,64,43,74,38,49,56,83,40,68,40,44,65,52,45,84,89,60,33,44,78,45,69,42,65,67,80,76,72,76,78,54,69,44,62,45,42,35,35,35,24,86,50,74,68,54,92,86,53,58,49,30,28,38,38,81,86,66,50,37,18,31,75,85,39,47,78,45,78,74,58,66,38,37,34,38,39,42,47,47,58,63,76,41,66,61,64,67,89,60,35,51,68,47,72,52,99,56,88,62,56,19,37,45,44,35,31,36,64,26,36,36,63,56,78,57,42,77,44,58,26,47,33,32,44,46,76,86,60,50,75,36,60,50,49,86,82,56,55,70,46,79,50,88,56,68,67,58,54,55,52,42,56,54,44,59,69,44,57,91,66,74,87,72,79,83,76,85,78,84,82,82,80,86,79,90,82,91,85,91,81,88,81,89,87,81,90,91,84,86,81,77,76,83,73,68,65,71,62,59,64,65,57,53,72,66,54,68,83,106,122,73,79,65,63,69,67,69,76,57,86,74,69,70,76,46,62,19,38,34,36,35,8,46,26,77,38,32,50,41,24,37,39,20,34,38,75,42,65,35,89,80,55,71,63,82,61,88,55,83,80,65,68,43,72,50,46,87,46,74,64,48,52,44,62,53,35,42,46,31,39,51,31,38,32,52,60,85,88,51,58,89,83,52,75,56,44,36,25,41,57,37,50,53,52,56,71,35,56,55,87,63,71,59,73,40,46,41,67,47,56,65,61,65,46,43,70,57,84,46,67,70,46,34,65,63,34,50,64,54,52,56,37,28,56,75,69,74,48,51,74,63,51,55,49,30,48,52,42,51,52,52,42,38,63,53,53,51,30,92,20,98,63,70,26,74,55,58,68,88,67,66,70,65,65,90,44,35,44,63,33,40,36,30,50,39,68,54,55,40,44,66,57,40,47,48,52,54,51,53,37,60,42,48,88,93,40,46,68,90,30,53,43,68,38,35,36,51,56,11,38,48,48,32,51,49,52,53,38,59,71,67,62,75,68,82,87,51,78,66,45,27,38,35,36,38,26,21,23,35,43,38,26,28,38,37,38,36,30,33,72,42,68,94,65,68,23,28,29,38,73,50,75,68,45,50,44,84,48,14,43,47,53,34,52,51,42,44,45,52,52,45,63,70,68,51,70,86,84,37,69,64,44,73,34,26,51,50,41,36,46,48,53,38,62,76,37,55,60,49,40,41,65,61,69,78,69,83,65,61,48,29,40,64,35,65,58,35,40,58,57,46,77,39,51,62,69,61,53,50,56,30,45,44,62,56,51,50,51,52,53,52,53,52,51,50,63,44,56,68,46,88,84,52,73,54,50,31,35,40,35,23,45,65,35,46,41,22,47,44,53,38,52,50,50,46,65,74,44,61,88,31,52,74,42,68,67,64,81,49,91,53,39,46,23,40,8,40,38,50,55,69,73,47,79,66,49,58,38,28,32,43,32,80,39,15,33,21,39,54,44,76,40,67,61,43,78,82,48,50,72,31,55,78,46,27,41,50,82,82,36,43,45,71,40,84,84,78,68,43,47,29,29,42,26,35,39,47,30,39,51,30,64,44,74,39,50,51,92,39,68,40,45,67,53,45,84,89,61,34,42,79,45,69,43,58,66,80,75,74,76,78,54,68,45,60,47,42,34,35,34,25,86,50,73,66,54,94,87,52,57,48,30,29,38,37,81,87,65,51,37,17,30,76,83,37,47,79,47,78,73,57,66,38,36,33,38,39,42,47,44,60,63,76,39,66,59,63,66,88,59,34,50,68,48,74,61,90,83,80,68,59,18,38,45,44,35,30,36,62,27,36,36,68,56,77,57,42,75,44,60,28,49,34,33,42,46,76,86,60,50,75,37,57,48,74,72,82,52,55,70,47,78,50,87,55,67,68,58,53,53,52,43,54,53,44,60,69,45,59,90,64,73,88,69,78,82,77,84,78,77,84,88,88,83,81,91,82,90,79,88,81,87,88,78,85,74,87,89,83,91,75,78,74,82,70,64,65,70,60,59,64,63,53,52,72,66,52,66,86,104